Protein AF-A0A8H8SZG4-F1 (afdb_monomer)

Structure (mmCIF, N/CA/C/O backbone):
data_AF-A0A8H8SZG4-F1
#
_entry.id   AF-A0A8H8SZG4-F1
#
loop_
_atom_site.group_PDB
_atom_site.id
_atom_site.type_symbol
_atom_site.label_atom_id
_atom_site.label_alt_id
_atom_site.label_comp_id
_atom_site.label_asym_id
_atom_site.label_entity_id
_atom_site.label_seq_id
_atom_site.pdbx_PDB_ins_code
_atom_site.Cartn_x
_atom_site.Cartn_y
_atom_site.Cartn_z
_atom_site.occupancy
_atom_site.B_iso_or_equiv
_atom_site.auth_seq_id
_atom_site.auth_comp_id
_atom_site.auth_asym_id
_atom_site.auth_atom_id
_atom_site.pdbx_PDB_model_num
ATOM 1 N N . MET A 1 1 ? -79.615 11.250 0.806 1.00 32.56 1 MET A N 1
ATOM 2 C CA . MET A 1 1 ? -78.482 11.330 -0.147 1.00 32.56 1 MET A CA 1
ATOM 3 C C . MET A 1 1 ? -78.280 12.794 -0.507 1.00 32.56 1 MET A C 1
ATOM 5 O O . MET A 1 1 ? -79.304 13.448 -0.613 1.00 32.56 1 MET A O 1
ATOM 9 N N . THR A 1 2 ? -77.024 13.247 -0.694 1.00 33.75 2 THR A N 1
ATOM 10 C CA . THR A 1 2 ? -76.581 14.490 -1.401 1.00 33.75 2 THR A CA 1
ATOM 11 C C . THR A 1 2 ? -77.182 15.857 -0.990 1.00 33.75 2 THR A C 1
ATOM 13 O O . THR A 1 2 ? -78.383 15.975 -0.815 1.00 33.75 2 THR A O 1
ATOM 16 N N . SER A 1 3 ? -76.453 16.981 -0.921 1.00 34.25 3 SER A N 1
ATOM 17 C CA . SER A 1 3 ? -74.997 17.279 -0.941 1.00 34.25 3 SER A CA 1
ATOM 18 C C . SER A 1 3 ? -74.797 18.804 -0.786 1.00 34.25 3 SER A C 1
ATOM 20 O O . SER A 1 3 ? -75.554 19.543 -1.414 1.00 34.25 3 SER A O 1
ATOM 22 N N . SER A 1 4 ? -73.784 19.306 -0.057 1.00 33.41 4 SER A N 1
ATOM 23 C CA . SER A 1 4 ? -73.532 20.764 0.032 1.00 33.41 4 SER A CA 1
ATOM 24 C C . SER A 1 4 ? -72.101 21.191 0.426 1.00 33.41 4 SER A C 1
ATOM 26 O O . SER A 1 4 ? -71.392 20.462 1.110 1.00 33.41 4 SER A O 1
ATOM 28 N N . SER A 1 5 ? -71.771 22.443 0.058 1.00 33.28 5 SER A N 1
ATOM 29 C CA . SER A 1 5 ? -70.912 23.435 0.759 1.00 33.28 5 SER A CA 1
ATOM 30 C C . SER A 1 5 ? -69.403 23.195 1.023 1.00 33.28 5 SER A C 1
ATOM 32 O O . SER A 1 5 ? -69.047 22.541 1.992 1.00 33.28 5 SER A O 1
ATOM 34 N N . ALA A 1 6 ? -68.570 23.914 0.245 1.00 32.62 6 ALA A N 1
ATOM 35 C CA . ALA A 1 6 ? -67.564 24.939 0.641 1.00 32.62 6 ALA A CA 1
ATOM 36 C C . ALA A 1 6 ? -66.452 24.687 1.706 1.00 32.62 6 ALA A C 1
ATOM 38 O O . ALA A 1 6 ? -66.653 24.012 2.704 1.00 32.62 6 ALA A O 1
ATOM 39 N N . GLY A 1 7 ? -65.300 25.377 1.560 1.00 27.05 7 GLY A N 1
ATOM 40 C CA . GLY A 1 7 ? -64.274 25.534 2.618 1.00 27.05 7 GLY A CA 1
ATOM 41 C C . GLY A 1 7 ? -62.958 26.204 2.161 1.00 27.05 7 GLY A C 1
ATOM 42 O O . GLY A 1 7 ? -62.465 25.900 1.081 1.00 27.05 7 GLY A O 1
ATOM 43 N N . TYR A 1 8 ? -62.390 27.120 2.963 1.00 28.73 8 TYR A N 1
ATOM 44 C CA . TYR A 1 8 ? -61.240 27.999 2.636 1.00 28.73 8 TYR A CA 1
ATOM 45 C C . TYR A 1 8 ? -60.003 27.768 3.556 1.00 28.73 8 TYR A C 1
ATOM 47 O O . TYR A 1 8 ? -60.140 27.277 4.669 1.00 28.73 8 TYR A O 1
ATOM 55 N N . SER A 1 9 ? -58.829 28.241 3.099 1.00 27.31 9 SER A N 1
ATOM 56 C CA . SER A 1 9 ? -57.691 28.851 3.854 1.00 27.31 9 SER A CA 1
ATOM 57 C C . SER A 1 9 ? -56.885 28.151 4.987 1.00 27.31 9 SER A C 1
ATOM 59 O O . SER A 1 9 ? -57.389 27.881 6.065 1.00 27.31 9 SER A O 1
ATOM 61 N N . ARG A 1 10 ? -55.553 28.105 4.764 1.00 27.05 10 ARG A N 1
ATOM 62 C CA . ARG A 1 10 ? -54.403 28.618 5.578 1.00 27.05 10 ARG A CA 1
ATOM 63 C C . ARG A 1 10 ? -54.437 28.701 7.137 1.00 27.05 10 ARG A C 1
ATOM 65 O O . ARG A 1 10 ? -55.192 29.493 7.673 1.00 27.05 10 ARG A O 1
ATOM 72 N N . LEU A 1 11 ? -53.369 28.134 7.738 1.00 26.91 11 LEU A N 1
ATOM 73 C CA . LEU A 1 11 ? -52.419 28.665 8.769 1.00 26.91 11 LEU A CA 1
ATOM 74 C C . LEU A 1 11 ? -52.866 29.199 10.163 1.00 26.91 11 LEU A C 1
ATOM 76 O O . LEU A 1 11 ? -53.793 29.987 10.266 1.00 26.91 11 LEU A O 1
ATOM 80 N N . ALA A 1 12 ? -51.972 28.952 11.150 1.00 26.70 12 ALA A N 1
ATOM 81 C CA . ALA A 1 12 ? -51.731 29.708 12.409 1.00 26.70 12 ALA A CA 1
ATOM 82 C C . ALA A 1 12 ? -52.783 29.549 13.552 1.00 26.70 12 ALA A C 1
ATOM 84 O O . ALA A 1 12 ? -53.915 29.184 13.264 1.00 26.70 12 ALA A O 1
ATOM 85 N N . THR A 1 13 ? -52.535 29.775 14.861 1.00 27.48 13 THR A N 1
ATOM 86 C CA . THR A 1 13 ? -51.323 29.853 15.739 1.00 27.48 13 THR A CA 1
ATOM 87 C C . THR A 1 13 ? -51.748 29.783 17.234 1.00 27.48 13 THR A C 1
ATOM 89 O O . THR A 1 13 ? -52.904 30.041 17.541 1.00 27.48 13 THR A O 1
ATOM 92 N N . ASP A 1 14 ? -50.794 29.507 18.136 1.00 27.16 14 ASP A N 1
ATOM 93 C CA . ASP A 1 14 ? -50.635 30.034 19.519 1.00 27.16 14 ASP A CA 1
ATOM 94 C C . ASP A 1 14 ? -51.703 29.901 20.653 1.00 27.16 14 ASP A C 1
ATOM 96 O O . ASP A 1 14 ? -52.729 30.568 20.675 1.00 27.16 14 ASP A O 1
ATOM 100 N N . ALA A 1 15 ? -51.269 29.197 21.719 1.00 29.73 15 ALA A N 1
ATOM 101 C CA . ALA A 1 15 ? -51.070 29.689 23.108 1.00 29.73 15 ALA A CA 1
ATOM 102 C C . ALA A 1 15 ? -52.187 29.805 24.200 1.00 29.73 15 ALA A C 1
ATOM 104 O O . ALA A 1 15 ? -53.298 30.268 23.987 1.00 29.73 15 ALA A O 1
ATOM 105 N N . ASN A 1 16 ? -51.724 29.526 25.440 1.00 28.66 16 ASN A N 1
ATOM 106 C CA . ASN A 1 16 ? -52.029 30.147 26.756 1.00 28.66 16 ASN A CA 1
ATOM 107 C C . ASN A 1 16 ? -53.317 29.858 27.595 1.00 28.66 16 ASN A C 1
ATOM 109 O O . ASN A 1 16 ? -54.359 30.465 27.392 1.00 28.66 16 ASN A O 1
ATOM 113 N N . ALA A 1 17 ? -53.101 29.121 28.709 1.00 29.55 17 ALA A N 1
ATOM 114 C CA . ALA A 1 17 ? -53.052 29.632 30.112 1.00 29.55 17 ALA A CA 1
ATOM 115 C C . ALA A 1 17 ? -54.192 29.406 31.165 1.00 29.55 17 ALA A C 1
ATOM 117 O O . ALA A 1 17 ? -55.381 29.451 30.877 1.00 29.55 17 ALA A O 1
ATOM 118 N N . ASP A 1 18 ? -53.711 29.276 32.424 1.00 29.67 18 ASP A N 1
ATOM 119 C CA . ASP A 1 18 ? -54.230 29.735 33.744 1.00 29.67 18 ASP A CA 1
ATOM 120 C C . ASP A 1 18 ? -55.075 28.905 34.770 1.00 29.67 18 ASP A C 1
ATOM 122 O O . ASP A 1 18 ? -56.021 28.194 34.453 1.00 29.67 18 ASP A O 1
ATOM 126 N N . ALA A 1 19 ? -54.700 29.147 36.053 1.00 28.59 19 ALA A N 1
ATOM 127 C CA . ALA A 1 19 ? -55.354 28.994 37.387 1.00 28.59 19 ALA A CA 1
ATOM 128 C C . ALA A 1 19 ? -55.661 27.586 38.011 1.00 28.59 19 ALA A C 1
ATOM 130 O O . ALA A 1 19 ? -56.435 26.824 37.453 1.00 28.59 19 ALA A O 1
ATOM 131 N N . ILE A 1 20 ? -55.080 27.112 39.148 1.00 27.80 20 ILE A N 1
ATOM 132 C CA . ILE A 1 20 ? -55.046 27.590 40.582 1.00 27.80 20 ILE A CA 1
ATOM 133 C C . ILE A 1 20 ? -56.421 27.417 41.306 1.00 27.80 20 ILE A C 1
ATOM 135 O O . ILE A 1 20 ? -57.398 27.759 40.645 1.00 27.80 20 ILE A O 1
ATOM 139 N N . PRO A 1 21 ? -56.584 26.966 42.603 1.00 48.25 21 PRO A N 1
ATOM 140 C CA . PRO A 1 21 ? -55.651 26.926 43.774 1.00 48.25 21 PRO A CA 1
ATOM 141 C C . PRO A 1 21 ? -55.631 25.671 44.734 1.00 48.25 21 PRO A C 1
ATOM 143 O O . PRO A 1 21 ? -56.459 24.778 44.644 1.00 48.25 21 PRO A O 1
ATOM 146 N N . LEU A 1 22 ? -54.663 25.683 45.687 1.00 29.44 22 LEU A N 1
ATOM 147 C CA . LEU A 1 22 ? -54.625 25.326 47.155 1.00 29.44 22 LEU A CA 1
ATOM 148 C C . LEU A 1 22 ? -55.743 24.432 47.794 1.00 29.44 22 LEU A C 1
ATOM 150 O O . LEU A 1 22 ? -56.898 24.541 47.418 1.00 29.44 22 LEU A O 1
ATOM 154 N N . SER A 1 23 ? -55.562 23.621 48.866 1.00 29.39 23 SER A N 1
ATOM 155 C CA . SER A 1 23 ? -54.669 23.629 50.070 1.00 29.39 23 SER A CA 1
ATOM 156 C C . SER A 1 23 ? -54.762 22.248 50.831 1.00 29.39 23 SER A C 1
ATOM 158 O O . SER A 1 23 ? -55.537 21.420 50.367 1.00 29.39 23 SER A O 1
ATOM 160 N N . ALA A 1 24 ? -54.138 21.854 51.973 1.00 29.64 24 ALA A N 1
ATOM 161 C CA . ALA A 1 24 ? -53.078 22.348 52.891 1.00 29.64 24 ALA A CA 1
ATOM 162 C C . ALA A 1 24 ? -52.589 21.245 53.904 1.00 29.64 24 ALA A C 1
ATOM 164 O O . ALA A 1 24 ? -53.261 20.246 54.118 1.00 29.64 24 ALA A O 1
ATOM 165 N N . ARG A 1 25 ? -51.433 21.495 54.561 1.00 28.70 25 ARG A N 1
ATOM 166 C CA . ARG A 1 25 ? -50.862 21.009 55.863 1.00 28.70 25 ARG A CA 1
ATOM 167 C C . ARG A 1 25 ? -51.344 19.717 56.585 1.00 28.70 25 ARG A C 1
ATOM 169 O O . ARG A 1 25 ? -52.435 19.702 57.141 1.00 28.70 25 ARG A O 1
ATOM 176 N N . ALA A 1 26 ? -50.371 18.847 56.921 1.00 26.36 26 ALA A N 1
ATOM 177 C CA . ALA A 1 26 ? -50.122 18.352 58.299 1.00 26.36 26 ALA A CA 1
ATOM 178 C C . ALA A 1 26 ? -48.679 17.811 58.491 1.00 26.36 26 ALA A C 1
ATOM 180 O O . ALA A 1 26 ? -48.073 17.318 57.543 1.00 26.36 26 ALA A O 1
ATOM 181 N N . SER A 1 27 ? -48.112 17.926 59.701 1.00 26.67 27 SER A N 1
ATOM 182 C CA . SER A 1 27 ? -46.820 17.365 60.186 1.00 26.67 27 SER A CA 1
ATOM 183 C C . SER A 1 27 ? -46.739 17.564 61.719 1.00 26.67 27 SER A C 1
ATOM 185 O O . SER A 1 27 ? -47.507 18.403 62.202 1.00 26.67 27 SER A O 1
ATOM 187 N N . PRO A 1 28 ? -45.807 16.951 62.488 1.00 45.66 28 PRO A N 1
ATOM 188 C CA . PRO A 1 28 ? -44.796 15.924 62.158 1.00 45.66 28 PRO A CA 1
ATOM 189 C C . PRO A 1 28 ? -44.934 14.641 63.028 1.00 45.66 28 PRO A C 1
ATOM 191 O O . PRO A 1 28 ? -45.813 14.592 63.878 1.00 45.66 28 PRO A O 1
ATOM 194 N N . ASP A 1 29 ? -44.018 13.661 62.905 1.00 27.50 29 ASP A N 1
ATOM 195 C CA . ASP A 1 29 ? -43.186 13.270 64.070 1.00 27.50 29 ASP A CA 1
ATOM 196 C C . ASP A 1 29 ? -41.894 12.483 63.719 1.00 27.50 29 ASP A C 1
ATOM 198 O O . ASP A 1 29 ? -41.684 12.026 62.594 1.00 27.50 29 ASP A O 1
ATOM 202 N N . VAL A 1 30 ? -40.999 12.381 64.704 1.00 34.38 30 VAL A N 1
ATOM 203 C CA . VAL A 1 30 ? -39.603 11.914 64.664 1.00 34.38 30 VAL A CA 1
ATOM 204 C C . VAL A 1 30 ? -39.450 10.393 64.535 1.00 34.38 30 VAL A C 1
ATOM 206 O O . VAL A 1 30 ? -39.879 9.676 65.440 1.00 34.38 30 VAL A O 1
ATOM 209 N N . ARG A 1 31 ? -38.679 9.894 63.537 1.00 31.50 31 ARG A N 1
ATOM 210 C CA . ARG A 1 31 ? -37.970 8.589 63.663 1.00 31.50 31 ARG A CA 1
ATOM 211 C C . ARG A 1 31 ? -36.816 8.212 62.700 1.00 31.50 31 ARG A C 1
ATOM 213 O O . ARG A 1 31 ? -36.639 7.028 62.450 1.00 31.50 31 ARG A O 1
ATOM 220 N N . GLU A 1 32 ? -35.955 9.130 62.237 1.00 30.44 32 GLU A N 1
ATOM 221 C CA . GLU A 1 32 ? -34.768 8.708 61.434 1.00 30.44 32 GLU A CA 1
ATOM 222 C C . GLU A 1 32 ? -33.453 9.486 61.681 1.00 30.44 32 GLU A C 1
ATOM 224 O O . GLU A 1 32 ? -32.578 9.623 60.825 1.00 30.44 32 GLU A O 1
ATOM 229 N N . ALA A 1 33 ? -33.262 9.981 62.906 1.00 30.30 33 ALA A N 1
ATOM 230 C CA . ALA A 1 33 ? -32.056 10.705 63.308 1.00 30.30 33 ALA A CA 1
ATOM 231 C C . ALA A 1 33 ? -30.926 9.775 63.810 1.00 30.30 33 ALA A C 1
ATOM 233 O O . ALA A 1 33 ? -30.582 9.817 64.989 1.00 30.30 33 ALA A O 1
ATOM 234 N N . ASN A 1 34 ? -30.326 8.946 62.938 1.00 32.97 34 ASN A N 1
ATOM 235 C CA . ASN A 1 34 ? -29.064 8.259 63.292 1.00 32.97 34 ASN A CA 1
ATOM 236 C C . ASN A 1 34 ? -28.084 7.972 62.132 1.00 32.97 34 ASN A C 1
ATOM 238 O O . ASN A 1 34 ? -26.879 8.141 62.315 1.00 32.97 34 ASN A O 1
ATOM 242 N N . GLU A 1 35 ? -28.535 7.611 60.924 1.00 35.03 35 GLU A N 1
ATOM 243 C CA . GLU A 1 35 ? -27.595 7.209 59.852 1.00 35.03 35 GLU A CA 1
ATOM 244 C C . GLU A 1 35 ? -26.836 8.385 59.201 1.00 35.03 35 GLU A C 1
ATOM 246 O O . GLU A 1 35 ? -25.673 8.259 58.802 1.00 35.03 35 GLU A O 1
ATOM 251 N N . SER A 1 36 ? -27.439 9.578 59.169 1.00 35.38 36 SER A N 1
ATOM 252 C CA . SER A 1 36 ? -26.860 10.775 58.535 1.00 35.38 36 SER A CA 1
ATOM 253 C C . SER A 1 36 ? -25.564 11.282 59.196 1.00 35.38 36 SER A C 1
ATOM 255 O O . SER A 1 36 ? -24.752 11.953 58.545 1.00 35.38 36 SER A O 1
ATOM 257 N N . ASN A 1 37 ? -25.312 10.920 60.460 1.00 32.72 37 ASN A N 1
ATOM 258 C CA . ASN A 1 37 ? -24.074 11.256 61.170 1.00 32.72 37 ASN A CA 1
ATOM 259 C C . ASN A 1 37 ? -22.893 10.339 60.805 1.00 32.72 37 ASN A C 1
ATOM 261 O O . ASN A 1 37 ? -21.745 10.790 60.846 1.00 32.72 37 ASN A O 1
ATOM 265 N N . GLN A 1 38 ? -23.147 9.096 60.382 1.00 37.50 38 GLN A N 1
ATOM 266 C CA . GLN A 1 38 ? -22.101 8.160 59.954 1.00 37.50 38 GLN A CA 1
ATOM 267 C C . GLN A 1 38 ? -21.443 8.663 58.654 1.00 37.50 38 GLN A C 1
ATOM 269 O O . GLN A 1 38 ? -20.221 8.820 58.568 1.00 37.50 38 GLN A O 1
ATOM 274 N N . SER A 1 39 ? -22.270 9.042 57.670 1.00 34.44 39 SER A N 1
ATOM 275 C CA . SER A 1 39 ? -21.827 9.577 56.373 1.00 34.44 39 SER A CA 1
ATOM 276 C C . SER A 1 39 ? -20.999 10.863 56.508 1.00 34.44 39 SER A C 1
ATOM 278 O O . SER A 1 39 ? -19.958 11.001 55.860 1.00 34.44 39 SER A O 1
ATOM 280 N N . ARG A 1 40 ? -21.426 11.809 57.359 1.00 35.59 40 ARG A N 1
ATOM 281 C CA . ARG A 1 40 ? -20.715 13.086 57.581 1.00 35.59 40 ARG A CA 1
ATOM 282 C C . ARG A 1 40 ? -19.397 12.938 58.351 1.00 35.59 40 ARG A C 1
ATOM 284 O O . ARG A 1 40 ? -18.568 13.848 58.302 1.00 35.59 40 ARG A O 1
ATOM 291 N N . ARG A 1 41 ? -19.169 11.807 59.031 1.00 36.59 41 ARG A N 1
ATOM 292 C CA . ARG A 1 41 ? -17.886 11.497 59.686 1.00 36.59 41 ARG A CA 1
ATOM 293 C C . ARG A 1 41 ? -16.850 10.982 58.681 1.00 36.59 41 ARG A C 1
ATOM 295 O O . ARG A 1 41 ? -15.706 11.436 58.708 1.00 36.59 41 ARG A O 1
ATOM 302 N N . ASN A 1 42 ? -17.264 10.129 57.742 1.00 39.47 42 ASN A N 1
ATOM 303 C CA . ASN A 1 42 ? -16.369 9.539 56.740 1.00 39.47 42 ASN A CA 1
ATOM 304 C C . ASN A 1 42 ? -15.864 10.557 55.700 1.00 39.47 42 ASN A C 1
ATOM 306 O O . ASN A 1 42 ? -14.675 10.554 55.379 1.00 39.47 42 ASN A O 1
ATOM 310 N N . SER A 1 43 ? -16.706 11.486 55.228 1.00 36.97 43 SER A N 1
ATOM 311 C CA . SER A 1 43 ? -16.267 12.513 54.263 1.00 36.97 43 SER A CA 1
ATOM 312 C C . SER A 1 43 ? -15.190 13.447 54.834 1.00 36.97 43 SER A C 1
ATOM 314 O O . SER A 1 43 ? -14.217 13.769 54.151 1.00 36.97 43 SER A O 1
ATOM 316 N N . ARG A 1 44 ? -15.292 13.813 56.121 1.00 36.22 44 ARG A N 1
ATOM 317 C CA . ARG A 1 44 ? -14.263 14.594 56.834 1.00 36.22 44 ARG A CA 1
ATOM 318 C C . ARG A 1 44 ? -12.943 13.839 57.020 1.00 36.22 44 ARG A C 1
ATOM 320 O O . ARG A 1 44 ? -11.901 14.486 57.113 1.00 36.22 44 ARG A O 1
ATOM 327 N N . SER A 1 45 ? -12.964 12.505 57.051 1.00 37.94 45 SER A N 1
ATOM 328 C CA . SER A 1 45 ? -11.742 11.690 57.052 1.00 37.94 45 SER A CA 1
ATOM 329 C C . SER A 1 45 ? -11.061 11.725 55.681 1.00 37.94 45 SER A C 1
ATOM 331 O O . SER A 1 45 ? -9.890 12.089 55.600 1.00 37.94 45 SER A O 1
ATOM 333 N N . TYR A 1 46 ? -11.812 11.487 54.599 1.00 38.44 46 TYR A N 1
ATOM 334 C CA . TYR A 1 46 ? -11.285 11.519 53.227 1.00 38.44 46 TYR A CA 1
ATOM 335 C C . TYR A 1 46 ? -10.639 12.864 52.864 1.00 38.44 46 TYR A C 1
ATOM 337 O O . TYR A 1 46 ? -9.514 12.894 52.368 1.00 38.44 46 TYR A O 1
ATOM 345 N N . VAL A 1 47 ? -11.306 13.984 53.171 1.00 42.62 47 VAL A N 1
ATOM 346 C CA . VAL A 1 47 ? -10.760 15.330 52.909 1.00 42.62 47 VAL A CA 1
ATOM 347 C C . VAL A 1 47 ? -9.479 15.586 53.714 1.00 42.62 47 VAL A C 1
ATOM 349 O O . VAL A 1 47 ? -8.540 16.173 53.182 1.00 42.62 47 VAL A O 1
ATOM 352 N N . ARG A 1 48 ? -9.380 15.097 54.961 1.00 39.09 48 ARG A N 1
ATOM 353 C CA . ARG A 1 48 ? -8.133 15.184 55.744 1.00 39.09 48 ARG A CA 1
ATOM 354 C C . ARG A 1 48 ? -6.999 14.361 55.137 1.00 39.09 48 ARG A C 1
ATOM 356 O O . ARG A 1 48 ? -5.885 14.870 55.080 1.00 39.09 48 ARG A O 1
ATOM 363 N N . THR A 1 49 ? -7.262 13.147 54.657 1.00 43.53 49 THR A N 1
ATOM 364 C CA . THR A 1 49 ? -6.240 12.310 54.005 1.00 43.53 49 THR A CA 1
ATOM 365 C C . THR A 1 49 ? -5.733 12.947 52.710 1.00 43.53 49 THR A C 1
ATOM 367 O O . THR A 1 49 ? -4.525 13.012 52.499 1.00 43.53 49 THR A O 1
ATOM 370 N N . VAL A 1 50 ? -6.627 13.496 51.878 1.00 42.50 50 VAL A N 1
ATOM 371 C CA . VAL A 1 50 ? -6.238 14.213 50.648 1.00 42.50 50 VAL A CA 1
ATOM 372 C C . VAL A 1 50 ? -5.405 15.459 50.970 1.00 42.50 50 VAL A C 1
ATOM 374 O O . VAL A 1 50 ? -4.355 15.653 50.363 1.00 42.50 50 VAL A O 1
ATOM 377 N N . LEU A 1 51 ? -5.804 16.264 51.962 1.00 42.22 51 LEU A N 1
ATOM 378 C CA . LEU A 1 51 ? -5.023 17.432 52.393 1.00 42.22 51 LEU A CA 1
ATOM 379 C C . LEU A 1 51 ? -3.654 17.050 52.983 1.00 42.22 51 LEU A C 1
ATOM 381 O O . LEU A 1 51 ? -2.684 17.766 52.750 1.00 42.22 51 LEU A O 1
ATOM 385 N N . TYR A 1 52 ? -3.541 15.915 53.681 1.00 43.22 52 TYR A N 1
ATOM 386 C CA . TYR A 1 52 ? -2.249 15.388 54.140 1.00 43.22 52 TYR A CA 1
ATOM 387 C C . TYR A 1 52 ? -1.338 14.991 52.972 1.00 43.22 52 TYR A C 1
ATOM 389 O O . TYR A 1 52 ? -0.160 15.339 52.974 1.00 43.22 52 TYR A O 1
ATOM 397 N N . ILE A 1 53 ? -1.875 14.308 51.956 1.00 44.31 53 ILE A N 1
ATOM 398 C CA . ILE A 1 53 ? -1.115 13.905 50.762 1.00 44.31 53 ILE A CA 1
ATOM 399 C C . ILE A 1 53 ? -0.643 15.139 49.979 1.00 44.31 53 ILE A C 1
ATOM 401 O O . ILE A 1 53 ? 0.535 15.230 49.638 1.00 44.31 53 ILE A O 1
ATOM 405 N N . VAL A 1 54 ? -1.522 16.125 49.762 1.00 44.91 54 VAL A N 1
ATOM 406 C CA . VAL A 1 54 ? -1.167 17.403 49.115 1.00 44.91 54 VAL A CA 1
ATOM 407 C C . VAL A 1 54 ? -0.130 18.178 49.938 1.00 44.91 54 VAL A C 1
ATOM 409 O O . VAL A 1 54 ? 0.810 18.724 49.365 1.00 44.91 54 VAL A O 1
ATOM 412 N N . GLY A 1 55 ? -0.240 18.180 51.270 1.00 41.00 55 GLY A N 1
ATOM 413 C CA . GLY A 1 55 ? 0.751 18.785 52.163 1.00 41.00 55 GLY A CA 1
ATOM 414 C C . GLY A 1 55 ? 2.131 18.125 52.068 1.00 41.00 55 GLY A C 1
ATOM 415 O O . GLY A 1 55 ? 3.136 18.822 51.960 1.00 41.00 55 GLY A O 1
ATOM 416 N N . ILE A 1 56 ? 2.193 16.790 52.031 1.00 45.34 56 ILE A N 1
ATOM 417 C CA . ILE A 1 56 ? 3.448 16.039 51.856 1.00 45.34 56 ILE A CA 1
ATOM 418 C C . ILE A 1 56 ? 4.072 16.334 50.483 1.00 45.34 56 ILE A C 1
ATOM 420 O O . ILE A 1 56 ? 5.268 16.611 50.406 1.00 45.34 56 ILE A O 1
ATOM 424 N N . LEU A 1 57 ? 3.273 16.362 49.410 1.00 35.81 57 LEU A N 1
ATOM 425 C CA . LEU A 1 57 ? 3.730 16.766 48.072 1.00 35.81 57 LEU A CA 1
ATOM 426 C C . LEU A 1 57 ? 4.266 18.207 48.047 1.00 35.81 57 LEU A C 1
ATOM 428 O O . LEU A 1 57 ? 5.307 18.454 47.440 1.00 35.81 57 LEU A O 1
ATOM 432 N N . ALA A 1 58 ? 3.615 19.144 48.740 1.00 37.28 58 ALA A N 1
ATOM 433 C CA . ALA A 1 58 ? 4.090 20.523 48.853 1.00 37.28 58 ALA A CA 1
ATOM 434 C C . ALA A 1 58 ? 5.434 20.624 49.599 1.00 37.28 58 ALA A C 1
ATOM 436 O O . ALA A 1 58 ? 6.307 21.377 49.172 1.00 37.28 58 ALA A O 1
ATOM 437 N N . VAL A 1 59 ? 5.641 19.833 50.661 1.00 39.12 59 VAL A N 1
ATOM 438 C CA . VAL A 1 59 ? 6.930 19.767 51.376 1.00 39.12 59 VAL A CA 1
ATOM 439 C C . VAL A 1 59 ? 8.029 19.181 50.486 1.00 39.12 59 VAL A C 1
ATOM 441 O O . VAL A 1 59 ? 9.097 19.779 50.386 1.00 39.12 59 VAL A O 1
ATOM 444 N N . VAL A 1 60 ? 7.770 18.079 49.772 1.00 39.09 60 VAL A N 1
ATOM 445 C CA . VAL A 1 60 ? 8.746 17.473 48.841 1.00 39.09 60 VAL A CA 1
ATOM 446 C C . VAL A 1 60 ? 9.133 18.447 47.716 1.00 39.09 60 VAL A C 1
ATOM 448 O O . VAL A 1 60 ? 10.315 18.589 47.400 1.00 39.09 60 VAL A O 1
ATOM 451 N N . MET A 1 61 ? 8.162 19.179 47.161 1.00 35.81 61 MET A N 1
ATOM 452 C CA . MET A 1 61 ? 8.404 20.226 46.158 1.00 35.81 61 MET A CA 1
ATOM 453 C C . MET A 1 61 ? 9.189 21.423 46.723 1.00 35.81 61 MET A C 1
ATOM 455 O O . MET A 1 61 ? 10.010 22.004 46.014 1.00 35.81 61 MET A O 1
ATOM 459 N N . ALA A 1 62 ? 8.980 21.787 47.994 1.00 33.28 62 ALA A N 1
ATOM 460 C CA . ALA A 1 62 ? 9.739 22.844 48.663 1.00 33.28 62 ALA A CA 1
ATOM 461 C C . ALA A 1 62 ? 11.196 22.429 48.937 1.00 33.28 62 ALA A C 1
ATOM 463 O O . ALA A 1 62 ? 12.113 23.212 48.677 1.00 33.28 62 ALA A O 1
ATOM 464 N N . SER A 1 63 ? 11.431 21.187 49.381 1.00 34.03 63 SER A N 1
ATOM 465 C CA . SER A 1 63 ? 12.781 20.638 49.585 1.00 34.03 63 SER A CA 1
ATOM 466 C C . SER A 1 63 ? 13.623 20.651 48.304 1.00 34.03 63 SER A C 1
ATOM 46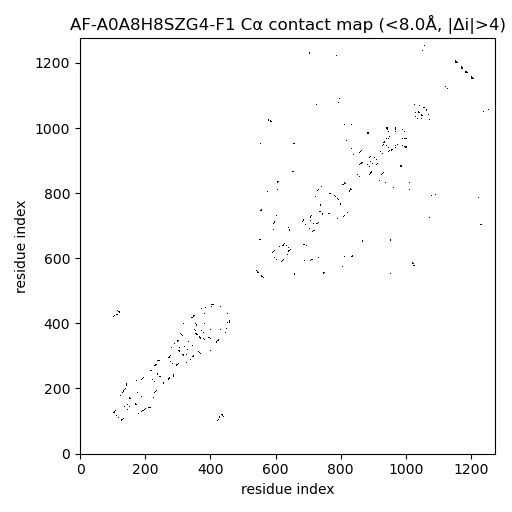8 O O . SER A 1 63 ? 14.823 20.903 48.369 1.00 34.03 63 SER A O 1
ATOM 470 N N . PHE A 1 64 ? 13.004 20.466 47.134 1.00 33.97 64 PHE A N 1
ATOM 471 C CA . PHE A 1 64 ? 13.698 20.513 45.840 1.00 33.97 64 PHE A CA 1
ATOM 472 C C . PHE A 1 64 ? 14.105 21.925 45.371 1.00 33.97 64 PHE A C 1
ATOM 474 O O . PHE A 1 64 ? 14.832 22.046 44.386 1.00 33.97 64 PHE A O 1
ATOM 481 N N . ARG A 1 65 ? 13.667 23.000 46.049 1.00 31.30 65 ARG A N 1
ATOM 482 C CA . ARG A 1 65 ? 13.954 24.398 45.660 1.00 31.30 65 ARG A CA 1
ATOM 483 C C . ARG A 1 65 ? 14.978 25.136 46.526 1.00 31.30 65 ARG A C 1
ATOM 485 O O . ARG A 1 65 ? 15.310 26.271 46.202 1.00 31.30 65 ARG A O 1
ATOM 492 N N . PHE A 1 66 ? 15.527 24.508 47.566 1.00 28.16 66 PHE A N 1
ATOM 493 C CA . PHE A 1 66 ? 16.537 25.121 48.447 1.00 28.16 66 PHE A CA 1
ATOM 494 C C . PHE A 1 66 ? 18.001 24.801 48.073 1.00 28.16 66 PHE A C 1
ATOM 496 O O . PHE A 1 66 ? 18.915 25.049 48.854 1.00 28.16 66 PHE A O 1
ATOM 503 N N . GLY A 1 67 ? 18.234 24.264 46.870 1.00 28.67 67 GLY A N 1
ATOM 504 C CA . GLY A 1 67 ? 19.530 23.733 46.431 1.00 28.67 67 GLY A CA 1
ATOM 505 C C . GLY A 1 67 ? 20.475 24.682 45.679 1.00 28.67 67 GLY A C 1
ATOM 506 O O . GLY A 1 67 ? 21.513 24.207 45.232 1.00 28.67 67 GLY A O 1
ATOM 507 N N . GLN A 1 68 ? 20.151 25.970 45.489 1.00 28.83 68 GLN A N 1
ATOM 508 C CA . GLN A 1 68 ? 21.058 26.952 44.858 1.00 28.83 68 GLN A CA 1
ATOM 509 C C . GLN A 1 68 ? 20.589 28.404 45.075 1.00 28.83 68 GLN A C 1
ATOM 511 O O . GLN A 1 68 ? 19.647 28.854 44.426 1.00 28.83 68 GLN A O 1
ATOM 516 N N . LEU A 1 69 ? 21.256 29.156 45.963 1.00 25.75 69 LEU A N 1
ATOM 517 C CA . LEU A 1 69 ? 21.136 30.623 46.022 1.00 25.75 69 LEU A CA 1
ATOM 518 C C . LEU A 1 69 ? 22.285 31.266 46.823 1.00 25.75 69 LEU A C 1
ATOM 520 O O . LEU A 1 69 ? 22.390 31.065 48.031 1.00 25.75 69 LEU A O 1
ATOM 524 N N . SER A 1 70 ? 23.133 32.053 46.153 1.00 25.17 70 SER A N 1
ATOM 525 C CA . SER A 1 70 ? 24.026 33.080 46.727 1.00 25.17 70 SER A CA 1
ATOM 526 C C . SER A 1 70 ? 24.701 33.868 45.598 1.00 25.17 70 SER A C 1
ATOM 528 O O . SER A 1 70 ? 25.044 33.255 44.594 1.00 25.17 70 SER A O 1
ATOM 530 N N . VAL A 1 71 ? 24.989 35.174 45.670 1.00 25.33 71 VAL A N 1
ATOM 531 C CA . VAL A 1 71 ? 24.449 36.331 46.432 1.00 25.33 71 VAL A CA 1
ATOM 532 C C . VAL A 1 71 ? 24.868 37.582 45.626 1.00 25.33 71 VAL A C 1
ATOM 534 O O . VAL A 1 71 ? 25.964 37.579 45.079 1.00 25.33 71 VAL A O 1
ATOM 537 N N . VAL A 1 72 ? 24.052 38.647 45.592 1.00 24.28 72 VAL A N 1
ATOM 538 C CA . VAL A 1 72 ? 24.447 40.082 45.690 1.00 24.28 72 VAL A CA 1
ATOM 539 C C . VAL A 1 72 ? 23.163 40.933 45.772 1.00 24.28 72 VAL A C 1
ATOM 541 O O . VAL A 1 72 ? 22.118 40.520 45.273 1.00 24.28 72 VAL A O 1
ATOM 544 N N . LEU A 1 73 ? 23.211 42.076 46.470 1.00 24.12 73 LEU A N 1
ATOM 545 C CA . LEU A 1 73 ? 22.049 42.910 46.830 1.00 24.12 73 LEU A CA 1
ATOM 546 C C . LEU A 1 73 ? 22.066 44.305 46.153 1.00 24.12 73 LEU A C 1
ATOM 548 O O . LEU A 1 73 ? 23.142 44.780 45.791 1.00 24.12 73 LEU A O 1
ATOM 552 N N . PRO A 1 74 ? 20.898 44.972 46.004 1.00 34.22 74 PRO A N 1
ATOM 553 C CA . PRO A 1 74 ? 20.757 46.308 45.404 1.00 34.22 74 PRO A CA 1
ATOM 554 C C . PRO A 1 74 ? 20.900 47.452 46.432 1.00 34.22 74 PRO A C 1
ATOM 556 O O . PRO A 1 74 ? 20.921 47.209 47.642 1.00 34.22 74 PRO A O 1
ATOM 559 N N . PRO A 1 75 ? 20.967 48.717 45.971 1.00 28.22 75 PRO A N 1
ATOM 560 C CA . PRO A 1 75 ? 19.792 49.618 46.062 1.00 28.22 75 PRO A CA 1
ATOM 561 C C . PRO A 1 75 ? 19.659 50.533 44.803 1.00 28.22 75 PRO A C 1
ATOM 563 O O . PRO A 1 75 ? 20.523 50.478 43.937 1.00 28.22 75 PRO A O 1
ATOM 566 N N . ARG A 1 76 ? 18.657 51.407 44.580 1.00 24.19 76 ARG A N 1
ATOM 567 C CA . ARG A 1 76 ? 17.427 51.832 45.298 1.00 24.19 76 ARG A CA 1
ATOM 568 C C . ARG A 1 76 ? 16.397 52.371 44.270 1.00 24.19 76 ARG A C 1
ATOM 570 O O . ARG A 1 76 ? 16.775 52.677 43.146 1.00 24.19 76 ARG A O 1
ATOM 577 N N . GLU A 1 77 ? 15.133 52.548 44.658 1.00 30.05 77 GLU A N 1
ATOM 578 C CA . GLU A 1 77 ? 14.075 53.146 43.814 1.00 30.05 77 GLU A CA 1
ATOM 579 C C . GLU A 1 77 ? 14.069 54.691 43.792 1.00 30.05 77 GLU A C 1
ATOM 581 O O . GLU A 1 77 ? 14.499 55.330 44.754 1.00 30.05 77 GLU A O 1
ATOM 586 N N . ALA A 1 78 ? 13.442 55.275 42.757 1.00 24.16 78 ALA A N 1
ATOM 587 C CA . ALA A 1 78 ? 12.739 56.566 42.813 1.00 24.16 78 ALA A CA 1
ATOM 588 C C . ALA A 1 78 ? 11.542 56.571 41.812 1.00 24.16 78 ALA A C 1
ATOM 590 O O . ALA A 1 78 ? 11.671 55.923 40.771 1.00 24.16 78 ALA A O 1
ATOM 591 N N . PRO A 1 79 ? 10.384 57.232 42.076 1.00 34.94 79 PRO A N 1
ATOM 592 C CA . PRO A 1 79 ? 9.128 56.877 41.390 1.00 34.94 79 PRO A CA 1
ATOM 593 C C . PRO A 1 79 ? 8.345 58.017 40.689 1.00 34.94 79 PRO A C 1
ATOM 595 O O . PRO A 1 79 ? 8.348 59.162 41.130 1.00 34.94 79 PRO A O 1
ATOM 598 N N . GLY A 1 80 ? 7.502 57.630 39.718 1.00 27.33 80 GLY A N 1
ATOM 599 C CA . GLY A 1 80 ? 6.208 58.283 39.431 1.00 27.33 80 GLY A CA 1
ATOM 600 C C . GLY A 1 80 ? 6.144 59.315 38.289 1.00 27.33 80 GLY A C 1
ATOM 601 O O . GLY A 1 80 ? 6.957 60.226 38.205 1.00 27.33 80 GLY A O 1
ATOM 602 N N . GLY A 1 81 ? 5.108 59.213 37.439 1.00 23.41 81 GLY A N 1
ATOM 603 C CA . GLY A 1 81 ? 4.791 60.217 36.409 1.00 23.41 81 GLY A CA 1
ATOM 604 C C . GLY A 1 81 ? 3.712 59.796 35.393 1.00 23.41 81 GLY A C 1
ATOM 605 O O . GLY A 1 81 ? 3.923 58.904 34.579 1.00 23.41 81 GLY A O 1
ATOM 606 N N . ARG A 1 82 ? 2.554 60.466 35.423 1.00 25.91 82 ARG A N 1
ATOM 607 C CA . ARG A 1 82 ? 1.445 60.464 34.435 1.00 25.91 82 ARG A CA 1
ATOM 608 C C . ARG A 1 82 ? 0.775 61.857 34.509 1.00 25.91 82 ARG A C 1
ATOM 610 O O . ARG A 1 82 ? 0.882 62.477 35.565 1.00 25.91 82 ARG A O 1
ATOM 617 N N . PRO A 1 83 ? -0.088 62.261 33.559 1.00 55.47 83 PRO A N 1
ATOM 618 C CA . PRO A 1 83 ? 0.034 62.208 32.096 1.00 55.47 83 PRO A CA 1
ATOM 619 C C . PRO A 1 83 ? -0.318 63.586 31.465 1.00 55.47 83 PRO A C 1
ATOM 621 O O . PRO A 1 83 ? -0.802 64.477 32.159 1.00 55.47 83 PRO A O 1
ATOM 624 N N . SER A 1 84 ? -0.213 63.757 30.142 1.00 22.70 84 SER A N 1
ATOM 625 C CA . SER A 1 84 ? -0.959 64.819 29.435 1.00 22.70 84 SER A CA 1
ATOM 626 C C . SER A 1 84 ? -1.108 64.547 27.933 1.00 22.70 84 SER A C 1
ATOM 628 O O . SER A 1 84 ? -0.368 63.754 27.354 1.00 22.70 84 SER A O 1
ATOM 630 N N . VAL A 1 85 ? -2.103 65.197 27.319 1.00 36.28 85 VAL A N 1
ATOM 631 C CA . VAL A 1 85 ? -2.367 65.209 25.873 1.00 36.28 85 VAL A CA 1
ATOM 632 C C . VAL A 1 85 ? -2.670 66.646 25.453 1.00 36.28 85 VAL A C 1
ATOM 634 O O . VAL A 1 85 ? -3.559 67.280 26.017 1.00 36.28 85 VAL A O 1
ATOM 637 N N . SER A 1 86 ? -1.974 67.129 24.432 1.00 25.20 86 SER A N 1
ATOM 638 C CA . SER A 1 86 ? -2.370 68.258 23.586 1.00 25.20 86 SER A CA 1
ATOM 639 C C . SER A 1 86 ? -1.645 68.125 22.242 1.00 25.20 86 SER A C 1
ATOM 641 O O . SER A 1 86 ? -0.647 67.411 22.145 1.00 25.20 86 SER A O 1
ATOM 643 N N . GLY A 1 87 ? -2.167 68.745 21.184 1.00 26.59 87 GLY A N 1
ATOM 644 C CA . GLY A 1 87 ? -1.608 68.618 19.837 1.00 26.59 87 GLY A CA 1
ATOM 645 C C . GLY A 1 87 ? -1.698 69.913 19.039 1.00 26.59 87 GLY A C 1
ATOM 646 O O . GLY A 1 87 ? -2.359 70.864 19.452 1.00 26.59 87 GLY A O 1
ATOM 647 N N . SER A 1 88 ? -1.042 69.924 17.882 1.00 23.69 88 SER A N 1
ATOM 648 C CA . SER A 1 88 ? -1.217 70.914 16.817 1.00 23.69 88 SER A CA 1
ATOM 649 C C . SER A 1 88 ? -0.877 70.265 15.469 1.00 23.69 88 SER A C 1
ATOM 651 O O . SER A 1 88 ? -0.332 69.159 15.433 1.00 23.69 88 SER A O 1
ATOM 653 N N . ALA A 1 89 ? -1.245 70.914 14.368 1.00 26.81 89 ALA A N 1
ATOM 654 C CA . ALA A 1 89 ? -1.167 70.350 13.025 1.00 26.81 89 ALA A CA 1
ATOM 655 C C . ALA A 1 89 ? 0.136 70.695 12.280 1.00 26.81 89 ALA A C 1
ATOM 657 O O . ALA A 1 89 ? 0.753 71.719 12.543 1.00 26.81 89 ALA A O 1
ATOM 658 N N . ALA A 1 90 ? 0.461 69.818 11.323 1.00 34.56 90 ALA A N 1
ATOM 659 C CA . ALA A 1 90 ? 1.209 70.027 10.079 1.00 34.56 90 ALA A CA 1
ATOM 660 C C . ALA A 1 90 ? 2.394 71.016 10.045 1.00 34.56 90 ALA A C 1
ATOM 662 O O . ALA A 1 90 ? 2.214 72.228 10.098 1.00 34.56 90 ALA A O 1
ATOM 663 N N . ASP A 1 91 ? 3.560 70.488 9.663 1.00 25.06 91 ASP A N 1
ATOM 664 C CA . ASP A 1 91 ? 4.371 71.151 8.638 1.00 25.06 91 ASP A CA 1
ATOM 665 C C . ASP A 1 91 ? 4.947 70.112 7.654 1.00 25.06 91 ASP A C 1
ATOM 667 O O . ASP A 1 91 ? 5.101 68.932 7.993 1.00 25.06 91 ASP A O 1
ATOM 671 N N . HIS A 1 92 ? 5.188 70.514 6.406 1.00 35.50 92 HIS A N 1
ATOM 672 C CA . HIS A 1 92 ? 5.454 69.604 5.289 1.00 35.50 92 HIS A CA 1
ATOM 673 C C . HIS A 1 92 ? 6.957 69.469 5.010 1.00 35.50 92 HIS A C 1
ATOM 675 O O . HIS A 1 92 ? 7.551 70.301 4.329 1.00 35.50 92 HIS A O 1
ATOM 681 N N . ASN A 1 93 ? 7.578 68.371 5.453 1.00 27.50 93 ASN A N 1
ATOM 682 C CA . ASN A 1 93 ? 8.912 67.996 4.970 1.00 27.50 93 ASN A CA 1
ATOM 683 C C . ASN A 1 93 ? 9.077 66.466 4.912 1.00 27.50 93 ASN A C 1
ATOM 685 O O . ASN A 1 93 ? 9.447 65.815 5.886 1.00 27.50 93 ASN A O 1
ATOM 689 N N . THR A 1 94 ? 8.705 65.871 3.774 1.00 29.08 94 THR A N 1
ATOM 690 C CA . THR A 1 94 ? 8.558 64.413 3.594 1.00 29.08 94 THR A CA 1
ATOM 691 C C . THR A 1 94 ? 9.614 63.808 2.665 1.00 29.08 94 THR A C 1
ATOM 693 O O . THR A 1 94 ? 9.305 63.162 1.666 1.00 29.08 94 THR A O 1
ATOM 696 N N . THR A 1 95 ? 10.885 63.910 3.055 1.00 32.81 95 THR A N 1
ATOM 697 C CA . THR A 1 95 ? 11.951 63.020 2.562 1.00 32.81 95 THR A CA 1
ATOM 698 C C . THR A 1 95 ? 11.806 61.616 3.169 1.00 32.81 95 THR A C 1
ATOM 700 O O . THR A 1 95 ? 12.581 61.191 4.024 1.00 32.81 95 THR A O 1
ATOM 703 N N . ARG A 1 96 ? 10.783 60.865 2.736 1.00 27.28 96 ARG A N 1
ATOM 704 C CA . ARG A 1 96 ? 10.684 59.424 3.029 1.00 27.28 96 ARG A CA 1
ATOM 705 C C . ARG A 1 96 ? 11.718 58.654 2.189 1.00 27.28 96 ARG A C 1
ATOM 707 O O . ARG A 1 96 ? 11.686 58.798 0.970 1.00 27.28 96 ARG A O 1
ATOM 714 N N . PRO A 1 97 ? 12.584 57.814 2.786 1.00 35.09 97 PRO A N 1
ATOM 715 C CA . PRO A 1 97 ? 13.465 56.932 2.022 1.00 35.09 97 PRO A CA 1
ATOM 716 C C . PRO A 1 97 ? 12.665 55.824 1.314 1.00 35.09 97 PRO A C 1
ATOM 718 O O . PRO A 1 97 ? 11.659 55.336 1.829 1.00 35.09 97 PRO A O 1
ATOM 721 N N . GLU A 1 98 ? 13.133 55.401 0.140 1.00 37.50 98 GLU A N 1
ATOM 722 C CA . GLU A 1 98 ? 12.369 54.647 -0.876 1.00 37.50 98 GLU A CA 1
ATOM 723 C C . GLU A 1 98 ? 12.085 53.161 -0.547 1.00 37.50 98 GLU A C 1
ATOM 725 O O . GLU A 1 98 ? 11.549 52.421 -1.371 1.00 37.50 98 GLU A O 1
ATOM 730 N N . MET A 1 99 ? 12.404 52.702 0.666 1.00 36.78 99 MET A N 1
ATOM 731 C CA . MET A 1 99 ? 12.404 51.283 1.072 1.00 36.78 99 MET A CA 1
ATOM 732 C C . MET A 1 99 ? 11.017 50.608 1.161 1.00 36.78 99 MET A C 1
ATOM 734 O O . MET A 1 99 ? 10.936 49.431 1.500 1.00 36.78 99 MET A O 1
ATOM 738 N N . ALA A 1 100 ? 9.917 51.315 0.887 1.00 41.88 100 ALA A N 1
ATOM 739 C CA . ALA A 1 100 ? 8.557 50.845 1.182 1.00 41.88 100 ALA A CA 1
ATOM 740 C C . ALA A 1 100 ? 7.899 49.952 0.105 1.00 41.88 100 ALA A C 1
ATOM 742 O O . ALA A 1 100 ? 6.876 49.335 0.392 1.00 41.88 100 ALA A O 1
ATOM 743 N N . ASN A 1 101 ? 8.443 49.893 -1.120 1.00 62.09 101 ASN A N 1
ATOM 744 C CA . ASN A 1 101 ? 7.684 49.467 -2.314 1.00 62.09 101 ASN A CA 1
ATOM 745 C C . ASN A 1 101 ? 8.234 48.231 -3.069 1.00 62.09 101 ASN A C 1
ATOM 747 O O . ASN A 1 101 ? 7.822 47.993 -4.204 1.00 62.09 101 ASN A O 1
ATOM 751 N N . LYS A 1 102 ? 9.169 47.451 -2.507 1.00 88.00 102 LYS A N 1
ATOM 752 C CA . LYS A 1 102 ? 9.696 46.234 -3.167 1.00 88.00 102 LYS A CA 1
ATOM 753 C C . LYS A 1 102 ? 8.910 44.981 -2.778 1.00 88.00 102 LYS A C 1
ATOM 755 O O . LYS A 1 102 ? 8.488 44.832 -1.632 1.00 88.00 102 LYS A O 1
ATOM 760 N N . LEU A 1 103 ? 8.739 44.067 -3.733 1.00 95.31 103 LEU A N 1
ATOM 761 C CA . LEU A 1 103 ? 8.088 42.780 -3.504 1.00 95.31 103 LEU A CA 1
ATOM 762 C C . LEU A 1 103 ? 8.965 41.854 -2.655 1.00 95.31 103 LEU A C 1
ATOM 764 O O . LEU A 1 103 ? 10.186 41.791 -2.791 1.00 95.31 103 LEU A O 1
ATOM 768 N N . SER A 1 104 ? 8.307 41.092 -1.792 1.00 96.38 104 SER A N 1
ATOM 769 C CA . SER A 1 104 ? 8.910 40.000 -1.037 1.00 96.38 104 SER A CA 1
ATOM 770 C C . SER A 1 104 ? 7.937 38.829 -1.010 1.00 96.38 104 SER A C 1
ATOM 772 O O . SER A 1 104 ? 6.831 38.957 -0.471 1.00 96.38 104 SER A O 1
ATOM 774 N N . VAL A 1 105 ? 8.320 37.738 -1.665 1.00 98.19 105 VAL A N 1
ATOM 775 C CA . VAL A 1 105 ? 7.442 36.620 -2.026 1.00 98.19 105 VAL A CA 1
ATOM 776 C C . VAL A 1 105 ? 7.981 35.339 -1.396 1.00 98.19 105 VAL A C 1
ATOM 778 O O . VAL A 1 105 ? 9.134 34.988 -1.613 1.00 98.19 105 VAL A O 1
ATOM 781 N N . GLY A 1 106 ? 7.186 34.633 -0.598 1.00 97.56 106 GLY A N 1
ATOM 782 C CA . GLY A 1 106 ? 7.623 33.405 0.069 1.00 97.56 106 GLY A CA 1
ATOM 783 C C . GLY A 1 106 ? 6.771 32.206 -0.315 1.00 97.56 106 GLY A C 1
ATOM 784 O O . GLY A 1 106 ? 5.557 32.238 -0.123 1.00 97.56 106 GLY A O 1
ATOM 785 N N . TYR A 1 107 ? 7.389 31.130 -0.797 1.00 98.56 107 TYR A N 1
ATOM 786 C CA . TYR A 1 107 ? 6.679 29.864 -0.958 1.00 98.56 107 TYR A CA 1
ATOM 787 C C . TYR A 1 107 ? 6.433 29.212 0.406 1.00 98.56 107 TYR A C 1
ATOM 789 O O . TYR A 1 107 ? 7.374 28.899 1.144 1.00 98.56 107 TYR A O 1
ATOM 797 N N . PHE A 1 108 ? 5.158 29.004 0.736 1.00 98.38 108 PHE A N 1
ATOM 798 C CA . PHE A 1 108 ? 4.730 28.154 1.841 1.00 98.38 108 PHE A CA 1
ATOM 799 C C . PHE A 1 108 ? 4.255 26.823 1.266 1.00 98.38 108 PHE A C 1
ATOM 801 O O . PHE A 1 108 ? 3.229 26.761 0.592 1.00 98.38 108 PHE A O 1
ATOM 808 N N . VAL A 1 109 ? 5.000 25.760 1.549 1.00 97.19 109 VAL A N 1
ATOM 809 C CA . VAL A 1 109 ? 4.680 24.405 1.099 1.00 97.19 109 VAL A CA 1
ATOM 810 C C . VAL A 1 109 ? 3.735 23.721 2.091 1.00 97.19 109 VAL A C 1
ATOM 812 O O . VAL A 1 109 ? 4.016 23.703 3.292 1.00 97.19 109 VAL A O 1
ATOM 815 N N . ASN A 1 110 ? 2.617 23.149 1.630 1.00 94.88 110 ASN A N 1
ATOM 816 C CA . ASN A 1 110 ? 1.601 22.561 2.517 1.00 94.88 110 ASN A CA 1
ATOM 817 C C . ASN A 1 110 ? 2.152 21.377 3.335 1.00 94.88 110 ASN A C 1
ATOM 819 O O . ASN A 1 110 ? 1.918 21.286 4.542 1.00 94.88 110 ASN A O 1
ATOM 823 N N . TRP A 1 111 ? 3.036 20.568 2.742 1.00 94.25 111 TRP A N 1
ATOM 824 C CA . TRP A 1 111 ? 3.780 19.510 3.436 1.00 94.25 111 TRP A CA 1
ATOM 825 C C . TRP A 1 111 ? 4.768 20.026 4.506 1.00 94.25 111 TRP A C 1
ATOM 827 O O . TRP A 1 111 ? 5.293 19.245 5.309 1.00 94.25 111 TRP A O 1
ATOM 837 N N . GLY A 1 112 ? 5.005 21.341 4.568 1.00 91.00 112 GLY A N 1
ATOM 838 C CA . GLY A 1 112 ? 5.836 22.011 5.570 1.00 91.00 112 GLY A CA 1
ATOM 839 C C . GLY A 1 112 ? 5.345 21.816 7.007 1.00 91.00 112 GLY A C 1
ATOM 840 O O . GLY A 1 112 ? 6.149 21.813 7.943 1.00 91.00 112 GLY A O 1
ATOM 841 N N . ILE A 1 113 ? 4.053 21.542 7.209 1.00 91.56 113 ILE A N 1
ATOM 842 C CA . ILE A 1 113 ? 3.492 21.303 8.547 1.00 91.56 113 ILE A CA 1
ATOM 843 C C . ILE A 1 113 ? 3.947 19.968 9.168 1.00 91.56 113 ILE A C 1
ATOM 845 O O . ILE A 1 113 ? 3.880 19.808 10.390 1.00 91.56 113 ILE A O 1
ATOM 849 N N . TYR A 1 114 ? 4.425 19.015 8.354 1.00 88.94 114 TYR A N 1
ATOM 850 C CA . TYR A 1 114 ? 4.742 17.648 8.779 1.00 88.94 114 TYR A CA 1
ATOM 851 C C . TYR A 1 114 ? 6.120 17.528 9.444 1.00 88.94 114 TYR A C 1
ATOM 853 O O . TYR A 1 114 ? 6.277 17.939 10.593 1.00 88.94 114 TYR A O 1
ATOM 861 N N . GLY A 1 115 ? 7.127 16.931 8.795 1.00 79.56 115 GLY A N 1
ATOM 862 C CA . GLY A 1 115 ? 8.456 16.736 9.404 1.00 79.56 115 GLY A CA 1
ATOM 863 C C . GLY A 1 115 ? 9.214 18.049 9.625 1.00 79.56 115 GLY A C 1
ATOM 864 O O . GLY A 1 115 ? 9.890 18.233 10.637 1.00 79.56 115 GLY A O 1
ATOM 865 N N . ARG A 1 116 ? 8.987 19.013 8.725 1.00 87.75 116 ARG A N 1
ATOM 866 C CA . ARG A 1 116 ? 9.445 20.405 8.822 1.00 87.75 116 ARG A CA 1
ATOM 867 C C . ARG A 1 116 ? 8.799 21.190 9.972 1.00 87.75 116 ARG A C 1
ATOM 869 O O . ARG A 1 116 ? 9.345 22.217 10.349 1.00 87.75 116 ARG A O 1
ATOM 876 N N . LYS A 1 117 ? 7.683 20.727 10.556 1.00 88.88 117 LYS A N 1
ATOM 877 C CA . LYS A 1 117 ? 6.999 21.363 11.706 1.00 88.88 117 LYS A CA 1
ATOM 878 C C . LYS A 1 117 ? 6.791 22.879 11.536 1.00 88.88 117 LYS A C 1
ATOM 880 O O . LYS A 1 117 ? 6.889 23.628 12.502 1.00 88.88 117 LYS A O 1
ATOM 885 N N . PHE A 1 118 ? 6.509 23.331 10.317 1.00 91.69 118 PHE A N 1
ATOM 886 C CA . PHE A 1 118 ? 6.381 24.739 9.951 1.00 91.69 118 PHE A CA 1
ATOM 887 C C . PHE A 1 118 ? 4.910 25.072 9.633 1.00 91.69 118 PHE A C 1
ATOM 889 O O . PHE A 1 118 ? 4.520 25.092 8.468 1.00 91.69 118 PHE A O 1
ATOM 896 N N . PRO A 1 119 ? 4.049 25.266 10.654 1.00 94.00 119 PRO A N 1
ATOM 897 C CA . PRO A 1 119 ? 2.679 25.736 10.451 1.00 94.00 119 PRO A CA 1
ATOM 898 C C . PRO A 1 119 ? 2.672 27.194 9.964 1.00 94.00 119 PRO A C 1
ATOM 900 O O . PRO A 1 119 ? 3.650 27.908 10.199 1.00 94.00 119 PRO A O 1
ATOM 903 N N . PRO A 1 120 ? 1.565 27.709 9.395 1.00 94.44 120 PRO A N 1
ATOM 904 C CA . PRO A 1 120 ? 1.501 29.110 8.976 1.00 94.44 120 PRO A CA 1
ATOM 905 C C . PRO A 1 120 ? 1.801 30.112 10.105 1.00 94.44 120 PRO A C 1
ATOM 907 O O . PRO A 1 120 ? 2.394 31.155 9.858 1.00 94.44 120 PRO A O 1
ATOM 910 N N . SER A 1 121 ? 1.510 29.775 11.369 1.00 90.06 121 SER A N 1
ATOM 911 C CA . SER A 1 121 ? 1.873 30.596 12.539 1.00 90.06 121 SER A CA 1
ATOM 912 C C . SER A 1 121 ? 3.384 30.785 12.758 1.00 90.06 121 SER A C 1
ATOM 914 O O . SER A 1 121 ? 3.772 31.626 13.566 1.00 90.06 121 SER A O 1
ATOM 916 N N . ALA A 1 122 ? 4.235 30.018 12.067 1.00 90.38 122 ALA A N 1
ATOM 917 C CA . ALA A 1 122 ? 5.690 30.165 12.074 1.00 90.38 122 ALA A CA 1
ATOM 918 C C . ALA A 1 122 ? 6.216 31.106 10.965 1.00 90.38 122 ALA A C 1
ATOM 920 O O . ALA A 1 122 ? 7.413 31.402 10.943 1.00 90.38 122 ALA A O 1
ATOM 921 N N . ILE A 1 123 ? 5.355 31.595 10.063 1.00 92.62 123 ILE A N 1
ATOM 922 C CA . ILE A 1 123 ? 5.727 32.555 9.016 1.00 92.62 123 ILE A CA 1
ATOM 923 C C . ILE A 1 123 ? 5.969 33.937 9.641 1.00 92.62 123 ILE A C 1
ATOM 925 O O . ILE A 1 123 ? 5.125 34.456 10.372 1.00 92.62 123 ILE A O 1
ATOM 929 N N . GLN A 1 124 ? 7.094 34.570 9.295 1.00 89.25 124 GLN A N 1
ATOM 930 C CA . GLN A 1 124 ? 7.382 35.981 9.596 1.00 89.25 124 GLN A CA 1
ATOM 931 C C . GLN A 1 124 ? 6.577 36.883 8.645 1.00 89.25 124 GLN A C 1
ATOM 933 O O . GLN A 1 124 ? 7.107 37.441 7.686 1.00 89.25 124 GLN A O 1
ATOM 938 N N . ALA A 1 125 ? 5.259 36.916 8.848 1.00 88.69 125 ALA A N 1
ATOM 939 C CA . ALA A 1 125 ? 4.276 37.490 7.928 1.00 88.69 125 ALA A CA 1
ATOM 940 C C . ALA A 1 125 ? 4.458 38.998 7.676 1.00 88.69 125 ALA A C 1
ATOM 942 O O . ALA A 1 125 ? 4.169 39.471 6.584 1.00 88.69 125 ALA A O 1
ATOM 943 N N . ASP A 1 126 ? 4.984 39.718 8.664 1.00 87.62 126 ASP A N 1
ATOM 944 C CA . ASP A 1 126 ? 5.409 41.119 8.609 1.00 87.62 126 ASP A CA 1
ATOM 945 C C . ASP A 1 126 ? 6.593 41.365 7.657 1.00 87.62 126 ASP A C 1
ATOM 947 O O . ASP A 1 126 ? 6.767 42.469 7.144 1.00 87.62 126 ASP A O 1
ATOM 951 N N . THR A 1 127 ? 7.400 40.333 7.391 1.00 88.12 127 THR A N 1
ATOM 952 C CA . THR A 1 127 ? 8.521 40.404 6.445 1.00 88.12 127 THR A CA 1
ATOM 953 C C . THR A 1 127 ? 8.119 40.072 5.006 1.00 88.12 127 THR A C 1
ATOM 955 O O . THR A 1 127 ? 8.970 40.160 4.123 1.00 88.12 127 THR A O 1
ATOM 958 N N . LEU A 1 128 ? 6.860 39.717 4.723 1.00 94.75 128 LEU A N 1
ATOM 959 C CA . LEU A 1 128 ? 6.414 39.270 3.398 1.00 94.75 128 LEU A CA 1
ATOM 960 C C . LEU A 1 128 ? 5.308 40.161 2.822 1.00 94.75 128 LEU A C 1
ATOM 962 O O . LEU A 1 128 ? 4.424 40.642 3.518 1.00 94.75 128 LEU A O 1
ATOM 966 N N . THR A 1 129 ? 5.327 40.324 1.501 1.00 97.12 129 THR A N 1
ATOM 967 C CA . THR A 1 129 ? 4.224 40.948 0.748 1.00 97.12 129 THR A CA 1
ATOM 968 C C . THR A 1 129 ? 3.275 39.897 0.180 1.00 97.12 129 THR A C 1
ATOM 970 O O . THR A 1 129 ? 2.072 40.124 0.119 1.00 97.12 129 THR A O 1
ATOM 973 N N . HIS A 1 130 ? 3.809 38.735 -0.207 1.00 98.38 130 HIS A N 1
ATOM 974 C CA . HIS A 1 130 ? 3.071 37.646 -0.836 1.00 98.38 130 HIS A CA 1
ATOM 975 C C . HIS A 1 130 ? 3.529 36.302 -0.257 1.00 98.38 130 HIS A C 1
ATOM 977 O O . HIS A 1 130 ? 4.726 36.068 -0.082 1.00 98.38 130 HIS A O 1
ATOM 983 N N . ILE A 1 131 ? 2.577 35.409 -0.008 1.00 98.62 131 ILE A N 1
ATOM 984 C CA . ILE A 1 131 ? 2.787 33.978 0.201 1.00 98.62 131 ILE A CA 1
ATOM 985 C C . ILE A 1 131 ? 2.218 33.252 -1.013 1.00 98.62 131 ILE A C 1
ATOM 987 O O . ILE A 1 131 ? 1.073 33.492 -1.401 1.00 98.62 131 ILE A O 1
ATOM 991 N N . LEU A 1 132 ? 3.008 32.353 -1.589 1.00 98.69 132 LEU A N 1
ATOM 992 C CA . LEU A 1 132 ? 2.563 31.428 -2.626 1.00 98.69 132 LEU A CA 1
ATOM 993 C C . LEU A 1 132 ? 2.319 30.075 -1.954 1.00 98.69 132 LEU A C 1
ATOM 995 O O . LEU A 1 132 ? 3.240 29.499 -1.371 1.00 98.69 132 LEU A O 1
ATOM 999 N N . TYR A 1 133 ? 1.072 29.608 -1.960 1.00 98.69 133 TYR A N 1
ATOM 1000 C CA . TYR A 1 133 ? 0.689 28.353 -1.323 1.00 98.69 133 TYR A CA 1
ATOM 1001 C C . TYR A 1 133 ? 0.938 27.184 -2.279 1.00 98.69 133 TYR A C 1
ATOM 1003 O O . TYR A 1 133 ? 0.215 27.020 -3.263 1.00 98.69 133 TYR A O 1
ATOM 1011 N N . ALA A 1 134 ? 1.980 26.405 -1.995 1.00 97.44 134 ALA A N 1
ATOM 1012 C CA . ALA A 1 134 ? 2.474 25.321 -2.835 1.00 97.44 134 ALA A CA 1
ATOM 1013 C C . ALA A 1 134 ? 1.985 23.950 -2.316 1.00 97.44 134 ALA A C 1
ATOM 1015 O O . ALA A 1 134 ? 2.245 23.603 -1.165 1.00 97.44 134 ALA A O 1
ATOM 1016 N N . PHE A 1 135 ? 1.293 23.119 -3.098 1.00 96.19 135 PHE A N 1
ATOM 1017 C CA . PHE A 1 135 ? 0.768 23.357 -4.451 1.00 96.19 135 PHE A CA 1
ATOM 1018 C C . PHE A 1 135 ? -0.628 22.753 -4.611 1.00 96.19 135 PHE A C 1
ATOM 1020 O O . PHE A 1 135 ? -0.917 21.683 -4.067 1.00 96.19 135 PHE A O 1
ATOM 1027 N N . ALA A 1 136 ? -1.463 23.383 -5.434 1.00 95.12 136 ALA A N 1
ATOM 1028 C CA . ALA A 1 136 ? -2.598 22.711 -6.052 1.00 95.12 136 ALA A CA 1
ATOM 1029 C C . ALA A 1 136 ? -2.137 21.812 -7.209 1.00 95.12 136 ALA A C 1
ATOM 1031 O O . ALA A 1 136 ? -1.177 22.113 -7.923 1.00 95.12 136 ALA A O 1
ATOM 1032 N N . ASN A 1 137 ? -2.859 20.713 -7.400 1.00 94.94 137 ASN A N 1
ATOM 1033 C CA . ASN A 1 137 ? -2.670 19.755 -8.484 1.00 94.94 137 ASN A CA 1
ATOM 1034 C C . ASN A 1 137 ? -3.790 19.928 -9.534 1.00 94.94 137 ASN A C 1
ATOM 1036 O O . ASN A 1 137 ? -4.720 20.714 -9.345 1.00 94.94 137 ASN A O 1
ATOM 1040 N N . THR A 1 138 ? -3.731 19.185 -10.637 1.00 91.75 138 THR A N 1
ATOM 1041 C CA . THR A 1 138 ? -4.778 19.145 -11.668 1.00 91.75 138 THR A CA 1
ATOM 1042 C C . THR A 1 138 ? -5.306 17.731 -11.886 1.00 91.75 138 THR A C 1
ATOM 1044 O O . THR A 1 138 ? -4.616 16.735 -11.671 1.00 91.75 138 THR A O 1
ATOM 1047 N N . SER A 1 139 ? -6.564 17.651 -12.307 1.00 91.06 139 SER A N 1
ATOM 1048 C CA . SER A 1 139 ? -7.247 16.421 -12.705 1.00 91.06 139 SER A CA 1
ATOM 1049 C C . SER A 1 139 ? -7.218 16.244 -14.236 1.00 91.06 139 SER A C 1
ATOM 1051 O O . SER A 1 139 ? -7.037 17.226 -14.960 1.00 91.06 139 SER A O 1
ATOM 1053 N N . PRO A 1 140 ? -7.401 15.020 -14.778 1.00 90.31 140 PRO A N 1
ATOM 1054 C CA . PRO A 1 140 ? -7.264 14.755 -16.221 1.00 90.31 140 PRO A CA 1
ATOM 1055 C C . PRO A 1 140 ? -8.254 15.496 -17.142 1.00 90.31 140 PRO A C 1
ATOM 1057 O O . PRO A 1 140 ? -8.027 15.569 -18.354 1.00 90.31 140 PRO A O 1
ATOM 1060 N N . ASP A 1 141 ? -9.338 16.032 -16.580 1.00 91.19 141 ASP A N 1
ATOM 1061 C CA . ASP A 1 141 ? -10.354 16.886 -17.214 1.00 91.19 141 ASP A CA 1
ATOM 1062 C C . ASP A 1 141 ? -9.967 18.380 -17.254 1.00 91.19 141 ASP A C 1
ATOM 1064 O O . ASP A 1 141 ? -10.679 19.182 -17.851 1.00 91.19 141 ASP A O 1
ATOM 1068 N N . GLY A 1 142 ? -8.855 18.758 -16.617 1.00 91.38 142 GLY A N 1
ATOM 1069 C CA . GLY A 1 142 ? -8.411 20.139 -16.437 1.00 91.38 142 GLY A CA 1
ATOM 1070 C C . GLY A 1 142 ? -8.758 20.756 -15.079 1.00 91.38 142 GLY A C 1
ATOM 1071 O O . GLY A 1 142 ? -8.248 21.831 -14.781 1.00 91.38 142 GLY A O 1
ATOM 1072 N N . SER A 1 143 ? -9.571 20.111 -14.231 1.00 97.12 143 SER A N 1
ATOM 1073 C CA . SER A 1 143 ? -9.979 20.686 -12.940 1.00 97.12 143 SER A CA 1
ATOM 1074 C C . SER A 1 143 ? -8.796 20.848 -11.977 1.00 97.12 143 SER A C 1
ATOM 1076 O O . SER A 1 143 ? -8.122 19.872 -11.641 1.00 97.12 143 SER A O 1
ATOM 1078 N N . VAL A 1 144 ? -8.572 22.065 -11.478 1.00 96.81 144 VAL A N 1
ATOM 1079 C CA . VAL A 1 144 ? -7.620 22.367 -10.399 1.00 96.81 144 VAL A CA 1
ATOM 1080 C C . VAL A 1 144 ? -8.181 21.863 -9.072 1.00 96.81 144 VAL A C 1
ATOM 1082 O O . VAL A 1 144 ? -9.354 22.073 -8.761 1.00 96.81 144 VAL A O 1
ATOM 1085 N N . ILE A 1 145 ? -7.341 21.186 -8.291 1.00 95.62 145 ILE A N 1
ATOM 1086 C CA . ILE A 1 145 ? -7.712 20.532 -7.034 1.00 95.62 145 ILE A CA 1
ATOM 1087 C C . ILE A 1 145 ? -6.662 20.759 -5.941 1.00 95.62 145 ILE A C 1
ATOM 1089 O O . ILE A 1 145 ? -5.462 20.846 -6.198 1.00 95.62 145 ILE A O 1
ATOM 1093 N N . LEU A 1 146 ? -7.125 20.801 -4.693 1.00 94.12 146 LEU A N 1
ATOM 1094 C CA . LEU A 1 146 ? -6.267 20.766 -3.508 1.00 94.12 146 LEU A CA 1
ATOM 1095 C C . LEU A 1 146 ? -5.525 19.424 -3.407 1.00 94.12 146 LEU A C 1
ATOM 1097 O O . LEU A 1 146 ? -6.109 18.375 -3.692 1.00 94.12 146 LEU A O 1
ATOM 1101 N N . SER A 1 147 ? -4.244 19.460 -3.028 1.00 88.81 147 SER A N 1
ATOM 1102 C CA . SER A 1 147 ? -3.371 18.276 -3.047 1.00 88.81 147 SER A CA 1
ATOM 1103 C C . SER A 1 147 ? -3.352 17.506 -1.726 1.00 88.81 147 SER A C 1
ATOM 1105 O O . SER A 1 147 ? -3.169 16.289 -1.747 1.00 88.81 147 SER A O 1
ATOM 1107 N N . ASP A 1 148 ? -3.599 18.172 -0.595 1.00 93.31 148 ASP A N 1
ATOM 1108 C CA . ASP A 1 148 ? -3.634 17.548 0.726 1.00 93.31 148 ASP A CA 1
ATOM 1109 C C . ASP A 1 148 ? -4.693 18.223 1.601 1.00 93.31 148 ASP A C 1
ATOM 1111 O O . ASP A 1 148 ? -4.386 19.077 2.427 1.00 93.31 148 ASP A O 1
ATOM 1115 N N . LYS A 1 149 ? -5.957 17.799 1.467 1.00 90.88 149 LYS A N 1
ATOM 1116 C CA . LYS A 1 149 ? -7.076 18.325 2.272 1.00 90.88 149 LYS A CA 1
ATOM 1117 C C . LYS A 1 149 ? -6.793 18.350 3.778 1.00 90.88 149 LYS A C 1
ATOM 1119 O O . LYS A 1 149 ? -7.245 19.269 4.456 1.00 90.88 149 LYS A O 1
ATOM 1124 N N . TRP A 1 150 ? -5.997 17.413 4.308 1.00 90.81 150 TRP A N 1
ATOM 1125 C CA . TRP A 1 150 ? -5.663 17.444 5.728 1.00 90.81 150 TRP A CA 1
ATOM 1126 C C . TRP A 1 150 ? -4.805 18.660 6.084 1.00 90.81 150 TRP A C 1
ATOM 1128 O O . TRP A 1 150 ? -5.132 19.356 7.043 1.00 90.81 150 TRP A O 1
ATOM 1138 N N . ALA A 1 151 ? -3.751 18.947 5.319 1.00 91.38 151 ALA A N 1
ATOM 1139 C CA . ALA A 1 151 ? -2.940 20.150 5.512 1.00 91.38 151 ALA A CA 1
ATOM 1140 C C . ALA A 1 151 ? -3.687 21.433 5.106 1.00 91.38 151 ALA A C 1
ATOM 1142 O O . ALA A 1 151 ? -3.626 22.442 5.814 1.00 91.38 151 ALA A O 1
ATOM 1143 N N . ASP A 1 152 ? -4.398 21.377 3.985 1.00 94.00 152 ASP A N 1
ATOM 1144 C CA . ASP A 1 152 ? -5.023 22.505 3.306 1.00 94.00 152 ASP A CA 1
ATOM 1145 C C . ASP A 1 152 ? -6.232 23.034 4.104 1.00 94.00 152 ASP A C 1
ATOM 1147 O O . ASP A 1 152 ? -6.259 24.216 4.468 1.00 94.00 152 ASP A O 1
ATOM 1151 N N . THR A 1 153 ? -7.202 22.163 4.423 1.00 93.94 153 THR A N 1
ATOM 1152 C CA . THR A 1 153 ? -8.544 22.538 4.916 1.00 93.94 153 THR A CA 1
ATOM 1153 C C . THR A 1 153 ? -8.985 21.902 6.232 1.00 93.94 153 THR A C 1
ATOM 1155 O O . THR A 1 153 ? -9.848 22.487 6.883 1.00 93.94 153 THR A O 1
ATOM 1158 N N . ASP A 1 154 ? -8.435 20.754 6.650 1.00 88.75 154 ASP A N 1
ATOM 1159 C CA . ASP A 1 154 ? -9.050 19.956 7.728 1.00 88.75 154 ASP A CA 1
ATOM 1160 C C . ASP A 1 154 ? -8.302 20.037 9.076 1.00 88.75 154 ASP A C 1
ATOM 1162 O O . ASP A 1 154 ? -8.927 19.905 10.136 1.00 88.75 154 ASP A O 1
ATOM 1166 N N . ILE A 1 155 ? -6.974 20.238 9.087 1.00 90.75 155 ILE A N 1
ATOM 1167 C CA . ILE A 1 155 ? -6.196 20.245 10.336 1.00 90.75 155 ILE A CA 1
ATOM 1168 C C . ILE A 1 155 ? -6.620 21.405 11.249 1.00 90.75 155 ILE A C 1
ATOM 1170 O O . ILE A 1 155 ? -6.507 22.579 10.907 1.00 90.75 155 ILE A O 1
ATOM 1174 N N . HIS A 1 156 ? -7.097 21.060 12.444 1.00 92.19 156 HIS A N 1
ATOM 1175 C CA . HIS A 1 156 ? -7.485 22.023 13.471 1.00 92.19 156 HIS A CA 1
ATOM 1176 C C . HIS A 1 156 ? -6.257 22.486 14.270 1.00 92.19 156 HIS A C 1
ATOM 1178 O O . HIS A 1 156 ? -5.528 21.674 14.852 1.00 92.19 156 HIS A O 1
ATOM 1184 N N . TYR A 1 157 ? -6.054 23.798 14.336 1.00 90.38 157 TYR A N 1
ATOM 1185 C CA . TYR A 1 157 ? -5.024 24.466 15.126 1.00 90.38 157 TYR A CA 1
ATOM 1186 C C . TYR A 1 157 ? -5.558 24.932 16.498 1.00 90.38 157 TYR A C 1
ATOM 1188 O O . TYR A 1 157 ? -6.767 24.944 16.734 1.00 90.38 157 TYR A O 1
ATOM 1196 N N . PRO A 1 158 ? -4.688 25.321 17.453 1.00 89.31 158 PRO A N 1
ATOM 1197 C CA . PRO A 1 158 ? -5.131 25.860 18.739 1.00 89.31 158 PRO A CA 1
ATOM 1198 C C . PRO A 1 158 ? -6.018 27.104 18.563 1.00 89.31 158 PRO A C 1
ATOM 1200 O O . PRO A 1 158 ? -5.560 28.133 18.072 1.00 89.31 158 PRO A O 1
ATOM 1203 N N . GLY A 1 159 ? -7.282 26.992 18.979 1.00 84.69 159 GLY A N 1
ATOM 1204 C CA . GLY A 1 159 ? -8.334 27.989 18.742 1.00 84.69 159 GLY A CA 1
ATOM 1205 C C . GLY A 1 159 ? -9.490 27.471 17.880 1.00 84.69 159 GLY A C 1
ATOM 1206 O O . GLY A 1 159 ? -10.561 28.072 17.896 1.00 84.69 159 GLY A O 1
ATOM 1207 N N . ASP A 1 160 ? -9.310 26.343 17.188 1.00 89.69 160 ASP A N 1
ATOM 1208 C CA . ASP A 1 160 ? -10.341 25.743 16.344 1.00 89.69 160 ASP A CA 1
ATOM 1209 C C . ASP A 1 160 ? -11.335 24.878 17.128 1.00 89.69 160 ASP A C 1
ATOM 1211 O O . ASP A 1 160 ? -10.973 24.040 17.959 1.00 89.69 160 ASP A O 1
ATOM 1215 N N . SER A 1 161 ? -12.616 25.089 16.831 1.00 82.81 161 SER A N 1
ATOM 1216 C CA . SER A 1 161 ? -13.749 24.418 17.461 1.00 82.81 161 SER A CA 1
ATOM 1217 C C . SER A 1 161 ? -14.118 23.134 16.725 1.00 82.81 161 SER A C 1
ATOM 1219 O O . SER A 1 161 ? -14.404 23.151 15.530 1.00 82.81 161 SER A O 1
ATOM 1221 N N . TRP A 1 162 ? -14.183 22.031 17.473 1.00 79.25 162 TRP A N 1
ATOM 1222 C CA . TRP A 1 162 ? -14.663 20.725 17.002 1.00 79.25 162 TRP A CA 1
ATOM 1223 C C . TRP A 1 162 ? -16.194 20.572 17.076 1.00 79.25 162 TRP A C 1
ATOM 1225 O O . TRP A 1 162 ? -16.714 19.506 16.759 1.00 79.25 162 TRP A O 1
ATOM 1235 N N . ASN A 1 163 ? -16.906 21.607 17.539 1.00 77.00 163 ASN A N 1
ATOM 1236 C CA . ASN A 1 163 ? -18.361 21.602 17.745 1.00 77.00 163 ASN A CA 1
ATOM 1237 C C . ASN A 1 163 ? -19.121 22.401 16.666 1.00 77.00 163 ASN A C 1
ATOM 1239 O O . ASN A 1 163 ? -20.340 22.535 16.748 1.00 77.00 163 ASN A O 1
ATOM 1243 N N . GLU A 1 164 ? -18.403 22.972 15.699 1.00 71.94 164 GLU A N 1
ATOM 1244 C CA . GLU A 1 164 ? -18.953 23.673 14.536 1.00 71.94 164 GLU A CA 1
ATOM 1245 C C . GLU A 1 164 ? -19.138 22.700 13.360 1.00 71.94 164 GLU A C 1
ATOM 1247 O O . GLU A 1 164 ? -18.483 21.659 13.289 1.00 71.94 164 GLU A O 1
ATOM 1252 N N . ASP A 1 165 ? -20.059 23.013 12.443 1.00 63.28 165 ASP A N 1
ATOM 1253 C CA . ASP A 1 165 ? -20.366 22.137 11.310 1.00 63.28 165 ASP A CA 1
ATOM 1254 C C . ASP A 1 165 ? -19.187 22.086 10.325 1.00 63.28 165 ASP A C 1
ATOM 1256 O O . ASP A 1 165 ? -18.849 23.075 9.668 1.00 63.28 165 ASP A O 1
ATOM 1260 N N . GLN A 1 166 ? -18.559 20.915 10.218 1.00 59.59 166 GLN A N 1
ATOM 1261 C CA . GLN A 1 166 ? -17.397 20.690 9.358 1.00 59.59 166 GLN A CA 1
ATOM 1262 C C . GLN A 1 166 ? -17.736 20.736 7.858 1.00 59.59 166 GLN A C 1
ATOM 1264 O O . GLN A 1 166 ? -16.826 20.848 7.043 1.00 59.59 166 GLN A O 1
ATOM 1269 N N . SER A 1 167 ? -19.018 20.689 7.474 1.00 56.66 167 SER A N 1
ATOM 1270 C CA . SER A 1 167 ? -19.444 20.837 6.076 1.00 56.66 167 SER A CA 1
ATOM 1271 C C . SER A 1 167 ? -19.485 22.293 5.591 1.00 56.66 167 SER A C 1
ATOM 1273 O O . SER A 1 167 ? -19.536 22.523 4.385 1.00 56.66 167 SER A O 1
ATOM 1275 N N . SER A 1 168 ? -19.431 23.273 6.504 1.00 66.06 168 SER A N 1
ATOM 1276 C CA . SER A 1 168 ? -19.559 24.705 6.186 1.00 66.06 168 SER A CA 1
ATOM 1277 C C . SER A 1 168 ? -18.405 25.586 6.678 1.00 66.06 168 SER A C 1
ATOM 1279 O O . SER A 1 168 ? -18.487 26.806 6.545 1.00 66.06 168 SER A O 1
ATOM 1281 N N . ASN A 1 169 ? -17.365 25.019 7.299 1.00 84.06 169 ASN A N 1
ATOM 1282 C CA . ASN A 1 169 ? -16.305 25.784 7.965 1.00 84.06 169 ASN A CA 1
ATOM 1283 C C . ASN A 1 169 ? -14.906 25.434 7.447 1.00 84.06 169 ASN A C 1
ATOM 1285 O O . ASN A 1 169 ? -14.529 24.270 7.357 1.00 84.06 169 ASN A O 1
ATOM 1289 N N . LEU A 1 170 ? -14.118 26.473 7.158 1.00 87.50 170 LEU A N 1
ATOM 1290 C CA . LEU A 1 170 ? -12.728 26.360 6.722 1.00 87.50 170 LEU A CA 1
ATOM 1291 C C . LEU A 1 170 ? -11.787 26.234 7.932 1.00 87.50 170 LEU A C 1
ATOM 1293 O O . LEU A 1 170 ? -11.770 27.110 8.806 1.00 87.50 170 LEU A O 1
ATOM 1297 N N . TYR A 1 171 ? -10.974 25.177 7.947 1.00 93.56 171 TYR A N 1
ATOM 1298 C CA . TYR A 1 171 ? -9.867 24.977 8.885 1.00 93.56 171 TYR A CA 1
ATOM 1299 C C . TYR A 1 171 ? -8.535 24.912 8.118 1.00 93.56 171 TYR A C 1
ATOM 1301 O O . TYR A 1 171 ? -8.361 25.608 7.111 1.00 93.56 171 TYR A O 1
ATOM 1309 N N . GLY A 1 172 ? -7.574 24.131 8.608 1.00 95.00 172 GLY A N 1
ATOM 1310 C CA . GLY A 1 172 ? -6.319 23.872 7.921 1.00 95.00 172 GLY A CA 1
ATOM 1311 C C . GLY A 1 172 ? -5.420 25.095 7.770 1.00 95.00 172 GLY A C 1
ATOM 1312 O O . GLY A 1 172 ? -5.570 26.122 8.442 1.00 95.00 172 GLY A O 1
ATOM 1313 N N . CYS A 1 173 ? -4.444 24.988 6.873 1.00 97.25 173 CYS A N 1
ATOM 1314 C CA . CYS A 1 173 ? -3.545 26.093 6.572 1.00 97.25 173 CYS A CA 1
ATOM 1315 C C . CYS A 1 173 ? -4.284 27.304 5.996 1.00 97.25 173 CYS A C 1
ATOM 1317 O O . CYS A 1 173 ? -3.901 28.430 6.316 1.00 97.25 173 CYS A O 1
ATOM 1319 N N . PHE A 1 174 ? -5.337 27.108 5.192 1.00 97.94 174 PHE A N 1
ATOM 1320 C CA . PHE A 1 174 ? -6.060 28.227 4.583 1.00 97.94 174 PHE A CA 1
ATOM 1321 C C . PHE A 1 174 ? -6.763 29.108 5.623 1.00 97.94 174 PHE A C 1
ATOM 1323 O O . PHE A 1 174 ? -6.651 30.334 5.531 1.00 97.94 174 PHE A O 1
ATOM 1330 N N . LYS A 1 175 ? -7.359 28.540 6.686 1.00 96.25 175 LYS A N 1
ATOM 1331 C CA . LYS A 1 175 ? -7.861 29.345 7.818 1.00 96.25 175 LYS A CA 1
ATOM 1332 C C . LYS A 1 175 ? -6.748 30.176 8.454 1.00 96.25 175 LYS A C 1
ATOM 1334 O O . LYS A 1 175 ? -6.913 31.380 8.650 1.00 96.25 175 LYS A O 1
ATOM 1339 N N . GLN A 1 176 ? -5.599 29.565 8.738 1.00 96.81 176 GLN A N 1
ATOM 1340 C CA . GLN A 1 176 ? -4.488 30.257 9.399 1.00 96.81 176 GLN A CA 1
ATOM 1341 C C . GLN A 1 176 ? -3.877 31.356 8.517 1.00 96.81 176 GLN A C 1
ATOM 1343 O O . GLN A 1 176 ? -3.561 32.436 9.013 1.00 96.81 176 GLN A O 1
ATOM 1348 N N . LEU A 1 177 ? -3.770 31.130 7.206 1.00 97.44 177 LEU A N 1
ATOM 1349 C CA . LEU A 1 177 ? -3.324 32.129 6.231 1.00 97.44 177 LEU A CA 1
ATOM 1350 C C . LEU A 1 177 ? -4.336 33.277 6.089 1.00 97.44 177 LEU A C 1
ATOM 1352 O O . LEU A 1 177 ? -3.940 34.442 6.050 1.00 97.44 177 LEU A O 1
ATOM 1356 N N . TYR A 1 178 ? -5.638 32.987 6.120 1.00 96.75 178 TYR A N 1
ATOM 1357 C CA . TYR A 1 178 ? -6.685 34.010 6.157 1.00 96.75 178 TYR A CA 1
ATOM 1358 C C . TYR A 1 178 ? -6.654 34.836 7.460 1.00 96.75 178 TYR A C 1
ATOM 1360 O O . TYR A 1 178 ? -6.819 36.059 7.432 1.00 96.75 178 TYR A O 1
ATOM 1368 N N . LEU A 1 179 ? -6.355 34.215 8.607 1.00 95.56 179 LEU A N 1
ATOM 1369 C CA . LEU A 1 179 ? -6.102 34.937 9.861 1.00 95.56 179 LEU A CA 1
ATOM 1370 C C . LEU A 1 179 ? -4.840 35.815 9.777 1.00 95.56 179 LEU A C 1
ATOM 1372 O O . LEU A 1 179 ? -4.879 36.966 10.218 1.00 95.56 179 LEU A O 1
ATOM 1376 N N . LEU A 1 180 ? -3.759 35.342 9.148 1.00 95.25 180 LEU A N 1
ATOM 1377 C CA . LEU A 1 180 ? -2.559 36.152 8.899 1.00 95.25 180 LEU A CA 1
ATOM 1378 C C . LEU A 1 180 ? -2.840 37.346 7.978 1.00 95.25 180 LEU A C 1
ATOM 1380 O O . LEU A 1 180 ? -2.366 38.438 8.285 1.00 95.25 180 LEU A O 1
ATOM 1384 N N . LYS A 1 181 ? -3.658 37.188 6.926 1.00 96.50 181 LYS A N 1
ATOM 1385 C CA . LYS A 1 181 ? -4.148 38.299 6.081 1.00 96.50 181 LYS A CA 1
ATOM 1386 C C . LYS A 1 181 ? -4.965 39.327 6.865 1.00 96.50 181 LYS A C 1
ATOM 1388 O O . LYS A 1 181 ? -4.894 40.520 6.575 1.00 96.50 181 LYS A O 1
ATOM 1393 N N . LYS A 1 182 ? -5.759 38.894 7.855 1.00 95.38 182 LYS A N 1
ATOM 1394 C CA . LYS A 1 182 ? -6.541 39.803 8.718 1.00 95.38 182 LYS A CA 1
ATOM 1395 C C . LYS A 1 182 ? -5.649 40.647 9.631 1.00 95.38 182 LYS A C 1
ATOM 1397 O O . LYS A 1 182 ? -5.973 41.811 9.853 1.00 95.38 182 LYS A O 1
ATOM 1402 N N . ILE A 1 183 ? -4.547 40.080 10.126 1.00 94.31 183 ILE A N 1
ATOM 1403 C CA . ILE A 1 183 ? -3.546 40.783 10.947 1.00 94.31 183 ILE A CA 1
ATOM 1404 C C . ILE A 1 183 ? -2.683 41.700 10.064 1.00 94.31 183 ILE A C 1
ATOM 1406 O O . ILE A 1 183 ? -2.580 42.899 10.309 1.00 94.31 183 ILE A O 1
ATOM 1410 N N . ASN A 1 184 ? -2.113 41.151 8.992 1.00 95.06 184 ASN A N 1
ATOM 1411 C CA . ASN A 1 184 ? -1.170 41.818 8.101 1.00 95.06 184 ASN A CA 1
ATOM 1412 C C . ASN A 1 184 ? -1.883 42.225 6.808 1.00 95.06 184 ASN A C 1
ATOM 1414 O O . ASN A 1 184 ? -1.801 41.537 5.798 1.00 95.06 184 ASN A O 1
ATOM 1418 N N . ARG A 1 185 ? -2.603 43.354 6.816 1.00 94.12 185 ARG A N 1
ATOM 1419 C CA . ARG A 1 185 ? -3.449 43.771 5.673 1.00 94.12 185 ARG A CA 1
ATOM 1420 C C . ARG A 1 185 ? -2.696 44.033 4.355 1.00 94.12 185 ARG A C 1
ATOM 1422 O O . ARG A 1 185 ? -3.344 44.119 3.315 1.00 94.12 185 ARG A O 1
ATOM 1429 N N . HIS A 1 186 ? -1.369 44.168 4.400 1.00 93.25 186 HIS A N 1
ATOM 1430 C CA . HIS A 1 186 ? -0.494 44.265 3.225 1.00 93.25 186 HIS A CA 1
ATOM 1431 C C . HIS A 1 186 ? -0.196 42.900 2.579 1.00 93.25 186 HIS A C 1
ATOM 1433 O O . HIS A 1 186 ? 0.135 42.852 1.398 1.00 93.25 186 HIS A O 1
ATOM 1439 N N . LEU A 1 187 ? -0.313 41.811 3.344 1.00 97.44 187 LEU A N 1
ATOM 1440 C CA . LEU A 1 187 ? 0.044 40.460 2.934 1.00 97.44 187 LEU A CA 1
ATOM 1441 C C . LEU A 1 187 ? -1.000 39.874 1.982 1.00 97.44 187 LEU A C 1
ATOM 1443 O O . LEU A 1 187 ? -2.209 39.983 2.207 1.00 97.44 187 LEU A O 1
ATOM 1447 N N . LYS A 1 188 ? -0.503 39.206 0.946 1.00 98.25 188 LYS A N 1
ATOM 1448 C CA . LYS A 1 188 ? -1.275 38.498 -0.073 1.00 98.25 188 LYS A CA 1
ATOM 1449 C C . LYS A 1 188 ? -1.005 37.004 -0.015 1.00 98.25 188 LYS A C 1
ATOM 1451 O O . LYS A 1 188 ? 0.110 36.598 0.294 1.00 98.25 188 LYS A O 1
ATOM 1456 N N . VAL A 1 189 ? -2.012 36.190 -0.306 1.00 98.62 189 VAL A N 1
ATOM 1457 C CA . VAL A 1 189 ? -1.900 34.729 -0.388 1.00 98.62 189 VAL A CA 1
ATOM 1458 C C . VAL A 1 189 ? -2.466 34.285 -1.730 1.00 98.62 189 VAL A C 1
ATOM 1460 O O . VAL A 1 189 ? -3.644 34.512 -2.008 1.00 98.62 189 VAL A O 1
ATOM 1463 N N . LEU A 1 190 ? -1.618 33.687 -2.562 1.00 98.75 190 LEU A N 1
ATOM 1464 C CA . LEU A 1 190 ? -1.974 33.135 -3.870 1.00 98.75 190 LEU A CA 1
ATOM 1465 C C . LEU A 1 190 ? -1.955 31.606 -3.787 1.00 98.75 190 LEU A C 1
ATOM 1467 O O . LEU A 1 190 ? -1.130 31.040 -3.068 1.00 98.75 190 LEU A O 1
ATOM 1471 N N . LEU A 1 191 ? -2.818 30.935 -4.551 1.00 98.75 191 LEU A N 1
ATOM 1472 C CA . LEU A 1 191 ? -2.676 29.496 -4.795 1.00 98.75 191 LEU A CA 1
ATOM 1473 C C . LEU A 1 191 ? -1.650 29.292 -5.908 1.00 98.75 191 LEU A C 1
ATOM 1475 O O . LEU A 1 191 ? -1.884 29.779 -7.011 1.00 98.75 191 LEU A O 1
ATOM 1479 N N . SER A 1 192 ? -0.555 28.579 -5.639 1.00 98.69 192 SER A N 1
ATOM 1480 C CA . SER A 1 192 ? 0.354 28.136 -6.697 1.00 98.69 192 SER A CA 1
ATOM 1481 C C . SER A 1 192 ? -0.096 26.770 -7.213 1.00 98.69 192 SER A C 1
ATOM 1483 O O . SER A 1 192 ? -0.360 25.850 -6.433 1.00 98.69 192 SER A O 1
ATOM 1485 N N . ILE A 1 193 ? -0.261 26.659 -8.528 1.00 98.56 193 ILE A N 1
ATOM 1486 C CA . ILE A 1 193 ? -0.815 25.492 -9.216 1.00 98.56 193 ILE A CA 1
ATOM 1487 C C . ILE A 1 193 ? 0.281 24.897 -10.099 1.00 98.56 193 ILE A C 1
ATOM 1489 O O . ILE A 1 193 ? 0.767 25.578 -11.002 1.00 98.56 193 ILE A O 1
ATOM 1493 N N . GLY A 1 194 ? 0.628 23.629 -9.867 1.00 95.81 194 GLY A N 1
ATOM 1494 C CA . GLY A 1 194 ? 1.699 22.946 -10.592 1.00 95.81 194 GLY A CA 1
ATOM 1495 C C . GLY A 1 194 ? 2.941 22.686 -9.735 1.00 95.81 194 GLY A C 1
ATOM 1496 O O . GLY A 1 194 ? 2.882 21.892 -8.794 1.00 95.81 194 GLY A O 1
ATOM 1497 N N . GLY A 1 195 ? 4.069 23.283 -10.117 1.00 89.75 195 GLY A N 1
ATOM 1498 C CA . GLY A 1 195 ? 5.410 22.948 -9.634 1.00 89.75 195 GLY A CA 1
ATOM 1499 C C . GLY A 1 195 ? 5.939 21.667 -10.272 1.00 89.75 195 GLY A C 1
ATOM 1500 O O . GLY A 1 195 ? 5.174 20.906 -10.879 1.00 89.75 195 GLY A O 1
ATOM 1501 N N . TRP A 1 196 ? 7.242 21.407 -10.144 1.00 80.38 196 TRP A N 1
ATOM 1502 C CA . TRP A 1 196 ? 7.974 20.282 -10.749 1.00 80.38 196 TRP A CA 1
ATOM 1503 C C . TRP A 1 196 ? 7.193 18.959 -10.816 1.00 80.38 196 TRP A C 1
ATOM 1505 O O . TRP A 1 196 ? 7.103 18.312 -11.858 1.00 80.38 196 TRP A O 1
ATOM 1515 N N . THR A 1 197 ? 6.566 18.582 -9.699 1.00 78.00 197 THR A N 1
ATOM 1516 C CA . THR A 1 197 ? 5.855 17.305 -9.529 1.00 78.00 197 THR A CA 1
ATOM 1517 C C . THR A 1 197 ? 4.567 17.206 -10.356 1.00 78.00 197 THR A C 1
ATOM 1519 O O . THR A 1 197 ? 4.254 16.135 -10.876 1.00 78.00 197 THR A O 1
ATOM 1522 N N . TYR A 1 198 ? 3.803 18.297 -10.476 1.00 89.31 198 TYR A N 1
ATOM 1523 C CA . TYR A 1 198 ? 2.485 18.300 -11.130 1.00 89.31 198 TYR A CA 1
ATOM 1524 C C . TYR A 1 198 ? 2.505 18.929 -12.532 1.00 89.31 198 TYR A C 1
ATOM 1526 O O . TYR A 1 198 ? 1.573 18.727 -13.311 1.00 89.31 198 TYR A O 1
ATOM 1534 N N . SER A 1 199 ? 3.587 19.619 -12.898 1.00 90.38 199 SER A N 1
ATOM 1535 C CA . SER A 1 199 ? 3.791 20.240 -14.214 1.00 90.38 199 SER A CA 1
ATOM 1536 C C . SER A 1 199 ? 3.542 19.322 -15.424 1.00 90.38 199 SER A C 1
ATOM 1538 O O . SER A 1 199 ? 2.909 19.788 -16.373 1.00 90.38 199 SER A O 1
ATOM 1540 N N . PRO A 1 200 ? 3.895 18.017 -15.415 1.00 92.00 200 PRO A N 1
ATOM 1541 C CA . PRO A 1 200 ? 3.560 17.111 -16.519 1.00 92.00 200 PRO A CA 1
ATOM 1542 C C . PRO A 1 200 ? 2.056 16.995 -16.821 1.00 92.00 200 PRO A C 1
ATOM 1544 O O . PRO A 1 200 ? 1.677 16.738 -17.964 1.00 92.00 200 PRO A O 1
ATOM 1547 N N . ALA A 1 201 ? 1.182 17.215 -15.831 1.00 92.19 201 ALA A N 1
ATOM 1548 C CA . ALA A 1 201 ? -0.269 17.215 -16.031 1.00 92.19 201 ALA A CA 1
ATOM 1549 C C . ALA A 1 201 ? -0.771 18.481 -16.752 1.00 92.19 201 ALA A C 1
ATOM 1551 O O . ALA A 1 201 ? -1.813 18.437 -17.407 1.00 92.19 201 ALA A O 1
ATOM 1552 N N . LEU A 1 202 ? -0.007 19.581 -16.723 1.00 93.50 202 LEU A N 1
ATOM 1553 C CA . LEU A 1 202 ? -0.325 20.804 -17.465 1.00 93.50 202 LEU A CA 1
ATOM 1554 C C . LEU A 1 202 ? -0.137 20.632 -18.980 1.00 93.50 202 LEU A C 1
ATOM 1556 O O . LEU A 1 202 ? -0.817 21.314 -19.743 1.00 93.50 202 LEU A O 1
ATOM 1560 N N . HIS A 1 203 ? 0.713 19.699 -19.434 1.00 94.19 203 HIS A N 1
ATOM 1561 C CA . HIS A 1 203 ? 1.018 19.481 -20.858 1.00 94.19 203 HIS A CA 1
ATOM 1562 C C . HIS A 1 203 ? -0.248 19.265 -21.721 1.00 94.19 203 HIS A C 1
ATOM 1564 O O . HIS A 1 203 ? -0.424 20.010 -22.687 1.00 94.19 203 HIS A O 1
ATOM 1570 N N . PRO A 1 204 ? -1.157 18.312 -21.402 1.00 94.19 204 PRO A N 1
ATOM 1571 C CA . PRO A 1 204 ? -2.418 18.148 -22.128 1.00 94.19 204 PRO A CA 1
ATOM 1572 C C . PRO A 1 204 ? -3.468 19.220 -21.802 1.00 94.19 204 PRO A C 1
ATOM 1574 O O . PRO A 1 204 ? -4.442 19.333 -22.537 1.00 94.19 204 PRO A O 1
ATOM 1577 N N . ILE A 1 205 ? -3.319 19.980 -20.711 1.00 95.62 205 ILE A N 1
ATOM 1578 C CA . ILE A 1 205 ? -4.278 21.027 -20.327 1.00 95.62 205 ILE A CA 1
ATOM 1579 C C . ILE A 1 205 ? -4.045 22.285 -21.160 1.00 95.62 205 ILE A C 1
ATOM 1581 O O . ILE A 1 205 ? -4.993 22.810 -21.729 1.00 95.62 205 ILE A O 1
ATOM 1585 N N . VAL A 1 206 ? -2.800 22.760 -21.287 1.00 95.50 206 VAL A N 1
ATOM 1586 C CA . VAL A 1 206 ? -2.510 24.017 -22.001 1.00 95.50 206 VAL A CA 1
ATOM 1587 C C . VAL A 1 206 ? -2.895 23.962 -23.484 1.00 95.50 206 VAL A C 1
ATOM 1589 O O . VAL A 1 206 ? -3.315 24.975 -24.043 1.00 95.50 206 VAL A O 1
ATOM 1592 N N . VAL A 1 207 ? -2.816 22.791 -24.123 1.00 94.69 207 VAL A N 1
ATOM 1593 C CA . VAL A 1 207 ? -3.171 22.621 -25.544 1.00 94.69 207 VAL A CA 1
ATOM 1594 C C . VAL A 1 207 ? -4.676 22.428 -25.791 1.00 94.69 207 VAL A C 1
ATOM 1596 O O . VAL A 1 207 ? -5.142 22.707 -26.892 1.00 94.69 207 VAL A O 1
ATOM 1599 N N . ASP A 1 208 ? -5.458 22.028 -24.782 1.00 96.44 208 ASP A N 1
ATOM 1600 C CA . ASP A 1 208 ? -6.887 21.698 -24.906 1.00 96.44 208 ASP A CA 1
ATOM 1601 C C . ASP A 1 208 ? -7.784 22.834 -24.356 1.00 96.44 208 ASP A C 1
ATOM 1603 O O . ASP A 1 208 ? -7.840 23.043 -23.140 1.00 96.44 208 ASP A O 1
ATOM 1607 N N . PRO A 1 209 ? -8.533 23.568 -25.208 1.00 93.75 209 PRO A N 1
ATOM 1608 C CA . PRO A 1 209 ? -9.382 24.677 -24.764 1.00 93.75 209 PRO A CA 1
ATOM 1609 C C . PRO A 1 209 ? -10.471 24.293 -23.754 1.00 93.75 209 PRO A C 1
ATOM 1611 O O . PRO A 1 209 ? -10.835 25.116 -22.910 1.00 93.75 209 PRO A O 1
ATOM 1614 N N . HIS A 1 210 ? -10.992 23.062 -23.796 1.00 94.62 210 HIS A N 1
ATOM 1615 C CA . HIS A 1 210 ? -11.998 22.610 -22.833 1.00 94.62 210 HIS A CA 1
ATOM 1616 C C . HIS A 1 210 ? -11.366 22.393 -21.457 1.00 94.62 210 HIS A C 1
ATOM 1618 O O . HIS A 1 210 ? -11.927 22.824 -20.447 1.00 94.62 210 HIS A O 1
ATOM 1624 N N . LYS A 1 211 ? -10.159 21.817 -21.413 1.00 96.94 211 LYS A N 1
ATOM 1625 C CA . LYS A 1 211 ? -9.412 21.632 -20.160 1.00 96.94 211 LYS A CA 1
ATOM 1626 C C . LYS A 1 211 ? -8.920 22.951 -19.583 1.00 96.94 211 LYS A C 1
ATOM 1628 O O . LYS A 1 211 ? -9.016 23.134 -18.374 1.00 96.94 211 LYS A O 1
ATOM 1633 N N . ARG A 1 212 ? -8.470 23.901 -20.413 1.00 98.00 212 ARG A N 1
ATOM 1634 C CA . ARG A 1 212 ? -8.162 25.263 -19.938 1.00 98.00 212 ARG A CA 1
ATOM 1635 C C . ARG A 1 212 ? -9.393 25.965 -19.371 1.00 98.00 212 ARG A C 1
ATOM 1637 O O . ARG A 1 212 ? -9.306 26.538 -18.291 1.00 98.00 212 ARG A O 1
ATOM 1644 N N . THR A 1 213 ? -10.552 25.852 -20.025 1.00 96.25 213 THR A N 1
ATOM 1645 C CA . THR A 1 213 ? -11.820 26.382 -19.487 1.00 96.25 213 THR A CA 1
ATOM 1646 C C . THR A 1 213 ? -12.110 25.785 -18.106 1.00 96.25 213 THR A C 1
ATOM 1648 O O . THR A 1 213 ? -12.353 26.524 -17.151 1.00 96.25 213 THR A O 1
ATOM 1651 N N . LYS A 1 214 ? -11.984 24.458 -17.962 1.00 97.06 214 LYS A N 1
ATOM 1652 C CA . LYS A 1 214 ? -12.186 23.756 -16.687 1.00 97.06 214 LYS A CA 1
ATOM 1653 C C . LYS A 1 214 ? -11.183 24.176 -15.605 1.00 97.06 214 LYS A C 1
ATOM 1655 O O . LYS A 1 214 ? -11.575 24.369 -14.451 1.00 97.06 214 LYS A O 1
ATOM 1660 N N . PHE A 1 215 ? -9.919 24.375 -15.978 1.00 98.50 215 PHE A N 1
ATOM 1661 C CA . PHE A 1 215 ? -8.861 24.886 -15.105 1.00 98.50 215 PHE A CA 1
ATOM 1662 C C . PHE A 1 215 ? -9.212 26.281 -14.578 1.00 98.50 215 PHE A C 1
ATOM 1664 O O . PHE A 1 215 ? -9.157 26.515 -13.374 1.00 98.50 215 PHE A O 1
ATOM 1671 N N . VAL A 1 216 ? -9.629 27.197 -15.458 1.00 98.56 216 VAL A N 1
ATOM 1672 C CA . VAL A 1 216 ? -10.000 28.573 -15.089 1.00 98.56 216 VAL A CA 1
ATOM 1673 C C . VAL A 1 216 ? -11.204 28.589 -14.149 1.00 98.56 216 VAL A C 1
ATOM 1675 O O . VAL A 1 216 ? -11.139 29.229 -13.100 1.00 98.56 216 VAL A O 1
ATOM 1678 N N . GLU A 1 217 ? -12.275 27.856 -14.471 1.00 97.88 217 GLU A N 1
ATOM 1679 C CA . GLU A 1 217 ? -13.464 27.736 -13.611 1.00 97.88 217 GLU A CA 1
ATOM 1680 C C . GLU A 1 217 ? -13.102 27.292 -12.187 1.00 97.88 217 GLU A C 1
ATOM 1682 O O . GLU A 1 217 ? -13.530 27.894 -11.200 1.00 97.88 217 GLU A O 1
ATOM 1687 N N . THR A 1 218 ? -12.309 26.226 -12.075 1.00 98.44 218 THR A N 1
ATOM 1688 C CA . THR A 1 218 ? -11.998 25.584 -10.790 1.00 98.44 218 THR A CA 1
ATOM 1689 C C . THR A 1 218 ? -10.945 26.345 -9.991 1.00 98.44 218 THR A C 1
ATOM 1691 O O . THR A 1 218 ? -11.106 26.487 -8.781 1.00 98.44 218 THR A O 1
ATOM 1694 N N . ALA A 1 219 ? -9.937 26.935 -10.640 1.00 98.19 219 ALA A N 1
ATOM 1695 C CA . ALA A 1 219 ? -8.968 27.807 -9.979 1.00 98.19 219 ALA A CA 1
ATOM 1696 C C . ALA A 1 219 ? -9.627 29.077 -9.410 1.00 98.19 219 ALA A C 1
ATOM 1698 O O . ALA A 1 219 ? -9.347 29.463 -8.275 1.00 98.19 219 ALA A O 1
ATOM 1699 N N . VAL A 1 220 ? -10.545 29.699 -10.161 1.00 98.44 220 VAL A N 1
ATOM 1700 C CA . VAL A 1 220 ? -11.320 30.862 -9.690 1.00 98.44 220 VAL A CA 1
ATOM 1701 C C . VAL A 1 220 ? -12.294 30.471 -8.571 1.00 98.44 220 VAL A C 1
ATOM 1703 O O . VAL A 1 220 ? -12.481 31.247 -7.637 1.00 98.44 220 VAL A O 1
ATOM 1706 N N . THR A 1 221 ? -12.866 29.263 -8.613 1.00 98.00 221 THR A N 1
ATOM 1707 C CA . THR A 1 221 ? -13.715 28.736 -7.526 1.00 98.00 221 THR A CA 1
ATOM 1708 C C . THR A 1 221 ? -12.908 28.529 -6.239 1.00 98.00 221 THR A C 1
ATOM 1710 O O . THR A 1 221 ? -13.292 29.044 -5.195 1.00 98.00 221 THR A O 1
ATOM 1713 N N . LEU A 1 222 ? -11.735 27.886 -6.308 1.00 97.88 222 LEU A N 1
ATOM 1714 C CA . LEU A 1 222 ? -10.852 27.718 -5.144 1.00 97.88 222 LEU A CA 1
ATOM 1715 C C . LEU A 1 222 ? -10.353 29.063 -4.585 1.00 97.88 222 LEU A C 1
ATOM 1717 O O . LEU A 1 222 ? -10.215 29.208 -3.373 1.00 97.88 222 LEU A O 1
ATOM 1721 N N . LEU A 1 223 ? -10.121 30.064 -5.439 1.00 98.06 223 LEU A N 1
ATOM 1722 C CA . LEU A 1 223 ? -9.799 31.427 -5.007 1.00 98.06 223 LEU A CA 1
ATOM 1723 C C . LEU A 1 223 ? -10.964 32.104 -4.262 1.00 98.06 223 LEU A C 1
ATOM 1725 O O . LEU A 1 223 ? -10.713 32.802 -3.276 1.00 98.06 223 LEU A O 1
ATOM 1729 N N . GLU A 1 224 ? -12.209 31.882 -4.703 1.00 95.94 224 GLU A N 1
ATOM 1730 C CA . GLU A 1 224 ? -13.431 32.359 -4.036 1.00 95.94 224 GLU A CA 1
ATOM 1731 C C . GLU A 1 224 ? -13.596 31.694 -2.657 1.00 95.94 224 GLU A C 1
ATOM 1733 O O . GLU A 1 224 ? -13.678 32.392 -1.645 1.00 95.94 224 GLU A O 1
ATOM 1738 N N . ASP A 1 225 ? -13.573 30.359 -2.614 1.00 95.19 225 ASP A N 1
ATOM 1739 C CA . ASP A 1 225 ? -13.894 29.556 -1.426 1.00 95.19 225 ASP A CA 1
ATOM 1740 C C . ASP A 1 225 ? -12.817 29.629 -0.328 1.00 95.19 225 ASP A C 1
ATOM 1742 O O . ASP A 1 225 ? -13.127 29.602 0.865 1.00 95.19 225 ASP A O 1
ATOM 1746 N N . LEU A 1 226 ? -11.540 29.749 -0.712 1.00 96.56 226 LEU A N 1
ATOM 1747 C CA . LEU A 1 226 ? -10.399 29.808 0.214 1.00 96.56 226 LEU A CA 1
ATOM 1748 C C . LEU A 1 226 ? -9.978 31.253 0.552 1.00 96.56 226 LEU A C 1
ATOM 1750 O O . LEU A 1 226 ? -9.048 31.466 1.333 1.00 96.56 226 LEU A O 1
ATOM 1754 N N . GLY A 1 227 ? -10.660 32.257 -0.016 1.00 95.19 227 GLY A N 1
ATOM 1755 C CA . GLY A 1 227 ? -10.468 33.675 0.300 1.00 95.19 227 GLY A CA 1
ATOM 1756 C C . GLY A 1 227 ? -9.098 34.227 -0.106 1.00 95.19 227 GLY A C 1
ATOM 1757 O O . GLY A 1 227 ? -8.453 34.926 0.687 1.00 95.19 227 GLY A O 1
ATOM 1758 N N . LEU A 1 228 ? -8.632 33.902 -1.313 1.00 98.06 228 LEU A N 1
ATOM 1759 C CA . LEU A 1 228 ? -7.274 34.194 -1.799 1.00 98.06 228 LEU A CA 1
ATOM 1760 C C . LEU A 1 228 ? -7.168 35.554 -2.513 1.00 98.06 228 LEU A C 1
ATOM 1762 O O . LEU A 1 228 ? -8.165 36.213 -2.791 1.00 98.06 228 LEU A O 1
ATOM 1766 N N . ASP A 1 229 ? -5.942 36.021 -2.758 1.00 98.44 229 ASP A N 1
ATOM 1767 C CA . ASP A 1 229 ? -5.660 37.309 -3.420 1.00 98.44 229 ASP A CA 1
ATOM 1768 C C . ASP A 1 229 ? -5.272 37.174 -4.901 1.00 98.44 229 ASP A C 1
ATOM 1770 O O . ASP A 1 229 ? -5.076 38.189 -5.573 1.00 98.44 229 ASP A O 1
ATOM 1774 N N . GLY A 1 230 ? -5.135 35.948 -5.406 1.00 98.44 230 GLY A N 1
ATOM 1775 C CA . GLY A 1 230 ? -4.709 35.666 -6.771 1.00 98.44 230 GLY A CA 1
ATOM 1776 C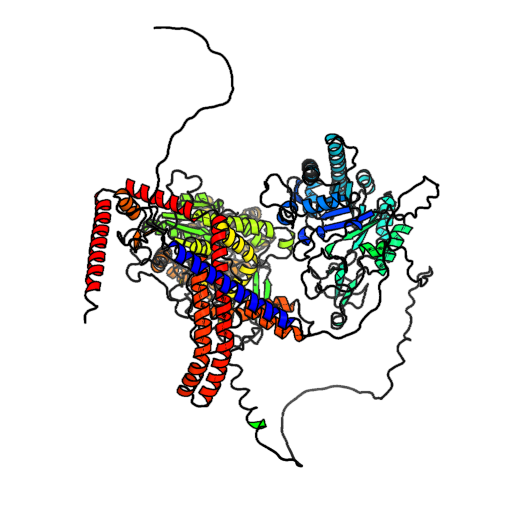 C . GLY A 1 230 ? -4.286 34.214 -6.979 1.00 98.44 230 GLY A C 1
ATOM 1777 O O . GLY A 1 230 ? -4.432 33.373 -6.088 1.00 98.44 230 GLY A O 1
ATOM 1778 N N . LEU A 1 231 ? -3.731 33.948 -8.156 1.00 98.81 231 LEU A N 1
ATOM 1779 C CA . LEU A 1 231 ? -3.239 32.643 -8.588 1.00 98.81 231 LEU A CA 1
ATOM 1780 C C . LEU A 1 231 ? -1.796 32.763 -9.085 1.00 98.81 231 LEU A C 1
ATOM 1782 O O . LEU A 1 231 ? -1.408 33.777 -9.662 1.00 98.81 231 LEU A O 1
ATOM 1786 N N . ASP A 1 232 ? -1.025 31.707 -8.894 1.00 98.81 232 ASP A N 1
ATOM 1787 C CA . ASP A 1 232 ? 0.308 31.527 -9.451 1.00 98.81 232 ASP A CA 1
ATOM 1788 C C . ASP A 1 232 ? 0.316 30.214 -10.248 1.00 98.81 232 ASP A C 1
ATOM 1790 O O . ASP A 1 232 ? -0.265 29.220 -9.808 1.00 98.81 232 ASP A O 1
ATOM 1794 N N . VAL A 1 233 ? 0.897 30.211 -11.448 1.00 98.44 233 VAL A N 1
ATOM 1795 C CA . VAL A 1 233 ? 1.023 28.995 -12.266 1.00 98.44 233 VAL A CA 1
ATOM 1796 C C . VAL A 1 233 ? 2.494 28.637 -12.381 1.00 98.44 233 VAL A C 1
ATOM 1798 O O . VAL A 1 233 ? 3.285 29.361 -12.981 1.00 98.44 233 VAL A O 1
ATOM 1801 N N . ASP A 1 234 ? 2.858 27.506 -11.800 1.00 97.94 234 ASP A N 1
ATOM 1802 C CA . ASP A 1 234 ? 4.217 26.995 -11.805 1.00 97.94 234 ASP A CA 1
ATOM 1803 C C . ASP A 1 234 ? 4.273 25.821 -12.792 1.00 97.94 234 ASP A C 1
ATOM 1805 O O . ASP A 1 234 ? 3.756 24.736 -12.526 1.00 97.94 234 ASP A O 1
ATOM 1809 N N . TYR A 1 235 ? 4.797 26.083 -13.993 1.00 97.50 235 TYR A N 1
ATOM 1810 C CA . TYR A 1 235 ? 4.834 25.120 -15.093 1.00 97.50 235 TYR A CA 1
ATOM 1811 C C . TYR A 1 235 ? 6.280 24.857 -15.522 1.00 97.50 235 TYR A C 1
ATOM 1813 O O . TYR A 1 235 ? 6.875 25.617 -16.291 1.00 97.50 235 TYR A O 1
ATOM 1821 N N . GLU A 1 236 ? 6.793 23.718 -15.061 1.00 92.38 236 GLU A N 1
ATOM 1822 C CA . GLU A 1 236 ? 8.137 23.195 -15.282 1.00 92.38 236 GLU A CA 1
ATOM 1823 C C . GLU A 1 236 ? 8.159 22.015 -16.277 1.00 92.38 236 GLU A C 1
ATOM 1825 O O . GLU A 1 236 ? 7.973 20.860 -15.904 1.00 92.38 236 GLU A O 1
ATOM 1830 N N . PHE A 1 237 ? 8.369 22.193 -17.581 1.00 91.50 237 PHE A N 1
ATOM 1831 C CA . PHE A 1 237 ? 8.385 23.420 -18.382 1.00 91.50 237 PHE A CA 1
ATOM 1832 C C . PHE A 1 237 ? 7.761 23.109 -19.751 1.00 91.50 237 PHE A C 1
ATOM 1834 O O . PHE A 1 237 ? 7.886 21.965 -20.202 1.00 91.50 237 PHE A O 1
ATOM 1841 N N . PRO A 1 238 ? 7.199 24.102 -20.471 1.00 93.31 238 PRO A N 1
ATOM 1842 C CA . PRO A 1 238 ? 6.819 23.944 -21.873 1.00 93.31 238 PRO A CA 1
ATOM 1843 C C . PRO A 1 238 ? 7.946 23.304 -22.697 1.00 93.31 238 PRO A C 1
ATOM 1845 O O . PRO A 1 238 ? 9.040 23.856 -22.854 1.00 93.31 238 PRO A O 1
ATOM 1848 N N . GLN A 1 239 ? 7.690 22.102 -23.207 1.00 92.50 239 GLN A N 1
ATOM 1849 C CA . GLN A 1 239 ? 8.678 21.305 -23.931 1.00 92.50 239 GLN A CA 1
ATOM 1850 C C . GLN A 1 239 ? 8.798 21.760 -25.387 1.00 92.50 239 GLN A C 1
ATOM 1852 O O . GLN A 1 239 ? 9.885 21.695 -25.966 1.00 92.50 239 GLN A O 1
ATOM 1857 N N . ASN A 1 240 ? 7.690 22.244 -25.955 1.00 94.06 240 ASN A N 1
ATOM 1858 C CA . ASN A 1 240 ? 7.561 22.663 -27.344 1.00 94.06 240 ASN A CA 1
ATOM 1859 C C . ASN A 1 240 ? 6.745 23.968 -27.493 1.00 94.06 240 ASN A C 1
ATOM 1861 O O . ASN A 1 240 ? 6.137 24.479 -26.552 1.00 94.06 240 ASN A O 1
ATOM 1865 N N . ASP A 1 241 ? 6.745 24.496 -28.714 1.00 95.69 241 ASP A N 1
ATOM 1866 C CA . ASP A 1 241 ? 6.131 25.773 -29.099 1.00 95.69 241 ASP A CA 1
ATOM 1867 C C . ASP A 1 241 ? 4.581 25.754 -29.071 1.00 95.69 241 ASP A C 1
ATOM 1869 O O . ASP A 1 241 ? 3.929 26.775 -28.844 1.00 95.69 241 ASP A O 1
ATOM 1873 N N . GLU A 1 242 ? 3.967 24.576 -29.224 1.00 96.62 242 GLU A N 1
ATOM 1874 C CA . GLU A 1 242 ? 2.520 24.382 -29.067 1.00 96.62 242 GLU A CA 1
ATOM 1875 C C . GLU A 1 242 ? 2.096 24.548 -27.600 1.00 96.62 242 GLU A C 1
ATOM 1877 O O . GLU A 1 242 ? 1.201 25.339 -27.298 1.00 96.62 242 GLU A O 1
ATOM 1882 N N . GLN A 1 243 ? 2.795 23.885 -26.674 1.00 97.56 243 GLN A N 1
ATOM 1883 C CA . GLN A 1 243 ? 2.590 24.039 -25.232 1.00 97.56 243 GLN A CA 1
ATOM 1884 C C . GLN A 1 243 ? 2.876 25.473 -24.771 1.00 97.56 243 GLN A C 1
ATOM 1886 O O . GLN A 1 243 ? 2.163 25.983 -23.910 1.00 97.56 243 GLN A O 1
ATOM 1891 N N . ALA A 1 244 ? 3.869 26.151 -25.360 1.00 96.62 244 ALA A N 1
ATOM 1892 C CA . ALA A 1 244 ? 4.164 27.550 -25.060 1.00 96.62 244 ALA A CA 1
ATOM 1893 C C . ALA A 1 244 ? 3.010 28.492 -25.460 1.00 96.62 244 ALA A C 1
ATOM 1895 O O . ALA A 1 244 ? 2.588 29.317 -24.647 1.00 96.62 244 ALA A O 1
ATOM 1896 N N . ARG A 1 245 ? 2.431 28.347 -26.664 1.00 97.31 245 ARG A N 1
ATOM 1897 C CA . ARG A 1 245 ? 1.220 29.100 -27.070 1.00 97.31 245 ARG A CA 1
ATOM 1898 C C . ARG A 1 245 ? -0.026 28.702 -26.277 1.00 97.31 245 ARG A C 1
ATOM 1900 O O . ARG A 1 245 ? -0.853 29.557 -25.945 1.00 97.31 245 ARG A O 1
ATOM 1907 N N . GLY A 1 246 ? -0.149 27.426 -25.922 1.00 97.69 246 GLY A N 1
ATOM 1908 C CA . GLY A 1 246 ? -1.168 26.948 -24.992 1.00 97.69 246 GLY A CA 1
ATOM 1909 C C . GLY A 1 246 ? -1.068 27.635 -23.627 1.00 97.69 246 GLY A C 1
ATOM 1910 O O . GLY A 1 246 ? -2.085 28.008 -23.045 1.00 97.69 246 GLY A O 1
ATOM 1911 N N . TYR A 1 247 ? 0.152 27.879 -23.139 1.00 98.31 247 TYR A N 1
ATOM 1912 C CA . TYR A 1 247 ? 0.384 28.550 -21.862 1.00 98.31 247 TYR A CA 1
ATOM 1913 C C . TYR A 1 247 ? 0.017 30.043 -21.915 1.00 98.31 247 TYR A C 1
ATOM 1915 O O . TYR A 1 247 ? -0.667 30.524 -21.013 1.00 98.31 247 TYR A O 1
ATOM 1923 N N . VAL A 1 248 ? 0.342 30.759 -23.004 1.00 98.44 248 VAL A N 1
ATOM 1924 C CA . VAL A 1 248 ? -0.183 32.125 -23.250 1.00 98.44 248 VAL A CA 1
ATOM 1925 C C . VAL A 1 248 ? -1.714 32.133 -23.201 1.00 98.44 248 VAL A C 1
ATOM 1927 O O . VAL A 1 248 ? -2.313 33.003 -22.567 1.00 98.44 248 VAL A O 1
ATOM 1930 N N . SER A 1 249 ? -2.347 31.143 -23.837 1.00 98.38 249 SER A N 1
ATOM 1931 C CA . SER A 1 249 ? -3.808 31.009 -23.870 1.00 98.38 249 SER A CA 1
ATOM 1932 C C . SER A 1 249 ? -4.388 30.772 -22.471 1.00 98.38 249 SER A C 1
ATOM 1934 O O . SER A 1 249 ? -5.340 31.449 -22.092 1.00 98.38 249 SER A O 1
ATOM 1936 N N . LEU A 1 250 ? -3.768 29.902 -21.664 1.00 98.50 250 LEU A N 1
ATOM 1937 C CA . LEU A 1 250 ? -4.175 29.656 -20.277 1.00 98.50 250 LEU A CA 1
ATOM 1938 C C . LEU A 1 250 ? -4.053 30.912 -19.406 1.00 98.50 250 LEU A C 1
ATOM 1940 O O . LEU A 1 250 ? -4.986 31.236 -18.678 1.00 98.50 250 LEU A O 1
ATOM 1944 N N . LEU A 1 251 ? -2.944 31.651 -19.498 1.00 98.62 251 LEU A N 1
ATOM 1945 C CA . LEU A 1 251 ? -2.744 32.882 -18.722 1.00 98.62 251 LEU A CA 1
ATOM 1946 C C . LEU A 1 251 ? -3.734 33.985 -19.126 1.00 98.62 251 LEU A C 1
ATOM 1948 O O . LEU A 1 251 ? -4.264 34.686 -18.262 1.00 98.62 251 LEU A O 1
ATOM 1952 N N . ARG A 1 252 ? -4.049 34.098 -20.422 1.00 98.50 252 ARG A N 1
ATOM 1953 C CA . ARG A 1 252 ? -5.102 34.986 -20.936 1.00 98.50 252 ARG A CA 1
ATOM 1954 C C . ARG A 1 252 ? -6.478 34.622 -20.383 1.00 98.50 252 ARG A C 1
ATOM 1956 O O . ARG A 1 252 ? -7.212 35.498 -19.931 1.00 98.50 252 ARG A O 1
ATOM 1963 N N . GLU A 1 253 ? -6.835 33.344 -20.433 1.00 98.56 253 GLU A N 1
ATOM 1964 C CA . GLU A 1 253 ? -8.138 32.843 -19.985 1.00 98.56 253 GLU A CA 1
ATOM 1965 C C . GLU A 1 253 ? -8.278 32.952 -18.451 1.00 98.56 253 GLU A C 1
ATOM 1967 O O . GLU A 1 253 ? -9.325 33.382 -17.967 1.00 98.56 253 GLU A O 1
ATOM 1972 N N . LEU A 1 254 ? -7.201 32.713 -17.690 1.00 98.50 254 LEU A N 1
ATOM 1973 C CA . LEU A 1 254 ? -7.126 32.966 -16.243 1.00 98.50 254 LEU A CA 1
ATOM 1974 C C . LEU A 1 254 ? -7.311 34.445 -15.894 1.00 98.50 254 LEU A C 1
ATOM 1976 O O . LEU A 1 254 ? -8.112 34.761 -15.016 1.00 98.50 254 LEU A O 1
ATOM 1980 N N . ARG A 1 255 ? -6.614 35.361 -16.583 1.00 98.69 255 ARG A N 1
ATOM 1981 C CA . ARG A 1 255 ? -6.751 36.813 -16.363 1.00 98.69 255 ARG A CA 1
ATOM 1982 C C . ARG A 1 255 ? -8.200 37.262 -16.552 1.00 98.69 255 ARG A C 1
ATOM 1984 O O . ARG A 1 255 ? -8.758 37.911 -15.671 1.00 98.69 255 ARG A O 1
ATOM 1991 N N . LEU A 1 256 ? -8.829 36.832 -17.648 1.00 97.44 256 LEU A N 1
ATOM 1992 C CA . LEU A 1 256 ? -10.241 37.100 -17.933 1.00 97.44 256 LEU A CA 1
ATOM 1993 C C . LEU A 1 256 ? -11.175 36.509 -16.864 1.00 97.44 256 LEU A C 1
ATOM 1995 O O . LEU A 1 256 ? -12.112 37.186 -16.446 1.00 97.44 256 LEU A O 1
ATOM 1999 N N . GLY A 1 257 ? -10.915 35.288 -16.384 1.00 98.19 257 GLY A N 1
ATOM 2000 C CA . GLY A 1 257 ? -11.687 34.659 -15.306 1.00 98.19 257 GLY A CA 1
ATOM 2001 C C . GLY A 1 257 ? -11.591 35.408 -13.971 1.00 98.19 257 GLY A C 1
ATOM 2002 O O . GLY A 1 257 ? -12.608 35.624 -13.310 1.00 98.19 257 GLY A O 1
ATOM 2003 N N . LEU A 1 258 ? -10.391 35.863 -13.601 1.00 98.44 258 LEU A N 1
ATOM 2004 C CA . LEU A 1 258 ? -10.144 36.664 -12.396 1.00 98.44 258 LEU A CA 1
ATOM 2005 C C . LEU A 1 258 ? -10.811 38.046 -12.469 1.00 98.44 258 LEU A C 1
ATOM 2007 O O . LEU A 1 258 ? -11.432 38.486 -11.500 1.00 98.44 258 LEU A O 1
ATOM 2011 N N . ASP A 1 259 ? -10.729 38.718 -13.618 1.00 97.69 259 ASP A N 1
ATOM 2012 C CA . ASP A 1 259 ? -11.333 40.042 -13.807 1.00 97.69 259 ASP A CA 1
ATOM 2013 C C . ASP A 1 259 ? -12.871 39.956 -13.875 1.00 97.69 259 ASP A C 1
ATOM 2015 O O . ASP A 1 259 ? -13.570 40.797 -13.303 1.00 97.69 259 ASP A O 1
ATOM 2019 N N . ALA A 1 260 ? -13.420 38.896 -14.481 1.00 97.12 260 ALA A N 1
ATOM 2020 C CA . ALA A 1 260 ? -14.852 38.597 -14.442 1.00 97.12 260 ALA A CA 1
ATOM 2021 C C . ALA A 1 260 ? -15.338 38.246 -13.022 1.00 97.12 260 ALA A C 1
ATOM 2023 O O . ALA A 1 260 ? -16.439 38.643 -12.635 1.00 97.12 260 ALA A O 1
ATOM 2024 N N . HIS A 1 261 ? -14.524 37.556 -12.216 1.00 97.75 261 HIS A N 1
ATOM 2025 C CA . HIS A 1 261 ? -14.824 37.302 -10.805 1.00 97.75 261 HIS A CA 1
ATOM 2026 C C . HIS A 1 261 ? -14.866 38.606 -9.988 1.00 97.75 261 HIS A C 1
ATOM 2028 O O . HIS A 1 261 ? -15.825 38.820 -9.245 1.00 97.75 261 HIS A O 1
ATOM 2034 N N . ALA A 1 262 ? -13.894 39.510 -10.160 1.00 96.69 262 ALA A N 1
ATOM 2035 C CA . ALA A 1 262 ? -13.898 40.820 -9.500 1.00 96.69 262 ALA A CA 1
ATOM 2036 C C . ALA A 1 262 ? -15.170 41.627 -9.833 1.00 96.69 262 ALA A C 1
ATOM 2038 O O . ALA A 1 262 ? -15.861 42.110 -8.931 1.00 96.69 262 ALA A O 1
ATOM 2039 N N . GLN A 1 263 ? -15.555 41.664 -11.115 1.00 96.56 263 GLN A N 1
ATOM 2040 C CA . GLN A 1 263 ? -16.802 42.292 -11.572 1.00 96.56 263 GLN A CA 1
ATOM 2041 C C . GLN A 1 263 ? -18.052 41.622 -10.972 1.00 96.56 263 GLN A C 1
ATOM 2043 O O . GLN A 1 263 ? -18.917 42.317 -10.438 1.00 96.56 263 GLN A O 1
ATOM 2048 N N . LYS A 1 264 ? -18.130 40.281 -10.972 1.00 96.25 264 LYS A N 1
ATOM 2049 C CA . LYS A 1 264 ? -19.212 39.489 -10.341 1.00 96.25 264 LYS A CA 1
ATOM 2050 C C . LYS A 1 264 ? -19.346 39.777 -8.838 1.00 96.25 264 LYS A C 1
ATOM 2052 O O . LYS A 1 264 ? -20.452 39.726 -8.304 1.00 96.25 264 LYS A O 1
ATOM 2057 N N . LYS A 1 265 ? -18.238 40.075 -8.152 1.00 95.56 265 LYS A N 1
ATOM 2058 C CA . LYS A 1 265 ? -18.198 40.453 -6.729 1.00 95.56 265 LYS A CA 1
ATOM 2059 C C . LYS A 1 265 ? -18.401 41.953 -6.475 1.00 95.56 265 LYS A C 1
ATOM 2061 O O . LYS A 1 265 ? -18.467 42.349 -5.315 1.00 95.56 265 LYS A O 1
ATOM 2066 N N . GLY A 1 266 ? -18.520 42.777 -7.519 1.00 94.88 266 GLY A N 1
ATOM 2067 C CA . GLY A 1 266 ? -18.705 44.225 -7.395 1.00 94.88 266 GLY A CA 1
ATOM 2068 C C . GLY A 1 266 ? -17.493 44.956 -6.808 1.00 94.88 266 GLY A C 1
ATOM 2069 O O . GLY A 1 266 ? -17.671 45.958 -6.120 1.00 94.88 266 GLY A O 1
ATOM 2070 N N . THR A 1 267 ? -16.277 44.449 -7.038 1.00 93.44 267 THR A N 1
ATOM 2071 C CA . THR A 1 267 ? -15.031 45.030 -6.516 1.00 93.44 267 THR A CA 1
ATOM 2072 C C . THR A 1 267 ? -14.077 45.449 -7.633 1.00 93.44 267 THR A C 1
ATOM 2074 O O . THR A 1 267 ? -13.986 44.813 -8.680 1.00 93.44 267 THR A O 1
ATOM 2077 N N . ASP A 1 268 ? -13.337 46.521 -7.371 1.00 91.81 268 ASP A N 1
ATOM 2078 C CA . ASP A 1 268 ? -12.179 47.011 -8.120 1.00 91.81 268 ASP A CA 1
ATOM 2079 C C . ASP A 1 268 ? -10.884 46.225 -7.824 1.00 91.81 268 ASP A C 1
ATOM 2081 O O . ASP A 1 268 ? -9.822 46.537 -8.365 1.00 91.81 268 ASP A O 1
ATOM 2085 N N . TYR A 1 269 ? -10.949 45.199 -6.968 1.00 93.81 269 TYR A N 1
ATOM 2086 C CA . TYR A 1 269 ? -9.788 44.424 -6.552 1.00 93.81 269 TYR A CA 1
ATOM 2087 C C . TYR A 1 269 ? -9.192 43.589 -7.697 1.00 93.81 269 TYR A C 1
ATOM 2089 O O . TYR A 1 269 ? -9.735 42.560 -8.103 1.00 93.81 269 TYR A O 1
ATOM 2097 N N . HIS A 1 270 ? -8.020 44.003 -8.182 1.00 95.12 270 HIS A N 1
ATOM 2098 C CA . HIS A 1 270 ? -7.256 43.253 -9.175 1.00 95.12 270 HIS A CA 1
ATOM 2099 C C . HIS A 1 270 ? -6.538 42.059 -8.526 1.00 95.12 270 HIS A C 1
ATOM 2101 O O . HIS A 1 270 ? -5.450 42.197 -7.961 1.00 95.12 270 HIS A O 1
ATOM 2107 N N . PHE A 1 271 ? -7.149 40.876 -8.620 1.00 98.25 271 PHE A N 1
ATOM 2108 C CA . PHE A 1 271 ? -6.536 39.619 -8.192 1.00 98.25 271 PHE A CA 1
ATOM 2109 C C . PHE A 1 271 ? -5.251 39.341 -8.976 1.00 98.25 271 PHE A C 1
ATOM 2111 O O . PHE A 1 271 ? -5.237 39.425 -10.210 1.00 98.25 271 PHE A O 1
ATOM 2118 N N . ALA A 1 272 ? -4.178 38.993 -8.269 1.00 98.19 272 ALA A N 1
ATOM 2119 C CA . ALA A 1 272 ? -2.877 38.755 -8.881 1.00 98.19 272 ALA A CA 1
ATOM 2120 C C . ALA A 1 272 ? -2.891 37.504 -9.779 1.00 98.19 272 ALA A C 1
ATOM 2122 O O . ALA A 1 272 ? -3.575 36.523 -9.483 1.00 98.19 272 ALA A O 1
ATOM 2123 N N . LEU A 1 273 ? -2.116 37.539 -10.863 1.00 98.75 273 LEU A N 1
ATOM 2124 C CA . LEU A 1 273 ? -1.781 36.362 -11.662 1.00 98.75 273 LEU A CA 1
ATOM 2125 C C . LEU A 1 273 ? -0.268 36.348 -11.883 1.00 98.75 273 LEU A C 1
ATOM 2127 O O . LEU A 1 273 ? 0.269 37.285 -12.472 1.00 98.75 273 LEU A O 1
ATOM 2131 N N . THR A 1 274 ? 0.426 35.329 -11.394 1.00 98.75 274 THR A N 1
ATOM 2132 C CA . THR A 1 274 ? 1.891 35.218 -11.491 1.00 98.75 274 THR A CA 1
ATOM 2133 C C . THR A 1 274 ? 2.301 33.862 -12.057 1.00 98.75 274 THR A C 1
ATOM 2135 O O . THR A 1 274 ? 1.461 32.981 -12.244 1.00 98.75 274 THR A O 1
ATOM 2138 N N . ILE A 1 275 ? 3.587 33.710 -12.374 1.00 98.56 275 ILE A N 1
ATOM 2139 C CA . ILE A 1 275 ? 4.181 32.402 -12.662 1.00 98.56 275 ILE A CA 1
ATOM 2140 C C . ILE A 1 275 ? 5.512 32.249 -11.940 1.00 98.56 275 ILE A C 1
ATOM 2142 O O . ILE A 1 275 ? 6.230 33.241 -11.750 1.00 98.56 275 ILE A O 1
ATOM 2146 N N . ALA A 1 276 ? 5.896 31.004 -11.674 1.00 97.94 276 ALA A N 1
ATOM 2147 C CA . ALA A 1 276 ? 7.299 30.633 -11.574 1.00 97.94 276 ALA A CA 1
ATOM 2148 C C . ALA A 1 276 ? 7.930 30.622 -12.980 1.00 97.94 276 ALA A C 1
ATOM 2150 O O . ALA A 1 276 ? 7.337 30.129 -13.942 1.00 97.94 276 ALA A O 1
ATOM 2151 N N . ALA A 1 277 ? 9.118 31.212 -13.122 1.00 97.25 277 ALA A N 1
ATOM 2152 C CA . ALA A 1 277 ? 9.733 31.479 -14.420 1.00 97.25 277 ALA A CA 1
ATOM 2153 C C . ALA A 1 277 ? 11.150 30.878 -14.518 1.00 97.25 277 ALA A C 1
ATOM 2155 O O . ALA A 1 277 ? 11.975 31.139 -13.638 1.00 97.25 277 ALA A O 1
ATOM 2156 N N . PRO A 1 278 ? 11.479 30.110 -15.576 1.00 96.00 278 PRO A N 1
ATOM 2157 C CA . PRO A 1 278 ? 12.793 29.489 -15.726 1.00 96.00 278 PRO A CA 1
ATOM 2158 C C . PRO A 1 278 ? 13.927 30.505 -15.896 1.00 96.00 278 PRO A C 1
ATOM 2160 O O . PRO A 1 278 ? 13.786 31.507 -16.597 1.00 96.00 278 PRO A O 1
ATOM 2163 N N . CYS A 1 279 ? 15.099 30.170 -15.358 1.00 94.50 279 CYS A N 1
ATOM 2164 C CA . CYS A 1 279 ? 16.353 30.906 -15.569 1.00 94.50 279 CYS A CA 1
ATOM 2165 C C . CYS A 1 279 ? 17.400 30.122 -16.397 1.00 94.50 279 CYS A C 1
ATOM 2167 O O . CYS A 1 279 ? 18.495 30.627 -16.654 1.00 94.50 279 CYS A O 1
ATOM 2169 N N . GLY A 1 280 ? 17.062 28.914 -16.867 1.00 88.25 280 GLY A N 1
ATOM 2170 C CA . GLY A 1 280 ? 17.844 28.153 -17.849 1.00 88.25 280 GLY A CA 1
ATOM 2171 C C . GLY A 1 280 ? 17.469 28.524 -19.298 1.00 88.25 280 GLY A C 1
ATOM 2172 O O . GLY A 1 280 ? 16.274 28.498 -19.609 1.00 88.25 280 GLY A O 1
ATOM 2173 N N . PRO A 1 281 ? 18.431 28.821 -20.204 1.00 84.94 281 PRO A N 1
ATOM 2174 C CA . PRO A 1 281 ? 18.128 29.271 -21.572 1.00 84.94 281 PRO A CA 1
ATOM 2175 C C . PRO A 1 281 ? 17.258 28.294 -22.366 1.00 84.94 281 PRO A C 1
ATOM 2177 O O . PRO A 1 281 ? 16.244 28.684 -22.934 1.00 84.94 281 PRO A O 1
ATOM 2180 N N . SER A 1 282 ? 17.562 26.995 -22.273 1.00 85.25 282 SER A N 1
ATOM 2181 C CA . SER A 1 282 ? 16.813 25.883 -22.882 1.00 85.25 282 SER A CA 1
ATOM 2182 C C . SER A 1 282 ? 15.333 25.785 -22.476 1.00 85.25 282 SER A C 1
ATOM 2184 O O . SER A 1 282 ? 14.600 24.961 -23.035 1.00 85.25 282 SER A O 1
ATOM 2186 N N . HIS A 1 283 ? 14.896 26.592 -21.506 1.00 92.25 283 HIS A N 1
ATOM 2187 C CA . HIS A 1 283 ? 13.524 26.685 -21.020 1.00 92.25 283 HIS A CA 1
ATOM 2188 C C . HIS A 1 283 ? 12.935 28.076 -21.274 1.00 92.25 283 HIS A C 1
ATOM 2190 O O . HIS A 1 283 ? 11.855 28.152 -21.856 1.00 92.25 283 HIS A O 1
ATOM 2196 N N . TYR A 1 284 ? 13.628 29.170 -20.917 1.00 93.25 284 TYR A N 1
ATOM 2197 C CA . TYR A 1 284 ? 13.078 30.512 -21.153 1.00 93.25 284 TYR A CA 1
ATOM 2198 C C . TYR A 1 284 ? 12.998 30.876 -22.641 1.00 93.25 284 TYR A C 1
ATOM 2200 O O . TYR A 1 284 ? 12.012 31.478 -23.049 1.00 93.25 284 TYR A O 1
ATOM 2208 N N . GLU A 1 285 ? 13.933 30.425 -23.487 1.00 93.56 285 GLU A N 1
ATOM 2209 C CA . GLU A 1 285 ? 13.943 30.740 -24.930 1.00 93.56 285 GLU A CA 1
ATOM 2210 C C . GLU A 1 285 ? 12.775 30.103 -25.709 1.00 93.56 285 GLU A C 1
ATOM 2212 O O . GLU A 1 285 ? 12.534 30.462 -26.859 1.00 93.56 285 GLU A O 1
ATOM 2217 N N . LYS A 1 286 ? 12.016 29.191 -25.081 1.00 94.56 286 LYS A N 1
ATOM 2218 C CA . LYS A 1 286 ? 10.767 28.621 -25.618 1.00 94.56 286 LYS A CA 1
ATOM 2219 C C . LYS A 1 286 ? 9.518 29.426 -25.249 1.00 94.56 286 LYS A C 1
ATOM 2221 O O . LYS A 1 286 ? 8.441 29.134 -25.764 1.00 94.56 286 LYS A O 1
ATOM 2226 N N . LEU A 1 287 ? 9.615 30.377 -24.319 1.00 96.62 287 LEU A N 1
ATOM 2227 C CA . LEU A 1 287 ? 8.465 31.126 -23.823 1.00 96.62 287 LEU A CA 1
ATOM 2228 C C . LEU A 1 287 ? 8.141 32.304 -24.742 1.00 96.62 287 LEU A C 1
ATOM 2230 O O . LEU A 1 287 ? 8.997 33.140 -25.026 1.00 96.62 287 LEU A O 1
ATOM 2234 N N . HIS A 1 288 ? 6.859 32.460 -25.077 1.00 97.31 288 HIS A N 1
ATOM 2235 C CA . HIS A 1 288 ? 6.302 33.664 -25.711 1.00 97.31 288 HIS A CA 1
ATOM 2236 C C . HIS A 1 288 ? 6.172 34.801 -24.684 1.00 97.31 288 HIS A C 1
ATOM 2238 O O . HIS A 1 288 ? 5.099 35.358 -24.450 1.00 97.31 288 HIS A O 1
ATOM 2244 N N . ALA A 1 289 ? 7.280 35.109 -24.005 1.00 96.31 289 ALA A N 1
ATOM 2245 C CA . ALA A 1 289 ? 7.290 35.816 -22.728 1.00 96.31 289 ALA A CA 1
ATOM 2246 C C . ALA A 1 289 ? 6.697 37.234 -22.820 1.00 96.31 289 ALA A C 1
ATOM 2248 O O . ALA A 1 289 ? 6.036 37.703 -21.895 1.00 96.31 289 ALA A O 1
ATOM 2249 N N . ARG A 1 290 ? 6.848 37.882 -23.978 1.00 95.50 290 ARG A N 1
ATOM 2250 C CA . ARG A 1 290 ? 6.246 39.185 -24.286 1.00 95.50 290 ARG A CA 1
ATOM 2251 C C . ARG A 1 290 ? 4.715 39.160 -24.322 1.00 95.50 290 ARG A C 1
ATOM 2253 O O . ARG A 1 290 ? 4.081 40.121 -23.899 1.00 95.50 290 ARG A O 1
ATOM 2260 N N . GLU A 1 291 ? 4.121 38.077 -24.818 1.00 97.31 291 GLU A N 1
ATOM 2261 C CA . GLU A 1 291 ? 2.664 37.906 -24.846 1.00 97.31 291 GLU A CA 1
ATOM 2262 C C . GLU A 1 291 ? 2.140 37.557 -23.452 1.00 97.31 291 GLU A C 1
ATOM 2264 O O . GLU A 1 291 ? 1.170 38.157 -22.990 1.00 97.31 291 GLU A O 1
ATOM 2269 N N . MET A 1 292 ? 2.839 36.661 -22.745 1.00 98.25 292 MET A N 1
ATOM 2270 C CA . MET A 1 292 ? 2.536 36.285 -21.358 1.00 98.25 292 MET A CA 1
ATOM 2271 C C . MET A 1 292 ? 2.517 37.506 -20.422 1.00 98.25 292 MET A C 1
ATOM 2273 O O . MET A 1 292 ? 1.620 37.619 -19.585 1.00 98.25 292 MET A O 1
ATOM 2277 N N . ASP A 1 293 ? 3.445 38.460 -20.591 1.00 97.94 293 ASP A N 1
ATOM 2278 C CA . ASP A 1 293 ? 3.537 39.655 -19.736 1.00 97.94 293 ASP A CA 1
ATOM 2279 C C . ASP A 1 293 ? 2.251 40.495 -19.705 1.00 97.94 293 ASP A C 1
ATOM 2281 O O . ASP A 1 293 ? 1.964 41.136 -18.694 1.00 97.94 293 ASP A O 1
ATOM 2285 N N . SER A 1 294 ? 1.449 40.445 -20.774 1.00 95.75 294 SER A N 1
ATOM 2286 C CA . SER A 1 294 ? 0.178 41.177 -20.884 1.00 95.75 294 SER A CA 1
ATOM 2287 C C . SER A 1 294 ? -0.884 40.717 -19.877 1.00 95.75 294 SER A C 1
ATOM 2289 O O . SER A 1 294 ? -1.845 41.444 -19.633 1.00 95.75 294 SER A O 1
ATOM 2291 N N . TYR A 1 295 ? -0.721 39.526 -19.292 1.00 98.00 295 TYR A N 1
ATOM 2292 C CA . TYR A 1 295 ? -1.684 38.907 -18.372 1.00 98.00 295 TYR A CA 1
ATOM 2293 C C . TYR A 1 295 ? -1.153 38.779 -16.938 1.00 98.00 295 TYR A C 1
ATOM 2295 O O . TYR A 1 295 ? -1.940 38.650 -15.998 1.00 98.00 295 TYR A O 1
ATOM 2303 N N . LEU A 1 296 ? 0.170 38.828 -16.759 1.00 98.25 296 LEU A N 1
ATOM 2304 C CA . LEU A 1 296 ? 0.829 38.623 -15.471 1.00 98.25 296 LEU A CA 1
ATOM 2305 C C . LEU A 1 296 ? 0.995 39.922 -14.679 1.00 98.25 296 LEU A C 1
ATOM 2307 O O . LEU A 1 296 ? 1.359 40.963 -15.224 1.00 98.25 296 LEU A O 1
ATOM 2311 N N . THR A 1 297 ? 0.820 39.842 -13.364 1.00 97.94 297 THR A N 1
ATOM 2312 C CA . THR A 1 297 ? 1.118 40.916 -12.411 1.00 97.94 297 THR A CA 1
ATOM 2313 C C . THR A 1 297 ? 2.634 41.055 -12.223 1.00 97.94 297 THR A C 1
ATOM 2315 O O . THR A 1 297 ? 3.169 42.154 -12.365 1.00 97.94 297 THR A O 1
ATOM 2318 N N . PHE A 1 298 ? 3.339 39.942 -11.986 1.00 98.31 298 PHE A N 1
ATOM 2319 C CA . PHE A 1 298 ? 4.805 39.848 -11.936 1.00 98.31 298 PHE A CA 1
ATOM 2320 C C . PHE A 1 298 ? 5.295 38.410 -12.208 1.00 98.31 298 PHE A C 1
ATOM 2322 O O . PHE A 1 298 ? 4.499 37.472 -12.256 1.00 98.31 298 PHE A O 1
ATOM 2329 N N . TRP A 1 299 ? 6.607 38.254 -12.402 1.00 98.50 299 TRP A N 1
ATOM 2330 C CA . TRP A 1 299 ? 7.299 36.997 -12.706 1.00 98.50 299 TRP A CA 1
ATOM 2331 C C . TRP A 1 299 ? 8.193 36.582 -11.534 1.00 98.50 299 TRP A C 1
ATOM 2333 O O . TRP A 1 299 ? 9.049 37.368 -11.122 1.00 98.50 299 TRP A O 1
ATOM 2343 N N . ASN A 1 300 ? 8.050 35.352 -11.036 1.00 98.38 300 ASN A N 1
ATOM 2344 C CA . ASN A 1 300 ? 8.907 34.780 -9.996 1.00 98.38 300 ASN A CA 1
ATOM 2345 C C . ASN A 1 300 ? 10.062 33.999 -10.647 1.00 98.38 300 ASN A C 1
ATOM 2347 O O . ASN A 1 300 ? 9.941 32.803 -10.904 1.00 98.38 300 ASN A O 1
ATOM 2351 N N . LEU A 1 301 ? 11.182 34.663 -10.945 1.00 98.12 301 LEU A N 1
ATOM 2352 C CA . LEU A 1 301 ? 12.335 34.027 -11.592 1.00 98.12 301 LEU A CA 1
ATOM 2353 C C . LEU A 1 301 ? 12.980 33.009 -10.647 1.00 98.12 301 LEU A C 1
ATOM 2355 O O . LEU A 1 301 ? 13.495 33.374 -9.592 1.00 98.12 301 LEU A O 1
ATOM 2359 N N . MET A 1 302 ? 13.004 31.740 -11.048 1.00 97.56 302 MET A N 1
ATOM 2360 C CA . MET A 1 302 ? 13.653 30.644 -10.325 1.00 97.56 302 MET A CA 1
ATOM 2361 C C . MET A 1 302 ? 15.167 30.693 -10.550 1.00 97.56 302 MET A C 1
ATOM 2363 O O . MET A 1 302 ? 15.753 29.894 -11.275 1.00 97.56 302 MET A O 1
ATOM 2367 N N . SER A 1 303 ? 15.810 31.711 -9.975 1.00 96.12 303 SER A N 1
ATOM 2368 C CA . SER A 1 303 ? 17.251 31.967 -10.073 1.00 96.12 303 SER A CA 1
ATOM 2369 C C . SER A 1 303 ? 18.088 31.164 -9.066 1.00 96.12 303 SER A C 1
ATOM 2371 O O . SER A 1 303 ? 18.941 31.699 -8.350 1.00 96.12 303 SER A O 1
ATOM 2373 N N . TYR A 1 304 ? 17.802 29.867 -9.023 1.00 95.06 304 TYR A N 1
ATOM 2374 C CA . TYR A 1 304 ? 18.459 28.827 -8.238 1.00 95.06 304 TYR A CA 1
ATOM 2375 C C . TYR A 1 304 ? 18.497 27.517 -9.052 1.00 95.06 304 TYR A C 1
ATOM 2377 O O . TYR A 1 304 ? 18.059 27.499 -10.202 1.00 95.06 304 TYR A O 1
ATOM 2385 N N . ASP A 1 305 ? 19.065 26.442 -8.496 1.00 93.19 305 ASP A N 1
ATOM 2386 C CA . ASP A 1 305 ? 19.267 25.152 -9.181 1.00 93.19 305 ASP A CA 1
ATOM 2387 C C . ASP A 1 305 ? 19.996 25.228 -10.544 1.00 93.19 305 ASP A C 1
ATOM 2389 O O . ASP A 1 305 ? 19.861 24.358 -11.399 1.00 93.19 305 ASP A O 1
ATOM 2393 N N . TYR A 1 306 ? 20.885 26.211 -10.721 1.00 92.06 306 TYR A N 1
ATOM 2394 C CA . TYR A 1 306 ? 21.818 26.271 -11.859 1.00 92.06 306 TYR A CA 1
ATOM 2395 C C . TYR A 1 306 ? 22.881 25.160 -11.851 1.00 92.06 306 TYR A C 1
ATOM 2397 O O . TYR A 1 306 ? 23.582 24.986 -12.845 1.00 92.06 306 TYR A O 1
ATOM 2405 N N . ALA A 1 307 ? 23.037 24.458 -10.724 1.00 88.19 307 ALA A N 1
ATOM 2406 C CA . ALA A 1 307 ? 23.978 23.362 -10.555 1.00 88.19 307 ALA A CA 1
ATOM 2407 C C . ALA A 1 307 ? 23.446 22.347 -9.531 1.00 88.19 307 ALA A C 1
ATOM 2409 O O . ALA A 1 307 ? 23.108 22.723 -8.402 1.00 88.19 307 ALA A O 1
ATOM 2410 N N . GLY A 1 308 ? 23.425 21.063 -9.883 1.00 87.50 308 GLY A N 1
ATOM 2411 C CA . GLY A 1 308 ? 22.904 19.995 -9.034 1.00 87.50 308 GLY A CA 1
ATOM 2412 C C . GLY A 1 308 ? 23.329 18.593 -9.469 1.00 87.50 308 GLY A C 1
ATOM 2413 O O . GLY A 1 308 ? 24.336 18.403 -10.139 1.00 87.50 308 GLY A O 1
ATOM 2414 N N . SER A 1 309 ? 22.565 17.583 -9.045 1.00 86.56 309 SER A N 1
ATOM 2415 C CA . SER A 1 309 ? 22.920 16.159 -9.222 1.00 86.56 309 SER A CA 1
ATOM 2416 C C . SER A 1 309 ? 22.918 15.656 -10.675 1.00 86.56 309 SER A C 1
ATOM 2418 O O . SER A 1 309 ? 23.387 14.546 -10.928 1.00 86.56 309 SER A O 1
ATOM 2420 N N . TRP A 1 310 ? 22.401 16.467 -11.597 1.00 88.00 310 TRP A N 1
ATOM 2421 C CA . TRP A 1 310 ? 22.276 16.222 -13.035 1.00 88.00 310 TRP A CA 1
ATOM 2422 C C . TRP A 1 310 ? 23.497 16.681 -13.852 1.00 88.00 310 TRP A C 1
ATOM 2424 O O . TRP A 1 310 ? 23.616 16.305 -15.017 1.00 88.00 310 TRP A O 1
ATOM 2434 N N . ASP A 1 311 ? 24.399 17.477 -13.271 1.00 83.50 311 ASP A N 1
ATOM 2435 C CA . ASP A 1 311 ? 25.562 18.027 -13.972 1.00 83.50 311 ASP A CA 1
ATOM 2436 C C . ASP A 1 311 ? 26.771 17.080 -13.960 1.00 83.50 311 ASP A C 1
ATOM 2438 O O . ASP A 1 311 ? 26.968 16.277 -13.053 1.00 83.50 311 ASP A O 1
ATOM 2442 N N . SER A 1 312 ? 27.668 17.210 -14.940 1.00 84.81 312 SER A N 1
ATOM 2443 C CA . SER A 1 312 ? 28.939 16.465 -14.955 1.00 84.81 312 SER A CA 1
ATOM 2444 C C . SER A 1 312 ? 30.030 17.080 -14.063 1.00 84.81 312 SER A C 1
ATOM 2446 O O . SER A 1 312 ? 31.077 16.468 -13.840 1.00 84.81 312 SER A O 1
ATOM 2448 N N . VAL A 1 313 ? 29.824 18.311 -13.583 1.00 89.06 313 VAL A N 1
ATOM 2449 C CA . VAL A 1 313 ? 30.750 19.065 -12.724 1.00 89.06 313 VAL A CA 1
ATOM 2450 C C . VAL A 1 313 ? 29.975 19.826 -11.654 1.00 89.06 313 VAL A C 1
ATOM 2452 O O . VAL A 1 313 ? 28.860 20.278 -11.887 1.00 89.06 313 VAL A O 1
ATOM 2455 N N . SER A 1 314 ? 30.568 20.000 -10.475 1.00 90.56 314 SER A N 1
ATOM 2456 C CA . SER A 1 314 ? 29.967 20.798 -9.407 1.00 90.56 314 SER A CA 1
ATOM 2457 C C . SER A 1 314 ? 30.049 22.282 -9.752 1.00 90.56 314 SER A C 1
ATOM 2459 O O . SER A 1 314 ? 31.119 22.749 -10.145 1.00 90.56 314 SER A O 1
ATOM 2461 N N . GLY A 1 315 ? 28.962 23.029 -9.567 1.00 89.31 315 GLY A N 1
ATOM 2462 C CA . GLY A 1 315 ? 28.871 24.454 -9.905 1.00 89.31 315 GLY A CA 1
ATOM 2463 C C . GLY A 1 315 ? 28.326 25.320 -8.768 1.00 89.31 315 GLY A C 1
ATOM 2464 O O . GLY A 1 315 ? 28.171 24.865 -7.632 1.00 89.31 315 GLY A O 1
ATOM 2465 N N . HIS A 1 316 ? 28.035 26.581 -9.086 1.00 91.94 316 HIS A N 1
ATOM 2466 C CA . HIS A 1 316 ? 27.248 27.468 -8.232 1.00 91.94 316 HIS A CA 1
ATOM 2467 C C . HIS A 1 316 ? 25.770 27.339 -8.614 1.00 91.94 316 HIS A C 1
ATOM 2469 O O . HIS A 1 316 ? 25.449 27.384 -9.795 1.00 91.94 316 HIS A O 1
ATOM 2475 N N . GLN A 1 317 ? 24.869 27.175 -7.642 1.00 93.56 317 GLN A N 1
ATOM 2476 C CA . GLN A 1 317 ? 23.446 26.962 -7.953 1.00 93.56 317 GLN A CA 1
ATOM 2477 C C . GLN A 1 317 ? 22.657 28.256 -8.220 1.00 93.56 317 GLN A C 1
ATOM 2479 O O . GLN A 1 317 ? 21.541 28.183 -8.709 1.00 93.56 317 GLN A O 1
ATOM 2484 N N . SER A 1 318 ? 23.187 29.425 -7.847 1.00 95.88 318 SER A N 1
ATOM 2485 C CA . SER A 1 318 ? 22.391 30.647 -7.624 1.00 95.88 318 SER A CA 1
ATOM 2486 C C . SER A 1 318 ? 23.143 31.949 -7.950 1.00 95.88 318 SER A C 1
ATOM 2488 O O . SER A 1 318 ? 22.789 33.027 -7.461 1.00 95.88 318 SER A O 1
ATOM 2490 N N . ASN A 1 319 ? 24.228 31.872 -8.724 1.00 94.12 319 ASN A N 1
ATOM 2491 C CA . ASN A 1 319 ? 25.139 32.986 -8.998 1.00 94.12 319 ASN A CA 1
ATOM 2492 C C . ASN A 1 319 ? 24.487 34.111 -9.826 1.00 94.12 319 ASN A C 1
ATOM 2494 O O . ASN A 1 319 ? 23.848 33.877 -10.851 1.00 94.12 319 ASN A O 1
ATOM 2498 N N . LEU A 1 320 ? 24.705 35.366 -9.406 1.00 94.31 320 LEU A N 1
ATOM 2499 C CA . LEU A 1 320 ? 24.218 36.538 -10.144 1.00 94.31 320 LEU A CA 1
ATOM 2500 C C . LEU A 1 320 ? 24.837 36.631 -11.542 1.00 94.31 320 LEU A C 1
ATOM 2502 O O . LEU A 1 320 ? 24.116 36.834 -12.510 1.00 94.31 320 LEU A O 1
ATOM 2506 N N . PHE A 1 321 ? 26.150 36.429 -11.643 1.00 92.62 321 PHE A N 1
ATOM 2507 C CA . PHE A 1 321 ? 26.930 36.495 -12.880 1.00 92.62 321 PHE A CA 1
ATOM 2508 C C . PHE A 1 321 ? 27.624 35.148 -13.126 1.00 92.62 321 PHE A C 1
ATOM 2510 O O . PHE A 1 321 ? 27.858 34.401 -12.176 1.00 92.62 321 PHE A O 1
ATOM 2517 N N . GLY A 1 322 ? 27.944 34.828 -14.379 1.00 82.94 322 GLY A N 1
ATOM 2518 C CA . GLY A 1 322 ? 28.604 33.577 -14.771 1.00 82.94 322 GLY A CA 1
ATOM 2519 C C . GLY A 1 322 ? 29.470 33.757 -16.017 1.00 82.94 322 GLY A C 1
ATOM 2520 O O . GLY A 1 322 ? 29.388 34.784 -16.697 1.00 82.94 322 GLY A O 1
ATOM 2521 N N . GLY A 1 323 ? 30.319 32.773 -16.298 1.00 76.06 323 GLY A N 1
ATOM 2522 C CA . GLY A 1 323 ? 31.180 32.731 -17.476 1.00 76.06 323 GLY A CA 1
ATOM 2523 C C . GLY A 1 323 ? 30.425 32.451 -18.787 1.00 76.06 323 GLY A C 1
ATOM 2524 O O . GLY A 1 323 ? 29.227 32.158 -18.783 1.00 76.06 323 GLY A O 1
ATOM 2525 N N . PRO A 1 324 ? 31.111 32.518 -19.945 1.00 66.06 324 PRO A N 1
ATOM 2526 C CA . PRO A 1 324 ? 30.509 32.221 -21.243 1.00 66.06 324 PRO A CA 1
ATOM 2527 C C . PRO A 1 324 ? 29.898 30.811 -21.284 1.00 66.06 324 PRO A C 1
ATOM 2529 O O . PRO A 1 324 ? 30.603 29.813 -21.185 1.00 66.06 324 PRO A O 1
ATOM 2532 N N . GLY A 1 325 ? 28.572 30.742 -21.432 1.00 66.31 325 GLY A N 1
ATOM 2533 C CA . GLY A 1 325 ? 27.791 29.499 -21.425 1.00 66.31 325 GLY A CA 1
ATOM 2534 C C . GLY A 1 325 ? 27.042 29.237 -20.112 1.00 66.31 325 GLY A C 1
ATOM 2535 O O . GLY A 1 325 ? 25.889 28.802 -20.165 1.00 66.31 325 GLY A O 1
ATOM 2536 N N . GLU A 1 326 ? 27.619 29.595 -18.964 1.00 80.25 326 GLU A N 1
ATOM 2537 C CA . GLU A 1 326 ? 27.088 29.293 -17.626 1.00 80.25 326 GLU A CA 1
ATOM 2538 C C . GLU A 1 326 ? 25.738 29.968 -17.332 1.00 80.25 326 GLU A C 1
ATOM 2540 O O . GLU A 1 326 ? 25.485 31.118 -17.711 1.00 80.25 326 GLU A O 1
ATOM 2545 N N . ALA A 1 327 ? 24.854 29.259 -16.624 1.00 86.06 327 ALA A N 1
ATOM 2546 C CA . ALA A 1 327 ? 23.628 29.843 -16.089 1.00 86.06 327 ALA A CA 1
ATOM 2547 C C . ALA A 1 327 ? 23.949 30.924 -15.041 1.00 86.06 327 ALA A C 1
ATOM 2549 O O . ALA A 1 327 ? 24.904 30.819 -14.271 1.00 86.06 327 ALA A O 1
ATOM 2550 N N . SER A 1 328 ? 23.185 32.014 -15.079 1.00 93.75 328 SER A N 1
ATOM 2551 C CA . SER A 1 328 ? 23.363 33.176 -14.208 1.00 93.75 328 SER A CA 1
ATOM 2552 C C . SER A 1 328 ? 22.122 34.066 -14.242 1.00 93.75 328 SER A C 1
ATOM 2554 O O . SER A 1 328 ? 21.459 34.201 -15.278 1.00 93.75 328 SER A O 1
ATOM 2556 N N . THR A 1 329 ? 21.810 34.688 -13.107 1.00 95.25 329 THR A N 1
ATOM 2557 C CA . THR A 1 329 ? 20.595 35.504 -12.932 1.00 95.25 329 THR A CA 1
ATOM 2558 C C . THR A 1 329 ? 20.597 36.746 -13.817 1.00 95.25 329 THR A C 1
ATOM 2560 O O . THR A 1 329 ? 19.578 37.080 -14.411 1.00 95.25 329 THR A O 1
ATOM 2563 N N . ASP A 1 330 ? 21.751 37.392 -13.966 1.00 95.38 330 ASP A N 1
ATOM 2564 C CA . ASP A 1 330 ? 21.971 38.528 -14.860 1.00 95.38 330 ASP A CA 1
ATOM 2565 C C . ASP A 1 330 ? 21.665 38.178 -16.325 1.00 95.38 330 ASP A C 1
ATOM 2567 O O . ASP A 1 330 ? 20.986 38.946 -17.007 1.00 95.38 330 ASP A O 1
ATOM 2571 N N . ARG A 1 331 ? 22.080 36.992 -16.799 1.00 94.69 331 ARG A N 1
ATOM 2572 C CA . ARG A 1 331 ? 21.781 36.531 -18.164 1.00 94.69 331 ARG A CA 1
ATOM 2573 C C . ARG A 1 331 ? 20.284 36.300 -18.366 1.00 94.69 331 ARG A C 1
ATOM 2575 O O . ARG A 1 331 ? 19.741 36.750 -19.372 1.00 94.69 331 ARG A O 1
ATOM 2582 N N . ALA A 1 332 ? 19.618 35.643 -17.414 1.00 95.94 332 ALA A N 1
ATOM 2583 C CA . ALA A 1 332 ? 18.171 35.428 -17.467 1.00 95.94 332 ALA A CA 1
ATOM 2584 C C . ALA A 1 332 ? 17.400 36.761 -17.441 1.00 95.94 332 ALA A C 1
ATOM 2586 O O . ALA A 1 332 ? 16.571 37.008 -18.314 1.00 95.94 332 ALA A O 1
ATOM 2587 N N . VAL A 1 333 ? 17.724 37.666 -16.510 1.00 97.19 333 VAL A N 1
ATOM 2588 C CA . VAL A 1 333 ? 17.114 39.005 -16.427 1.00 97.19 333 VAL A CA 1
ATOM 2589 C C . VAL A 1 333 ? 17.324 39.787 -17.724 1.00 97.19 333 VAL A C 1
ATOM 2591 O O . VAL A 1 333 ? 16.353 40.294 -18.279 1.00 97.19 333 VAL A O 1
ATOM 2594 N N . LYS A 1 334 ? 18.545 39.834 -18.272 1.00 96.25 334 LYS A N 1
ATOM 2595 C CA . LYS A 1 334 ? 18.821 40.504 -19.557 1.00 96.25 334 LYS A CA 1
ATOM 2596 C C . LYS A 1 334 ? 18.024 39.912 -20.721 1.00 96.25 334 LYS A C 1
ATOM 2598 O O . LYS A 1 334 ? 17.627 40.671 -21.604 1.00 96.25 334 LYS A O 1
ATOM 2603 N N . TRP A 1 335 ? 17.744 38.608 -20.715 1.00 96.94 335 TRP A N 1
ATOM 2604 C CA . TRP A 1 335 ? 16.863 37.987 -21.706 1.00 96.94 335 TRP A CA 1
ATOM 2605 C C . TRP A 1 335 ? 15.393 38.394 -21.523 1.00 96.94 335 TRP A C 1
ATOM 2607 O O . TRP A 1 335 ? 14.777 38.865 -22.476 1.00 96.94 335 TRP A O 1
ATOM 2617 N N . TYR A 1 336 ? 14.829 38.316 -20.312 1.00 98.12 336 TYR A N 1
ATOM 2618 C CA . TYR A 1 336 ? 13.441 38.749 -20.079 1.00 98.12 336 TYR A CA 1
ATOM 2619 C C . TYR A 1 336 ? 13.248 40.247 -20.400 1.00 98.12 336 TYR A C 1
ATOM 2621 O O . TYR A 1 336 ? 12.250 40.631 -21.015 1.00 98.12 336 TYR A O 1
ATOM 2629 N N . LEU A 1 337 ? 14.238 41.092 -20.080 1.00 97.69 337 LEU A N 1
ATOM 2630 C CA . LEU A 1 337 ? 14.255 42.504 -20.477 1.00 97.69 337 LEU A CA 1
ATOM 2631 C C . LEU A 1 337 ? 14.350 42.693 -22.004 1.00 97.69 337 LEU A C 1
ATOM 2633 O O . LEU A 1 337 ? 13.723 43.612 -22.530 1.00 97.69 337 LEU A O 1
ATOM 2637 N N . SER A 1 338 ? 15.076 41.838 -22.738 1.00 96.81 338 SER A N 1
ATOM 2638 C CA . SER A 1 338 ? 15.147 41.922 -24.209 1.00 96.81 338 SER A CA 1
ATOM 2639 C C . SER A 1 338 ? 13.848 41.487 -24.899 1.00 96.81 338 SER A C 1
ATOM 2641 O O . SER A 1 338 ? 13.524 42.017 -25.962 1.00 96.81 338 SER A O 1
ATOM 2643 N N . GLN A 1 339 ? 13.042 40.631 -24.256 1.00 97.56 339 GLN A N 1
ATOM 2644 C CA . GLN A 1 339 ? 11.657 40.359 -24.672 1.00 97.56 339 GLN A CA 1
ATOM 2645 C C . GLN A 1 339 ? 10.697 41.532 -24.384 1.00 97.56 339 GLN A C 1
ATOM 2647 O O . GLN A 1 339 ? 9.552 41.528 -24.839 1.00 97.56 339 GLN A O 1
ATOM 2652 N N . GLY A 1 340 ? 11.153 42.565 -23.669 1.00 94.88 340 GLY A N 1
ATOM 2653 C CA . GLY A 1 340 ? 10.380 43.765 -23.349 1.00 94.88 340 GLY A CA 1
ATOM 2654 C C . GLY A 1 340 ? 9.577 43.688 -22.050 1.00 94.88 340 GLY A C 1
ATOM 2655 O O . GLY A 1 340 ? 8.722 44.546 -21.833 1.00 94.88 340 GLY A O 1
ATOM 2656 N N . ILE A 1 341 ? 9.837 42.700 -21.186 1.00 97.38 341 ILE A N 1
ATOM 2657 C CA . ILE A 1 341 ? 9.278 42.679 -19.827 1.00 97.38 341 ILE A CA 1
ATOM 2658 C C . ILE A 1 341 ? 9.915 43.805 -19.011 1.00 97.38 341 ILE A C 1
ATOM 2660 O O . ILE A 1 341 ? 11.092 44.131 -19.167 1.00 97.38 341 ILE A O 1
ATOM 2664 N N . ARG A 1 342 ? 9.120 44.437 -18.147 1.00 95.06 342 ARG A N 1
ATOM 2665 C CA . ARG A 1 342 ? 9.540 45.613 -17.378 1.00 95.06 342 ARG A CA 1
ATOM 2666 C C . ARG A 1 34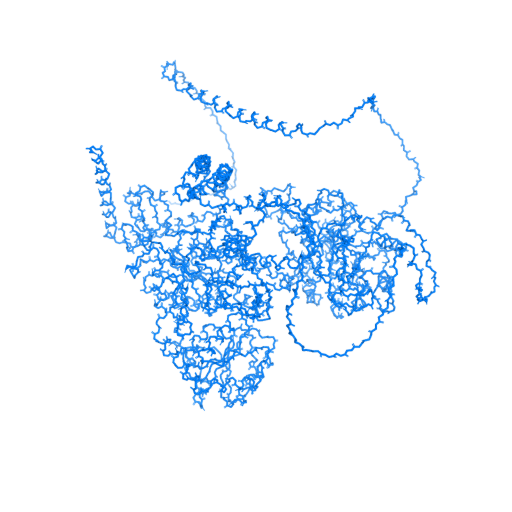2 ? 10.294 45.212 -16.104 1.00 95.06 342 ARG A C 1
ATOM 2668 O O . ARG A 1 342 ? 9.930 44.233 -15.454 1.00 95.06 342 ARG A O 1
ATOM 2675 N N . ARG A 1 343 ? 11.327 45.978 -15.721 1.00 95.62 343 ARG A N 1
ATOM 2676 C CA . ARG A 1 343 ? 12.200 45.694 -14.555 1.00 95.62 343 ARG A CA 1
ATOM 2677 C C . ARG A 1 343 ? 11.384 45.531 -13.269 1.00 95.62 343 ARG A C 1
ATOM 2679 O O . ARG A 1 343 ? 11.574 44.573 -12.524 1.00 95.62 343 ARG A O 1
ATOM 2686 N N . GLU A 1 344 ? 10.398 46.398 -13.078 1.00 94.44 344 GLU A N 1
ATOM 2687 C CA . GLU A 1 344 ? 9.454 46.415 -11.960 1.00 94.44 344 GLU A CA 1
ATOM 2688 C C . GLU A 1 344 ? 8.461 45.234 -11.921 1.00 94.44 344 GLU A C 1
ATOM 2690 O O . GLU A 1 344 ? 7.645 45.169 -11.005 1.00 94.44 344 GLU A O 1
ATOM 2695 N N . LYS A 1 345 ? 8.542 44.280 -12.863 1.00 97.00 345 LYS A N 1
ATOM 2696 C CA . LYS A 1 345 ? 7.787 43.011 -12.855 1.00 97.00 345 LYS A CA 1
ATOM 2697 C C . LYS A 1 345 ? 8.652 41.764 -12.626 1.00 97.00 345 LYS A C 1
ATOM 2699 O O . LYS A 1 345 ? 8.096 40.675 -12.524 1.00 97.00 345 LYS A O 1
ATOM 2704 N N . LEU A 1 346 ? 9.980 41.886 -12.556 1.00 98.06 346 LEU A N 1
ATOM 2705 C CA . LEU A 1 346 ? 10.899 40.755 -12.366 1.00 98.06 346 LEU A CA 1
ATOM 2706 C C . LEU A 1 346 ? 11.257 40.585 -10.880 1.00 98.06 346 LEU A C 1
ATOM 2708 O O . LEU A 1 346 ? 11.971 41.416 -10.315 1.00 98.06 346 LEU A O 1
ATOM 2712 N N . VAL A 1 347 ? 10.771 39.513 -10.249 1.00 98.19 347 VAL A N 1
ATOM 2713 C CA . VAL A 1 347 ? 11.086 39.128 -8.862 1.00 98.19 347 VAL A CA 1
ATOM 2714 C C . VAL A 1 347 ? 12.155 38.035 -8.879 1.00 98.19 347 VAL A C 1
ATOM 2716 O O . VAL A 1 347 ? 12.017 37.052 -9.600 1.00 98.19 347 VAL A O 1
ATOM 2719 N N . ILE A 1 348 ? 13.221 38.197 -8.094 1.00 97.81 348 ILE A N 1
ATOM 2720 C CA . ILE A 1 348 ? 14.420 37.347 -8.149 1.00 97.81 348 ILE A CA 1
ATOM 2721 C C . ILE A 1 348 ? 14.397 36.269 -7.063 1.00 97.81 348 ILE A C 1
ATOM 2723 O O . ILE A 1 348 ? 14.375 36.578 -5.873 1.00 97.81 348 ILE A O 1
ATOM 2727 N N . GLY A 1 349 ? 14.436 35.003 -7.474 1.00 97.44 349 GLY A N 1
ATOM 2728 C CA . GLY A 1 349 ? 14.487 33.834 -6.602 1.00 97.44 349 GLY A CA 1
ATOM 2729 C C . GLY A 1 349 ? 15.812 33.683 -5.850 1.00 97.44 349 GLY A C 1
ATOM 2730 O O . GLY A 1 349 ? 16.897 33.724 -6.438 1.00 97.44 349 GLY A O 1
ATOM 2731 N N . ILE A 1 350 ? 15.707 33.457 -4.545 1.00 97.56 350 ILE A N 1
ATOM 2732 C CA . ILE A 1 350 ? 16.791 33.207 -3.596 1.00 97.56 350 ILE A CA 1
ATOM 2733 C C . ILE A 1 350 ? 16.521 31.845 -2.930 1.00 97.56 350 ILE A C 1
ATOM 2735 O O . ILE A 1 350 ? 15.451 31.664 -2.337 1.00 97.56 350 ILE A O 1
ATOM 2739 N N . PRO A 1 351 ? 17.447 30.872 -3.018 1.00 97.44 351 PRO A N 1
ATOM 2740 C CA . PRO A 1 351 ? 17.257 29.566 -2.406 1.00 97.44 351 PRO A CA 1
ATOM 2741 C C . PRO A 1 351 ? 17.486 29.649 -0.894 1.00 97.44 351 PRO A C 1
ATOM 2743 O O . PRO A 1 351 ? 18.560 30.031 -0.430 1.00 97.44 351 PRO A O 1
ATOM 2746 N N . LEU A 1 352 ? 16.507 29.208 -0.105 1.00 97.12 352 LEU A N 1
ATOM 2747 C CA . LEU A 1 352 ? 16.647 28.986 1.340 1.00 97.12 352 LEU A CA 1
ATOM 2748 C C . LEU A 1 352 ? 17.250 27.597 1.632 1.00 97.12 352 LEU A C 1
ATOM 2750 O O . LEU A 1 352 ? 16.918 26.952 2.628 1.00 97.12 352 LEU A O 1
ATOM 2754 N N . TYR A 1 353 ? 18.132 27.128 0.747 1.00 96.94 353 TYR A N 1
ATOM 2755 C CA . TYR A 1 353 ? 18.782 25.822 0.783 1.00 96.94 353 TYR A CA 1
ATOM 2756 C C . TYR A 1 353 ? 20.113 25.828 0.008 1.00 96.94 353 TYR A C 1
ATOM 2758 O O . TYR A 1 353 ? 20.405 26.729 -0.778 1.00 96.94 353 TYR A O 1
ATOM 2766 N N . GLY A 1 354 ? 20.935 24.803 0.231 1.00 95.44 354 GLY A N 1
ATOM 2767 C CA . GLY A 1 354 ? 22.243 24.604 -0.378 1.00 95.44 354 GLY A CA 1
ATOM 2768 C C . GLY A 1 354 ? 22.371 23.265 -1.094 1.00 95.44 354 GLY A C 1
ATOM 2769 O O . GLY A 1 354 ? 22.328 22.222 -0.435 1.00 95.44 354 GLY A O 1
ATOM 2770 N N . ARG A 1 355 ? 22.604 23.286 -2.413 1.00 94.56 355 ARG A N 1
ATOM 2771 C CA . ARG A 1 355 ? 22.975 22.093 -3.194 1.00 94.56 355 ARG A CA 1
ATOM 2772 C C . ARG A 1 355 ? 24.396 21.641 -2.836 1.00 94.56 355 ARG A C 1
ATOM 2774 O O . ARG A 1 355 ? 25.306 22.471 -2.736 1.00 94.56 355 ARG A O 1
ATOM 2781 N N . SER A 1 356 ? 24.607 20.342 -2.619 1.00 93.19 356 SER A N 1
ATOM 2782 C CA . SER A 1 356 ? 25.901 19.785 -2.192 1.00 93.19 356 SER A CA 1
ATOM 2783 C C . SER A 1 356 ? 26.506 18.777 -3.162 1.00 93.19 356 SER A C 1
ATOM 2785 O O . SER A 1 356 ? 25.808 18.002 -3.800 1.00 93.19 356 SER A O 1
ATOM 2787 N N . PHE A 1 357 ? 27.836 18.749 -3.204 1.00 91.12 357 PHE A N 1
ATOM 2788 C CA . PHE A 1 357 ? 28.643 17.869 -4.045 1.00 91.12 357 PHE A CA 1
ATOM 2789 C C . PHE A 1 357 ? 29.720 17.199 -3.185 1.00 91.12 357 PHE A C 1
ATOM 2791 O O . PHE A 1 357 ? 30.404 17.877 -2.410 1.00 91.12 357 PHE A O 1
ATOM 2798 N N . THR A 1 358 ? 29.891 15.882 -3.298 1.00 89.62 358 THR A N 1
ATOM 2799 C CA . THR A 1 358 ? 30.952 15.129 -2.609 1.00 89.62 358 THR A CA 1
ATOM 2800 C C . THR A 1 358 ? 32.059 14.709 -3.566 1.00 89.62 358 THR A C 1
ATOM 2802 O O . THR A 1 358 ? 31.837 14.523 -4.756 1.00 89.62 358 THR A O 1
ATOM 2805 N N . ASN A 1 359 ? 33.271 14.548 -3.035 1.00 87.19 359 ASN A N 1
ATOM 2806 C CA . ASN A 1 359 ? 34.464 14.152 -3.784 1.00 87.19 359 ASN A CA 1
ATOM 2807 C C . ASN A 1 359 ? 34.832 15.124 -4.923 1.00 87.19 359 ASN A C 1
ATOM 2809 O O . ASN A 1 359 ? 35.317 14.697 -5.964 1.00 87.19 359 ASN A O 1
ATOM 2813 N N . THR A 1 360 ? 34.620 16.428 -4.706 1.00 86.00 360 THR A N 1
ATOM 2814 C CA . THR A 1 360 ? 35.024 17.508 -5.625 1.00 86.00 360 THR A CA 1
ATOM 2815 C C . THR A 1 360 ? 36.081 18.411 -4.994 1.00 86.00 360 THR A C 1
ATOM 2817 O O . THR A 1 360 ? 36.038 18.705 -3.796 1.00 86.00 360 THR A O 1
ATOM 2820 N N . ASP A 1 361 ? 37.018 18.891 -5.809 1.00 82.69 361 ASP A N 1
ATOM 2821 C CA . ASP A 1 361 ? 37.994 19.904 -5.402 1.00 82.69 361 ASP A CA 1
ATOM 2822 C C . ASP A 1 361 ? 37.394 21.324 -5.363 1.00 82.69 361 ASP A C 1
ATOM 2824 O O . ASP A 1 361 ? 37.846 22.166 -4.581 1.00 82.69 361 ASP A O 1
ATOM 2828 N N . GLY A 1 362 ? 36.323 21.591 -6.120 1.00 79.88 362 GLY A N 1
ATOM 2829 C CA . GLY A 1 362 ? 35.641 22.888 -6.143 1.00 79.88 362 GLY A CA 1
ATOM 2830 C C . GLY A 1 362 ? 34.721 23.098 -7.354 1.00 79.88 362 GLY A C 1
ATOM 2831 O O . GLY A 1 362 ? 34.566 22.196 -8.179 1.00 79.88 362 GLY A O 1
ATOM 2832 N N . PRO A 1 363 ? 34.112 24.291 -7.483 1.00 84.94 363 PRO A N 1
ATOM 2833 C CA . PRO A 1 363 ? 33.344 24.671 -8.667 1.00 84.94 363 PRO A CA 1
ATOM 2834 C C . PRO A 1 363 ? 34.128 24.459 -9.975 1.00 84.94 363 PRO A C 1
ATOM 2836 O O . PRO A 1 363 ? 35.345 24.654 -10.024 1.00 84.94 363 PRO A O 1
ATOM 2839 N N . GLY A 1 364 ? 33.438 24.016 -11.027 1.00 84.69 364 GLY A N 1
ATOM 2840 C CA . GLY A 1 364 ? 34.033 23.665 -12.320 1.00 84.69 364 GLY A CA 1
ATOM 2841 C C . GLY A 1 364 ? 34.848 22.361 -12.324 1.00 84.69 364 GLY A C 1
ATOM 2842 O O . GLY A 1 364 ? 35.624 22.137 -13.254 1.00 84.69 364 GLY A O 1
ATOM 2843 N N . LYS A 1 365 ? 34.726 21.508 -11.294 1.00 90.31 365 LYS A N 1
ATOM 2844 C CA . LYS A 1 365 ? 35.392 20.193 -11.204 1.00 90.31 365 LYS A CA 1
ATOM 2845 C C . LYS A 1 365 ? 34.387 19.051 -11.116 1.00 90.31 365 LYS A C 1
ATOM 2847 O O . LYS A 1 365 ? 33.277 19.223 -10.621 1.00 90.31 365 LYS A O 1
ATOM 2852 N N . SER A 1 366 ? 34.796 17.876 -11.587 1.00 90.00 366 SER A N 1
ATOM 2853 C CA . SER A 1 366 ? 34.051 16.627 -11.419 1.00 90.00 366 SER A CA 1
ATOM 2854 C C . SER A 1 366 ? 33.817 16.315 -9.939 1.00 90.00 366 SER A C 1
ATOM 2856 O O . SER A 1 366 ? 34.669 16.599 -9.095 1.00 90.00 366 SER A O 1
ATOM 2858 N N . TYR A 1 367 ? 32.690 15.676 -9.645 1.00 89.94 367 TYR A N 1
ATOM 2859 C CA . TYR A 1 367 ? 32.319 15.205 -8.314 1.00 89.94 367 TYR A CA 1
ATOM 2860 C C . TYR A 1 367 ? 31.913 13.725 -8.373 1.00 89.94 367 TYR A C 1
ATOM 2862 O O . TYR A 1 367 ? 31.724 13.167 -9.452 1.00 89.94 367 TYR A O 1
ATOM 2870 N N . ASN A 1 368 ? 31.767 13.079 -7.217 1.00 84.19 368 ASN A N 1
ATOM 2871 C CA . ASN A 1 368 ? 31.193 11.739 -7.111 1.00 84.19 368 ASN A CA 1
ATOM 2872 C C . ASN A 1 368 ? 30.193 11.710 -5.946 1.00 84.19 368 ASN A C 1
ATOM 2874 O O . ASN A 1 368 ? 30.582 11.746 -4.771 1.00 84.19 368 ASN A O 1
ATOM 2878 N N . GLY A 1 369 ? 28.906 11.681 -6.303 1.00 85.06 369 GLY A N 1
ATOM 2879 C CA . GLY A 1 369 ? 27.766 11.793 -5.394 1.00 85.06 369 GLY A CA 1
ATOM 2880 C C . GLY A 1 369 ? 27.492 13.220 -4.901 1.00 85.06 369 GLY A C 1
ATOM 2881 O O . GLY A 1 369 ? 28.362 14.089 -4.913 1.00 85.06 369 GLY A O 1
ATOM 2882 N N . VAL A 1 370 ? 26.267 13.456 -4.430 1.00 85.50 370 VAL A N 1
ATOM 2883 C CA . VAL A 1 370 ? 25.860 14.721 -3.782 1.00 85.50 370 VAL A CA 1
ATOM 2884 C C . VAL A 1 370 ? 25.852 14.641 -2.247 1.00 85.50 370 VAL A C 1
ATOM 2886 O O . VAL A 1 370 ? 25.932 15.661 -1.559 1.00 85.50 370 VAL A O 1
ATOM 2889 N N . GLY A 1 371 ? 25.834 13.421 -1.698 1.00 82.94 371 GLY A N 1
ATOM 2890 C CA . GLY A 1 371 ? 25.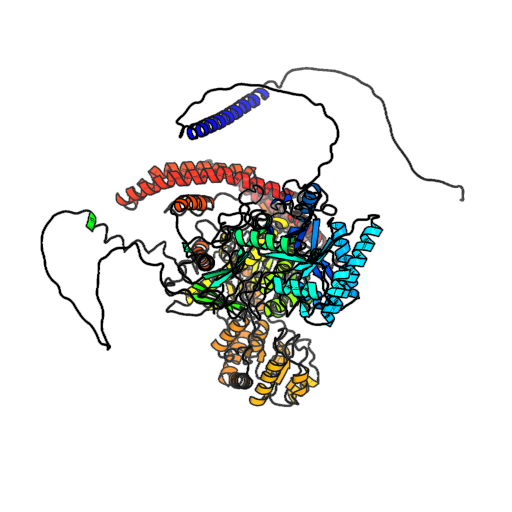745 13.147 -0.262 1.00 82.94 371 GLY A CA 1
ATOM 2891 C C . GLY A 1 371 ? 24.327 13.304 0.319 1.00 82.94 371 GLY A C 1
ATOM 2892 O O . GLY A 1 371 ? 23.375 13.545 -0.421 1.00 82.94 371 GLY A O 1
ATOM 2893 N N . PRO A 1 372 ? 24.162 13.154 1.647 1.00 85.38 372 PRO A N 1
ATOM 2894 C CA . PRO A 1 372 ? 22.892 13.426 2.327 1.00 85.38 372 PRO A CA 1
ATOM 2895 C C . PRO A 1 372 ? 22.565 14.930 2.335 1.00 85.38 372 PRO A C 1
ATOM 2897 O O . PRO A 1 372 ? 23.423 15.746 2.006 1.00 85.38 372 PRO A O 1
ATOM 2900 N N . GLY A 1 373 ? 21.355 15.278 2.772 1.00 84.94 373 GLY A N 1
ATOM 2901 C CA . GLY A 1 373 ? 20.871 16.650 2.963 1.00 84.94 373 GLY A CA 1
ATOM 2902 C C . GLY A 1 373 ? 19.924 16.763 4.167 1.00 84.94 373 GLY A C 1
ATOM 2903 O O . GLY A 1 373 ? 19.952 15.906 5.051 1.00 84.94 373 GLY A O 1
ATOM 2904 N N . SER A 1 374 ? 19.096 17.811 4.227 1.00 84.00 374 SER A N 1
ATOM 2905 C CA . SER A 1 374 ? 18.135 18.041 5.324 1.00 84.00 374 SER A CA 1
ATOM 2906 C C . SER A 1 374 ? 16.870 17.193 5.206 1.00 84.00 374 SER A C 1
ATOM 2908 O O . SER A 1 374 ? 16.423 16.613 6.195 1.00 84.00 374 SER A O 1
ATOM 2910 N N . TRP A 1 375 ? 16.299 17.101 4.002 1.00 84.56 375 TRP A N 1
ATOM 2911 C CA . TRP A 1 375 ? 15.062 16.347 3.729 1.00 84.56 375 TRP A CA 1
ATOM 2912 C C . TRP A 1 375 ? 15.173 15.437 2.501 1.00 84.56 375 TRP A C 1
ATOM 2914 O O . TRP A 1 375 ? 14.466 14.438 2.419 1.00 84.56 375 TRP A O 1
ATOM 2924 N N . GLU A 1 376 ? 16.088 15.756 1.588 1.00 81.94 376 GLU A N 1
ATOM 2925 C CA . GLU A 1 376 ? 16.415 15.009 0.373 1.00 81.94 376 GLU A CA 1
ATOM 2926 C C . GLU A 1 376 ? 17.943 14.878 0.247 1.00 81.94 376 GLU A C 1
ATOM 2928 O O . GLU A 1 376 ? 18.695 15.581 0.928 1.00 81.94 376 GLU A O 1
ATOM 2933 N N . ALA A 1 377 ? 18.429 13.970 -0.601 1.00 86.19 377 ALA A N 1
ATOM 2934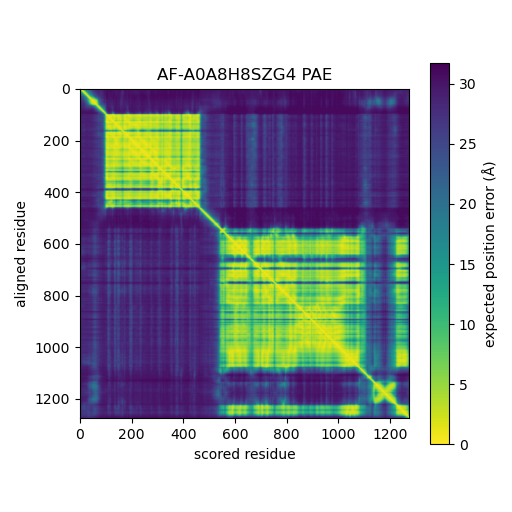 C CA . ALA A 1 377 ? 19.861 13.861 -0.871 1.00 86.19 377 ALA A CA 1
ATOM 2935 C C . ALA A 1 377 ? 20.362 15.092 -1.649 1.00 86.19 377 ALA A C 1
ATOM 2937 O O . ALA A 1 377 ? 19.691 15.585 -2.551 1.00 86.19 377 ALA A O 1
ATOM 2938 N N . GLY A 1 378 ? 21.552 15.588 -1.310 1.00 87.25 378 GLY A N 1
ATOM 2939 C CA . GLY A 1 378 ? 22.175 16.708 -2.014 1.00 87.25 378 GLY A CA 1
ATOM 2940 C C . GLY A 1 378 ? 21.599 18.102 -1.745 1.00 87.25 378 GLY A C 1
ATOM 2941 O O . GLY A 1 378 ? 22.022 19.031 -2.428 1.00 87.25 378 GLY A O 1
ATOM 2942 N N . SER A 1 379 ? 20.666 18.276 -0.799 1.00 93.12 379 SER A N 1
ATOM 2943 C CA . SER A 1 379 ? 20.044 19.578 -0.499 1.00 93.12 379 SER A CA 1
ATOM 2944 C C . SER A 1 379 ? 19.896 19.826 1.002 1.00 93.12 379 SER A C 1
ATOM 2946 O O . SER A 1 379 ? 19.244 19.056 1.710 1.00 93.12 379 SER A O 1
ATOM 2948 N N . TYR A 1 380 ? 20.503 20.901 1.501 1.00 93.56 380 TYR A N 1
ATOM 2949 C CA . TYR A 1 380 ? 20.489 21.283 2.917 1.00 93.56 380 TYR A CA 1
ATOM 2950 C C . TYR A 1 380 ? 19.727 22.592 3.141 1.00 93.56 380 TYR A C 1
ATOM 2952 O O . TYR A 1 380 ? 20.060 23.578 2.501 1.00 93.56 380 TYR A O 1
ATOM 2960 N N . ASP A 1 381 ? 18.788 22.648 4.086 1.00 94.81 381 ASP A N 1
ATOM 2961 C CA . ASP A 1 381 ? 18.122 23.886 4.515 1.00 94.81 381 ASP A CA 1
ATOM 2962 C C . ASP A 1 381 ? 19.164 24.960 4.872 1.00 94.81 381 ASP A C 1
ATOM 2964 O O . ASP A 1 381 ? 20.117 24.687 5.608 1.00 94.81 381 ASP A O 1
ATOM 2968 N N . TYR A 1 382 ? 18.959 26.210 4.460 1.00 94.81 382 TYR A N 1
ATOM 2969 C CA . TYR A 1 382 ? 19.855 27.313 4.819 1.00 94.81 382 TYR A CA 1
ATOM 2970 C C . TYR A 1 382 ? 20.042 27.441 6.345 1.00 94.81 382 TYR A C 1
ATOM 2972 O O . TYR A 1 382 ? 21.143 27.713 6.831 1.00 94.81 382 TYR A O 1
ATOM 2980 N N . ARG A 1 383 ? 19.002 27.129 7.130 1.00 91.88 383 ARG A N 1
ATOM 2981 C CA . ARG A 1 383 ? 19.046 27.107 8.601 1.00 91.88 383 ARG A CA 1
ATOM 2982 C C . ARG A 1 383 ? 20.055 26.138 9.220 1.00 91.88 383 ARG A C 1
ATOM 2984 O O . ARG A 1 383 ? 20.302 26.252 10.416 1.00 91.88 383 ARG A O 1
ATOM 2991 N N . VAL A 1 384 ? 20.604 25.181 8.469 1.00 91.00 384 VAL A N 1
ATOM 2992 C CA . VAL A 1 384 ? 21.651 24.257 8.949 1.00 91.00 384 VAL A CA 1
ATOM 2993 C C . VAL A 1 384 ? 23.042 24.603 8.407 1.00 91.00 384 VAL A C 1
ATOM 2995 O O . VAL A 1 384 ? 24.004 23.877 8.656 1.00 91.00 384 VAL A O 1
ATOM 2998 N N . LEU A 1 385 ? 23.166 25.704 7.655 1.00 90.25 385 LEU A N 1
ATOM 2999 C CA . LEU A 1 385 ? 24.394 26.105 6.974 1.00 90.25 385 LEU A CA 1
ATOM 3000 C C . LEU A 1 385 ? 25.047 27.338 7.641 1.00 90.25 385 LEU A C 1
ATOM 3002 O O . LEU A 1 385 ? 24.352 28.289 8.013 1.00 90.25 385 LEU A O 1
ATOM 3006 N N . PRO A 1 386 ? 26.388 27.364 7.790 1.00 89.31 386 PRO A N 1
ATOM 3007 C CA . PRO A 1 386 ? 27.339 26.296 7.461 1.00 89.31 386 PRO A CA 1
ATOM 3008 C C . PRO A 1 386 ? 27.213 25.074 8.391 1.00 89.31 386 PRO A C 1
ATOM 3010 O O . PRO A 1 386 ? 26.803 25.197 9.545 1.00 89.31 386 PRO A O 1
ATOM 3013 N N . LEU A 1 387 ? 27.601 23.894 7.893 1.00 82.31 387 LEU A N 1
ATOM 3014 C CA . LEU A 1 387 ? 27.675 22.677 8.711 1.00 82.31 387 LEU A CA 1
ATOM 3015 C C . LEU A 1 387 ? 28.829 22.767 9.736 1.00 82.31 387 LEU A C 1
ATOM 3017 O O . LEU A 1 387 ? 29.887 23.313 9.407 1.00 82.31 387 LEU A O 1
ATOM 3021 N N . PRO A 1 388 ? 28.693 22.180 10.943 1.00 70.94 388 PRO A N 1
ATOM 3022 C CA . PRO A 1 388 ? 29.777 22.116 11.924 1.00 70.94 388 PRO A CA 1
ATOM 3023 C C . PRO A 1 388 ? 31.042 21.433 11.383 1.00 70.94 388 PRO A C 1
ATOM 3025 O O . PRO A 1 388 ? 30.959 20.418 10.691 1.00 70.94 388 PRO A O 1
ATOM 3028 N N . ALA A 1 389 ? 32.218 21.941 11.770 1.00 54.22 389 ALA A N 1
ATOM 3029 C CA . ALA A 1 389 ? 33.519 21.599 11.176 1.00 54.22 389 ALA A CA 1
ATOM 3030 C C . ALA A 1 389 ? 33.857 20.092 11.104 1.00 54.22 389 ALA A C 1
ATOM 3032 O O . ALA A 1 389 ? 34.589 19.673 10.212 1.00 54.22 389 ALA A O 1
ATOM 3033 N N . GLY A 1 390 ? 33.300 19.256 11.988 1.00 48.44 390 GLY A N 1
ATOM 3034 C CA . GLY A 1 390 ? 33.489 17.800 11.946 1.00 48.44 390 GLY A CA 1
ATOM 3035 C C . GLY A 1 390 ? 32.846 17.092 10.741 1.00 48.44 390 GLY A C 1
ATOM 3036 O O . GLY A 1 390 ? 33.255 15.984 10.407 1.00 48.44 390 GLY A O 1
ATOM 3037 N N . HIS A 1 391 ? 31.873 17.709 10.059 1.00 48.50 391 HIS A N 1
ATOM 3038 C CA . HIS A 1 391 ? 31.139 17.083 8.946 1.00 48.50 391 HIS A CA 1
ATOM 3039 C C . HIS A 1 391 ? 31.801 17.244 7.566 1.00 48.50 391 HIS A C 1
ATOM 3041 O O . HIS A 1 391 ? 31.330 16.642 6.599 1.00 48.50 391 HIS A O 1
ATOM 3047 N N . THR A 1 392 ? 32.878 18.028 7.462 1.00 47.66 392 THR A N 1
ATOM 3048 C CA . THR A 1 392 ? 33.484 18.429 6.174 1.00 47.66 392 THR A CA 1
ATOM 3049 C C . THR A 1 392 ? 34.900 17.886 5.953 1.00 47.66 392 THR A C 1
ATOM 3051 O O . THR A 1 392 ? 35.467 18.093 4.887 1.00 47.66 392 THR A O 1
ATOM 3054 N N . ILE A 1 393 ? 35.491 17.211 6.948 1.00 41.47 393 ILE A N 1
ATOM 3055 C CA . ILE A 1 393 ? 36.917 16.827 6.941 1.00 41.47 393 ILE A CA 1
ATOM 3056 C C . ILE A 1 393 ? 37.152 15.426 6.344 1.00 41.47 393 ILE A C 1
ATOM 3058 O O . ILE A 1 393 ? 38.158 15.206 5.679 1.00 41.47 393 ILE A O 1
ATOM 3062 N N . LEU A 1 394 ? 36.228 14.478 6.544 1.00 42.00 394 LEU A N 1
ATOM 3063 C CA . LEU A 1 394 ? 36.400 13.074 6.120 1.00 42.00 394 LEU A CA 1
ATOM 3064 C C . LEU A 1 394 ? 36.008 12.792 4.657 1.00 42.00 394 LEU A C 1
ATOM 3066 O O . LEU A 1 394 ? 36.258 11.701 4.154 1.00 42.00 394 LEU A O 1
ATOM 3070 N N . VAL A 1 395 ? 35.386 13.754 3.972 1.00 51.81 395 VAL A N 1
ATOM 3071 C CA . VAL A 1 395 ? 34.985 13.677 2.558 1.00 51.81 395 VAL A CA 1
ATOM 3072 C C . VAL A 1 395 ? 35.178 15.066 1.958 1.00 51.81 395 VAL A C 1
ATOM 3074 O O . VAL A 1 395 ? 34.760 16.039 2.584 1.00 51.81 395 VAL A O 1
ATOM 3077 N N . LYS A 1 396 ? 35.739 15.185 0.743 1.00 63.25 396 LYS A N 1
ATOM 3078 C CA . LYS A 1 396 ? 35.833 16.469 0.016 1.00 63.25 396 LYS A CA 1
ATOM 3079 C C . LYS A 1 396 ? 34.432 16.965 -0.389 1.00 63.25 396 LYS A C 1
ATOM 3081 O O . LYS A 1 396 ? 34.011 16.791 -1.531 1.00 63.25 396 LYS A O 1
ATOM 3086 N N . LYS A 1 397 ? 33.667 17.509 0.561 1.00 76.12 397 LYS A N 1
ATOM 3087 C CA . LYS A 1 397 ? 32.312 18.036 0.351 1.00 76.12 397 LYS A CA 1
ATOM 3088 C C . LYS A 1 397 ? 32.358 19.546 0.130 1.00 76.12 397 LYS A C 1
ATOM 3090 O O . LYS A 1 397 ? 32.984 20.274 0.900 1.00 76.12 397 LYS A O 1
ATOM 3095 N N . LYS A 1 398 ? 31.636 20.019 -0.882 1.00 85.62 398 LYS A N 1
ATOM 3096 C CA . LYS A 1 398 ? 31.321 21.435 -1.109 1.00 85.62 398 LYS A CA 1
ATOM 3097 C C . LYS A 1 398 ? 29.801 21.607 -1.097 1.00 85.62 398 LYS A C 1
ATOM 3099 O O . LYS A 1 398 ? 29.075 20.696 -1.488 1.00 85.62 398 LYS A O 1
ATOM 3104 N N . ILE A 1 399 ? 29.324 22.756 -0.629 1.00 91.06 399 ILE A N 1
ATOM 3105 C CA . ILE A 1 399 ? 27.903 23.125 -0.635 1.00 91.06 399 ILE A CA 1
ATOM 3106 C C . ILE A 1 399 ? 27.817 24.534 -1.215 1.00 91.06 399 ILE A C 1
ATOM 3108 O O . ILE A 1 399 ? 28.492 25.433 -0.714 1.00 91.06 399 ILE A O 1
ATOM 3112 N N . THR A 1 400 ? 27.027 24.721 -2.269 1.00 93.44 400 THR A N 1
ATOM 3113 C CA . THR A 1 400 ? 26.734 26.038 -2.843 1.00 93.44 400 THR A CA 1
ATOM 3114 C C . THR A 1 400 ? 25.417 26.535 -2.260 1.00 93.44 400 THR A C 1
ATOM 3116 O O . THR A 1 400 ? 24.372 25.915 -2.435 1.00 93.44 400 THR A O 1
ATOM 3119 N N . TYR A 1 401 ? 25.471 27.641 -1.526 1.00 95.00 401 TYR A N 1
ATOM 3120 C CA . TYR A 1 401 ? 24.318 28.277 -0.895 1.00 95.00 401 TYR A CA 1
ATOM 3121 C C . TYR A 1 401 ? 24.574 29.779 -0.764 1.00 95.00 401 TYR A C 1
ATOM 3123 O O . TYR A 1 401 ? 25.731 30.205 -0.719 1.00 95.00 401 TYR A O 1
ATOM 3131 N N . ASP A 1 402 ? 23.507 30.567 -0.690 1.00 94.94 402 ASP A N 1
ATOM 3132 C CA . ASP A 1 402 ? 23.605 31.988 -0.372 1.00 94.94 402 ASP A CA 1
ATOM 3133 C C . ASP A 1 402 ? 23.810 32.134 1.148 1.00 94.94 402 ASP A C 1
ATOM 3135 O O . ASP A 1 402 ? 23.028 31.606 1.937 1.00 94.94 402 ASP A O 1
ATOM 3139 N N . ASN A 1 403 ? 24.864 32.829 1.583 1.00 92.25 403 ASN A N 1
ATOM 3140 C CA . ASN A 1 403 ? 25.024 33.233 2.983 1.00 92.25 403 ASN A CA 1
ATOM 3141 C C . ASN A 1 403 ? 24.413 34.628 3.221 1.00 92.25 403 ASN A C 1
ATOM 3143 O O . ASN A 1 403 ? 23.964 35.296 2.289 1.00 92.25 403 ASN A O 1
ATOM 3147 N N . GLU A 1 404 ? 24.443 35.087 4.471 1.00 91.94 404 GLU A N 1
ATOM 3148 C CA . GLU A 1 404 ? 23.976 36.409 4.898 1.00 91.94 404 GLU A CA 1
ATOM 3149 C C . GLU A 1 404 ? 24.524 37.553 4.004 1.00 91.94 404 GLU A C 1
ATOM 3151 O O . GLU A 1 404 ? 23.770 38.426 3.580 1.00 91.94 404 GLU A O 1
ATOM 3156 N N . GLU A 1 405 ? 25.814 37.514 3.649 1.00 91.25 405 GLU A N 1
ATOM 3157 C CA . GLU A 1 405 ? 26.505 38.507 2.805 1.00 91.25 405 GLU A CA 1
ATOM 3158 C C . GLU A 1 405 ? 26.057 38.475 1.330 1.00 91.25 405 GLU A C 1
ATOM 3160 O O . GLU A 1 405 ? 25.819 39.523 0.719 1.00 91.25 405 GLU A O 1
ATOM 3165 N N . ILE A 1 406 ? 25.883 37.283 0.751 1.00 92.56 406 ILE A N 1
ATOM 3166 C CA . ILE A 1 406 ? 25.318 37.108 -0.594 1.00 92.56 406 ILE A CA 1
ATOM 3167 C C . ILE A 1 406 ? 23.845 37.536 -0.619 1.00 92.56 406 ILE A C 1
ATOM 3169 O O . ILE A 1 406 ? 23.420 38.137 -1.603 1.00 92.56 406 ILE A O 1
ATOM 3173 N N . GLY A 1 407 ? 23.093 37.332 0.467 1.00 92.12 407 GLY A N 1
ATOM 3174 C CA . GLY A 1 407 ? 21.748 37.885 0.648 1.00 92.12 407 GLY A CA 1
ATOM 3175 C C . GLY A 1 407 ? 21.735 39.411 0.513 1.00 92.12 407 GLY A C 1
ATOM 3176 O O . GLY A 1 407 ? 21.057 39.940 -0.370 1.00 92.12 407 GLY A O 1
ATOM 3177 N N . VAL A 1 408 ? 22.551 40.113 1.312 1.00 92.19 408 VAL A N 1
ATOM 3178 C CA . VAL A 1 408 ? 22.740 41.579 1.218 1.00 92.19 408 VAL A CA 1
ATOM 3179 C C . VAL A 1 408 ? 23.136 41.997 -0.204 1.00 92.19 408 VAL A C 1
ATOM 3181 O O . VAL A 1 408 ? 22.554 42.925 -0.769 1.00 92.19 408 VAL A O 1
ATOM 3184 N N . THR A 1 409 ? 24.092 41.290 -0.811 1.00 93.25 409 THR A N 1
ATOM 3185 C CA . THR A 1 409 ? 24.603 41.578 -2.163 1.00 93.25 409 THR A CA 1
ATOM 3186 C C . THR A 1 409 ? 23.515 41.432 -3.231 1.00 93.25 409 THR A C 1
ATOM 3188 O O . THR A 1 409 ? 23.383 42.296 -4.100 1.00 93.25 409 THR A O 1
ATOM 3191 N N . LYS A 1 410 ? 22.687 40.380 -3.156 1.00 95.75 410 LYS A N 1
ATOM 3192 C CA . LYS A 1 410 ? 21.538 40.184 -4.051 1.00 95.75 410 LYS A CA 1
ATOM 3193 C C . LYS A 1 410 ? 20.490 41.272 -3.869 1.00 95.75 410 LYS A C 1
ATOM 3195 O O . LYS A 1 410 ? 20.024 41.810 -4.869 1.00 95.75 410 LYS A O 1
ATOM 3200 N N . GLY A 1 411 ? 20.179 41.661 -2.635 1.00 93.25 411 GLY A N 1
ATOM 3201 C CA . GLY A 1 411 ? 19.257 42.766 -2.370 1.00 93.25 411 GLY A CA 1
ATOM 3202 C C . GLY A 1 411 ? 19.751 44.105 -2.914 1.00 93.25 411 GLY A C 1
ATOM 3203 O O . GLY A 1 411 ? 18.995 44.845 -3.545 1.00 93.25 411 GLY A O 1
ATOM 3204 N N . GLN A 1 412 ? 21.042 44.406 -2.758 1.00 93.00 412 GLN A N 1
ATOM 3205 C CA . GLN A 1 412 ? 21.657 45.590 -3.365 1.00 93.00 412 GLN A CA 1
ATOM 3206 C C . GLN A 1 412 ? 21.607 45.541 -4.896 1.00 93.00 412 GLN A C 1
ATOM 3208 O O . GLN A 1 412 ? 21.284 46.550 -5.518 1.00 93.00 412 GLN A O 1
ATOM 3213 N N . TRP A 1 413 ? 21.848 44.382 -5.513 1.00 95.00 413 TRP A N 1
ATOM 3214 C CA . TRP A 1 413 ? 21.716 44.218 -6.963 1.00 95.00 413 TRP A CA 1
ATOM 3215 C C . TRP A 1 413 ? 20.266 44.396 -7.447 1.00 95.00 413 TRP A C 1
ATOM 3217 O O . TRP A 1 413 ? 20.033 45.152 -8.387 1.00 95.00 413 TRP A O 1
ATOM 3227 N N . ILE A 1 414 ? 19.282 43.809 -6.755 1.00 95.81 414 ILE A N 1
ATOM 3228 C CA . ILE A 1 414 ? 17.839 43.995 -7.011 1.00 95.81 414 ILE A CA 1
ATOM 3229 C C . ILE A 1 414 ? 17.450 45.479 -6.938 1.00 95.81 414 ILE A C 1
ATOM 3231 O O . ILE A 1 414 ? 16.689 45.965 -7.779 1.00 95.81 414 ILE A O 1
ATOM 3235 N N . ARG A 1 415 ? 17.993 46.219 -5.961 1.00 91.31 415 ARG A N 1
ATOM 3236 C CA . ARG A 1 415 ? 17.790 47.670 -5.825 1.00 91.31 415 ARG A CA 1
ATOM 3237 C C . ARG A 1 415 ? 18.445 48.446 -6.976 1.00 91.31 415 ARG A C 1
ATOM 3239 O O . ARG A 1 415 ? 17.756 49.237 -7.616 1.00 91.31 415 ARG A O 1
ATOM 3246 N N . ASN A 1 416 ? 19.712 48.173 -7.290 1.00 92.50 416 ASN A N 1
ATOM 3247 C CA . ASN A 1 416 ? 20.485 48.865 -8.332 1.00 92.50 416 ASN A CA 1
ATOM 3248 C C . ASN A 1 416 ? 19.940 48.629 -9.753 1.00 92.50 416 ASN A C 1
ATOM 3250 O O . ASN A 1 416 ? 19.871 49.562 -10.548 1.00 92.50 416 ASN A O 1
ATOM 3254 N N . GLU A 1 417 ? 19.504 47.408 -10.071 1.00 92.25 417 GLU A N 1
ATOM 3255 C CA . GLU A 1 417 ? 18.855 47.073 -11.347 1.00 92.25 417 GLU A CA 1
ATOM 3256 C C . GLU A 1 417 ? 17.359 47.467 -11.376 1.00 92.25 417 GLU A C 1
ATOM 3258 O O . GLU A 1 417 ? 16.653 47.186 -12.347 1.00 92.25 417 GLU A O 1
ATOM 3263 N N . GLY A 1 418 ? 16.831 48.104 -10.326 1.00 93.75 418 GLY A N 1
ATOM 3264 C CA . GLY A 1 418 ? 15.438 48.558 -10.271 1.00 93.75 418 GLY A CA 1
ATOM 3265 C C . GLY A 1 418 ? 14.390 47.435 -10.280 1.00 93.75 418 GLY A C 1
ATOM 3266 O O . GLY A 1 418 ? 13.211 47.715 -10.485 1.00 93.75 418 GLY A O 1
ATOM 3267 N N . LEU A 1 419 ? 14.794 46.186 -10.034 1.00 96.50 419 LEU A N 1
ATOM 3268 C CA . LEU A 1 419 ? 13.962 44.983 -10.159 1.00 96.50 419 LEU A CA 1
ATOM 3269 C C . LEU A 1 419 ? 12.831 44.950 -9.117 1.00 96.50 419 LEU A C 1
ATOM 3271 O O . LEU A 1 419 ? 12.886 45.655 -8.106 1.00 96.50 419 LEU A O 1
ATOM 3275 N N . ALA A 1 420 ? 11.786 44.157 -9.354 1.00 95.62 420 ALA A N 1
ATOM 3276 C CA . ALA A 1 420 ? 10.552 44.199 -8.564 1.00 95.62 420 ALA A CA 1
ATOM 3277 C C . ALA A 1 420 ? 10.760 43.836 -7.082 1.00 95.62 420 ALA A C 1
ATOM 3279 O O . ALA A 1 420 ? 10.144 44.447 -6.206 1.00 95.62 420 ALA A O 1
ATOM 3280 N N . GLY A 1 421 ? 11.635 42.868 -6.796 1.00 96.62 421 GLY A N 1
ATOM 3281 C CA . GLY A 1 421 ? 11.895 42.386 -5.441 1.00 96.62 421 GLY A CA 1
ATOM 3282 C C . GLY A 1 421 ? 12.516 40.989 -5.397 1.00 96.62 421 GLY A C 1
ATOM 3283 O O . GLY A 1 421 ? 13.099 40.543 -6.387 1.00 96.62 421 GLY A O 1
ATOM 3284 N N . ALA A 1 422 ? 12.357 40.298 -4.266 1.00 97.19 422 ALA A N 1
ATOM 3285 C CA . ALA A 1 422 ? 12.898 38.958 -4.021 1.00 97.19 422 ALA A CA 1
ATOM 3286 C C . ALA A 1 422 ? 11.804 37.897 -3.777 1.00 97.19 422 ALA A C 1
ATOM 3288 O O . ALA A 1 422 ? 10.765 38.181 -3.174 1.00 97.19 422 ALA A O 1
ATOM 3289 N N . MET A 1 423 ? 12.066 36.666 -4.218 1.00 98.06 423 MET A N 1
ATOM 3290 C CA . MET A 1 423 ? 11.248 35.468 -3.997 1.00 98.06 423 MET A CA 1
ATOM 3291 C C . MET A 1 423 ? 12.080 34.397 -3.282 1.00 98.06 423 MET A C 1
ATOM 3293 O O . MET A 1 423 ? 13.277 34.294 -3.529 1.00 98.06 423 MET A O 1
ATOM 3297 N N . TYR A 1 424 ? 11.471 33.598 -2.404 1.00 98.00 424 TYR A N 1
ATOM 3298 C CA . TYR A 1 424 ? 12.178 32.618 -1.576 1.00 98.00 424 TYR A CA 1
ATOM 3299 C C . TYR A 1 424 ? 11.556 31.219 -1.655 1.00 98.00 424 TYR A C 1
ATOM 3301 O O . TYR A 1 424 ? 10.379 31.039 -1.325 1.00 98.00 424 TYR A O 1
ATOM 3309 N N . TRP A 1 425 ? 12.375 30.225 -2.019 1.00 96.44 425 TRP A N 1
ATOM 3310 C CA . TRP A 1 425 ? 12.030 28.798 -1.989 1.00 96.44 425 TRP A CA 1
ATOM 3311 C C . TRP A 1 425 ? 12.868 28.067 -0.929 1.00 96.44 425 TRP A C 1
ATOM 3313 O O . TRP A 1 425 ? 14.091 28.027 -1.039 1.00 96.44 425 TRP A O 1
ATOM 3323 N N . GLU A 1 426 ? 12.303 27.494 0.133 1.00 96.25 426 GLU A N 1
ATOM 3324 C CA . GLU A 1 426 ? 10.951 27.691 0.682 1.00 96.25 426 GLU A CA 1
ATOM 3325 C C . GLU A 1 426 ? 11.037 28.081 2.163 1.00 96.25 426 GLU A C 1
ATOM 3327 O O . GLU A 1 426 ? 12.066 27.870 2.811 1.00 96.25 426 GLU A O 1
ATOM 3332 N N . LEU A 1 427 ? 9.988 28.721 2.689 1.00 95.69 427 LEU A N 1
ATOM 3333 C CA . LEU A 1 427 ? 10.048 29.491 3.939 1.00 95.69 427 LEU A CA 1
ATOM 3334 C C . LEU A 1 427 ? 10.488 28.696 5.182 1.00 95.69 427 LEU A C 1
ATOM 3336 O O . LEU A 1 427 ? 11.014 29.295 6.123 1.00 95.69 427 LEU A O 1
ATOM 3340 N N . SER A 1 428 ? 10.320 27.370 5.212 1.00 93.62 428 SER A N 1
ATOM 3341 C CA . SER A 1 428 ? 10.795 26.550 6.333 1.00 93.62 428 SER A CA 1
ATOM 3342 C C . SER A 1 428 ? 12.320 26.354 6.333 1.00 93.62 428 SER A C 1
ATOM 3344 O O . SER A 1 428 ? 12.898 26.065 7.385 1.00 93.62 428 SER A O 1
ATOM 3346 N N . GLY A 1 429 ? 12.993 26.584 5.202 1.00 93.88 429 GLY A N 1
ATOM 3347 C CA . GLY A 1 429 ? 14.449 26.513 5.072 1.00 93.88 429 GLY A CA 1
ATOM 3348 C C . GLY A 1 429 ? 15.211 27.641 5.781 1.00 93.88 429 GLY A C 1
ATOM 3349 O O . GLY A 1 429 ? 16.392 27.472 6.078 1.00 93.88 429 GLY A O 1
ATOM 3350 N N . ASP A 1 430 ? 14.563 28.769 6.104 1.00 93.25 430 ASP A N 1
ATOM 3351 C CA . ASP A 1 430 ? 15.243 29.967 6.626 1.00 93.25 430 ASP A CA 1
ATOM 3352 C C . ASP A 1 430 ? 15.641 29.880 8.115 1.00 93.25 430 ASP A C 1
ATOM 3354 O O . ASP A 1 430 ? 14.968 29.232 8.935 1.00 93.25 430 ASP A O 1
ATOM 3358 N N . LYS A 1 431 ? 16.713 30.594 8.488 1.00 89.69 431 LYS A N 1
ATOM 3359 C CA . LYS A 1 431 ? 17.117 30.828 9.884 1.00 89.69 431 LYS A CA 1
ATOM 3360 C C . LYS A 1 431 ? 16.103 31.743 10.564 1.00 89.69 431 LYS A C 1
ATOM 3362 O O . LYS A 1 431 ? 15.719 32.777 10.033 1.00 89.69 431 LYS A O 1
ATOM 3367 N N . CYS A 1 432 ? 15.690 31.391 11.778 1.00 73.19 432 CYS A N 1
ATOM 3368 C CA . CYS A 1 432 ? 14.773 32.219 12.562 1.00 73.19 432 CYS A CA 1
ATOM 3369 C C . CYS A 1 432 ? 15.043 32.036 14.069 1.00 73.19 432 CYS A C 1
ATOM 3371 O O . CYS A 1 432 ? 14.351 31.257 14.727 1.00 73.19 432 CYS A O 1
ATOM 3373 N N . PRO A 1 433 ? 16.087 32.686 14.624 1.00 56.91 433 PRO A N 1
ATOM 3374 C CA . PRO A 1 433 ? 16.552 32.443 15.995 1.00 56.91 433 PRO A CA 1
ATOM 3375 C C . PRO A 1 433 ? 15.632 33.007 17.094 1.00 56.91 433 PRO A C 1
ATOM 3377 O O . PRO A 1 433 ? 15.866 32.744 18.271 1.00 56.91 433 PRO A O 1
ATOM 3380 N N . SER A 1 434 ? 14.611 33.790 16.734 1.00 54.16 434 SER A N 1
ATOM 3381 C CA . SER A 1 434 ? 13.789 34.591 17.654 1.00 54.16 434 SER A CA 1
ATOM 3382 C C . SER A 1 434 ? 12.289 34.262 17.646 1.00 54.16 434 SER A C 1
ATOM 3384 O O . SER A 1 434 ? 11.540 34.898 18.383 1.00 54.16 434 SER A O 1
ATOM 3386 N N . ASN A 1 435 ? 11.823 33.298 16.843 1.00 66.94 435 ASN A N 1
ATOM 3387 C CA . ASN A 1 435 ? 10.391 33.015 16.681 1.00 66.94 435 ASN A CA 1
ATOM 3388 C C . ASN A 1 435 ? 9.889 31.916 17.649 1.00 66.94 435 ASN A C 1
ATOM 3390 O O . ASN A 1 435 ? 10.171 30.739 17.414 1.00 66.94 435 ASN A O 1
ATOM 3394 N N . PRO A 1 436 ? 9.091 32.250 18.687 1.00 62.16 436 PRO A N 1
ATOM 3395 C CA . PRO A 1 436 ? 8.545 31.269 19.630 1.00 62.16 436 PRO A CA 1
ATOM 3396 C C . PRO A 1 436 ? 7.395 30.430 19.045 1.00 62.16 436 PRO A C 1
ATOM 3398 O O . PRO A 1 436 ? 7.035 29.405 19.619 1.00 62.16 436 PRO A O 1
ATOM 3401 N N . ASN A 1 437 ? 6.819 30.842 17.910 1.00 65.00 437 ASN A N 1
ATOM 3402 C CA . ASN A 1 437 ? 5.695 30.172 17.250 1.00 65.00 437 ASN A CA 1
ATOM 3403 C C . ASN A 1 437 ? 6.146 29.111 16.230 1.00 65.00 437 ASN A C 1
ATOM 3405 O O . ASN A 1 437 ? 5.302 28.523 15.549 1.00 65.00 437 ASN A O 1
ATOM 3409 N N . ARG A 1 438 ? 7.460 28.871 16.108 1.00 71.81 438 ARG A N 1
ATOM 3410 C CA . ARG A 1 438 ? 8.058 27.787 15.318 1.00 71.81 438 ARG A CA 1
ATOM 3411 C C . ARG A 1 438 ? 8.342 26.595 16.247 1.00 71.81 438 ARG A C 1
ATOM 3413 O O . ARG A 1 438 ? 9.269 26.682 17.052 1.00 71.81 438 ARG A O 1
ATOM 3420 N N . PRO A 1 439 ? 7.570 25.493 16.172 1.00 70.50 439 PRO A N 1
ATOM 3421 C CA . PRO A 1 439 ? 7.833 24.292 16.960 1.00 70.50 439 PRO A CA 1
ATOM 3422 C C . PRO A 1 439 ? 9.228 23.708 16.701 1.00 70.50 439 PRO A C 1
ATOM 3424 O O . PRO A 1 439 ? 9.845 23.952 15.663 1.00 70.50 439 PRO A O 1
ATOM 3427 N N . GLU A 1 440 ? 9.706 22.878 17.630 1.00 74.12 440 GLU A N 1
ATOM 3428 C CA . GLU A 1 440 ? 10.954 22.134 17.454 1.00 74.12 440 GLU A CA 1
ATOM 3429 C C . GLU A 1 440 ? 10.842 21.190 16.242 1.00 74.12 440 GLU A C 1
ATOM 3431 O O . GLU A 1 440 ? 10.080 20.221 16.250 1.00 74.12 440 GLU A O 1
ATOM 3436 N N . MET A 1 441 ? 11.585 21.510 15.178 1.00 77.88 441 MET A N 1
ATOM 3437 C CA . MET A 1 441 ? 11.679 20.695 13.963 1.00 77.88 441 MET A CA 1
ATOM 3438 C C . MET A 1 441 ? 12.373 19.361 14.261 1.00 77.88 441 MET A C 1
ATOM 3440 O O . MET A 1 441 ? 13.118 19.241 15.236 1.00 77.88 441 MET A O 1
ATOM 3444 N N . GLU A 1 442 ? 12.177 18.361 13.397 1.00 75.00 442 GLU A N 1
ATOM 3445 C CA . GLU A 1 442 ? 12.926 17.105 13.491 1.00 75.00 442 GLU A CA 1
ATOM 3446 C C . GLU A 1 442 ? 14.442 17.351 13.525 1.00 75.00 442 GLU A C 1
ATOM 3448 O O . GLU A 1 442 ? 14.981 18.073 12.689 1.00 75.00 442 GLU A O 1
ATOM 3453 N N . LYS A 1 443 ? 15.125 16.720 14.484 1.00 75.12 443 LYS A N 1
ATOM 3454 C CA . LYS A 1 443 ? 16.576 16.821 14.688 1.00 75.12 443 LYS A CA 1
ATOM 3455 C C . LYS A 1 443 ? 17.334 15.649 14.075 1.00 75.12 443 LYS A C 1
ATOM 3457 O O . LYS A 1 443 ? 16.772 14.573 13.868 1.00 75.12 443 LYS A O 1
ATOM 3462 N N . GLY A 1 444 ? 18.622 15.855 13.817 1.00 72.56 444 GLY A N 1
ATOM 3463 C CA . GLY A 1 444 ? 19.513 14.860 13.223 1.00 72.56 444 GLY A CA 1
ATOM 3464 C C . GLY A 1 444 ? 20.537 15.463 12.255 1.00 72.56 444 GLY A C 1
ATOM 3465 O O . GLY A 1 444 ? 20.499 16.664 11.973 1.00 72.56 444 GLY A O 1
ATOM 3466 N N . PRO A 1 445 ? 21.451 14.639 11.707 1.00 68.56 445 PRO A N 1
ATOM 3467 C CA . PRO A 1 445 ? 22.488 15.103 10.789 1.00 68.56 445 PRO A CA 1
ATOM 3468 C C . PRO A 1 445 ? 21.886 15.813 9.577 1.00 68.56 445 PRO A C 1
ATOM 3470 O O . PRO A 1 445 ? 21.030 15.263 8.891 1.00 68.56 445 PRO A O 1
ATOM 3473 N N . GLY A 1 446 ? 22.320 17.048 9.329 1.00 74.88 446 GLY A N 1
ATOM 3474 C CA . GLY A 1 446 ? 21.753 17.891 8.276 1.00 74.88 446 GLY A CA 1
ATOM 3475 C C . GLY A 1 446 ? 20.402 18.534 8.606 1.00 74.88 446 GLY A C 1
ATOM 3476 O O . GLY A 1 446 ? 19.921 19.306 7.790 1.00 74.88 446 GLY A O 1
ATOM 3477 N N . LYS A 1 447 ? 19.794 18.283 9.772 1.00 82.75 447 LYS A N 1
ATOM 3478 C CA . LYS A 1 447 ? 18.564 18.957 10.237 1.00 82.75 447 LYS A CA 1
ATOM 3479 C C . LYS A 1 447 ? 18.775 19.866 11.453 1.00 82.75 447 LYS A C 1
ATOM 3481 O O . LYS A 1 447 ? 17.942 20.740 11.698 1.00 82.75 447 LYS A O 1
ATOM 3486 N N . ASP A 1 448 ? 19.853 19.674 12.209 1.00 82.81 448 ASP A N 1
ATOM 3487 C CA . ASP A 1 448 ? 20.187 20.497 13.374 1.00 82.81 448 ASP A CA 1
ATOM 3488 C C . ASP A 1 448 ? 20.589 21.923 12.950 1.00 82.81 448 ASP A C 1
ATOM 3490 O O . ASP A 1 448 ? 21.421 22.103 12.064 1.00 82.81 448 ASP A O 1
ATOM 3494 N N . ALA A 1 449 ? 19.973 22.944 13.556 1.00 81.69 449 ALA A N 1
ATOM 3495 C CA . ALA A 1 449 ? 20.119 24.334 13.120 1.00 81.69 449 ALA A CA 1
ATOM 3496 C C . ALA A 1 449 ? 21.479 24.953 13.496 1.00 81.69 449 ALA A C 1
ATOM 3498 O O . ALA A 1 449 ? 21.935 24.831 14.636 1.00 81.69 449 ALA A O 1
ATOM 3499 N N . SER A 1 450 ? 22.068 25.688 12.552 1.00 83.19 450 SER A N 1
ATOM 3500 C CA . SER A 1 450 ? 23.282 26.489 12.731 1.00 83.19 450 SER A CA 1
ATOM 3501 C C . SER A 1 450 ? 22.936 27.954 13.045 1.00 83.19 450 SER A C 1
ATOM 3503 O O . SER A 1 450 ? 21.935 28.469 12.540 1.00 83.19 450 SER A O 1
ATOM 3505 N N . PRO A 1 451 ? 23.755 28.667 13.845 1.00 82.19 451 PRO A N 1
ATOM 3506 C CA . PRO A 1 451 ? 23.570 30.097 14.096 1.00 82.19 451 PRO A CA 1
ATOM 3507 C C . PRO A 1 451 ? 23.607 30.966 12.825 1.00 82.19 451 PRO A C 1
ATOM 3509 O O . PRO A 1 451 ? 24.205 30.603 11.807 1.00 82.19 451 PRO A O 1
ATOM 3512 N N . GLY A 1 452 ? 22.992 32.147 12.906 1.00 82.62 452 GLY A N 1
ATOM 3513 C CA . GLY A 1 452 ? 23.003 33.170 11.857 1.00 82.62 452 GLY A CA 1
ATOM 3514 C C . GLY A 1 452 ? 21.675 33.920 11.736 1.00 82.62 452 GLY A C 1
ATOM 3515 O O . GLY A 1 452 ? 20.781 33.741 12.568 1.00 82.62 452 GLY A O 1
ATOM 3516 N N . ALA A 1 453 ? 21.561 34.755 10.705 1.00 85.62 453 ALA A N 1
ATOM 3517 C CA . ALA A 1 453 ? 20.405 35.623 10.462 1.00 85.62 453 ALA A CA 1
ATOM 3518 C C . ALA A 1 453 ? 19.485 35.082 9.354 1.00 85.62 453 ALA A C 1
ATOM 3520 O O . ALA A 1 453 ? 19.900 34.270 8.538 1.00 85.62 453 ALA A O 1
ATOM 3521 N N . SER A 1 454 ? 18.232 35.539 9.316 1.00 89.75 454 SER A N 1
ATOM 3522 C CA . SER A 1 454 ? 17.283 35.223 8.238 1.00 89.75 454 SER A CA 1
ATOM 3523 C C . SER A 1 454 ? 17.765 35.791 6.896 1.00 89.75 454 SER A C 1
ATOM 3525 O O . SER A 1 454 ? 18.092 36.977 6.821 1.00 89.75 454 SER A O 1
ATOM 3527 N N . LEU A 1 455 ? 17.749 34.998 5.818 1.00 89.50 455 LEU A N 1
ATOM 3528 C CA . LEU A 1 455 ? 18.034 35.497 4.459 1.00 89.50 455 LEU A CA 1
ATOM 3529 C C . LEU A 1 455 ? 16.948 36.466 3.965 1.00 89.50 455 LEU A C 1
ATOM 3531 O O . LEU A 1 455 ? 17.255 37.440 3.272 1.00 89.50 455 LEU A O 1
ATOM 3535 N N . VAL A 1 456 ? 15.693 36.236 4.369 1.00 89.81 456 VAL A N 1
ATOM 3536 C CA . VAL A 1 456 ? 14.542 37.113 4.074 1.00 89.81 456 VAL A CA 1
ATOM 3537 C C . VAL A 1 456 ? 14.697 38.494 4.729 1.00 89.81 456 VAL A C 1
ATOM 3539 O O . VAL A 1 456 ? 14.161 39.485 4.229 1.00 89.81 456 VAL A O 1
ATOM 3542 N N . GLN A 1 457 ? 15.454 38.580 5.827 1.00 87.69 457 GLN A N 1
ATOM 3543 C CA . GLN A 1 457 ? 15.839 39.842 6.467 1.00 87.69 457 GLN A CA 1
ATOM 3544 C C . GLN A 1 457 ? 17.141 40.415 5.880 1.00 87.69 457 GLN A C 1
ATOM 3546 O O . GLN A 1 457 ? 17.195 41.609 5.598 1.00 87.69 457 GLN A O 1
ATOM 3551 N N . ALA A 1 458 ? 18.165 39.585 5.648 1.00 85.19 458 ALA A N 1
ATOM 3552 C CA . ALA A 1 458 ? 19.490 40.028 5.200 1.00 85.19 458 ALA A CA 1
ATOM 3553 C C . ALA A 1 458 ? 19.478 40.719 3.823 1.00 85.19 458 ALA A C 1
ATOM 3555 O O . ALA A 1 458 ? 20.162 41.722 3.637 1.00 85.19 458 ALA A O 1
ATOM 3556 N N . GLU A 1 459 ? 18.652 40.253 2.879 1.00 87.81 459 GLU A N 1
ATOM 3557 C CA . GLU A 1 459 ? 18.433 40.913 1.576 1.00 87.81 459 GLU A CA 1
ATOM 3558 C C . GLU A 1 459 ? 18.050 42.400 1.727 1.00 87.81 459 GLU A C 1
ATOM 3560 O O . GLU A 1 459 ? 18.508 43.274 0.981 1.00 87.81 459 GLU A O 1
ATOM 3565 N N . LYS A 1 460 ? 17.269 42.708 2.763 1.00 84.31 460 LYS A N 1
ATOM 3566 C CA . LYS A 1 460 ? 16.655 44.020 2.999 1.00 84.31 460 LYS A CA 1
ATOM 3567 C C . LYS A 1 460 ? 17.553 44.973 3.780 1.00 84.31 460 LYS A C 1
ATOM 3569 O O . LYS A 1 460 ? 17.215 46.149 3.909 1.00 84.31 460 LYS A O 1
ATOM 3574 N N . SER A 1 461 ? 18.696 44.498 4.274 1.00 77.50 461 SER A N 1
ATOM 3575 C CA . SER A 1 461 ? 19.656 45.323 5.002 1.00 77.50 461 SER A CA 1
ATOM 3576 C C . SER A 1 461 ? 20.202 46.458 4.119 1.00 77.50 461 SER A C 1
ATOM 3578 O O . SER A 1 461 ? 20.622 46.214 2.982 1.00 77.50 461 SER A O 1
ATOM 3580 N N . PRO A 1 462 ? 20.241 47.707 4.620 1.00 61.38 462 PRO A N 1
ATOM 3581 C CA . PRO A 1 462 ? 20.761 48.852 3.873 1.00 61.38 462 PRO A CA 1
ATOM 3582 C C . PRO A 1 462 ? 22.296 48.964 3.911 1.00 61.38 462 PRO A C 1
ATOM 3584 O O . PRO A 1 462 ? 22.857 49.797 3.205 1.00 61.38 462 PRO A O 1
ATOM 3587 N N . GLU A 1 463 ? 22.980 48.171 4.741 1.00 52.50 463 GLU A N 1
ATOM 3588 C CA . GLU A 1 463 ? 24.422 48.293 4.980 1.00 52.50 463 GLU A CA 1
ATOM 3589 C C . GLU A 1 463 ? 25.264 47.861 3.771 1.00 52.50 463 GLU A C 1
ATOM 3591 O O . GLU A 1 463 ? 25.076 46.782 3.210 1.00 52.50 463 GLU A O 1
ATOM 3596 N N . THR A 1 464 ? 26.234 48.692 3.380 1.00 39.78 464 THR A N 1
ATOM 3597 C CA . THR A 1 464 ? 27.243 48.346 2.367 1.00 39.78 464 THR A CA 1
ATOM 3598 C C . THR A 1 464 ? 28.223 47.294 2.896 1.00 39.78 464 THR A C 1
ATOM 3600 O O . THR A 1 464 ? 28.834 47.550 3.937 1.00 39.78 464 THR A O 1
ATOM 3603 N N . PRO A 1 465 ? 28.475 46.181 2.177 1.00 39.16 465 PRO A N 1
ATOM 3604 C CA . PRO A 1 465 ? 29.558 45.265 2.527 1.00 39.16 465 PRO A CA 1
ATOM 3605 C C . PRO A 1 465 ? 30.921 45.971 2.454 1.00 39.16 465 PRO A C 1
ATOM 3607 O O . PRO A 1 465 ? 31.125 46.894 1.655 1.00 39.16 465 PRO A O 1
ATOM 3610 N N . HIS A 1 466 ? 31.875 45.537 3.283 1.00 31.92 466 HIS A N 1
ATOM 3611 C CA . HIS A 1 466 ? 33.213 46.129 3.322 1.00 31.92 466 HIS A CA 1
ATOM 3612 C C . HIS A 1 466 ? 33.956 45.906 1.997 1.00 31.92 466 HIS A C 1
ATOM 3614 O O . HIS A 1 466 ? 34.340 44.798 1.633 1.00 31.92 466 HIS A O 1
ATOM 3620 N N . ARG A 1 467 ? 34.160 47.005 1.270 1.00 31.41 467 ARG A N 1
ATOM 3621 C CA . ARG A 1 467 ? 34.656 47.027 -0.107 1.00 31.41 467 ARG A CA 1
ATOM 3622 C C . ARG A 1 467 ? 36.112 46.543 -0.209 1.00 31.41 467 ARG A C 1
ATOM 3624 O O . ARG A 1 467 ? 37.032 47.300 0.094 1.00 31.41 467 ARG A O 1
ATOM 3631 N N . GLN A 1 468 ? 36.333 45.349 -0.760 1.00 26.94 468 GLN A N 1
ATOM 3632 C CA . GLN A 1 468 ? 37.514 45.107 -1.597 1.00 26.94 468 GLN A CA 1
ATOM 3633 C C . GLN A 1 468 ? 37.139 45.407 -3.054 1.00 26.94 468 GLN A C 1
ATOM 3635 O O . GLN A 1 468 ? 36.058 45.046 -3.518 1.00 26.94 468 GLN A O 1
ATOM 3640 N N . ALA A 1 469 ? 37.983 46.164 -3.756 1.00 26.44 469 ALA A N 1
ATOM 3641 C CA . ALA A 1 469 ? 37.648 46.706 -5.070 1.00 26.44 469 ALA A CA 1
ATOM 3642 C C . ALA A 1 469 ? 38.050 45.747 -6.198 1.00 26.44 469 ALA A C 1
ATOM 3644 O O . ALA A 1 469 ? 39.229 45.449 -6.371 1.00 26.44 469 ALA A O 1
ATOM 3645 N N . ILE A 1 470 ? 37.075 45.327 -7.006 1.00 27.62 470 ILE A N 1
ATOM 3646 C CA . ILE A 1 470 ? 37.311 44.615 -8.267 1.00 27.62 470 ILE A CA 1
ATOM 3647 C C . ILE A 1 470 ? 37.500 45.657 -9.375 1.00 27.62 470 ILE A C 1
ATOM 3649 O O . ILE A 1 470 ? 36.632 46.508 -9.583 1.00 27.62 470 ILE A O 1
ATOM 3653 N N . THR A 1 471 ? 38.620 45.597 -10.094 1.00 27.50 471 THR A N 1
ATOM 3654 C CA . THR A 1 471 ? 38.875 46.419 -11.286 1.00 27.50 471 THR A CA 1
ATOM 3655 C C . THR A 1 471 ? 38.454 45.686 -12.568 1.00 27.50 471 THR A C 1
ATOM 3657 O O . THR A 1 471 ? 38.583 44.464 -12.655 1.00 27.50 471 THR A O 1
ATOM 3660 N N . PRO A 1 472 ? 37.947 46.399 -13.592 1.00 31.23 472 PRO A N 1
ATOM 3661 C CA . PRO A 1 472 ? 37.469 45.771 -14.818 1.00 31.23 472 PRO A CA 1
ATOM 3662 C C . PRO A 1 472 ? 38.619 45.497 -15.800 1.00 31.23 472 PRO A C 1
ATOM 3664 O O . PRO A 1 472 ? 38.916 46.326 -16.655 1.00 31.23 472 PRO A O 1
ATOM 3667 N N . ASN A 1 473 ? 39.248 44.324 -15.698 1.00 26.92 473 ASN A N 1
ATOM 3668 C CA . ASN A 1 473 ? 39.873 43.636 -16.837 1.00 26.92 473 ASN A CA 1
ATOM 3669 C C . ASN A 1 473 ? 40.120 42.157 -16.503 1.00 26.92 473 ASN A C 1
ATOM 3671 O O . ASN A 1 473 ? 40.753 41.831 -15.502 1.00 26.92 473 ASN A O 1
ATOM 3675 N N . GLY A 1 474 ? 39.608 41.253 -17.340 1.00 36.84 474 GLY A N 1
ATOM 3676 C CA . GLY A 1 474 ? 39.641 39.816 -17.076 1.00 36.84 474 GLY A CA 1
ATOM 3677 C C . GLY A 1 474 ? 40.962 39.154 -17.464 1.00 36.84 474 GLY A C 1
ATOM 3678 O O . GLY A 1 474 ? 41.130 38.768 -18.616 1.00 36.84 474 GLY A O 1
ATOM 3679 N N . VAL A 1 475 ? 41.850 38.934 -16.491 1.00 24.08 475 VAL A N 1
ATOM 3680 C CA . VAL A 1 475 ? 42.916 37.920 -16.578 1.00 24.08 475 VAL A CA 1
ATOM 3681 C C . VAL A 1 475 ? 42.992 37.169 -15.251 1.00 24.08 475 VAL A C 1
ATOM 3683 O O . VAL A 1 475 ? 43.334 37.746 -14.223 1.00 24.08 475 VAL A O 1
ATOM 3686 N N . TYR A 1 476 ? 42.710 35.865 -15.271 1.00 24.44 476 TYR A N 1
ATOM 3687 C CA . TYR A 1 476 ? 42.877 34.993 -14.106 1.00 24.44 476 TYR A CA 1
ATOM 3688 C C . TYR A 1 476 ? 44.360 34.603 -13.955 1.00 24.44 476 TYR A C 1
ATOM 3690 O O . TYR A 1 476 ? 44.775 33.510 -14.336 1.00 24.44 476 TYR A O 1
ATOM 3698 N N . GLN A 1 477 ? 45.186 35.511 -13.427 1.00 22.11 477 GLN A N 1
ATOM 3699 C CA . GLN A 1 477 ? 46.515 35.138 -12.934 1.00 22.11 477 GLN A CA 1
ATOM 3700 C C . GLN A 1 477 ? 46.378 34.474 -11.562 1.00 22.11 477 GLN A C 1
ATOM 3702 O O . GLN A 1 477 ? 45.840 35.059 -10.626 1.00 22.11 477 GLN A O 1
ATOM 3707 N N . SER A 1 478 ? 46.870 33.242 -11.447 1.00 35.00 478 SER A N 1
ATOM 3708 C CA . SER A 1 478 ? 46.940 32.502 -10.187 1.00 35.00 478 SER A CA 1
ATOM 3709 C C . SER A 1 478 ? 47.987 33.120 -9.249 1.00 35.00 478 SER A C 1
ATOM 3711 O O . SER A 1 478 ? 49.166 33.126 -9.619 1.00 35.00 478 SER A O 1
ATOM 3713 N N . PRO A 1 479 ? 47.622 33.576 -8.036 1.00 26.39 479 PRO A N 1
ATOM 3714 C CA . PRO A 1 479 ? 48.604 33.961 -7.032 1.00 26.39 479 PRO A CA 1
ATOM 3715 C C . PRO A 1 479 ? 49.423 32.743 -6.598 1.00 26.39 479 PRO A C 1
ATOM 3717 O O . PRO A 1 479 ? 48.878 31.680 -6.296 1.00 26.39 479 PRO A O 1
ATOM 3720 N N . SER A 1 480 ? 50.741 32.904 -6.591 1.00 25.14 480 SER A N 1
ATOM 3721 C CA . SER A 1 480 ? 51.698 31.898 -6.142 1.00 25.14 480 SER A CA 1
ATOM 3722 C C . SER A 1 480 ? 51.624 31.648 -4.633 1.00 25.14 480 SER A C 1
ATOM 3724 O O . SER A 1 480 ? 51.153 32.476 -3.857 1.00 25.14 480 SER A O 1
ATOM 3726 N N . SER A 1 481 ? 52.166 30.504 -4.219 1.00 29.33 481 SER A N 1
ATOM 3727 C CA . SER A 1 481 ? 52.471 30.188 -2.823 1.00 29.33 481 SER A CA 1
ATOM 3728 C C . SER A 1 481 ? 53.330 31.274 -2.160 1.00 29.33 481 SER A C 1
ATOM 3730 O O . SER A 1 481 ? 54.520 31.322 -2.447 1.00 29.33 481 SER A O 1
ATOM 3732 N N . GLU A 1 482 ? 52.762 32.050 -1.228 1.00 26.89 482 GLU A N 1
ATOM 3733 C CA . GLU A 1 482 ? 53.457 32.546 -0.022 1.00 26.89 482 GLU A CA 1
ATOM 3734 C C . GLU A 1 482 ? 52.482 33.188 0.991 1.00 26.89 482 GLU A C 1
ATOM 3736 O O . GLU A 1 482 ? 52.229 34.386 0.979 1.00 26.89 482 GLU A O 1
ATOM 3741 N N . MET A 1 483 ? 51.904 32.367 1.880 1.00 24.53 483 MET A N 1
ATOM 3742 C CA . MET A 1 483 ? 51.225 32.794 3.126 1.00 24.53 483 MET A CA 1
ATOM 3743 C C . MET A 1 483 ? 51.081 31.590 4.086 1.00 24.53 483 MET A C 1
ATOM 3745 O O . MET A 1 483 ? 50.017 31.322 4.638 1.00 24.53 483 MET A O 1
ATOM 3749 N N . LEU A 1 484 ? 52.152 30.795 4.237 1.00 26.05 484 LEU A N 1
ATOM 3750 C CA . LEU A 1 484 ? 52.128 29.555 5.031 1.00 26.05 484 LEU A CA 1
ATOM 3751 C C . LEU A 1 484 ? 53.470 29.254 5.732 1.00 26.05 484 LEU A C 1
ATOM 3753 O O . LEU A 1 484 ? 54.026 28.165 5.624 1.00 26.05 484 LEU A O 1
ATOM 3757 N N . SER A 1 485 ? 53.993 30.228 6.479 1.00 24.45 485 SER A N 1
ATOM 3758 C CA . SER A 1 485 ? 55.126 30.026 7.396 1.00 24.45 485 SER A CA 1
ATOM 3759 C C . SER A 1 485 ? 55.113 31.061 8.525 1.00 24.45 485 SER A C 1
ATOM 3761 O O . SER A 1 485 ? 54.912 32.239 8.246 1.00 24.45 485 SER A O 1
ATOM 3763 N N . GLN A 1 486 ? 55.415 30.614 9.753 1.00 24.14 486 GLN A N 1
ATOM 3764 C CA . GLN A 1 486 ? 55.220 31.271 11.066 1.00 24.14 486 GLN A CA 1
ATOM 3765 C C . GLN A 1 486 ? 53.802 31.042 11.646 1.00 24.14 486 GLN A C 1
ATOM 3767 O O . GLN A 1 486 ? 52.860 31.725 11.275 1.00 24.14 486 GLN A O 1
ATOM 3772 N N . SER A 1 487 ? 53.572 30.082 12.551 1.00 24.17 487 SER A N 1
ATOM 3773 C CA . SER A 1 487 ? 54.508 29.475 13.513 1.00 24.17 487 SER A CA 1
ATOM 3774 C C . SER A 1 487 ? 54.313 27.966 13.729 1.00 24.17 487 SER A C 1
ATOM 3776 O O . SER A 1 487 ? 53.263 27.503 14.161 1.00 24.17 487 SER A O 1
ATOM 3778 N N . LEU A 1 488 ? 55.394 27.213 13.509 1.00 24.28 488 LEU A N 1
ATOM 3779 C CA . LEU A 1 488 ? 55.700 25.950 14.187 1.00 24.28 488 LEU A CA 1
ATOM 3780 C C . LEU A 1 488 ? 57.205 25.704 14.024 1.00 24.28 488 LEU A C 1
ATOM 3782 O O . LEU A 1 488 ? 57.684 25.479 12.914 1.00 24.28 488 LEU A O 1
ATOM 3786 N N . GLU A 1 489 ? 57.963 25.826 15.110 1.00 26.17 489 GLU A N 1
ATOM 3787 C CA . GLU A 1 489 ? 59.399 25.544 15.101 1.00 26.17 489 GLU A CA 1
ATOM 3788 C C . GLU A 1 489 ? 59.659 24.029 15.174 1.00 26.17 489 GLU A C 1
ATOM 3790 O O . GLU A 1 489 ? 58.974 23.324 15.905 1.00 26.17 489 GLU A O 1
ATOM 3795 N N . THR A 1 490 ? 60.653 23.579 14.393 1.00 25.86 490 THR A N 1
ATOM 3796 C CA . THR A 1 490 ? 61.702 22.571 14.697 1.00 25.86 490 THR A CA 1
ATOM 3797 C C . THR A 1 490 ? 61.298 21.371 15.592 1.00 25.86 490 THR A C 1
ATOM 3799 O O . THR A 1 490 ? 60.849 21.534 16.716 1.00 25.86 490 THR A O 1
ATOM 3802 N N . VAL A 1 491 ? 61.521 20.103 15.208 1.00 25.56 491 VAL A N 1
ATOM 3803 C CA . VAL A 1 491 ? 62.859 19.516 14.974 1.00 25.56 491 VAL A CA 1
ATOM 3804 C C . VAL A 1 491 ? 62.867 18.416 13.883 1.00 25.56 491 VAL A C 1
ATOM 3806 O O . VAL A 1 491 ? 62.420 17.297 14.085 1.00 25.56 491 VAL A O 1
ATOM 3809 N N . THR A 1 492 ? 63.435 18.788 12.729 1.00 27.16 492 THR A N 1
ATOM 3810 C CA . THR A 1 492 ? 64.353 18.046 11.823 1.00 27.16 492 THR A CA 1
ATOM 3811 C C . THR A 1 492 ? 64.176 16.554 11.436 1.00 27.16 492 THR A C 1
ATOM 3813 O O . THR A 1 492 ? 64.405 15.684 12.266 1.00 27.16 492 THR A O 1
ATOM 3816 N N . ARG A 1 493 ? 64.139 16.328 10.100 1.00 25.25 493 ARG A N 1
ATOM 3817 C CA . ARG A 1 493 ? 65.054 15.469 9.274 1.00 25.25 493 ARG A CA 1
ATOM 3818 C C . ARG A 1 493 ? 65.011 13.923 9.450 1.00 25.25 493 ARG A C 1
ATOM 3820 O O . ARG A 1 493 ? 64.770 13.431 10.538 1.00 25.25 493 ARG A O 1
ATOM 3827 N N . THR A 1 494 ? 65.279 13.085 8.433 1.00 26.23 494 THR A N 1
ATOM 3828 C CA . THR A 1 494 ? 65.631 13.296 6.998 1.00 26.23 494 THR A CA 1
ATOM 3829 C C . THR A 1 494 ? 65.336 12.039 6.165 1.00 26.23 494 THR A C 1
ATOM 3831 O O . THR A 1 494 ? 65.727 10.968 6.607 1.00 26.23 494 THR A O 1
ATOM 3834 N N . GLU A 1 495 ? 64.804 12.241 4.950 1.00 27.48 495 GLU A N 1
ATOM 3835 C CA . GLU A 1 495 ? 65.102 11.562 3.660 1.00 27.48 495 GLU A CA 1
ATOM 3836 C C . GLU A 1 495 ? 65.012 10.010 3.495 1.00 27.48 495 GLU A C 1
ATOM 3838 O O . GLU A 1 495 ? 65.089 9.264 4.469 1.00 27.48 495 GLU A O 1
ATOM 3843 N N . PRO A 1 496 ? 64.810 9.499 2.253 1.00 53.22 496 PRO A N 1
ATOM 3844 C CA . PRO A 1 496 ? 64.494 8.086 1.967 1.00 53.22 496 PRO A CA 1
ATOM 3845 C C . PRO A 1 496 ? 65.638 7.321 1.252 1.00 53.22 496 PRO A C 1
ATOM 3847 O O . PRO A 1 496 ? 66.652 7.931 0.935 1.00 53.22 496 PRO A O 1
ATOM 3850 N N . ASP A 1 497 ? 65.451 6.025 0.915 1.00 25.64 497 ASP A N 1
ATOM 3851 C CA . ASP A 1 497 ? 65.356 5.627 -0.513 1.00 25.64 497 ASP A CA 1
ATOM 3852 C C . ASP A 1 497 ? 64.946 4.159 -0.849 1.00 25.64 497 ASP A C 1
ATOM 3854 O O . ASP A 1 497 ? 65.115 3.236 -0.060 1.00 25.64 497 ASP A O 1
ATOM 3858 N N . HIS A 1 498 ? 64.452 4.003 -2.089 1.00 26.91 498 HIS A N 1
ATOM 3859 C CA . HIS A 1 498 ? 64.584 2.888 -3.064 1.00 26.91 498 HIS A CA 1
ATOM 3860 C C . HIS A 1 498 ? 64.142 1.401 -2.830 1.00 26.91 498 HIS A C 1
ATOM 3862 O O . HIS A 1 498 ? 64.727 0.639 -2.072 1.00 26.91 498 HIS A O 1
ATOM 3868 N N . PHE A 1 499 ? 63.263 0.964 -3.759 1.00 24.41 499 PHE A N 1
ATOM 3869 C CA . PHE A 1 499 ? 63.171 -0.331 -4.490 1.00 24.41 499 PHE A CA 1
ATOM 3870 C C . PHE A 1 499 ? 62.764 -1.687 -3.838 1.00 24.41 499 PHE A C 1
ATOM 3872 O O . PHE A 1 499 ? 62.779 -1.917 -2.637 1.00 24.41 499 PHE A O 1
ATOM 3879 N N . SER A 1 500 ? 62.274 -2.569 -4.726 1.00 22.53 500 SER A N 1
ATOM 3880 C CA . SER A 1 500 ? 61.469 -3.801 -4.537 1.00 22.53 500 SER A CA 1
ATOM 3881 C C . SER A 1 500 ? 62.292 -5.101 -4.773 1.00 22.53 500 SER A C 1
ATOM 3883 O O . SER A 1 500 ? 63.451 -4.982 -5.161 1.00 22.53 500 SER A O 1
ATOM 3885 N N . PRO A 1 501 ? 61.698 -6.323 -4.853 1.00 33.62 501 PRO A N 1
ATOM 3886 C CA . PRO A 1 501 ? 60.832 -7.117 -3.946 1.00 33.62 501 PRO A CA 1
ATOM 3887 C C . PRO A 1 501 ? 61.496 -8.530 -3.719 1.00 33.62 501 PRO A C 1
ATOM 3889 O O . PRO A 1 501 ? 62.723 -8.571 -3.719 1.00 33.62 501 PRO A O 1
ATOM 3892 N N . PRO A 1 502 ? 60.833 -9.724 -3.671 1.00 39.28 502 PRO A N 1
ATOM 3893 C CA . PRO A 1 502 ? 59.542 -10.173 -3.106 1.00 39.28 502 PRO A CA 1
ATOM 3894 C C . PRO A 1 502 ? 59.632 -11.380 -2.106 1.00 39.28 502 PRO A C 1
ATOM 3896 O O . PRO A 1 502 ? 60.528 -12.209 -2.187 1.00 39.28 502 PRO A O 1
ATOM 3899 N N . ALA A 1 503 ? 58.552 -11.594 -1.333 1.00 23.70 503 ALA A N 1
ATOM 3900 C CA . ALA A 1 503 ? 58.000 -12.902 -0.889 1.00 23.70 503 ALA A CA 1
ATOM 3901 C C . ALA A 1 503 ? 58.715 -13.837 0.146 1.00 23.70 503 ALA A C 1
ATOM 3903 O O . ALA A 1 503 ? 59.898 -13.759 0.430 1.00 23.70 503 ALA A O 1
ATOM 3904 N N . TYR A 1 504 ? 57.896 -14.781 0.655 1.00 21.80 504 TYR A N 1
ATOM 3905 C CA . TYR A 1 504 ? 58.167 -16.028 1.413 1.00 21.80 504 TYR A CA 1
ATOM 3906 C C . TYR A 1 504 ? 58.581 -16.043 2.917 1.00 21.80 504 TYR A C 1
ATOM 3908 O O . TYR A 1 504 ? 59.743 -16.047 3.295 1.00 21.80 504 TYR A O 1
ATOM 3916 N N . SER A 1 505 ? 57.560 -16.336 3.744 1.00 22.84 505 SER A N 1
ATOM 3917 C CA . SER A 1 505 ? 57.494 -17.387 4.796 1.00 22.84 505 SER A CA 1
ATOM 3918 C C . SER A 1 505 ? 58.228 -17.321 6.160 1.00 22.84 505 SER A C 1
ATOM 3920 O O . SER A 1 505 ? 59.421 -17.561 6.245 1.00 22.84 505 SER A O 1
ATOM 3922 N N . ARG A 1 506 ? 57.380 -17.352 7.214 1.00 23.38 506 ARG A N 1
ATOM 3923 C CA . ARG A 1 506 ? 57.381 -18.242 8.416 1.00 23.38 506 ARG A CA 1
ATOM 3924 C C . ARG A 1 506 ? 58.497 -18.166 9.489 1.00 23.38 506 ARG A C 1
ATOM 3926 O O . ARG A 1 506 ? 59.652 -18.415 9.196 1.00 23.38 506 ARG A O 1
ATOM 3933 N N . TYR A 1 507 ? 58.023 -18.198 10.755 1.00 21.86 507 TYR A N 1
ATOM 3934 C CA . TYR A 1 507 ? 58.662 -18.782 11.967 1.00 21.86 507 TYR A CA 1
ATOM 3935 C C . TYR A 1 507 ? 59.903 -18.038 12.533 1.00 21.86 507 TYR A C 1
ATOM 3937 O O . TYR A 1 507 ? 60.625 -17.408 11.779 1.00 21.86 507 TYR A O 1
ATOM 3945 N N . ARG A 1 508 ? 60.242 -18.085 13.840 1.00 22.44 508 ARG A N 1
ATOM 3946 C CA . ARG A 1 508 ? 59.488 -18.322 15.108 1.00 22.44 508 ARG A CA 1
ATOM 3947 C C . ARG A 1 508 ? 60.370 -17.869 16.314 1.00 22.44 508 ARG A C 1
ATOM 3949 O O . ARG A 1 508 ? 61.528 -17.555 16.100 1.00 22.44 508 ARG A O 1
ATOM 3956 N N . HIS A 1 509 ? 59.815 -17.872 17.537 1.00 25.16 509 HIS A N 1
ATOM 3957 C CA . HIS A 1 509 ? 60.444 -17.682 18.873 1.00 25.16 509 HIS A CA 1
ATOM 3958 C C . HIS A 1 509 ? 61.983 -17.731 18.999 1.00 25.16 509 HIS A C 1
ATOM 3960 O O . HIS A 1 509 ? 62.584 -18.751 18.668 1.00 25.16 509 HIS A O 1
ATOM 3966 N N . SER A 1 510 ? 62.559 -16.744 19.693 1.00 22.80 510 SER A N 1
ATOM 3967 C CA . SER A 1 510 ? 62.867 -16.805 21.145 1.00 22.80 510 SER A CA 1
ATOM 3968 C C . SER A 1 510 ? 62.981 -15.346 21.667 1.00 22.80 510 SER A C 1
ATOM 3970 O O . SER A 1 510 ? 63.163 -14.443 20.853 1.00 22.80 510 SER A O 1
ATOM 3972 N N . ASP A 1 511 ? 62.695 -14.950 22.914 1.00 24.83 511 ASP A N 1
ATOM 3973 C CA . ASP A 1 511 ? 63.118 -15.453 24.238 1.00 24.83 511 ASP A CA 1
ATOM 3974 C C . ASP A 1 511 ? 64.660 -15.406 24.387 1.00 24.83 511 ASP A C 1
ATOM 3976 O O . ASP A 1 511 ? 65.372 -15.806 23.468 1.00 24.83 511 ASP A O 1
ATOM 3980 N N . GLU A 1 512 ? 65.275 -14.916 25.470 1.00 26.48 512 GLU A N 1
ATOM 3981 C CA . GLU A 1 512 ? 64.782 -14.270 26.711 1.00 26.48 512 GLU A CA 1
ATOM 3982 C C . GLU A 1 512 ? 65.848 -13.197 27.150 1.00 26.48 512 GLU A C 1
ATOM 3984 O O . GLU A 1 512 ? 66.595 -12.761 26.276 1.00 26.48 512 GLU A O 1
ATOM 3989 N N . SER A 1 513 ? 66.055 -12.636 28.358 1.00 25.84 513 SER A N 1
ATOM 3990 C CA . SER A 1 513 ? 65.576 -12.820 29.749 1.00 25.84 513 SER A CA 1
ATOM 3991 C C . SER A 1 513 ? 65.939 -11.600 30.637 1.00 25.84 513 SER A C 1
ATOM 3993 O O . SER A 1 513 ? 67.086 -11.160 30.568 1.00 25.84 513 SER A O 1
ATOM 3995 N N . THR A 1 514 ? 65.073 -11.205 31.597 1.00 27.05 514 THR A N 1
ATOM 3996 C CA . THR A 1 514 ? 65.422 -10.667 32.963 1.00 27.05 514 THR A CA 1
ATOM 3997 C C . THR A 1 514 ? 66.219 -9.338 33.122 1.00 27.05 514 THR A C 1
ATOM 3999 O O . THR A 1 514 ? 66.860 -8.890 32.183 1.00 27.05 514 THR A O 1
ATOM 4002 N N . LEU A 1 515 ? 66.284 -8.618 34.263 1.00 27.05 515 LEU A N 1
ATOM 4003 C CA . LEU A 1 515 ? 65.620 -8.570 35.601 1.00 27.05 515 LEU A CA 1
ATOM 4004 C C . LEU A 1 515 ? 65.862 -7.124 36.155 1.00 27.05 515 LEU A C 1
ATOM 4006 O O . LEU A 1 515 ? 66.786 -6.469 35.688 1.00 27.05 515 LEU A O 1
ATOM 4010 N N . GLU A 1 516 ? 65.037 -6.464 36.981 1.00 26.27 516 GLU A N 1
ATOM 4011 C CA . GLU A 1 516 ? 64.802 -6.543 38.449 1.00 26.27 516 GLU A CA 1
ATOM 4012 C C . GLU A 1 516 ? 63.838 -5.378 38.828 1.00 26.27 516 GLU A C 1
ATOM 4014 O O . GLU A 1 516 ? 63.684 -4.458 38.028 1.00 26.27 516 GLU A O 1
ATOM 4019 N N . GLN A 1 517 ? 63.219 -5.214 40.008 1.00 25.73 517 GLN A N 1
ATOM 4020 C CA . GLN A 1 517 ? 62.654 -6.074 41.070 1.00 25.73 517 GLN A CA 1
ATOM 4021 C C . GLN A 1 517 ? 61.618 -5.187 41.826 1.00 25.73 517 GLN A C 1
ATOM 4023 O O . GLN A 1 517 ? 61.779 -3.967 41.866 1.00 25.73 517 GLN A O 1
ATOM 4028 N N . GLY A 1 518 ? 60.5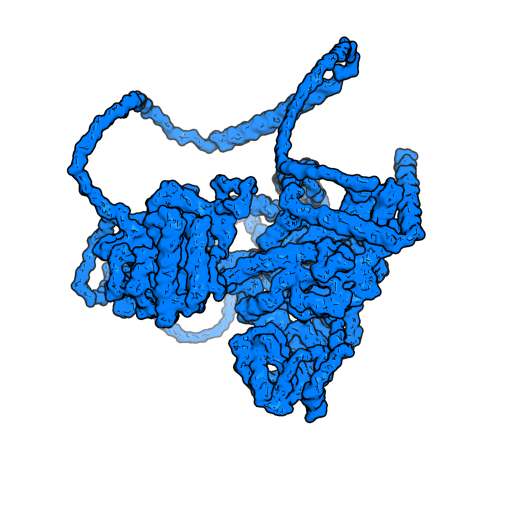54 -5.751 42.420 1.00 25.61 518 GLY A N 1
ATOM 4029 C CA . GLY A 1 518 ? 59.521 -4.948 43.113 1.00 25.61 518 GLY A CA 1
ATOM 4030 C C . GLY A 1 518 ? 58.200 -5.682 43.386 1.00 25.61 518 GLY A C 1
ATOM 4031 O O . GLY A 1 518 ? 57.221 -5.515 42.663 1.00 25.61 518 GLY A O 1
ATOM 4032 N N . GLU A 1 519 ? 58.183 -6.516 44.422 1.00 25.20 519 GLU A N 1
ATOM 4033 C CA . GLU A 1 519 ? 57.048 -7.344 44.874 1.00 25.20 519 GLU A CA 1
ATOM 4034 C C . GLU A 1 519 ? 56.030 -6.551 45.734 1.00 25.20 519 GLU A C 1
ATOM 4036 O O . GLU A 1 519 ? 56.372 -5.491 46.248 1.00 25.20 519 GLU A O 1
ATOM 4041 N N . ALA A 1 520 ? 54.805 -6.989 46.070 1.00 24.09 520 ALA A N 1
ATOM 4042 C CA . ALA A 1 520 ? 53.759 -7.869 45.498 1.00 24.09 520 ALA A CA 1
ATOM 4043 C C . ALA A 1 520 ? 52.482 -7.662 46.399 1.00 24.09 520 ALA A C 1
ATOM 4045 O O . ALA A 1 520 ? 52.562 -6.955 47.397 1.00 24.09 520 ALA A O 1
ATOM 4046 N N . SER A 1 521 ? 51.259 -8.184 46.199 1.00 24.19 521 SER A N 1
ATOM 4047 C CA . SER A 1 521 ? 50.831 -9.454 45.595 1.00 24.19 521 SER A CA 1
ATOM 4048 C C . SER A 1 521 ? 49.290 -9.569 45.380 1.00 24.19 521 SER A C 1
ATOM 4050 O O . SER A 1 521 ? 48.493 -8.711 45.757 1.00 24.19 521 SER A O 1
ATOM 4052 N N . PHE A 1 522 ? 48.885 -10.721 44.831 1.00 25.81 522 PHE A N 1
ATOM 4053 C CA . PHE A 1 522 ? 47.596 -11.418 45.000 1.00 25.81 522 PHE A CA 1
ATOM 4054 C C . PHE A 1 522 ? 46.312 -10.959 44.278 1.00 25.81 522 PHE A C 1
ATOM 4056 O O . PHE A 1 522 ? 45.767 -11.762 43.520 1.00 25.81 522 PHE A O 1
ATOM 4063 N N . ILE A 1 523 ? 45.772 -9.751 44.479 1.00 26.25 523 ILE A N 1
ATOM 4064 C CA . ILE A 1 523 ? 44.367 -9.482 44.066 1.00 26.25 523 ILE A CA 1
ATOM 4065 C C . ILE A 1 523 ? 44.173 -9.433 42.532 1.00 26.25 523 ILE A C 1
ATOM 4067 O O . ILE A 1 523 ? 43.150 -9.884 42.016 1.00 26.25 523 ILE A O 1
ATOM 4071 N N . THR A 1 524 ? 45.158 -8.950 41.773 1.00 28.19 524 THR A N 1
ATOM 4072 C CA . THR A 1 524 ? 44.975 -8.601 40.349 1.00 28.19 524 THR A CA 1
ATOM 4073 C C . THR A 1 524 ? 44.949 -9.791 39.376 1.00 28.19 524 THR A C 1
ATOM 4075 O O . THR A 1 524 ? 44.530 -9.621 38.234 1.00 28.19 524 THR A O 1
ATOM 4078 N N . ARG A 1 525 ? 45.375 -11.002 39.776 1.00 26.83 525 ARG A N 1
ATOM 4079 C CA . ARG A 1 525 ? 45.480 -12.158 38.849 1.00 26.83 525 ARG A CA 1
ATOM 4080 C C . ARG A 1 525 ? 44.256 -13.078 38.799 1.00 26.83 525 ARG A C 1
ATOM 4082 O O . ARG A 1 525 ? 44.102 -13.785 37.812 1.00 26.83 525 ARG A O 1
ATOM 4089 N N . PHE A 1 526 ? 43.349 -13.035 39.778 1.00 26.25 526 PHE A N 1
ATOM 4090 C CA . PHE A 1 526 ? 42.129 -13.864 39.748 1.00 26.25 526 PHE A CA 1
ATOM 4091 C C . PHE A 1 526 ? 40.995 -13.254 38.896 1.00 26.25 526 PHE A C 1
ATOM 4093 O O . PHE A 1 526 ? 40.062 -13.946 38.500 1.00 26.25 526 PHE A O 1
ATOM 4100 N N . ALA A 1 527 ? 41.074 -11.952 38.593 1.00 27.48 527 ALA A N 1
ATOM 4101 C CA . ALA A 1 527 ? 40.045 -11.226 37.846 1.00 27.48 527 ALA A CA 1
ATOM 4102 C C . ALA A 1 527 ? 40.137 -11.397 36.316 1.00 27.48 527 ALA A C 1
ATOM 4104 O O . ALA A 1 527 ? 39.126 -11.267 35.628 1.00 27.48 527 ALA A O 1
ATOM 4105 N N . HIS A 1 528 ? 41.325 -11.690 35.775 1.00 28.30 528 HIS A N 1
ATOM 4106 C CA . HIS A 1 528 ? 41.540 -11.737 34.323 1.00 28.30 528 HIS A CA 1
ATOM 4107 C C . HIS A 1 528 ? 40.991 -13.026 33.685 1.00 28.30 528 HIS A C 1
ATOM 4109 O O . HIS A 1 528 ? 40.387 -12.980 32.618 1.00 28.30 528 HIS A O 1
ATOM 4115 N N . ASP A 1 529 ? 41.143 -14.167 34.364 1.00 25.17 529 ASP A N 1
ATOM 4116 C CA . ASP A 1 529 ? 40.892 -15.507 33.799 1.00 25.17 529 ASP A CA 1
ATOM 4117 C C . ASP A 1 529 ? 39.412 -15.956 33.883 1.00 25.17 529 ASP A C 1
ATOM 4119 O O . ASP A 1 529 ? 38.988 -16.930 33.263 1.00 25.17 529 ASP A O 1
ATOM 4123 N N . ILE A 1 530 ? 38.586 -15.219 34.639 1.00 27.17 530 ILE A N 1
ATOM 4124 C CA . ILE A 1 530 ? 37.138 -15.469 34.784 1.00 27.17 530 ILE A CA 1
ATOM 4125 C C . ILE A 1 530 ? 36.306 -14.598 33.823 1.00 27.17 530 ILE A C 1
ATOM 4127 O O . ILE A 1 530 ? 35.170 -14.952 33.497 1.00 27.17 530 ILE A O 1
ATOM 4131 N N . SER A 1 531 ? 36.869 -13.489 33.329 1.00 27.22 531 SER A N 1
ATOM 4132 C CA . SER A 1 531 ? 36.161 -12.511 32.491 1.00 27.22 531 SER A CA 1
ATOM 4133 C C . SER A 1 531 ? 35.744 -13.086 31.127 1.00 27.22 531 SER A C 1
ATOM 4135 O O . SER A 1 531 ? 34.580 -12.985 30.733 1.00 27.22 531 SER A O 1
ATOM 4137 N N . GLU A 1 532 ? 36.656 -13.776 30.431 1.00 26.84 532 GLU A N 1
ATOM 4138 C CA . GLU A 1 532 ? 36.424 -14.238 29.051 1.00 26.84 532 GLU A CA 1
ATOM 4139 C C . GLU A 1 532 ? 35.384 -15.365 28.920 1.00 26.84 532 GLU A C 1
ATOM 4141 O O . GLU A 1 532 ? 34.762 -15.503 27.872 1.00 26.84 532 GLU A O 1
ATOM 4146 N N . LYS A 1 533 ? 35.145 -16.175 29.964 1.00 26.73 533 LYS A N 1
ATOM 4147 C CA . LYS A 1 533 ? 34.369 -17.431 29.835 1.00 26.73 533 LYS A CA 1
ATOM 4148 C C . LYS A 1 533 ? 32.930 -17.394 30.359 1.00 26.73 533 LYS A C 1
ATOM 4150 O O . LYS A 1 533 ? 32.274 -18.436 30.395 1.00 26.73 533 LYS A O 1
ATOM 4155 N N . ARG A 1 534 ? 32.403 -16.225 30.750 1.00 27.02 534 ARG A N 1
ATOM 4156 C CA . ARG A 1 534 ? 30.978 -16.070 31.136 1.00 27.02 534 ARG A CA 1
ATOM 4157 C C . ARG A 1 534 ? 30.244 -14.848 30.564 1.00 27.02 534 ARG A C 1
ATOM 4159 O O . ARG A 1 534 ? 29.031 -14.772 30.735 1.00 27.02 534 ARG A O 1
ATOM 4166 N N . GLY A 1 535 ? 30.917 -13.938 29.855 1.00 25.30 535 GLY A N 1
ATOM 4167 C CA . GLY A 1 535 ? 30.282 -12.733 29.295 1.00 25.30 535 GLY A CA 1
ATOM 4168 C C . GLY A 1 535 ? 29.421 -12.954 28.039 1.00 25.30 535 GLY A C 1
ATOM 4169 O O . GLY A 1 535 ? 28.378 -12.321 27.886 1.00 25.30 535 GLY A O 1
ATOM 4170 N N . GLU A 1 536 ? 29.816 -13.854 27.133 1.00 26.25 536 GLU A N 1
ATOM 4171 C CA . GLU A 1 536 ? 29.263 -13.890 25.761 1.00 26.25 536 GLU A CA 1
ATOM 4172 C C . GLU A 1 536 ? 27.924 -14.637 25.592 1.00 26.25 536 GLU A C 1
ATOM 4174 O O . GLU A 1 536 ? 27.269 -14.543 24.545 1.00 26.25 536 GLU A O 1
ATOM 4179 N N . ALA A 1 537 ? 27.495 -15.386 26.610 1.00 28.66 537 ALA A N 1
ATOM 4180 C CA . ALA A 1 537 ? 26.426 -16.376 26.470 1.00 28.66 537 ALA A CA 1
ATOM 4181 C C . ALA A 1 537 ? 25.021 -15.780 26.247 1.00 28.66 537 ALA A C 1
ATOM 4183 O O . ALA A 1 537 ? 24.216 -16.392 25.549 1.00 28.66 537 ALA A O 1
ATOM 4184 N N . LEU A 1 538 ? 24.710 -14.611 26.828 1.00 26.64 538 LEU A N 1
ATOM 4185 C CA . LEU A 1 538 ? 23.312 -14.219 27.102 1.00 26.64 538 LEU A CA 1
ATOM 4186 C C . LEU A 1 538 ? 22.840 -12.857 26.561 1.00 26.64 538 LEU A C 1
ATOM 4188 O O . LEU A 1 538 ? 21.647 -12.584 26.622 1.00 26.64 538 LEU A O 1
ATOM 4192 N N . LEU A 1 539 ? 23.719 -12.012 26.007 1.00 31.19 539 LEU A N 1
ATOM 4193 C CA . LEU A 1 539 ? 23.327 -10.697 25.451 1.00 31.19 539 LEU A CA 1
ATOM 4194 C C . LEU A 1 539 ? 24.050 -10.319 24.139 1.00 31.19 539 LEU A C 1
ATOM 4196 O O . LEU A 1 539 ? 24.044 -9.165 23.710 1.00 31.19 539 LEU A O 1
ATOM 4200 N N . GLY A 1 540 ? 24.659 -11.306 23.475 1.00 26.83 540 GLY A N 1
ATOM 4201 C CA . GLY A 1 540 ? 25.387 -11.140 22.214 1.00 26.83 540 GLY A CA 1
ATOM 4202 C C . GLY A 1 540 ? 24.574 -11.537 20.980 1.00 26.83 540 GLY A C 1
ATOM 4203 O O . GLY A 1 540 ? 24.738 -12.658 20.492 1.00 26.83 540 GLY A O 1
ATOM 4204 N N . LEU A 1 541 ? 23.753 -10.612 20.468 1.00 32.25 541 LEU A N 1
ATOM 4205 C CA . LEU A 1 541 ? 23.204 -10.613 19.103 1.00 32.25 541 LEU A CA 1
ATOM 4206 C C . LEU A 1 541 ? 23.393 -9.222 18.476 1.00 32.25 541 LEU A C 1
ATOM 4208 O O . LEU A 1 541 ? 22.568 -8.322 18.638 1.00 32.25 541 LEU A O 1
ATOM 4212 N N . LYS A 1 542 ? 24.500 -9.057 17.747 1.00 34.78 542 LYS A N 1
ATOM 4213 C CA . LYS A 1 542 ? 24.643 -8.043 16.698 1.00 34.78 542 LYS A CA 1
ATOM 4214 C C . LYS A 1 542 ? 24.581 -8.783 15.368 1.00 34.78 542 LYS A C 1
ATOM 4216 O O . LYS A 1 542 ? 25.585 -9.359 14.957 1.00 34.78 542 LYS A O 1
ATOM 4221 N N . LEU A 1 543 ? 23.410 -8.793 14.733 1.00 42.00 543 LEU A N 1
ATOM 4222 C CA . LEU A 1 543 ? 23.369 -9.077 13.303 1.00 42.00 543 LEU A CA 1
ATOM 4223 C C . LEU A 1 543 ? 24.086 -7.940 12.561 1.00 42.00 543 LEU A C 1
ATOM 4225 O O . LEU A 1 543 ? 24.230 -6.828 13.072 1.00 42.00 543 LEU A O 1
ATOM 4229 N N . ASP A 1 544 ? 24.534 -8.262 11.361 1.00 46.03 544 ASP A N 1
ATOM 4230 C CA . ASP A 1 544 ? 25.215 -7.379 10.429 1.00 46.03 544 ASP A CA 1
ATOM 4231 C C . ASP A 1 544 ? 24.535 -7.676 9.091 1.00 46.03 544 ASP A C 1
ATOM 4233 O O . ASP A 1 544 ? 24.584 -8.824 8.643 1.00 46.03 544 ASP A O 1
ATOM 4237 N N . ALA A 1 545 ? 23.754 -6.744 8.543 1.00 47.62 545 ALA A N 1
ATOM 4238 C CA . ALA A 1 545 ? 22.974 -6.987 7.329 1.00 47.62 545 ALA A CA 1
ATOM 4239 C C . ALA A 1 545 ? 22.635 -5.687 6.595 1.00 47.62 545 ALA A C 1
ATOM 4241 O O . ALA A 1 545 ? 22.251 -4.690 7.209 1.00 47.62 545 ALA A O 1
ATOM 4242 N N . GLU A 1 546 ? 22.728 -5.743 5.274 1.00 45.81 546 GLU A N 1
ATOM 4243 C CA . GLU A 1 546 ? 22.387 -4.674 4.340 1.00 45.81 546 GLU A CA 1
ATOM 4244 C C . GLU A 1 546 ? 21.184 -5.117 3.506 1.00 45.81 546 GLU A C 1
ATOM 4246 O O . GLU A 1 546 ? 21.101 -6.285 3.119 1.00 45.81 546 GLU A O 1
ATOM 4251 N N . ALA A 1 547 ? 20.255 -4.204 3.220 1.00 44.47 547 ALA A N 1
ATOM 4252 C CA . ALA A 1 547 ? 19.060 -4.501 2.436 1.00 44.47 547 ALA A CA 1
ATOM 4253 C C . ALA A 1 547 ? 18.818 -3.433 1.359 1.00 44.47 547 ALA A C 1
ATOM 4255 O O . ALA A 1 547 ? 18.971 -2.239 1.615 1.00 44.47 547 ALA A O 1
ATOM 4256 N N . ALA A 1 548 ? 18.431 -3.865 0.162 1.00 43.34 548 ALA A N 1
ATOM 4257 C CA . ALA A 1 548 ? 18.142 -3.023 -0.996 1.00 43.34 548 ALA A CA 1
ATOM 4258 C C . ALA A 1 548 ? 16.983 -3.622 -1.808 1.00 43.34 548 ALA A C 1
ATOM 4260 O O . ALA A 1 548 ? 16.728 -4.820 -1.734 1.00 43.34 548 ALA A O 1
ATOM 4261 N N . PHE A 1 549 ? 16.281 -2.814 -2.598 1.00 45.75 549 PHE A N 1
ATOM 4262 C CA . PHE A 1 549 ? 15.262 -3.321 -3.523 1.00 45.75 549 PHE A CA 1
ATOM 4263 C C . PHE A 1 549 ? 15.861 -3.626 -4.893 1.00 45.75 549 PHE A C 1
ATOM 4265 O O . PHE A 1 549 ? 16.787 -2.945 -5.328 1.00 45.75 549 PHE A O 1
ATOM 4272 N N . GLN A 1 550 ? 15.318 -4.644 -5.558 1.00 49.78 550 GLN A N 1
ATOM 4273 C CA . GLN A 1 550 ? 15.626 -4.968 -6.951 1.00 49.78 550 GLN A CA 1
ATOM 4274 C C . GLN A 1 550 ? 14.507 -4.518 -7.889 1.00 49.78 550 GLN A C 1
ATOM 4276 O O . GLN A 1 550 ? 13.370 -4.305 -7.465 1.00 49.78 550 GLN A O 1
ATOM 4281 N N . ASP A 1 551 ? 14.828 -4.438 -9.180 1.00 45.62 551 ASP A N 1
ATOM 4282 C CA . ASP A 1 551 ? 13.877 -4.078 -10.238 1.00 45.62 551 ASP A CA 1
ATOM 4283 C C . ASP A 1 551 ? 12.753 -5.119 -10.416 1.00 45.62 551 ASP A C 1
ATOM 4285 O O . ASP A 1 551 ? 11.721 -4.797 -10.989 1.00 45.62 551 ASP A O 1
ATOM 4289 N N . ASP A 1 552 ? 12.930 -6.351 -9.913 1.00 49.44 552 ASP A N 1
ATOM 4290 C CA . ASP A 1 552 ? 11.892 -7.398 -9.842 1.00 49.44 552 ASP A CA 1
ATOM 4291 C C . ASP A 1 552 ? 11.031 -7.316 -8.561 1.00 49.44 552 ASP A C 1
ATOM 4293 O O . ASP A 1 552 ? 10.135 -8.128 -8.324 1.00 49.44 552 ASP A O 1
ATOM 4297 N N . GLY A 1 553 ? 11.314 -6.337 -7.700 1.00 48.25 553 GLY A N 1
ATOM 4298 C CA . GLY A 1 553 ? 10.549 -6.043 -6.494 1.00 48.25 553 GLY A CA 1
ATOM 4299 C C . GLY A 1 553 ? 10.922 -6.839 -5.258 1.00 48.25 553 GLY A C 1
ATOM 4300 O O . GLY A 1 553 ? 10.499 -6.478 -4.153 1.00 48.25 553 GLY A O 1
ATOM 4301 N N . ARG A 1 554 ? 11.752 -7.875 -5.399 1.00 56.69 554 ARG A N 1
ATOM 4302 C CA . ARG A 1 554 ? 12.229 -8.623 -4.239 1.00 56.69 554 ARG A CA 1
ATOM 4303 C C . ARG A 1 554 ? 13.191 -7.763 -3.427 1.00 56.69 554 ARG A C 1
ATOM 4305 O O . ARG A 1 554 ? 14.021 -7.018 -3.958 1.00 56.69 554 ARG A O 1
ATOM 4312 N N . LEU A 1 555 ? 13.082 -7.877 -2.108 1.00 53.75 555 LEU A N 1
ATOM 4313 C CA . LEU A 1 555 ? 14.024 -7.264 -1.182 1.00 53.75 555 LEU A CA 1
ATOM 4314 C C . LEU A 1 555 ? 15.314 -8.086 -1.191 1.00 53.75 555 LEU A C 1
ATOM 4316 O O . LEU A 1 555 ? 15.335 -9.198 -0.673 1.00 53.75 555 LEU A O 1
ATOM 4320 N N . GLN A 1 556 ? 16.385 -7.548 -1.759 1.00 56.84 556 GLN A N 1
ATOM 4321 C CA . GLN A 1 556 ? 17.706 -8.150 -1.680 1.00 56.84 556 GLN A CA 1
ATOM 4322 C C . GLN A 1 556 ? 18.331 -7.888 -0.312 1.00 56.84 556 GLN A C 1
ATOM 4324 O O . GLN A 1 556 ? 18.441 -6.738 0.109 1.00 56.84 556 GLN A O 1
ATOM 4329 N N . ILE A 1 557 ? 18.790 -8.944 0.358 1.00 56.22 557 ILE A N 1
ATOM 4330 C CA . ILE A 1 557 ? 19.499 -8.860 1.637 1.00 56.22 557 ILE A CA 1
ATOM 4331 C C . ILE A 1 557 ? 20.883 -9.495 1.499 1.00 56.22 557 ILE A C 1
ATOM 4333 O O . ILE A 1 557 ? 21.019 -10.613 0.999 1.00 56.22 557 ILE A O 1
ATOM 4337 N N . SER A 1 558 ? 21.907 -8.797 1.988 1.00 57.81 558 SER A N 1
ATOM 4338 C CA . SER A 1 558 ? 23.253 -9.336 2.198 1.00 57.81 558 SER A CA 1
ATOM 4339 C C . SER A 1 558 ? 23.530 -9.398 3.696 1.00 57.81 558 SER A C 1
ATOM 4341 O O . SER A 1 558 ? 23.473 -8.375 4.375 1.00 57.81 558 SER A O 1
ATOM 4343 N N . PHE A 1 559 ? 23.847 -10.579 4.225 1.00 55.25 559 PHE A N 1
ATOM 4344 C CA . PHE A 1 559 ? 24.239 -10.738 5.628 1.00 55.25 559 PHE A CA 1
ATOM 4345 C C . PHE A 1 559 ? 25.767 -10.707 5.763 1.00 55.25 559 PHE A C 1
ATOM 4347 O O . PHE A 1 559 ? 26.490 -11.353 5.004 1.00 55.25 559 PHE A O 1
ATOM 4354 N N . GLY A 1 560 ? 26.257 -9.932 6.728 1.00 51.31 560 GLY A N 1
ATOM 4355 C CA . GLY A 1 560 ? 27.668 -9.819 7.078 1.00 51.31 560 GLY A CA 1
ATOM 4356 C C . GLY A 1 560 ? 28.145 -10.985 7.947 1.00 51.31 560 GLY A C 1
ATOM 4357 O O . GLY A 1 560 ? 27.366 -11.635 8.649 1.00 51.31 560 GLY A O 1
ATOM 4358 N N . ARG A 1 561 ? 29.466 -11.214 7.958 1.00 44.47 561 ARG A N 1
ATOM 4359 C CA . ARG A 1 561 ? 30.163 -12.400 8.517 1.00 44.47 561 ARG A CA 1
ATOM 4360 C C . ARG A 1 561 ? 29.944 -12.696 10.018 1.00 44.47 561 ARG A C 1
ATOM 4362 O O . ARG A 1 561 ? 30.564 -13.613 10.546 1.00 44.47 561 ARG A O 1
ATOM 4369 N N . ARG A 1 562 ? 29.110 -11.928 10.726 1.00 43.75 562 ARG A N 1
ATOM 4370 C CA . ARG A 1 562 ? 28.816 -12.056 12.168 1.00 43.75 562 ARG A CA 1
ATOM 4371 C C . ARG A 1 562 ? 27.469 -12.695 12.505 1.00 43.75 562 ARG A C 1
ATOM 4373 O O . ARG A 1 562 ? 27.168 -12.863 13.686 1.00 43.75 562 ARG A O 1
ATOM 4380 N N . LEU A 1 563 ? 26.684 -13.119 11.514 1.00 48.03 563 LEU A N 1
ATOM 4381 C CA . LEU A 1 563 ? 25.544 -14.012 11.748 1.00 48.03 563 LEU A CA 1
ATOM 4382 C C . LEU A 1 563 ? 26.067 -15.443 11.995 1.00 48.03 563 LEU A C 1
ATOM 4384 O O . LEU A 1 563 ? 26.060 -16.291 11.105 1.00 48.03 563 LEU A O 1
ATOM 4388 N N . SER A 1 564 ? 26.616 -15.647 13.200 1.00 38.25 564 SER A N 1
ATOM 4389 C CA . SER A 1 564 ? 27.360 -16.837 13.650 1.00 38.25 564 SER A CA 1
ATOM 4390 C C . SER A 1 564 ? 26.703 -17.539 14.850 1.00 38.25 564 SER A C 1
ATOM 4392 O O . SER A 1 564 ? 27.383 -18.138 15.685 1.00 38.25 564 SER A O 1
ATOM 4394 N N . LYS A 1 565 ? 25.381 -17.402 14.984 1.00 49.22 565 LYS A N 1
ATOM 4395 C CA . LYS A 1 565 ? 24.547 -18.145 15.934 1.00 49.22 565 LYS A CA 1
ATOM 4396 C C . LYS A 1 565 ? 23.369 -18.747 15.178 1.00 49.22 565 LYS A C 1
ATOM 4398 O O . LYS A 1 565 ? 22.863 -18.129 14.243 1.00 49.22 565 LYS A O 1
ATOM 4403 N N . SER A 1 566 ? 22.976 -19.936 15.612 1.00 59.12 566 SER A N 1
ATOM 4404 C CA . SER A 1 566 ? 21.853 -20.700 15.086 1.00 59.12 566 SER A CA 1
ATOM 4405 C C . SER A 1 566 ? 20.502 -20.019 15.352 1.00 59.12 566 SER A C 1
ATOM 4407 O O . SER A 1 566 ? 20.414 -18.965 15.992 1.00 59.12 566 SER A O 1
ATOM 4409 N N . LEU A 1 567 ? 19.441 -20.636 14.828 1.00 66.06 567 LEU A N 1
ATOM 4410 C CA . LEU A 1 567 ? 18.041 -20.257 15.031 1.00 66.06 567 LEU A CA 1
ATOM 4411 C C . LEU A 1 567 ? 17.692 -19.999 16.516 1.00 66.06 567 LEU A C 1
ATOM 4413 O O . LEU A 1 567 ? 18.303 -20.604 17.403 1.00 66.06 567 LEU A O 1
ATOM 4417 N N . PRO A 1 568 ? 16.691 -19.138 16.810 1.00 65.75 568 PRO A N 1
ATOM 4418 C CA . PRO A 1 568 ? 16.189 -18.937 18.170 1.00 65.75 568 PRO A CA 1
ATOM 4419 C C . PRO A 1 568 ? 15.929 -20.271 18.893 1.00 65.75 568 PRO A C 1
ATOM 4421 O O . PRO A 1 568 ? 15.335 -21.156 18.280 1.00 65.75 568 PRO A O 1
ATOM 4424 N N . PRO A 1 569 ? 16.265 -20.431 20.190 1.00 62.75 569 PRO A N 1
ATOM 4425 C CA . PRO A 1 569 ? 16.044 -21.699 20.903 1.00 62.75 569 PRO A CA 1
ATOM 4426 C C . PRO A 1 569 ? 14.589 -22.198 20.866 1.00 62.75 569 PRO A C 1
ATOM 4428 O O . PRO A 1 569 ? 14.342 -23.395 20.962 1.00 62.75 569 PRO A O 1
ATOM 4431 N N . ASN A 1 570 ? 13.644 -21.273 20.673 1.00 65.38 570 ASN A N 1
ATOM 4432 C CA . ASN A 1 570 ? 12.203 -21.496 20.655 1.00 65.38 570 ASN A CA 1
ATOM 4433 C C . ASN A 1 570 ? 11.593 -21.415 19.232 1.00 65.38 570 ASN A C 1
ATOM 4435 O O . ASN A 1 570 ? 10.375 -21.337 19.106 1.00 65.38 570 ASN A O 1
ATOM 4439 N N . TYR A 1 571 ? 12.397 -21.388 18.154 1.00 72.44 571 TYR A N 1
ATOM 4440 C CA . TYR A 1 571 ? 11.906 -21.100 16.785 1.00 72.44 571 TYR A CA 1
ATOM 4441 C C . TYR A 1 571 ? 10.826 -22.075 16.280 1.00 72.44 571 TYR A C 1
ATOM 4443 O O . TYR A 1 571 ? 9.989 -21.696 15.465 1.00 72.44 571 TYR A O 1
ATOM 4451 N N . ALA A 1 572 ? 10.840 -23.303 16.804 1.00 77.69 572 ALA A N 1
ATOM 4452 C CA . ALA A 1 572 ? 9.909 -24.386 16.508 1.00 77.69 572 ALA A CA 1
ATOM 4453 C C . ALA A 1 572 ? 9.252 -24.943 17.794 1.00 77.69 572 ALA A C 1
ATOM 4455 O O . ALA A 1 572 ? 9.060 -26.152 17.932 1.00 77.69 572 ALA A O 1
ATOM 4456 N N . GLU A 1 573 ? 8.928 -24.085 18.772 1.00 76.06 573 GLU A N 1
ATOM 4457 C CA . GLU A 1 573 ? 8.221 -24.518 19.989 1.00 76.06 573 GLU A CA 1
ATOM 4458 C C . GLU A 1 573 ? 6.759 -24.940 19.713 1.00 76.06 573 GLU A C 1
ATOM 4460 O O . GLU A 1 573 ? 6.016 -24.176 19.092 1.00 76.06 573 GLU A O 1
ATOM 4465 N N . PRO A 1 574 ? 6.300 -26.113 20.208 1.00 78.44 574 PRO A N 1
ATOM 4466 C CA . PRO A 1 574 ? 4.932 -26.599 20.018 1.00 78.44 574 PRO A CA 1
ATOM 4467 C C . PRO A 1 574 ? 3.842 -25.598 20.418 1.00 78.44 574 PRO A C 1
ATOM 4469 O O . PRO A 1 574 ? 3.603 -25.320 21.595 1.00 78.44 574 PRO A O 1
ATOM 4472 N N . VAL A 1 575 ? 3.122 -25.100 19.413 1.00 82.19 575 VAL A N 1
ATOM 4473 C CA . VAL A 1 575 ? 2.017 -24.156 19.591 1.00 82.19 575 VAL A CA 1
ATOM 4474 C C . VAL A 1 575 ? 0.796 -24.866 20.170 1.00 82.19 575 VAL A C 1
ATOM 4476 O O . VAL A 1 575 ? 0.204 -25.742 19.538 1.00 82.19 575 VAL A O 1
ATOM 4479 N N . LYS A 1 576 ? 0.394 -24.458 21.379 1.00 80.75 576 LYS A N 1
ATOM 4480 C CA . LYS A 1 576 ? -0.819 -24.960 22.029 1.00 80.75 576 LYS A CA 1
ATOM 4481 C C . LYS A 1 576 ? -2.049 -24.167 21.599 1.00 80.75 576 LYS A C 1
ATOM 4483 O O . LYS A 1 576 ? -2.306 -23.065 22.082 1.00 80.75 576 LYS A O 1
ATOM 4488 N N . GLU A 1 577 ? -2.848 -24.782 20.743 1.00 85.06 577 GLU A N 1
ATOM 4489 C CA . GLU A 1 577 ? -4.178 -24.296 20.396 1.00 85.06 577 GLU A CA 1
ATOM 4490 C C . GLU A 1 577 ? -5.178 -24.514 21.550 1.00 85.06 577 GLU A C 1
ATOM 4492 O O . GLU A 1 577 ? -4.940 -25.286 22.483 1.00 85.06 577 GLU A O 1
ATOM 4497 N N . VAL A 1 578 ? -6.286 -23.766 21.541 1.00 84.19 578 VAL A N 1
ATOM 4498 C CA . VAL A 1 578 ? -7.197 -23.654 22.692 1.00 84.19 578 VAL A CA 1
ATOM 4499 C C . VAL A 1 578 ? -8.642 -23.811 22.238 1.00 84.19 578 VAL A C 1
ATOM 4501 O O . VAL A 1 578 ? -9.124 -23.030 21.419 1.00 84.19 578 VAL A O 1
ATOM 4504 N N . GLY A 1 579 ? -9.336 -24.789 22.825 1.00 87.25 579 GLY A N 1
ATOM 4505 C CA . GLY A 1 579 ? -10.744 -25.080 22.548 1.00 87.25 579 GLY A CA 1
ATOM 4506 C C . GLY A 1 579 ? -10.993 -26.019 21.364 1.00 87.25 579 GLY A C 1
ATOM 4507 O O . GLY A 1 579 ? -12.150 -26.150 20.973 1.00 87.25 579 GLY A O 1
ATOM 4508 N N . LEU A 1 580 ? -9.952 -26.647 20.805 1.00 91.25 580 LEU A N 1
ATOM 4509 C CA . LEU A 1 580 ? -10.093 -27.641 19.736 1.00 91.25 580 LEU A CA 1
ATOM 4510 C C . LEU A 1 580 ? -10.877 -28.875 20.205 1.00 91.25 580 LEU A C 1
ATOM 4512 O O . LEU A 1 580 ? -10.820 -29.251 21.376 1.00 91.25 580 LEU A O 1
ATOM 4516 N N . ASP A 1 581 ? -11.571 -29.512 19.267 1.00 92.00 581 ASP A N 1
ATOM 4517 C CA . ASP A 1 581 ? -12.321 -30.759 19.449 1.00 92.00 581 ASP A CA 1
ATOM 4518 C C . ASP A 1 581 ? -11.605 -31.869 18.657 1.00 92.00 581 ASP A C 1
ATOM 4520 O O . ASP A 1 581 ? -12.013 -32.224 17.557 1.00 92.00 581 ASP A O 1
ATOM 4524 N N . GLU A 1 582 ? -10.473 -32.356 19.185 1.00 85.94 582 GLU A N 1
ATOM 4525 C CA . GLU A 1 582 ? -9.498 -33.220 18.476 1.00 85.94 582 GLU A CA 1
ATOM 4526 C C . GLU A 1 582 ? -10.094 -34.509 17.873 1.00 85.94 582 GLU A C 1
ATOM 4528 O O . GLU A 1 582 ? -9.491 -35.106 16.984 1.00 85.94 582 GLU A O 1
ATOM 4533 N N . VAL A 1 583 ? -11.274 -34.931 18.340 1.00 86.44 583 VAL A N 1
ATOM 4534 C CA . VAL A 1 583 ? -11.999 -36.116 17.853 1.00 86.44 583 VAL A CA 1
ATOM 4535 C C . VAL A 1 583 ? -13.290 -35.730 17.119 1.00 86.44 583 VAL A C 1
ATOM 4537 O O . VAL A 1 583 ? -13.623 -36.352 16.115 1.00 86.44 583 VAL A O 1
ATOM 4540 N N . GLY A 1 584 ? -14.017 -34.709 17.589 1.00 87.50 584 GLY A N 1
ATOM 4541 C CA . GLY A 1 584 ? -15.312 -34.292 17.042 1.00 87.50 584 GLY A CA 1
ATOM 4542 C C . GLY A 1 584 ? -15.256 -33.181 15.989 1.00 87.50 584 GLY A C 1
ATOM 4543 O O . GLY A 1 584 ? -16.307 -32.641 15.639 1.00 87.50 584 GLY A O 1
ATOM 4544 N N . PHE A 1 585 ? -14.075 -32.793 15.489 1.00 91.19 585 PHE A N 1
ATOM 4545 C CA . PHE A 1 585 ? -13.955 -31.636 14.590 1.00 91.19 585 PHE A CA 1
ATOM 4546 C C . PHE A 1 585 ? -14.703 -31.791 13.259 1.00 91.19 585 PHE A C 1
ATOM 4548 O O . PHE A 1 585 ? -15.230 -30.805 12.751 1.00 91.19 585 PHE A O 1
ATOM 4555 N N . HIS A 1 586 ? -14.823 -33.013 12.729 1.00 89.19 586 HIS A N 1
ATOM 4556 C CA . HIS A 1 586 ? -15.621 -33.291 11.529 1.00 89.19 586 HIS A CA 1
ATOM 4557 C C . HIS A 1 586 ? -17.117 -32.959 11.706 1.00 89.19 586 HIS A C 1
ATOM 4559 O O . HIS A 1 586 ? -17.774 -32.580 10.739 1.00 89.19 586 HIS A O 1
ATOM 4565 N N . ASP A 1 587 ? -17.640 -33.028 12.936 1.00 90.00 587 ASP A N 1
ATOM 4566 C CA . ASP A 1 587 ? -19.022 -32.674 13.287 1.00 90.00 587 ASP A CA 1
ATOM 4567 C C . ASP A 1 587 ? -19.164 -31.174 13.622 1.00 90.00 587 ASP A C 1
ATOM 4569 O O . ASP A 1 587 ? -19.892 -30.795 14.548 1.00 90.00 587 ASP A O 1
ATOM 4573 N N . ALA A 1 588 ? -18.422 -30.293 12.942 1.00 94.06 588 ALA A N 1
ATOM 4574 C CA . ALA A 1 588 ? -18.512 -28.847 13.142 1.00 94.06 588 ALA A CA 1
ATOM 4575 C C . ALA A 1 588 ? -19.944 -28.335 12.849 1.00 94.06 588 ALA A C 1
ATOM 4577 O O . ALA A 1 588 ? -20.515 -28.683 11.814 1.00 94.06 588 ALA A O 1
ATOM 4578 N N . PRO A 1 589 ? -20.545 -27.505 13.725 1.00 95.19 589 PRO A N 1
ATOM 4579 C CA . PRO A 1 589 ? -21.899 -27.000 13.513 1.00 95.19 589 PRO A CA 1
ATOM 4580 C C . PRO A 1 589 ? -21.956 -26.054 12.297 1.00 95.19 589 PRO A C 1
ATOM 4582 O O . PRO A 1 589 ? -20.973 -25.353 12.040 1.00 95.19 589 PRO A O 1
ATOM 4585 N N . PRO A 1 590 ? -23.098 -25.964 11.585 1.00 95.12 590 PRO A N 1
ATOM 4586 C CA . PRO A 1 590 ? -23.331 -24.948 10.562 1.00 95.12 590 PRO A CA 1
ATOM 4587 C C . PRO A 1 590 ? -23.008 -23.533 11.053 1.00 95.12 590 PRO A C 1
ATOM 4589 O O . PRO A 1 590 ? -23.354 -23.150 12.180 1.00 95.12 590 PRO A O 1
ATOM 4592 N N . MET A 1 591 ? -22.327 -22.762 10.205 1.00 95.38 591 MET A N 1
ATOM 4593 C CA . MET A 1 591 ? -21.859 -21.416 10.535 1.00 95.38 591 MET A CA 1
ATOM 4594 C C . MET A 1 591 ? -21.730 -20.522 9.292 1.00 95.38 591 MET A C 1
ATOM 4596 O O . MET A 1 591 ? -21.606 -21.003 8.163 1.00 95.38 591 MET A O 1
ATOM 4600 N N . ASN A 1 592 ? -21.708 -19.211 9.513 1.00 96.12 592 ASN A N 1
ATOM 4601 C CA . ASN A 1 592 ? -21.418 -18.197 8.505 1.00 96.12 592 ASN A CA 1
ATOM 4602 C C . ASN A 1 592 ? -19.897 -17.986 8.394 1.00 96.12 592 ASN A C 1
ATOM 4604 O O . ASN A 1 592 ? -19.277 -17.387 9.280 1.00 96.12 592 ASN A O 1
ATOM 4608 N N . VAL A 1 593 ? -19.286 -18.445 7.301 1.00 98.31 593 VAL A N 1
ATOM 4609 C CA . VAL A 1 593 ? -17.848 -18.282 7.027 1.00 98.31 593 VAL A CA 1
ATOM 4610 C C . VAL A 1 593 ? -17.641 -17.118 6.060 1.00 98.31 593 VAL A C 1
ATOM 4612 O O . VAL A 1 593 ? -18.136 -17.140 4.932 1.00 98.31 593 VAL A O 1
ATOM 4615 N N . ASN A 1 594 ? -16.895 -16.099 6.493 1.00 98.06 594 ASN A N 1
ATOM 4616 C CA . ASN A 1 594 ? -16.474 -14.996 5.628 1.00 98.06 594 ASN A CA 1
ATOM 4617 C C . ASN A 1 594 ? -15.047 -15.248 5.126 1.00 98.06 594 ASN A C 1
ATOM 4619 O O . ASN A 1 594 ? -14.121 -15.338 5.932 1.00 98.06 594 ASN A O 1
ATOM 4623 N N . ILE A 1 595 ? -14.867 -15.355 3.811 1.00 98.50 595 ILE A N 1
ATOM 4624 C CA . ILE A 1 595 ? -13.566 -15.569 3.174 1.00 98.50 595 ILE A CA 1
ATOM 4625 C C . ILE A 1 595 ? -13.112 -14.253 2.529 1.00 98.50 595 ILE A C 1
ATOM 4627 O O . ILE A 1 595 ? -13.607 -13.874 1.469 1.00 98.50 595 ILE A O 1
ATOM 4631 N N . MET A 1 596 ? -12.191 -13.542 3.182 1.00 97.69 596 MET A N 1
ATOM 4632 C CA . MET A 1 596 ? -11.669 -12.244 2.733 1.00 97.69 596 MET A CA 1
ATOM 4633 C C . MET A 1 596 ? -10.405 -12.429 1.887 1.00 97.69 596 MET A C 1
ATOM 4635 O O . MET A 1 596 ? -9.373 -12.835 2.429 1.00 97.69 596 MET A O 1
ATOM 4639 N N . ILE A 1 597 ? -10.468 -12.114 0.591 1.00 94.44 597 ILE A N 1
ATOM 4640 C CA . ILE A 1 597 ? -9.346 -12.288 -0.343 1.00 94.44 597 ILE A CA 1
ATOM 4641 C C . ILE A 1 597 ? -9.088 -10.999 -1.123 1.00 94.44 597 ILE A C 1
ATOM 4643 O O . ILE A 1 597 ? -9.909 -10.579 -1.941 1.00 94.44 597 ILE A O 1
ATOM 4647 N N . VAL A 1 598 ? -7.904 -10.424 -0.917 1.00 88.38 598 VAL A N 1
ATOM 4648 C CA . VAL A 1 598 ? -7.335 -9.355 -1.750 1.00 88.38 598 VAL A CA 1
ATOM 4649 C C . VAL A 1 598 ? -6.374 -9.972 -2.759 1.00 88.38 598 VAL A C 1
ATOM 4651 O O . VAL A 1 598 ? -5.488 -10.727 -2.361 1.00 88.38 598 VAL A O 1
ATOM 4654 N N . GLY A 1 599 ? -6.511 -9.644 -4.046 1.00 81.56 599 GLY A N 1
ATOM 4655 C CA . GLY A 1 599 ? -5.583 -10.122 -5.073 1.00 81.56 599 GLY A CA 1
ATOM 4656 C C . GLY A 1 599 ? -6.176 -10.271 -6.472 1.00 81.56 599 GLY A C 1
ATOM 4657 O O . GLY A 1 599 ? -7.179 -9.654 -6.831 1.00 81.56 599 GLY A O 1
ATOM 4658 N N . SER A 1 600 ? -5.506 -11.096 -7.272 1.00 79.56 600 SER A N 1
ATOM 4659 C CA . SER A 1 600 ? -5.845 -11.425 -8.655 1.00 79.56 600 SER A CA 1
ATOM 4660 C C . SER A 1 600 ? -6.884 -12.555 -8.750 1.00 79.56 600 SER A C 1
ATOM 4662 O O . SER A 1 600 ? -7.266 -13.178 -7.757 1.00 79.56 600 SER A O 1
ATOM 4664 N N . ARG A 1 601 ? -7.277 -12.924 -9.979 1.00 82.44 601 ARG A N 1
ATOM 4665 C CA . ARG A 1 601 ? -8.056 -14.154 -10.221 1.00 82.44 601 ARG A CA 1
ATOM 4666 C C . ARG A 1 601 ? -7.347 -15.407 -9.680 1.00 82.44 601 ARG A C 1
ATOM 4668 O O . ARG A 1 601 ? -8.028 -16.322 -9.226 1.00 82.44 601 ARG A O 1
ATOM 4675 N N . GLY A 1 602 ? -6.012 -15.446 -9.717 1.00 79.44 602 GLY A N 1
ATOM 4676 C CA . GLY A 1 602 ? -5.217 -16.560 -9.190 1.00 79.44 602 GLY A CA 1
ATOM 4677 C C . GLY A 1 602 ? -5.306 -16.703 -7.669 1.00 79.44 602 GLY A C 1
ATOM 4678 O O . GLY A 1 602 ? -5.195 -17.815 -7.164 1.00 79.44 602 GLY A O 1
ATOM 4679 N N . ASP A 1 603 ? -5.574 -15.604 -6.961 1.00 85.56 603 ASP A N 1
ATOM 4680 C CA . ASP A 1 603 ? -5.783 -15.581 -5.514 1.00 85.56 603 ASP A CA 1
ATOM 4681 C C . ASP A 1 603 ? -7.227 -15.937 -5.148 1.00 85.56 603 ASP A C 1
ATOM 4683 O O . ASP A 1 603 ? -7.447 -16.696 -4.211 1.00 85.56 603 ASP A O 1
ATOM 4687 N N . VAL A 1 604 ? -8.215 -15.428 -5.894 1.00 91.06 604 VAL A N 1
ATOM 4688 C CA . VAL A 1 604 ? -9.650 -15.622 -5.601 1.00 91.06 604 VAL A CA 1
ATOM 4689 C C . VAL A 1 604 ? -10.155 -17.014 -5.992 1.00 91.06 604 VAL A C 1
ATOM 4691 O O . VAL A 1 604 ? -10.886 -17.638 -5.221 1.00 91.06 604 VAL A O 1
ATOM 4694 N N . GLN A 1 605 ? -9.772 -17.528 -7.167 1.00 90.94 605 GLN A N 1
ATOM 4695 C CA . GLN A 1 605 ? -10.308 -18.781 -7.721 1.00 90.94 605 GLN A CA 1
ATOM 4696 C C . GLN A 1 605 ? -10.137 -20.019 -6.803 1.00 90.94 605 GLN A C 1
ATOM 4698 O O . GLN A 1 605 ? -11.108 -20.771 -6.678 1.00 90.94 605 GLN A O 1
ATOM 4703 N N . PRO A 1 606 ? -8.998 -20.224 -6.102 1.00 93.44 606 PRO A N 1
ATOM 4704 C CA . PRO A 1 606 ? -8.845 -21.265 -5.078 1.00 93.44 606 PRO A CA 1
ATOM 4705 C C . PRO A 1 606 ? -9.969 -21.296 -4.028 1.00 93.44 606 PRO A C 1
ATOM 4707 O O . PRO A 1 606 ? -10.460 -22.364 -3.658 1.00 93.44 606 PRO A O 1
ATOM 4710 N N . TYR A 1 607 ? -10.418 -20.128 -3.561 1.00 96.62 607 TYR A N 1
ATOM 4711 C CA . TYR A 1 607 ? -11.401 -20.030 -2.477 1.00 96.62 607 TYR A CA 1
ATOM 4712 C C . TYR A 1 607 ? -12.844 -20.226 -2.934 1.00 96.62 607 TYR A C 1
ATOM 4714 O O . TYR A 1 607 ? -13.711 -20.476 -2.099 1.00 96.62 607 TYR A O 1
ATOM 4722 N N . LEU A 1 608 ? -13.102 -20.202 -4.244 1.00 96.06 608 LEU A N 1
ATOM 4723 C CA . LEU A 1 608 ? -14.394 -20.602 -4.801 1.00 96.06 608 LEU A CA 1
ATOM 4724 C C . LEU A 1 608 ? -14.590 -22.114 -4.636 1.00 96.06 608 LEU A C 1
ATOM 4726 O O . LEU A 1 608 ? -15.618 -22.551 -4.123 1.00 96.06 608 LEU A O 1
ATOM 4730 N N . ALA A 1 609 ? -13.562 -22.907 -4.959 1.00 94.94 609 ALA A N 1
ATOM 4731 C CA . ALA A 1 609 ? -13.575 -24.354 -4.745 1.00 94.94 609 ALA A CA 1
ATOM 4732 C C . ALA A 1 609 ? -13.676 -24.713 -3.249 1.00 94.94 609 ALA A C 1
ATOM 4734 O O . ALA A 1 609 ? -14.464 -25.586 -2.874 1.00 94.94 609 ALA A O 1
ATOM 4735 N N . LEU A 1 610 ? -12.941 -24.002 -2.379 1.00 97.62 610 LEU A N 1
ATOM 4736 C CA . LEU A 1 610 ? -13.058 -24.162 -0.923 1.00 97.62 610 LEU A CA 1
ATOM 4737 C C . LEU A 1 610 ? -14.465 -23.799 -0.421 1.00 97.62 610 LEU A C 1
ATOM 4739 O O . LEU A 1 610 ? -15.058 -24.564 0.337 1.00 97.62 610 LEU A O 1
ATOM 4743 N N . GLY A 1 611 ? -15.030 -22.675 -0.872 1.00 97.56 611 GLY A N 1
ATOM 4744 C CA . GLY A 1 611 ? -16.370 -22.226 -0.495 1.00 97.56 611 GLY A CA 1
ATOM 4745 C C . GLY A 1 611 ? -17.465 -23.212 -0.907 1.00 97.56 611 GLY A C 1
ATOM 4746 O O . GLY A 1 611 ? -18.287 -23.601 -0.078 1.00 97.56 611 GLY A O 1
ATOM 4747 N N . GLN A 1 612 ? -17.420 -23.701 -2.149 1.00 96.25 612 GLN A N 1
ATOM 4748 C CA . GLN A 1 612 ? -18.329 -24.740 -2.646 1.00 96.25 612 GLN A CA 1
ATOM 4749 C C . GLN A 1 612 ? -18.199 -26.062 -1.876 1.00 96.25 612 GLN A C 1
ATOM 4751 O O . GLN A 1 612 ? -19.176 -26.801 -1.740 1.00 96.25 612 GLN A O 1
ATOM 4756 N N . ARG A 1 613 ? -17.007 -26.393 -1.356 1.00 96.62 613 ARG A N 1
ATOM 4757 C CA . ARG A 1 613 ? -16.830 -27.553 -0.472 1.00 96.62 613 ARG A CA 1
ATOM 4758 C C . ARG A 1 613 ? -17.414 -27.283 0.912 1.00 96.62 613 ARG A C 1
ATOM 4760 O O . ARG A 1 613 ? -18.164 -28.121 1.394 1.00 96.62 613 ARG A O 1
ATOM 4767 N N . LEU A 1 614 ? -17.146 -26.124 1.515 1.00 97.56 614 LEU A N 1
ATOM 4768 C CA . LEU A 1 614 ? -17.696 -25.715 2.816 1.00 97.56 614 LEU A CA 1
ATOM 4769 C C . LEU A 1 614 ? -19.237 -25.700 2.825 1.00 97.56 614 LEU A C 1
ATOM 4771 O O . LEU A 1 614 ? -19.835 -26.172 3.791 1.00 97.56 614 LEU A O 1
ATOM 4775 N N . GLN A 1 615 ? -19.885 -25.276 1.735 1.00 96.31 615 GLN A N 1
ATOM 4776 C CA . GLN A 1 615 ? -21.346 -25.373 1.579 1.00 96.31 615 GLN A CA 1
ATOM 4777 C C . GLN A 1 615 ? -21.870 -26.816 1.698 1.00 96.31 615 GLN A C 1
ATOM 4779 O O . GLN A 1 615 ? -22.938 -27.033 2.267 1.00 96.31 615 GLN A O 1
ATOM 4784 N N . LYS A 1 616 ? -21.112 -27.828 1.247 1.00 95.50 616 LYS A N 1
ATOM 4785 C CA . LYS A 1 616 ? -21.490 -29.253 1.386 1.00 95.50 616 LYS A CA 1
ATOM 4786 C C . LYS A 1 616 ? -21.392 -29.773 2.827 1.00 95.50 616 LYS A C 1
ATOM 4788 O O . LYS A 1 616 ? -21.987 -30.801 3.126 1.00 95.50 616 LYS A O 1
ATOM 4793 N N . TYR A 1 617 ? -20.700 -29.053 3.713 1.00 94.38 617 TYR A N 1
ATOM 4794 C CA . TYR A 1 617 ? -20.703 -29.277 5.166 1.00 94.38 617 TYR A CA 1
ATOM 4795 C C . TYR A 1 617 ? -21.736 -28.386 5.893 1.00 94.38 617 TYR A C 1
ATOM 4797 O O . TYR A 1 617 ? -21.712 -28.289 7.116 1.00 94.38 617 TYR A O 1
ATOM 4805 N N . GLY A 1 618 ? -22.646 -27.732 5.158 1.00 94.44 618 GLY A N 1
ATOM 4806 C CA . GLY A 1 618 ? -23.733 -26.924 5.720 1.00 94.44 618 GLY A CA 1
ATOM 4807 C C . GLY A 1 618 ? -23.359 -25.486 6.095 1.00 94.44 618 GLY A C 1
ATOM 4808 O O . GLY A 1 618 ? -24.145 -24.823 6.766 1.00 94.44 618 GLY A O 1
ATOM 4809 N N . HIS A 1 619 ? -22.190 -24.983 5.684 1.00 96.81 619 HIS A N 1
ATOM 4810 C CA . HIS A 1 619 ? -21.765 -23.610 5.992 1.00 96.81 619 HIS A CA 1
ATOM 4811 C C . HIS A 1 619 ? -22.303 -22.597 4.978 1.00 96.81 619 HIS A C 1
ATOM 4813 O O . HIS A 1 619 ? -22.215 -22.803 3.766 1.00 96.81 619 HIS A O 1
ATOM 4819 N N . THR A 1 620 ? -22.774 -21.449 5.462 1.00 95.31 620 THR A N 1
ATOM 4820 C CA . THR A 1 620 ? -23.080 -20.293 4.609 1.00 95.31 620 THR A CA 1
ATOM 4821 C C . THR A 1 620 ? -21.775 -19.568 4.308 1.00 95.31 620 THR A C 1
ATOM 4823 O O . THR A 1 620 ? -21.146 -19.027 5.216 1.00 95.31 620 THR A O 1
ATOM 4826 N N . VAL A 1 621 ? -21.358 -19.527 3.042 1.00 97.50 621 VAL A N 1
ATOM 4827 C CA . VAL A 1 621 ? -20.074 -18.926 2.648 1.00 97.50 621 VAL A CA 1
ATOM 4828 C C . VAL A 1 621 ? -20.278 -17.618 1.889 1.00 97.50 621 VAL A C 1
ATOM 4830 O O . VAL A 1 621 ? -20.986 -17.579 0.879 1.00 97.50 621 VAL A O 1
ATOM 4833 N N . ARG A 1 622 ? -19.601 -16.564 2.357 1.00 96.25 622 ARG A N 1
ATOM 4834 C CA . ARG A 1 622 ? -19.433 -15.278 1.666 1.00 96.25 622 ARG A CA 1
ATOM 4835 C C . ARG A 1 622 ? -17.980 -15.126 1.230 1.00 96.25 622 ARG A C 1
ATOM 4837 O O . ARG A 1 622 ? -17.082 -15.266 2.056 1.00 96.25 622 ARG A O 1
ATOM 4844 N N . ILE A 1 623 ? -17.757 -14.804 -0.041 1.00 97.31 623 ILE A N 1
ATOM 4845 C CA . ILE A 1 623 ? -16.462 -14.343 -0.548 1.00 97.31 623 ILE A CA 1
ATOM 4846 C C . ILE A 1 623 ? -16.476 -12.814 -0.536 1.00 97.31 623 ILE A C 1
ATOM 4848 O O . ILE A 1 623 ? -17.304 -12.182 -1.197 1.00 97.31 623 ILE A O 1
ATOM 4852 N N . SER A 1 624 ? -15.552 -12.230 0.217 1.00 96.69 624 SER A N 1
ATOM 4853 C CA . SER A 1 624 ? -15.362 -10.787 0.325 1.00 96.69 624 SER A CA 1
ATOM 4854 C C . SER A 1 624 ? -14.113 -10.409 -0.463 1.00 96.69 624 SER A C 1
ATOM 4856 O O . SER A 1 624 ? -12.991 -10.684 -0.036 1.00 96.69 624 SER A O 1
ATOM 4858 N N . THR A 1 625 ? -14.313 -9.853 -1.657 1.00 95.25 625 THR A N 1
ATOM 4859 C CA . THR A 1 625 ? -13.246 -9.541 -2.619 1.00 95.25 625 THR A CA 1
ATOM 4860 C C . THR A 1 625 ? -13.673 -8.402 -3.554 1.00 95.25 625 THR A C 1
ATOM 4862 O O . THR A 1 625 ? -14.685 -7.747 -3.321 1.00 95.25 625 THR A O 1
ATOM 4865 N N . HIS A 1 626 ? -12.878 -8.098 -4.572 1.00 92.19 626 HIS A N 1
ATOM 4866 C CA . HIS A 1 626 ? -13.061 -6.940 -5.442 1.00 92.19 626 HIS A CA 1
ATOM 4867 C C . HIS A 1 626 ? -14.240 -7.097 -6.419 1.00 92.19 626 HIS A C 1
ATOM 4869 O O . HIS A 1 626 ? -14.512 -8.195 -6.910 1.00 92.19 626 HIS A O 1
ATOM 4875 N N . GLU A 1 627 ? -14.896 -5.981 -6.754 1.00 92.12 627 GLU A N 1
ATOM 4876 C CA . GLU A 1 627 ? -16.097 -5.907 -7.610 1.00 92.12 627 GLU A CA 1
ATOM 4877 C C . GLU A 1 627 ? -15.988 -6.689 -8.932 1.00 92.12 627 GLU A C 1
ATOM 4879 O O . GLU A 1 627 ? -16.927 -7.383 -9.318 1.00 92.12 627 GLU A O 1
ATOM 4884 N N . THR A 1 628 ? -14.823 -6.658 -9.590 1.00 89.94 628 THR A N 1
ATOM 4885 C CA . THR A 1 628 ? -14.561 -7.373 -10.858 1.00 89.94 628 THR A CA 1
ATOM 4886 C C . THR A 1 628 ? -14.818 -8.891 -10.774 1.00 89.94 628 THR A C 1
ATOM 4888 O O . THR A 1 628 ? -15.172 -9.532 -11.764 1.00 89.94 628 THR A O 1
ATOM 4891 N N . PHE A 1 629 ? -14.741 -9.483 -9.575 1.00 92.00 629 PHE A N 1
ATOM 4892 C CA . PHE A 1 629 ? -15.007 -10.907 -9.349 1.00 92.00 629 PHE A CA 1
ATOM 4893 C C . PHE A 1 629 ? -16.457 -11.225 -8.940 1.00 92.00 629 PHE A C 1
ATOM 4895 O O . PHE A 1 629 ? -16.785 -12.409 -8.823 1.00 92.00 629 PHE A O 1
ATOM 4902 N N . ARG A 1 630 ? -17.347 -10.228 -8.777 1.00 93.19 630 ARG A N 1
ATOM 4903 C CA . ARG A 1 630 ? -18.755 -10.421 -8.357 1.00 93.19 630 ARG A CA 1
ATOM 4904 C C . ARG A 1 630 ? -19.460 -11.505 -9.169 1.00 93.19 630 ARG A C 1
ATOM 4906 O O . ARG A 1 630 ? -20.092 -12.389 -8.590 1.00 93.19 630 ARG A O 1
ATOM 4913 N N . LYS A 1 631 ? -19.330 -11.454 -10.503 1.00 91.75 631 LYS A N 1
ATOM 4914 C CA . LYS A 1 631 ? -19.949 -12.440 -11.400 1.00 91.75 631 LYS A CA 1
ATOM 4915 C C . LYS A 1 631 ? -19.396 -13.842 -11.140 1.00 91.75 631 LYS A C 1
ATOM 4917 O O . LYS A 1 631 ? -20.175 -14.748 -10.891 1.00 91.75 631 LYS A O 1
ATOM 4922 N N . LEU A 1 632 ? -18.072 -14.001 -11.107 1.00 90.00 632 LEU A N 1
ATOM 4923 C CA . LEU A 1 632 ? -17.405 -15.293 -10.899 1.00 90.00 632 LEU A CA 1
ATOM 4924 C C . LEU A 1 632 ? -17.785 -15.940 -9.550 1.00 90.00 632 LEU A C 1
ATOM 4926 O O . LEU A 1 632 ? -17.963 -17.156 -9.476 1.00 90.00 632 LEU A O 1
ATOM 4930 N N . VAL A 1 633 ? -17.954 -15.135 -8.495 1.00 93.69 633 VAL A N 1
ATOM 4931 C CA . VAL A 1 633 ? -18.404 -15.602 -7.171 1.00 93.69 633 VAL A CA 1
ATOM 4932 C C . VAL A 1 633 ? -19.871 -16.052 -7.199 1.00 93.69 633 VAL A C 1
ATOM 4934 O O . VAL A 1 633 ? -20.172 -17.158 -6.747 1.00 93.69 633 VAL A O 1
ATOM 4937 N N . LYS A 1 634 ? -20.781 -15.241 -7.756 1.00 92.19 634 LYS A N 1
ATOM 4938 C CA . LYS A 1 634 ? -22.216 -15.580 -7.833 1.00 92.19 634 LYS A CA 1
ATOM 4939 C C . LYS A 1 634 ? -22.493 -16.739 -8.803 1.00 92.19 634 LYS A C 1
ATOM 4941 O O . LYS A 1 634 ? -23.279 -17.615 -8.458 1.00 92.19 634 LYS A O 1
ATOM 4946 N N . ASP A 1 635 ? -21.798 -16.808 -9.942 1.00 90.12 635 ASP A N 1
ATOM 4947 C CA . ASP A 1 635 ? -21.808 -17.957 -10.869 1.00 90.12 635 ASP A CA 1
ATOM 4948 C C . ASP A 1 635 ? -21.406 -19.259 -10.147 1.00 90.12 635 ASP A C 1
ATOM 4950 O O . ASP A 1 635 ? -21.942 -20.327 -10.431 1.00 90.12 635 ASP A O 1
ATOM 4954 N N . SER A 1 636 ? -20.490 -19.166 -9.174 1.00 90.75 636 SER A N 1
ATOM 4955 C CA . SER A 1 636 ? -20.038 -20.297 -8.351 1.00 90.75 636 SER A CA 1
ATOM 4956 C C . SER A 1 636 ? -21.025 -20.699 -7.243 1.00 90.75 636 SER A C 1
ATOM 4958 O O . SER A 1 636 ? -20.719 -21.616 -6.481 1.00 90.75 636 SER A O 1
ATOM 4960 N N . GLY A 1 637 ? -22.185 -20.041 -7.121 1.00 91.75 637 GLY A N 1
ATOM 4961 C CA . GLY A 1 637 ? -23.192 -20.321 -6.087 1.00 91.75 637 GLY A CA 1
ATOM 4962 C C . GLY A 1 637 ? -22.857 -19.767 -4.695 1.00 91.75 637 GLY A C 1
ATOM 4963 O O . GLY A 1 637 ? -23.408 -20.238 -3.699 1.00 91.75 637 GLY A O 1
ATOM 4964 N N . LEU A 1 638 ? -21.946 -18.792 -4.606 1.00 94.31 638 LEU A N 1
ATOM 4965 C CA . LEU A 1 638 ? -21.441 -18.229 -3.349 1.00 94.31 638 LEU A CA 1
ATOM 4966 C C . LEU A 1 638 ? -21.958 -16.803 -3.110 1.00 94.31 638 LEU A C 1
ATOM 4968 O O . LEU A 1 638 ? -22.227 -16.052 -4.051 1.00 94.31 638 LEU A O 1
ATOM 4972 N N . ARG A 1 639 ? -22.072 -16.405 -1.835 1.00 94.25 639 ARG A N 1
ATOM 4973 C CA . ARG A 1 639 ? -22.444 -15.030 -1.459 1.00 94.25 639 ARG A CA 1
ATOM 4974 C C . ARG A 1 639 ? -21.265 -14.085 -1.717 1.00 94.25 639 ARG A C 1
ATOM 4976 O O . ARG A 1 639 ? -20.112 -14.500 -1.599 1.00 94.25 639 ARG A O 1
ATOM 4983 N N . PHE A 1 640 ? -21.534 -12.824 -2.055 1.00 95.00 640 PHE A N 1
ATOM 4984 C CA . PHE A 1 640 ? -20.507 -11.854 -2.462 1.00 95.00 640 PHE A CA 1
ATOM 4985 C C . PHE A 1 640 ? -20.625 -10.529 -1.709 1.00 95.00 640 PHE A C 1
ATOM 4987 O O . PHE A 1 640 ? -21.721 -9.980 -1.593 1.00 95.00 640 PHE A O 1
ATOM 4994 N N . PHE A 1 641 ? -19.483 -9.973 -1.301 1.00 94.94 641 PHE A N 1
ATOM 4995 C CA . PHE A 1 641 ? -19.378 -8.615 -0.771 1.00 94.94 641 PHE A CA 1
ATOM 4996 C C . PHE A 1 641 ? -18.169 -7.890 -1.382 1.00 94.94 641 PHE A C 1
ATOM 4998 O O . PHE A 1 641 ? -17.059 -8.424 -1.368 1.00 94.94 641 PHE A O 1
ATOM 5005 N N . ASN A 1 642 ? -18.368 -6.673 -1.898 1.00 94.44 642 ASN A N 1
ATOM 5006 C CA . ASN A 1 642 ? -17.292 -5.886 -2.503 1.00 94.44 642 ASN A CA 1
ATOM 5007 C C . ASN A 1 642 ? -16.402 -5.254 -1.417 1.00 94.44 642 ASN A C 1
ATOM 5009 O O . ASN A 1 642 ? -16.888 -4.459 -0.612 1.00 94.44 642 ASN A O 1
ATOM 5013 N N . ILE A 1 643 ? -15.101 -5.539 -1.396 1.00 92.06 643 ILE A N 1
ATOM 5014 C CA . ILE A 1 643 ? -14.179 -4.919 -0.420 1.00 92.06 643 ILE A CA 1
ATOM 5015 C C . ILE A 1 643 ? -13.585 -3.577 -0.874 1.00 92.06 643 ILE A C 1
ATOM 5017 O O . ILE A 1 643 ? -12.829 -2.981 -0.116 1.00 92.06 643 ILE A O 1
ATOM 5021 N N . GLY A 1 644 ? -13.937 -3.079 -2.060 1.00 86.38 644 GLY A N 1
ATOM 5022 C CA . GLY A 1 644 ? -13.346 -1.864 -2.626 1.00 86.38 644 GLY A CA 1
ATOM 5023 C C . GLY A 1 644 ? -11.950 -2.093 -3.217 1.00 86.38 644 GLY A C 1
ATOM 5024 O O . GLY A 1 644 ? -11.381 -3.186 -3.124 1.00 86.38 644 GLY A O 1
ATOM 5025 N N . GLY A 1 645 ? -11.410 -1.052 -3.856 1.00 73.81 645 GLY A N 1
ATOM 5026 C CA . GLY A 1 645 ? -10.146 -1.097 -4.604 1.00 73.81 645 GLY A CA 1
ATOM 5027 C C . GLY A 1 645 ? -10.187 -1.961 -5.877 1.00 73.81 645 GLY A C 1
ATOM 5028 O O . GLY A 1 645 ? -10.903 -2.960 -5.957 1.00 73.81 645 GLY A O 1
ATOM 5029 N N . ASP A 1 646 ? -9.386 -1.593 -6.878 1.00 69.81 646 ASP A N 1
ATOM 5030 C CA . ASP A 1 646 ? -9.282 -2.323 -8.148 1.00 69.81 646 ASP A CA 1
ATOM 5031 C C . ASP A 1 646 ? -8.014 -3.213 -8.189 1.00 69.81 646 ASP A C 1
ATOM 5033 O O . ASP A 1 646 ? -6.898 -2.694 -8.055 1.00 69.81 646 ASP A O 1
ATOM 5037 N N . PRO A 1 647 ? -8.133 -4.539 -8.420 1.00 63.19 647 PRO A N 1
ATOM 5038 C CA . PRO A 1 647 ? -7.005 -5.425 -8.707 1.00 63.19 647 PRO A CA 1
ATOM 5039 C C . PRO A 1 647 ? -6.104 -4.936 -9.843 1.00 63.19 647 PRO A C 1
ATOM 5041 O O . PRO A 1 647 ? -4.900 -5.186 -9.809 1.00 63.19 647 PRO A O 1
ATOM 5044 N N . HIS A 1 648 ? -6.649 -4.238 -10.841 1.00 63.06 648 HIS A N 1
ATOM 5045 C CA . HIS A 1 648 ? -5.879 -3.707 -11.961 1.00 63.06 648 HIS A CA 1
ATOM 5046 C C . HIS A 1 648 ? -5.046 -2.483 -11.554 1.00 63.06 648 HIS A C 1
ATOM 5048 O O . HIS A 1 648 ? -3.888 -2.391 -11.960 1.00 63.06 648 HIS A O 1
ATOM 5054 N N . GLU A 1 649 ? -5.539 -1.594 -10.685 1.00 62.88 649 GLU A N 1
ATOM 5055 C CA . GLU A 1 649 ? -4.719 -0.527 -10.083 1.00 62.88 649 GLU A CA 1
ATOM 5056 C C . GLU A 1 649 ? -3.675 -1.083 -9.100 1.00 62.88 649 GLU A C 1
ATOM 5058 O O . GLU A 1 649 ? -2.525 -0.632 -9.079 1.00 62.88 649 GLU A O 1
ATOM 5063 N N . LEU A 1 650 ? -4.039 -2.103 -8.315 1.00 56.88 650 LEU A N 1
ATOM 5064 C CA . LEU A 1 650 ? -3.126 -2.811 -7.414 1.00 56.88 650 LEU A CA 1
ATOM 5065 C C . LEU A 1 650 ? -1.973 -3.475 -8.185 1.00 56.88 650 LEU A C 1
ATOM 5067 O O . LEU A 1 650 ? -0.809 -3.191 -7.894 1.00 56.88 650 LEU A O 1
ATOM 5071 N N . MET A 1 651 ? -2.275 -4.299 -9.192 1.00 53.91 651 MET A N 1
ATOM 5072 C CA . MET A 1 651 ? -1.265 -5.011 -9.983 1.00 53.91 651 MET A CA 1
ATOM 5073 C C . MET A 1 651 ? -0.497 -4.093 -10.937 1.00 53.91 651 MET A C 1
ATOM 5075 O O . MET A 1 651 ? 0.721 -4.215 -11.021 1.00 53.91 651 MET A O 1
ATOM 5079 N N . SER A 1 652 ? -1.144 -3.145 -11.628 1.00 57.28 652 SER A N 1
ATOM 5080 C CA . SER A 1 652 ? -0.412 -2.212 -12.506 1.00 57.28 652 SER A CA 1
ATOM 5081 C C . SER A 1 652 ? 0.525 -1.304 -11.712 1.00 57.28 652 SER A C 1
ATOM 5083 O O . SER A 1 652 ? 1.600 -0.960 -12.203 1.00 57.28 652 SER A O 1
ATOM 5085 N N . TYR A 1 653 ? 0.187 -0.978 -10.460 1.00 52.12 653 TYR A N 1
ATOM 5086 C CA . TYR A 1 653 ? 1.141 -0.361 -9.550 1.00 52.12 653 TYR A CA 1
ATOM 5087 C C . TYR A 1 653 ? 2.301 -1.292 -9.197 1.00 52.12 653 TYR A C 1
ATOM 5089 O O . TYR A 1 653 ? 3.434 -0.833 -9.264 1.00 52.12 653 TYR A O 1
ATOM 5097 N N . MET A 1 654 ? 2.051 -2.556 -8.834 1.00 48.91 654 MET A N 1
ATOM 5098 C CA . MET A 1 654 ? 3.123 -3.510 -8.506 1.00 48.91 654 MET A CA 1
ATOM 5099 C C . MET A 1 654 ? 4.059 -3.738 -9.700 1.00 48.91 654 MET A C 1
ATOM 5101 O O . MET A 1 654 ? 5.264 -3.783 -9.520 1.00 48.91 654 MET A O 1
ATOM 5105 N N . VAL A 1 655 ? 3.548 -3.766 -10.933 1.00 51.19 655 VAL A N 1
ATOM 5106 C CA . VAL A 1 655 ? 4.386 -3.828 -12.146 1.00 51.19 655 VAL A CA 1
ATOM 5107 C C . VAL A 1 655 ? 5.205 -2.542 -12.351 1.00 51.19 655 VAL A C 1
ATOM 5109 O O . VAL A 1 655 ? 6.349 -2.604 -12.790 1.00 51.19 655 VAL A O 1
ATOM 5112 N N . ARG A 1 656 ? 4.651 -1.366 -12.024 1.00 50.69 656 ARG A N 1
ATOM 5113 C CA . ARG A 1 656 ? 5.346 -0.064 -12.140 1.00 50.69 656 ARG A CA 1
ATOM 5114 C C . ARG A 1 656 ? 6.306 0.234 -10.983 1.00 50.69 656 ARG A C 1
ATOM 5116 O O . ARG A 1 656 ? 7.219 1.033 -11.150 1.00 50.69 656 ARG A O 1
ATOM 5123 N N . ASN A 1 657 ? 6.069 -0.349 -9.812 1.00 43.84 657 ASN A N 1
ATOM 5124 C CA . ASN A 1 657 ? 6.811 -0.137 -8.572 1.00 43.84 657 ASN A CA 1
ATOM 5125 C C . ASN A 1 657 ? 6.927 -1.480 -7.828 1.00 43.84 657 ASN A C 1
ATOM 5127 O O . ASN A 1 657 ? 6.174 -1.716 -6.880 1.00 43.84 657 ASN A O 1
ATOM 5131 N N . PRO A 1 658 ? 7.841 -2.369 -8.251 1.00 41.31 658 PRO A N 1
ATOM 5132 C CA . PRO A 1 658 ? 7.850 -3.751 -7.767 1.00 41.31 658 PRO A CA 1
ATOM 5133 C C . PRO A 1 658 ? 8.175 -3.928 -6.274 1.00 41.31 658 PRO A C 1
ATOM 5135 O O . PRO A 1 658 ? 7.767 -4.918 -5.671 1.00 41.31 658 PRO A O 1
ATOM 5138 N N . GLY A 1 659 ? 8.898 -2.986 -5.657 1.00 37.41 659 GLY A N 1
ATOM 5139 C CA . GLY A 1 659 ? 9.365 -3.097 -4.270 1.00 37.41 659 GLY A CA 1
ATOM 5140 C C . GLY A 1 659 ? 8.270 -3.013 -3.196 1.00 37.41 659 GLY A C 1
ATOM 5141 O O . GLY A 1 659 ? 7.357 -2.194 -3.275 1.00 37.41 659 GLY A O 1
ATOM 5142 N N . LEU A 1 660 ? 8.431 -3.794 -2.115 1.00 37.25 660 LEU A N 1
ATOM 5143 C CA . LEU A 1 660 ? 7.593 -3.734 -0.896 1.00 37.25 660 LEU A CA 1
ATOM 5144 C C . LEU A 1 660 ? 7.519 -2.333 -0.256 1.00 37.25 660 LEU A C 1
ATOM 5146 O O . LEU A 1 660 ? 6.535 -2.019 0.413 1.00 37.25 660 LEU A O 1
ATOM 5150 N N . ILE A 1 661 ? 8.551 -1.500 -0.434 1.00 37.44 661 ILE A N 1
ATOM 5151 C CA . ILE A 1 661 ? 8.492 -0.066 -0.127 1.00 37.44 661 ILE A CA 1
ATOM 5152 C C . ILE A 1 661 ? 8.345 0.698 -1.453 1.00 37.44 661 ILE A C 1
ATOM 5154 O O . ILE A 1 661 ? 9.152 0.475 -2.357 1.00 37.44 661 ILE A O 1
ATOM 5158 N N . PRO A 1 662 ? 7.386 1.638 -1.557 1.00 30.62 662 PRO A N 1
ATOM 5159 C CA . PRO A 1 662 ? 7.267 2.538 -2.699 1.00 30.62 662 PRO A CA 1
ATOM 5160 C C . PRO A 1 662 ? 8.589 3.245 -3.034 1.00 30.62 662 PRO A C 1
ATOM 5162 O O . PRO A 1 662 ? 9.179 3.907 -2.179 1.00 30.62 662 PRO A O 1
ATOM 5165 N N . GLY A 1 663 ? 9.027 3.155 -4.293 1.00 29.55 663 GLY A N 1
ATOM 5166 C CA . GLY A 1 663 ? 10.153 3.949 -4.792 1.00 29.55 663 GLY A CA 1
ATOM 5167 C C . GLY A 1 663 ? 9.870 5.454 -4.700 1.00 29.55 663 GLY A C 1
ATOM 5168 O O . GLY A 1 663 ? 8.713 5.872 -4.628 1.00 29.55 663 GLY A O 1
ATOM 5169 N N . PHE A 1 664 ? 10.910 6.292 -4.730 1.00 28.50 664 PHE A N 1
ATOM 5170 C CA . PHE A 1 664 ? 10.757 7.744 -4.541 1.00 28.50 664 PHE A CA 1
ATOM 5171 C C . PHE A 1 664 ? 9.793 8.377 -5.570 1.00 28.50 664 PHE A C 1
ATOM 5173 O O . PHE A 1 664 ? 9.016 9.263 -5.224 1.00 28.50 664 PHE A O 1
ATOM 5180 N N . GLU A 1 665 ? 9.724 7.838 -6.794 1.00 28.80 665 GLU A N 1
ATOM 5181 C CA . GLU A 1 665 ? 8.715 8.225 -7.792 1.00 28.80 665 GLU A CA 1
ATOM 5182 C C . GLU A 1 665 ? 7.259 8.015 -7.342 1.00 28.80 665 GLU A C 1
ATOM 5184 O O . GLU A 1 665 ? 6.401 8.821 -7.686 1.00 28.80 665 GLU A O 1
ATOM 5189 N N . SER A 1 666 ? 6.953 6.963 -6.575 1.00 30.83 666 SER A N 1
ATOM 5190 C CA . SER A 1 666 ? 5.607 6.726 -6.022 1.00 30.83 666 SER A CA 1
ATOM 5191 C C . SER A 1 666 ? 5.235 7.713 -4.919 1.00 30.83 666 SER A C 1
ATOM 5193 O O . SER A 1 666 ? 4.053 7.998 -4.720 1.00 30.83 666 SER A O 1
ATOM 5195 N N . VAL A 1 667 ? 6.235 8.211 -4.182 1.00 27.16 667 VAL A N 1
ATOM 5196 C CA . VAL A 1 667 ? 6.049 9.302 -3.216 1.00 27.16 667 VAL A CA 1
ATOM 5197 C C . VAL A 1 667 ? 5.658 10.564 -3.986 1.00 27.16 667 VAL A C 1
ATOM 5199 O O . VAL A 1 667 ? 4.641 11.181 -3.679 1.00 27.16 667 VAL A O 1
ATOM 5202 N N . LEU A 1 668 ? 6.423 10.887 -5.034 1.00 25.47 668 LEU A N 1
ATOM 5203 C CA . LEU A 1 668 ? 6.238 12.071 -5.875 1.00 25.47 668 LEU A CA 1
ATOM 5204 C C . LEU A 1 668 ? 4.906 12.056 -6.645 1.00 25.47 668 LEU A C 1
ATOM 5206 O O . LEU A 1 668 ? 4.182 13.043 -6.633 1.00 25.47 668 LEU A O 1
ATOM 5210 N N . LYS A 1 669 ? 4.511 10.929 -7.247 1.00 32.50 669 LYS A N 1
ATOM 5211 C CA . LYS A 1 669 ? 3.257 10.800 -8.025 1.00 32.50 669 LYS A CA 1
ATOM 5212 C C . LYS A 1 669 ? 1.972 10.867 -7.171 1.00 32.50 669 LYS A C 1
ATOM 5214 O O . LYS A 1 669 ? 0.866 10.791 -7.706 1.00 32.50 669 LYS A O 1
ATOM 5219 N N . GLY A 1 670 ? 2.094 10.994 -5.845 1.00 30.75 670 GLY A N 1
ATOM 5220 C CA . GLY A 1 670 ? 0.969 11.032 -4.901 1.00 30.75 670 GLY A CA 1
ATOM 5221 C C . GLY A 1 670 ? 0.269 9.680 -4.698 1.00 30.75 670 GLY A C 1
ATOM 5222 O O . GLY A 1 670 ? -0.735 9.596 -3.984 1.00 30.75 670 GLY A O 1
ATOM 5223 N N . ASP A 1 671 ? 0.796 8.605 -5.291 1.00 42.81 671 ASP A N 1
ATOM 5224 C CA . ASP A 1 671 ? 0.180 7.276 -5.282 1.00 42.81 671 ASP A CA 1
ATOM 5225 C C . ASP A 1 671 ? 0.083 6.697 -3.867 1.00 42.81 671 ASP A C 1
ATOM 5227 O O . ASP A 1 671 ? -0.875 5.994 -3.552 1.00 42.81 671 ASP A O 1
ATOM 5231 N N . ILE A 1 672 ? 1.023 7.037 -2.977 1.00 47.50 672 ILE A N 1
ATOM 5232 C CA . ILE A 1 672 ? 0.991 6.612 -1.568 1.00 47.50 672 ILE A CA 1
ATOM 5233 C C . ILE A 1 672 ? -0.237 7.174 -0.839 1.00 47.50 672 ILE A C 1
ATOM 5235 O O . ILE A 1 672 ? -0.876 6.437 -0.091 1.00 47.50 672 ILE A O 1
ATOM 5239 N N . GLY A 1 673 ? -0.615 8.434 -1.081 1.00 50.19 673 GLY A N 1
ATOM 5240 C CA . GLY A 1 673 ? -1.805 9.038 -0.470 1.00 50.19 673 GLY A CA 1
ATOM 5241 C C . GLY A 1 673 ? -3.084 8.330 -0.918 1.00 50.19 673 GLY A C 1
ATOM 5242 O O . GLY A 1 673 ? -3.853 7.841 -0.088 1.00 50.19 673 GLY A O 1
ATOM 5243 N N . LYS A 1 674 ? -3.248 8.164 -2.238 1.00 59.69 674 LYS A N 1
ATOM 5244 C CA . LYS A 1 674 ? -4.360 7.407 -2.844 1.00 59.69 674 LYS A CA 1
ATOM 5245 C C . LYS A 1 674 ? -4.430 5.973 -2.307 1.00 59.69 674 LYS A C 1
ATOM 5247 O O . LYS A 1 674 ? -5.505 5.493 -1.963 1.00 59.69 674 LYS A O 1
ATOM 5252 N N . LYS A 1 675 ? -3.284 5.304 -2.148 1.00 60.28 675 LYS A N 1
ATOM 5253 C CA . LYS A 1 675 ? -3.196 3.943 -1.595 1.00 60.28 675 LYS A CA 1
ATOM 5254 C C . LYS A 1 675 ? -3.518 3.858 -0.116 1.00 60.28 675 LYS A C 1
ATOM 5256 O O . LYS A 1 675 ? -4.162 2.899 0.285 1.00 60.28 675 LYS A O 1
ATOM 5261 N N . GLN A 1 676 ? -3.114 4.828 0.699 1.00 64.06 676 GLN A N 1
ATOM 5262 C CA . GLN A 1 676 ? -3.505 4.851 2.109 1.00 64.06 676 GLN A CA 1
ATOM 5263 C C . GLN A 1 676 ? -5.013 5.097 2.272 1.00 64.06 676 GLN A C 1
ATOM 5265 O O . GLN A 1 676 ? -5.600 4.563 3.211 1.00 64.06 676 GLN A O 1
ATOM 5270 N N . VAL A 1 677 ? -5.653 5.818 1.341 1.00 72.69 677 VAL A N 1
ATOM 5271 C CA . VAL A 1 677 ? -7.122 5.924 1.254 1.00 72.69 677 VAL A CA 1
ATOM 5272 C C . VAL A 1 677 ? -7.751 4.596 0.815 1.00 72.69 677 VAL A C 1
ATOM 5274 O O . VAL A 1 677 ? -8.583 4.071 1.547 1.00 72.69 677 VAL A O 1
ATOM 5277 N N . MET A 1 678 ? -7.309 4.003 -0.298 1.00 71.94 678 MET A N 1
ATOM 5278 C CA . MET A 1 678 ? -7.824 2.717 -0.800 1.00 71.94 678 MET A CA 1
ATOM 5279 C C . MET A 1 678 ? -7.657 1.580 0.224 1.00 71.94 678 MET A C 1
ATOM 5281 O O . MET A 1 678 ? -8.583 0.815 0.461 1.00 71.94 678 MET A O 1
ATOM 5285 N N . VAL A 1 679 ? -6.510 1.487 0.904 1.00 78.56 679 VAL A N 1
ATOM 5286 C CA . VAL A 1 679 ? -6.301 0.499 1.976 1.00 78.56 679 VAL A CA 1
ATOM 5287 C C . VAL A 1 679 ? -7.161 0.820 3.204 1.00 78.56 679 VAL A C 1
ATOM 5289 O O . VAL A 1 679 ? -7.653 -0.104 3.842 1.00 78.56 679 VAL A O 1
ATOM 5292 N N . ALA A 1 680 ? -7.405 2.093 3.540 1.00 81.88 680 ALA A N 1
ATOM 5293 C CA . ALA A 1 680 ? -8.344 2.441 4.611 1.00 81.88 680 ALA A CA 1
ATOM 5294 C C . ALA A 1 680 ? -9.789 2.029 4.276 1.00 81.88 680 ALA A C 1
ATOM 5296 O O . ALA A 1 680 ? -10.478 1.501 5.149 1.00 81.88 680 ALA A O 1
ATOM 5297 N N . GLU A 1 681 ? -10.217 2.221 3.024 1.00 88.00 681 GLU A N 1
ATOM 5298 C CA . GLU A 1 681 ? -11.498 1.734 2.502 1.00 88.00 681 GLU A CA 1
ATOM 5299 C C . GLU A 1 681 ? -11.571 0.206 2.587 1.00 88.00 681 GLU A C 1
ATOM 5301 O O . GLU A 1 681 ? -12.497 -0.320 3.199 1.00 88.00 681 GLU A O 1
ATOM 5306 N N . MET A 1 682 ? -10.564 -0.510 2.076 1.00 88.50 682 MET A N 1
ATOM 5307 C CA . MET A 1 682 ? -10.514 -1.976 2.105 1.00 88.50 682 MET A CA 1
ATOM 5308 C C . MET A 1 682 ? -10.545 -2.537 3.531 1.00 88.50 682 MET A C 1
ATOM 5310 O O . MET A 1 682 ? -11.283 -3.485 3.801 1.00 88.50 682 MET A O 1
ATOM 5314 N N . LEU A 1 683 ? -9.806 -1.936 4.471 1.00 91.00 683 LEU A N 1
ATOM 5315 C CA . LEU A 1 683 ? -9.851 -2.303 5.892 1.00 91.00 683 LEU A CA 1
ATOM 5316 C C . LEU A 1 683 ? -11.265 -2.128 6.477 1.00 91.00 683 LEU A C 1
ATOM 5318 O O . LEU A 1 683 ? -11.760 -3.012 7.181 1.00 91.00 683 LEU A O 1
ATOM 5322 N N . GLU A 1 684 ? -11.931 -1.010 6.175 1.00 91.81 684 GLU A N 1
ATOM 5323 C CA . GLU A 1 684 ? -13.293 -0.731 6.635 1.00 91.81 684 GLU A CA 1
ATOM 5324 C C . GLU A 1 684 ? -14.326 -1.670 5.999 1.00 91.81 684 GLU A C 1
ATOM 5326 O O . GLU A 1 684 ? -15.090 -2.312 6.720 1.00 91.81 684 GLU A O 1
ATOM 5331 N N . ARG A 1 685 ? -14.304 -1.836 4.675 1.00 93.31 685 ARG A N 1
ATOM 5332 C CA . ARG A 1 685 ? -15.204 -2.727 3.932 1.00 93.31 685 ARG A CA 1
ATOM 5333 C C . ARG A 1 685 ? -15.025 -4.194 4.323 1.00 93.31 685 ARG A C 1
ATOM 5335 O O . ARG A 1 685 ? -16.019 -4.904 4.456 1.00 93.31 685 ARG A O 1
ATOM 5342 N N . CYS A 1 686 ? -13.804 -4.644 4.621 1.00 94.44 686 CYS A N 1
ATOM 5343 C CA . CYS A 1 686 ? -13.578 -5.970 5.206 1.00 94.44 686 CYS A CA 1
ATOM 5344 C C . CYS A 1 686 ? -14.251 -6.120 6.582 1.00 94.44 686 CYS A C 1
ATOM 5346 O O . CYS A 1 686 ? -14.817 -7.176 6.869 1.00 94.44 686 CYS A O 1
ATOM 5348 N N . CYS A 1 687 ? -14.274 -5.075 7.418 1.00 92.81 687 CYS A N 1
ATOM 5349 C CA . CYS A 1 687 ? -15.032 -5.105 8.672 1.00 92.81 687 CYS A CA 1
ATOM 5350 C C . CYS A 1 687 ? -16.545 -5.205 8.421 1.00 92.81 687 CYS A C 1
ATOM 5352 O O . CYS A 1 687 ? -17.186 -6.098 8.976 1.00 92.81 687 CYS A O 1
ATOM 5354 N N . LEU A 1 688 ? -17.094 -4.349 7.551 1.00 91.56 688 LEU A N 1
ATOM 5355 C CA . LEU A 1 688 ? -18.519 -4.339 7.191 1.00 91.56 688 LEU A CA 1
ATOM 5356 C C . LEU A 1 688 ? -18.986 -5.688 6.614 1.00 91.56 688 LEU A C 1
ATOM 5358 O O . LEU A 1 688 ? -20.026 -6.214 7.015 1.00 91.56 688 LEU A O 1
ATOM 5362 N N . SER A 1 689 ? -18.152 -6.329 5.785 1.00 93.50 689 SER A N 1
ATOM 5363 C CA . SER A 1 689 ? -18.415 -7.652 5.196 1.00 93.50 689 SER A CA 1
ATOM 5364 C C . SER A 1 689 ? -18.681 -8.771 6.218 1.00 93.50 689 SER A C 1
ATOM 5366 O O . SER A 1 689 ? -19.181 -9.839 5.859 1.00 93.50 689 SER A O 1
ATOM 5368 N N . CYS A 1 690 ? -18.375 -8.551 7.501 1.00 92.88 690 CYS A N 1
ATOM 5369 C CA . CYS A 1 690 ? -18.638 -9.505 8.574 1.00 92.88 690 CYS A CA 1
ATOM 5370 C C . CYS A 1 690 ? -20.069 -9.455 9.136 1.00 92.88 690 CYS A C 1
ATOM 5372 O O . CYS A 1 690 ? -20.403 -10.341 9.923 1.00 92.88 690 CYS A O 1
ATOM 5374 N N . TYR A 1 691 ? -20.887 -8.442 8.817 1.00 88.56 691 TYR A N 1
ATOM 5375 C CA . TYR A 1 691 ? -22.241 -8.290 9.387 1.00 88.56 691 TYR A CA 1
ATOM 5376 C C . TYR A 1 691 ? -23.255 -7.499 8.539 1.00 88.56 691 TYR A C 1
ATOM 5378 O O . TYR A 1 691 ? -24.446 -7.547 8.845 1.00 88.56 691 TYR A O 1
ATOM 5386 N N . GLU A 1 692 ? -22.837 -6.781 7.492 1.00 85.94 692 GLU A N 1
ATOM 5387 C CA . GLU A 1 692 ? -23.773 -6.153 6.548 1.00 85.94 692 GLU A CA 1
ATOM 5388 C C . GLU A 1 692 ? -24.414 -7.181 5.593 1.00 85.94 692 GLU A C 1
ATOM 5390 O O . GLU A 1 692 ? -23.930 -8.306 5.432 1.00 85.94 692 GLU A O 1
ATOM 5395 N N . VAL A 1 693 ? -25.521 -6.801 4.947 1.00 82.75 693 VAL A N 1
ATOM 5396 C CA . VAL A 1 693 ? -26.211 -7.600 3.911 1.00 82.75 693 VAL A CA 1
ATOM 5397 C C . VAL A 1 693 ? -25.401 -7.677 2.607 1.00 82.75 693 VAL A C 1
ATOM 5399 O O . VAL A 1 693 ? -24.444 -6.930 2.425 1.00 82.75 693 VAL A O 1
ATOM 5402 N N . ASP A 1 694 ? -25.749 -8.593 1.696 1.00 82.56 694 ASP A N 1
ATOM 5403 C CA . ASP A 1 694 ? -25.093 -8.648 0.381 1.00 82.56 694 ASP A CA 1
ATOM 5404 C C . ASP A 1 694 ? -25.569 -7.507 -0.526 1.00 82.56 694 ASP A C 1
ATOM 5406 O O . ASP A 1 694 ? -26.767 -7.287 -0.732 1.00 82.56 694 ASP A O 1
ATOM 5410 N N . GLU A 1 695 ? -24.618 -6.806 -1.135 1.00 70.94 695 GLU A N 1
ATOM 5411 C CA . GLU A 1 695 ? -24.913 -5.716 -2.060 1.00 70.94 695 GLU A CA 1
ATOM 5412 C C . GLU A 1 695 ? -25.565 -6.230 -3.343 1.00 70.94 695 GLU A C 1
ATOM 5414 O O . GLU A 1 695 ? -25.072 -7.168 -3.970 1.00 70.94 695 GLU A O 1
ATOM 5419 N N . GLY A 1 696 ? -26.656 -5.590 -3.765 1.00 64.88 696 GLY A N 1
ATOM 5420 C CA . GLY A 1 696 ? -27.424 -6.020 -4.937 1.00 64.88 696 GLY A CA 1
ATOM 5421 C C . GLY A 1 696 ? -28.249 -7.294 -4.713 1.00 64.88 696 GLY A C 1
ATOM 5422 O O . GLY A 1 696 ? -28.808 -7.828 -5.667 1.00 64.88 696 GLY A O 1
ATOM 5423 N N . SER A 1 697 ? -28.353 -7.795 -3.477 1.00 63.44 697 SER A N 1
ATOM 5424 C CA . SER A 1 697 ? -29.167 -8.973 -3.145 1.00 63.44 697 SER A CA 1
ATOM 5425 C C . SER A 1 697 ? -29.963 -8.776 -1.840 1.00 63.44 697 SER A C 1
ATOM 5427 O O . SER A 1 697 ? -29.837 -9.584 -0.925 1.00 63.44 697 SER A O 1
ATOM 5429 N N . PRO A 1 698 ? -30.822 -7.737 -1.728 1.00 55.50 698 PRO A N 1
ATOM 5430 C CA . PRO A 1 698 ? -31.538 -7.405 -0.484 1.00 55.50 698 PRO A CA 1
ATOM 5431 C C . PRO A 1 698 ? -32.518 -8.490 0.001 1.00 55.50 698 PRO A C 1
ATOM 5433 O O . PRO A 1 698 ? -32.953 -8.446 1.147 1.00 55.50 698 PRO A O 1
ATOM 5436 N N . ASN A 1 699 ? -32.849 -9.463 -0.855 1.00 53.22 699 ASN A N 1
ATOM 5437 C CA . ASN A 1 699 ? -33.704 -10.606 -0.528 1.00 53.22 699 ASN A CA 1
ATOM 5438 C C . ASN A 1 699 ? -32.902 -11.849 -0.080 1.00 53.22 699 ASN A C 1
ATOM 5440 O O . ASN A 1 699 ? -33.497 -12.815 0.391 1.00 53.22 699 ASN A O 1
ATOM 5444 N N . GLU A 1 700 ? -31.569 -11.856 -0.215 1.00 59.12 700 GLU A N 1
ATOM 5445 C CA . GLU A 1 700 ? -30.710 -12.905 0.347 1.00 59.12 700 GLU A CA 1
ATOM 5446 C C . GLU A 1 700 ? -30.456 -12.577 1.827 1.00 59.12 700 GLU A C 1
ATOM 5448 O O . GLU A 1 700 ? -29.645 -11.707 2.149 1.00 59.12 700 GLU A O 1
ATOM 5453 N N . GLY A 1 701 ? -31.179 -13.260 2.724 1.00 61.94 701 GLY A N 1
ATOM 5454 C CA . GLY A 1 701 ? -31.276 -12.946 4.158 1.00 61.94 701 GLY A CA 1
ATOM 5455 C C . GLY A 1 701 ? -29.945 -12.682 4.879 1.00 61.94 701 GLY A C 1
ATOM 5456 O O . GLY A 1 701 ? -28.883 -13.139 4.454 1.00 61.94 701 GLY A O 1
ATOM 5457 N N . GLY A 1 702 ? -30.005 -11.915 5.973 1.00 75.38 702 GLY A N 1
ATOM 5458 C CA . GLY A 1 702 ? -28.834 -11.345 6.654 1.00 75.38 702 GLY A CA 1
ATOM 5459 C C . GLY A 1 702 ? -27.726 -12.345 7.015 1.00 75.38 702 GLY A C 1
ATOM 5460 O O . GLY A 1 702 ? -27.984 -13.498 7.347 1.00 75.38 702 GLY A O 1
ATOM 5461 N N . PHE A 1 703 ? -26.478 -11.877 6.968 1.00 87.88 703 PHE A N 1
ATOM 5462 C CA . PHE A 1 703 ? -25.270 -12.670 7.206 1.00 87.88 703 PHE A CA 1
ATOM 5463 C C . PHE A 1 703 ? -24.454 -12.047 8.341 1.00 87.88 703 PHE A C 1
ATOM 5465 O O . PHE A 1 703 ? -24.189 -10.848 8.315 1.00 87.88 703 PHE A O 1
ATOM 5472 N N . VAL A 1 704 ? -24.005 -12.852 9.309 1.00 91.50 704 VAL A N 1
ATOM 5473 C CA . VAL A 1 704 ? -23.080 -12.398 10.361 1.00 91.50 704 VAL A CA 1
ATOM 5474 C C . VAL A 1 704 ? -22.023 -13.462 10.604 1.00 91.50 704 VAL A C 1
ATOM 5476 O O . VAL A 1 704 ? -22.358 -14.565 11.021 1.00 91.50 704 VAL A O 1
ATOM 5479 N N . ALA A 1 705 ? -20.753 -13.128 10.384 1.00 95.25 705 ALA A N 1
ATOM 5480 C CA . ALA A 1 705 ? -19.650 -14.079 10.443 1.00 95.25 705 ALA A CA 1
ATOM 5481 C C . ALA A 1 705 ? -19.496 -14.739 11.828 1.00 95.25 705 ALA A C 1
ATOM 5483 O O . ALA A 1 705 ? -19.485 -14.070 12.870 1.00 95.25 705 ALA A O 1
ATOM 5484 N N . ASP A 1 706 ? -19.329 -16.060 11.806 1.00 97.12 706 ASP A N 1
ATOM 5485 C CA . ASP A 1 706 ? -18.938 -16.923 12.927 1.00 97.12 706 ASP A CA 1
ATOM 5486 C C . ASP A 1 706 ? -17.446 -17.283 12.879 1.00 97.12 706 ASP A C 1
ATOM 5488 O O . ASP A 1 706 ? -16.848 -17.586 13.911 1.00 97.12 706 ASP A O 1
ATOM 5492 N N . ALA A 1 707 ? -16.849 -17.233 11.684 1.00 98.12 707 ALA A N 1
ATOM 5493 C CA . ALA A 1 707 ? -15.436 -17.474 11.418 1.00 98.12 707 ALA A CA 1
ATOM 5494 C C . ALA A 1 707 ? -14.954 -16.646 10.213 1.00 98.12 707 ALA A C 1
ATOM 5496 O O . ALA A 1 707 ? -15.735 -16.328 9.309 1.00 98.12 707 ALA A O 1
ATOM 5497 N N . ILE A 1 708 ? -13.658 -16.325 10.191 1.00 98.62 708 ILE A N 1
ATOM 5498 C CA . ILE A 1 708 ? -12.977 -15.675 9.064 1.00 98.62 708 ILE A CA 1
ATOM 5499 C C . ILE A 1 708 ? -11.920 -16.625 8.491 1.00 98.62 708 ILE A C 1
ATOM 5501 O O . ILE A 1 708 ? -11.119 -17.189 9.237 1.00 98.62 708 ILE A O 1
ATOM 5505 N N . ILE A 1 709 ? -11.874 -16.741 7.166 1.00 98.69 709 ILE A N 1
ATOM 5506 C CA . ILE A 1 709 ? -10.706 -17.223 6.417 1.00 98.69 709 ILE A CA 1
ATOM 5507 C C . ILE A 1 709 ? -10.152 -16.018 5.648 1.00 98.69 709 ILE A C 1
ATOM 5509 O O . ILE A 1 709 ? -10.932 -15.222 5.127 1.00 98.69 709 ILE A O 1
ATOM 5513 N N . SER A 1 710 ? -8.835 -15.820 5.590 1.00 97.94 710 SER A N 1
ATOM 5514 C CA . SER A 1 710 ? -8.273 -14.675 4.856 1.00 97.94 710 SER A CA 1
ATOM 5515 C C . SER A 1 710 ? -6.851 -14.903 4.351 1.00 97.94 710 SER A C 1
ATOM 5517 O O . SER A 1 710 ? -6.113 -15.694 4.936 1.00 97.94 710 SER A O 1
ATOM 5519 N N . ASN A 1 711 ? -6.453 -14.182 3.298 1.00 94.56 711 ASN A N 1
ATOM 5520 C CA . ASN A 1 711 ? -5.055 -14.094 2.877 1.00 94.56 711 ASN A CA 1
ATOM 5521 C C . ASN A 1 711 ? -4.334 -12.867 3.493 1.00 94.56 711 ASN A C 1
ATOM 5523 O O . ASN A 1 711 ? -4.979 -11.863 3.810 1.00 94.56 711 ASN A O 1
ATOM 5527 N N . PRO A 1 712 ? -2.994 -12.897 3.652 1.00 90.06 712 PRO A N 1
ATOM 5528 C CA . PRO A 1 712 ? -2.239 -11.799 4.270 1.00 90.06 712 PRO A CA 1
ATOM 5529 C C . PRO A 1 712 ? -2.398 -10.419 3.594 1.00 90.06 712 PRO A C 1
ATOM 5531 O O . PRO A 1 712 ? -2.547 -9.440 4.329 1.00 90.06 712 PRO A O 1
ATOM 5534 N N . PRO A 1 713 ? -2.470 -10.299 2.244 1.00 86.56 713 PRO A N 1
ATOM 5535 C CA . PRO A 1 713 ? -2.729 -9.024 1.557 1.00 86.56 713 PRO A CA 1
ATOM 5536 C C . PRO A 1 713 ? -4.029 -8.298 1.943 1.00 86.56 713 PRO A C 1
ATOM 5538 O O . PRO A 1 713 ? -4.204 -7.136 1.585 1.00 86.56 713 PRO A O 1
ATOM 5541 N N . THR A 1 714 ? -4.942 -8.949 2.671 1.00 89.75 714 THR A N 1
ATOM 5542 C CA . THR A 1 714 ? -6.157 -8.311 3.197 1.00 89.75 714 THR A CA 1
ATOM 5543 C C . THR A 1 714 ? -5.860 -7.293 4.308 1.00 89.75 714 THR A C 1
ATOM 5545 O O . THR A 1 714 ? -6.587 -6.309 4.437 1.00 89.75 714 THR A O 1
ATOM 5548 N N . PHE A 1 715 ? -4.834 -7.523 5.141 1.00 89.62 715 PHE A N 1
ATOM 5549 C CA . PHE A 1 715 ? -4.454 -6.756 6.352 1.00 89.62 715 PHE A CA 1
ATOM 5550 C C . PHE A 1 715 ? -5.532 -6.574 7.455 1.00 89.62 715 PHE A C 1
ATOM 5552 O O . PHE A 1 715 ? -5.199 -6.406 8.629 1.00 89.62 715 PHE A O 1
ATOM 5559 N N . ALA A 1 716 ? -6.828 -6.630 7.134 1.00 93.31 716 ALA A N 1
ATOM 5560 C CA . ALA A 1 716 ? -7.937 -6.428 8.070 1.00 93.31 716 ALA A CA 1
ATOM 5561 C C . ALA A 1 716 ? -8.167 -7.621 9.013 1.00 93.31 716 ALA A C 1
ATOM 5563 O O . ALA A 1 716 ? -8.673 -7.445 10.124 1.00 93.31 716 ALA A O 1
ATOM 5564 N N . HIS A 1 717 ? -7.808 -8.824 8.558 1.00 95.06 717 HIS A N 1
ATOM 5565 C CA . HIS A 1 717 ? -8.156 -10.138 9.108 1.00 95.06 717 HIS A CA 1
ATOM 5566 C C . HIS A 1 717 ? -8.109 -10.240 10.641 1.00 95.06 717 HIS A C 1
ATOM 5568 O O . HIS A 1 717 ? -9.148 -10.378 11.288 1.00 95.06 717 HIS A O 1
ATOM 5574 N N . ILE A 1 718 ? -6.920 -10.144 11.245 1.00 95.50 718 ILE A N 1
ATOM 5575 C CA . ILE A 1 718 ? -6.733 -10.337 12.693 1.00 95.50 718 ILE A CA 1
ATOM 5576 C C . ILE A 1 718 ? -7.359 -9.204 13.506 1.00 95.50 718 ILE A C 1
ATOM 5578 O O . ILE A 1 718 ? -7.822 -9.425 14.619 1.00 95.50 718 ILE A O 1
ATOM 5582 N N . HIS A 1 719 ? -7.442 -8.000 12.946 1.00 95.62 719 HIS A N 1
ATOM 5583 C CA . HIS A 1 719 ? -8.054 -6.857 13.614 1.00 95.62 719 HIS A CA 1
ATOM 5584 C C . HIS A 1 719 ? -9.581 -6.982 13.643 1.00 95.62 719 HIS A C 1
ATOM 5586 O O . HIS A 1 719 ? -10.193 -6.742 14.684 1.00 95.62 719 HIS A O 1
ATOM 5592 N N . CYS A 1 720 ? -10.191 -7.450 12.551 1.00 95.31 720 CYS A N 1
ATOM 5593 C CA . CYS A 1 720 ? -11.605 -7.818 12.525 1.00 95.31 720 CYS A CA 1
ATOM 5594 C C . CYS A 1 720 ? -11.876 -8.980 13.489 1.00 95.31 720 CYS A C 1
ATOM 5596 O O . CYS A 1 720 ? -12.780 -8.882 14.311 1.00 95.31 720 CYS A O 1
ATOM 5598 N N . ALA A 1 721 ? -11.056 -10.035 13.474 1.00 95.94 721 ALA A N 1
ATOM 5599 C CA . ALA A 1 721 ? -11.197 -11.170 14.387 1.00 95.94 721 ALA A CA 1
ATOM 5600 C C . ALA A 1 721 ? -11.070 -10.769 15.876 1.00 95.94 721 ALA A C 1
ATOM 5602 O O . ALA A 1 721 ? -11.882 -11.201 16.695 1.00 95.94 721 ALA A O 1
ATOM 5603 N N . GLU A 1 722 ? -10.124 -9.886 16.223 1.00 94.69 722 GLU A N 1
ATOM 5604 C CA . GLU A 1 722 ? -9.942 -9.302 17.565 1.00 94.69 722 GLU A CA 1
ATOM 5605 C C . GLU A 1 722 ? -11.149 -8.454 17.993 1.00 94.69 722 GLU A C 1
ATOM 5607 O O . GLU A 1 722 ? -11.654 -8.614 19.107 1.00 94.69 722 GLU A O 1
ATOM 5612 N N . ALA A 1 723 ? -11.665 -7.593 17.112 1.00 91.50 723 ALA A N 1
ATOM 5613 C CA . ALA A 1 723 ? -12.853 -6.788 17.396 1.00 91.50 723 ALA A CA 1
ATOM 5614 C C . ALA A 1 723 ? -14.098 -7.667 17.587 1.00 91.50 723 ALA A C 1
ATOM 5616 O O . ALA A 1 723 ? -14.849 -7.511 18.554 1.00 91.50 723 ALA A O 1
ATOM 5617 N N . LEU A 1 724 ? -14.300 -8.637 16.694 1.00 91.00 724 LEU A N 1
ATOM 5618 C CA . LEU A 1 724 ? -15.492 -9.476 16.660 1.00 91.00 724 LEU A CA 1
ATOM 5619 C C . LEU A 1 724 ? -15.496 -10.542 17.769 1.00 91.00 724 LEU A C 1
ATOM 5621 O O . LEU A 1 724 ? -16.553 -10.772 18.364 1.00 91.00 724 LEU A O 1
ATOM 5625 N N . GLY A 1 725 ? -14.334 -11.119 18.091 1.00 93.44 725 GLY A N 1
ATOM 5626 C CA . GLY A 1 725 ? -14.162 -12.224 19.042 1.00 93.44 725 GLY A CA 1
ATOM 5627 C C . GLY A 1 725 ? -14.404 -13.607 18.431 1.00 93.44 725 GLY A C 1
ATOM 5628 O O . GLY A 1 725 ? -14.926 -14.492 19.108 1.00 93.44 725 GLY A O 1
ATOM 5629 N N . ILE A 1 726 ? -14.089 -13.774 17.145 1.00 95.81 726 ILE A N 1
ATOM 5630 C CA . ILE A 1 726 ? -14.360 -14.987 16.352 1.00 95.81 726 ILE A CA 1
ATOM 5631 C C . ILE A 1 726 ? -13.056 -15.599 15.813 1.00 95.81 726 ILE A C 1
ATOM 5633 O O . ILE A 1 726 ? -12.067 -14.870 15.678 1.00 95.81 726 ILE A O 1
ATOM 5637 N N . PRO A 1 727 ? -12.998 -16.916 15.529 1.00 97.25 727 PRO A N 1
ATOM 5638 C CA . PRO A 1 727 ? -11.831 -17.553 14.923 1.00 97.25 727 PRO A CA 1
ATOM 5639 C C . PRO A 1 727 ? -11.450 -16.947 13.567 1.00 97.25 727 PRO A C 1
ATOM 5641 O O . PRO A 1 727 ? -12.300 -16.556 12.765 1.00 97.25 727 PRO A O 1
ATOM 5644 N N . LEU A 1 728 ? -10.142 -16.921 13.334 1.00 97.88 728 LEU A N 1
ATOM 5645 C CA . LEU A 1 728 ? -9.479 -16.575 12.089 1.00 97.88 728 LEU A CA 1
ATOM 5646 C C . LEU A 1 728 ? -8.559 -17.732 11.720 1.00 97.88 728 LEU A C 1
ATOM 5648 O O . LEU A 1 728 ? -7.736 -18.137 12.541 1.00 97.88 728 LEU A O 1
ATOM 5652 N N . LEU A 1 729 ? -8.652 -18.173 10.474 1.00 97.88 729 LEU A N 1
ATOM 5653 C CA . LEU A 1 729 ? -7.639 -18.980 9.814 1.00 97.88 729 LEU A CA 1
ATOM 5654 C C . LEU A 1 729 ? -7.013 -18.159 8.683 1.00 97.88 729 LEU A C 1
ATOM 5656 O O . LEU A 1 729 ? -7.723 -17.496 7.922 1.00 97.88 729 LEU A O 1
ATOM 5660 N N . LEU A 1 730 ? -5.688 -18.195 8.567 1.00 97.75 730 LEU A N 1
ATOM 5661 C CA . LEU A 1 730 ? -4.990 -17.614 7.424 1.00 97.75 730 LEU A CA 1
ATOM 5662 C C . LEU A 1 730 ? -4.726 -18.684 6.366 1.00 97.75 730 LEU A C 1
ATOM 5664 O O . LEU A 1 730 ? -4.363 -19.815 6.668 1.00 97.75 730 LEU A O 1
ATOM 5668 N N . SER A 1 731 ? -4.930 -18.344 5.103 1.00 96.06 731 SER A N 1
ATOM 5669 C CA . SER A 1 731 ? -4.699 -19.261 3.993 1.00 96.06 731 SER A CA 1
ATOM 5670 C C . SER A 1 731 ? -4.102 -18.491 2.832 1.00 96.06 731 SER A C 1
ATOM 5672 O O . SER A 1 731 ? -4.482 -17.347 2.572 1.00 96.06 731 SER A O 1
ATOM 5674 N N . PHE A 1 732 ? -3.116 -19.084 2.162 1.00 93.56 732 PHE A N 1
ATOM 5675 C CA . PHE A 1 732 ? -2.487 -18.448 1.015 1.00 93.56 732 PHE A CA 1
ATOM 5676 C C . PHE A 1 732 ? -1.873 -19.463 0.053 1.00 93.56 732 PHE A C 1
ATOM 5678 O O . PHE A 1 732 ? -1.637 -20.623 0.398 1.00 93.56 732 PHE A O 1
ATOM 5685 N N . THR A 1 733 ? -1.626 -18.980 -1.160 1.00 88.81 733 THR A N 1
ATOM 5686 C CA . THR A 1 733 ? -1.011 -19.693 -2.281 1.00 88.81 733 THR A CA 1
ATOM 5687 C C . THR A 1 733 ? 0.514 -19.714 -2.198 1.00 88.81 733 THR A C 1
ATOM 5689 O O . THR A 1 733 ? 1.107 -20.641 -2.728 1.00 88.81 733 THR A O 1
ATOM 5692 N N . MET A 1 734 ? 1.152 -18.748 -1.525 1.00 87.19 734 MET A N 1
ATOM 5693 C CA . MET A 1 734 ? 2.606 -18.699 -1.294 1.00 87.19 734 MET A CA 1
ATOM 5694 C C . MET A 1 734 ? 2.949 -18.719 0.211 1.00 87.19 734 MET A C 1
ATOM 5696 O O . MET A 1 734 ? 2.129 -18.264 1.014 1.00 87.19 734 MET A O 1
ATOM 5700 N N . PRO A 1 735 ? 4.145 -19.191 0.621 1.00 89.44 735 PRO A N 1
ATOM 5701 C CA . PRO A 1 735 ? 4.581 -19.149 2.017 1.00 89.44 735 PRO A CA 1
ATOM 5702 C C . PRO A 1 735 ? 4.663 -17.741 2.617 1.00 89.44 735 PRO A C 1
ATOM 5704 O O . PRO A 1 735 ? 5.203 -16.824 2.004 1.00 89.44 735 PRO A O 1
ATOM 5707 N N . TRP A 1 736 ? 4.192 -17.597 3.859 1.00 89.94 736 TRP A N 1
ATOM 5708 C CA . TRP A 1 736 ? 4.223 -16.339 4.624 1.00 89.94 736 TRP A CA 1
ATOM 5709 C C . TRP A 1 736 ? 4.554 -16.543 6.123 1.00 89.94 736 TRP A C 1
ATOM 5711 O O . TRP A 1 736 ? 4.737 -15.586 6.874 1.00 89.94 736 TRP A O 1
ATOM 5721 N N . CYS A 1 737 ? 4.665 -17.794 6.581 1.00 89.88 737 CYS A N 1
ATOM 5722 C CA . CYS A 1 737 ? 5.095 -18.165 7.931 1.00 89.88 737 CYS A CA 1
ATOM 5723 C C . CYS A 1 737 ? 6.611 -18.328 7.985 1.00 89.88 737 CYS A C 1
ATOM 5725 O O . CYS A 1 737 ? 7.172 -19.039 7.153 1.00 89.88 737 CYS A O 1
ATOM 5727 N N . ALA A 1 738 ? 7.244 -17.777 9.025 1.00 88.81 738 ALA A N 1
ATOM 5728 C CA . ALA A 1 738 ? 8.663 -17.986 9.288 1.00 88.81 738 ALA A CA 1
ATOM 5729 C C . ALA A 1 738 ? 9.034 -19.479 9.266 1.00 88.81 738 ALA A C 1
ATOM 5731 O O . ALA A 1 738 ? 8.409 -20.293 9.946 1.00 88.81 738 ALA A O 1
ATOM 5732 N N . THR A 1 739 ? 10.044 -19.823 8.468 1.00 89.38 739 THR A N 1
ATOM 5733 C CA . THR A 1 739 ? 10.656 -21.154 8.424 1.00 89.38 739 THR A CA 1
ATOM 5734 C C . THR A 1 739 ? 12.132 -21.050 8.071 1.00 89.38 739 THR A C 1
ATOM 5736 O O . THR A 1 739 ? 12.560 -20.167 7.325 1.00 89.38 739 THR A O 1
ATOM 5739 N N . ALA A 1 740 ? 12.910 -21.982 8.601 1.00 87.88 740 ALA A N 1
ATOM 5740 C CA . ALA A 1 740 ? 14.290 -22.221 8.239 1.00 87.88 740 ALA A CA 1
ATOM 5741 C C . ALA A 1 740 ? 14.467 -22.839 6.837 1.00 87.88 740 ALA A C 1
ATOM 5743 O O . ALA A 1 740 ? 15.555 -22.744 6.272 1.00 87.88 740 ALA A O 1
ATOM 5744 N N . ALA A 1 741 ? 13.442 -23.476 6.262 1.00 87.19 741 ALA A N 1
ATOM 5745 C CA . ALA A 1 741 ? 13.584 -24.265 5.034 1.00 87.19 741 ALA A CA 1
ATOM 5746 C C . ALA A 1 741 ? 13.896 -23.419 3.785 1.00 87.19 741 ALA A C 1
ATOM 5748 O O . ALA A 1 741 ? 14.735 -23.803 2.973 1.00 87.19 741 ALA A O 1
ATOM 5749 N N . PHE A 1 742 ? 13.247 -22.263 3.641 1.00 87.12 742 PHE A N 1
ATOM 5750 C CA . PHE A 1 742 ? 13.389 -21.358 2.495 1.00 87.12 742 PHE A CA 1
ATOM 5751 C C . PHE A 1 742 ? 13.042 -19.914 2.904 1.00 87.12 742 PHE A C 1
ATOM 5753 O O . PHE A 1 742 ? 12.257 -19.714 3.840 1.00 87.12 742 PHE A O 1
ATOM 5760 N N . PRO A 1 743 ? 13.611 -18.892 2.239 1.00 85.00 743 PRO A N 1
ATOM 5761 C CA . PRO A 1 743 ? 13.312 -17.500 2.553 1.00 85.00 743 PRO A CA 1
ATOM 5762 C C . PRO A 1 743 ? 11.881 -17.130 2.148 1.00 85.00 743 PRO A C 1
ATOM 5764 O O . PRO A 1 743 ? 11.251 -17.809 1.335 1.00 85.00 743 PRO A O 1
ATOM 5767 N N . HIS A 1 744 ? 11.383 -16.024 2.697 1.00 86.19 744 HIS A N 1
ATOM 5768 C CA . HIS A 1 744 ? 10.117 -15.421 2.296 1.00 86.19 744 HIS A CA 1
ATOM 5769 C C . HIS A 1 744 ? 10.136 -15.141 0.774 1.00 86.19 744 HIS A C 1
ATOM 5771 O O . HIS A 1 744 ? 11.077 -14.492 0.322 1.00 86.19 744 HIS A O 1
ATOM 5777 N N . PRO A 1 745 ? 9.126 -15.541 -0.030 1.00 85.25 745 PRO A N 1
ATOM 5778 C CA . PRO A 1 745 ? 9.183 -15.470 -1.502 1.00 85.25 745 PRO A CA 1
ATOM 5779 C C . PRO A 1 745 ? 9.535 -14.087 -2.082 1.00 85.25 745 PRO A C 1
ATOM 5781 O O . PRO A 1 745 ? 10.272 -13.981 -3.057 1.00 85.25 745 PRO A O 1
ATOM 5784 N N . LEU A 1 746 ? 9.059 -13.016 -1.435 1.00 75.62 746 LEU A N 1
ATOM 5785 C CA . LEU A 1 746 ? 9.365 -11.611 -1.758 1.00 75.62 746 LEU A CA 1
ATOM 5786 C C . LEU A 1 746 ? 10.793 -11.136 -1.378 1.00 75.62 746 LEU A C 1
ATOM 5788 O O . LEU A 1 746 ? 11.072 -9.936 -1.422 1.00 75.62 746 LEU A O 1
ATOM 5792 N N . VAL A 1 747 ? 11.688 -12.034 -0.959 1.00 66.00 747 VAL A N 1
ATOM 5793 C CA . VAL A 1 747 ? 13.048 -11.729 -0.486 1.00 66.00 747 VAL A CA 1
ATOM 5794 C C . VAL A 1 747 ? 14.078 -12.522 -1.293 1.00 66.00 747 VAL A C 1
ATOM 5796 O O . VAL A 1 747 ? 13.941 -13.721 -1.512 1.00 66.00 747 VAL A O 1
ATOM 5799 N N . ASP A 1 748 ? 15.140 -11.840 -1.710 1.00 68.06 748 ASP A N 1
ATOM 5800 C CA . ASP A 1 748 ? 16.300 -12.396 -2.404 1.00 68.06 748 ASP A CA 1
ATOM 5801 C C . ASP A 1 748 ? 17.531 -12.301 -1.492 1.00 68.06 748 ASP A C 1
ATOM 5803 O O . ASP A 1 748 ? 17.711 -11.302 -0.796 1.00 68.06 748 ASP A O 1
ATOM 5807 N N . ILE A 1 749 ? 18.382 -13.328 -1.439 1.00 63.88 749 ILE A N 1
ATOM 5808 C CA . ILE A 1 749 ? 19.426 -13.415 -0.404 1.00 63.88 749 ILE A CA 1
ATOM 5809 C C . ILE A 1 749 ? 20.801 -13.673 -1.020 1.00 63.88 749 ILE A C 1
ATOM 5811 O O . ILE A 1 749 ? 21.117 -14.783 -1.449 1.00 63.88 749 ILE A O 1
ATOM 5815 N N . LYS A 1 750 ? 21.663 -12.650 -0.986 1.00 56.62 750 LYS A N 1
ATOM 5816 C CA . LYS A 1 750 ? 23.063 -12.743 -1.415 1.00 56.62 750 LYS A CA 1
ATOM 5817 C C . LYS A 1 750 ? 23.929 -13.307 -0.287 1.00 56.62 750 LYS A C 1
ATOM 5819 O O . LYS A 1 750 ? 24.293 -12.611 0.663 1.00 56.62 750 LYS A O 1
ATOM 5824 N N . GLN A 1 751 ? 24.274 -14.589 -0.399 1.00 54.56 751 GLN A N 1
ATOM 5825 C CA . GLN A 1 751 ? 25.133 -15.290 0.560 1.00 54.56 751 GLN A CA 1
ATOM 5826 C C . GLN A 1 751 ? 26.618 -14.928 0.370 1.00 54.56 751 GLN A C 1
ATOM 5828 O O . GLN A 1 751 ? 27.373 -15.635 -0.290 1.00 54.56 751 GLN A O 1
ATOM 5833 N N . ASN A 1 752 ? 27.058 -13.837 1.002 1.00 43.50 752 ASN A N 1
ATOM 5834 C CA . ASN A 1 752 ? 28.451 -13.366 0.977 1.00 43.50 752 ASN A CA 1
ATOM 5835 C C . ASN A 1 752 ? 29.317 -13.935 2.130 1.00 43.50 752 ASN A C 1
ATOM 5837 O O . ASN A 1 752 ? 30.208 -13.255 2.654 1.00 43.50 752 ASN A O 1
ATOM 5841 N N . GLY A 1 753 ? 29.079 -15.184 2.547 1.00 47.06 753 GLY A N 1
ATOM 5842 C CA . GLY A 1 753 ? 29.831 -15.811 3.637 1.00 47.06 753 GLY A CA 1
ATOM 5843 C C . GLY A 1 753 ? 29.351 -17.204 4.048 1.00 47.06 753 GLY A C 1
ATOM 5844 O O . GLY A 1 753 ? 28.314 -17.687 3.602 1.00 47.06 753 GLY A O 1
ATOM 5845 N N . SER A 1 754 ? 30.118 -17.839 4.937 1.00 43.88 754 SER A N 1
ATOM 5846 C CA . SER A 1 754 ? 29.812 -19.138 5.545 1.00 43.88 754 SER A CA 1
ATOM 5847 C C . SER A 1 754 ? 28.771 -18.995 6.666 1.00 43.88 754 SER A C 1
ATOM 5849 O O . SER A 1 754 ? 29.123 -18.941 7.847 1.00 43.88 754 SER A O 1
ATOM 5851 N N . HIS A 1 755 ? 27.498 -18.898 6.288 1.00 53.34 755 HIS A N 1
ATOM 5852 C CA . HIS A 1 755 ? 26.355 -18.825 7.203 1.00 53.34 755 HIS A CA 1
ATOM 5853 C C . HIS A 1 755 ? 25.583 -20.147 7.229 1.00 53.34 755 HIS A C 1
ATOM 5855 O O . HIS A 1 755 ? 25.613 -20.891 6.253 1.00 53.34 755 HIS A O 1
ATOM 5861 N N . GLU A 1 756 ? 24.838 -20.418 8.305 1.00 56.31 756 GLU A N 1
ATOM 5862 C CA . GLU A 1 756 ? 23.744 -21.395 8.243 1.00 56.31 756 GLU A CA 1
ATOM 5863 C C . GLU A 1 756 ? 22.594 -20.771 7.431 1.00 56.31 756 GLU A C 1
ATOM 5865 O O . GLU A 1 756 ? 22.003 -19.791 7.905 1.00 56.31 756 GLU A O 1
ATOM 5870 N N . PRO A 1 757 ? 22.229 -21.298 6.241 1.00 61.09 757 PRO A N 1
ATOM 5871 C CA . PRO A 1 757 ? 21.147 -20.721 5.431 1.00 61.09 757 PRO A CA 1
ATOM 5872 C C . PRO A 1 757 ? 19.819 -20.687 6.199 1.00 61.09 757 PRO A C 1
ATOM 5874 O O . PRO A 1 757 ? 19.039 -19.745 6.093 1.00 61.09 757 PRO A O 1
ATOM 5877 N N . ASN A 1 758 ? 19.626 -21.689 7.055 1.00 74.75 758 ASN A N 1
ATOM 5878 C CA . ASN A 1 758 ? 18.461 -21.915 7.896 1.00 74.75 758 ASN A CA 1
ATOM 5879 C C . ASN A 1 758 ? 18.084 -20.700 8.765 1.00 74.75 758 ASN A C 1
ATOM 5881 O O . ASN A 1 758 ? 16.924 -20.294 8.793 1.00 74.75 758 ASN A O 1
ATOM 5885 N N . ALA A 1 759 ? 19.048 -20.078 9.452 1.00 73.50 759 ALA A N 1
ATOM 5886 C CA . ALA A 1 759 ? 18.770 -18.908 10.291 1.00 73.50 759 ALA A CA 1
ATOM 5887 C C . ALA A 1 759 ? 18.389 -17.676 9.450 1.00 73.50 759 ALA A C 1
ATOM 5889 O O . ALA A 1 759 ? 17.500 -16.906 9.815 1.00 73.50 759 ALA A O 1
ATOM 5890 N N . VAL A 1 760 ? 19.049 -17.514 8.304 1.00 73.75 760 VAL A N 1
ATOM 5891 C CA . VAL A 1 760 ? 18.839 -16.412 7.359 1.00 73.75 760 VAL A CA 1
ATOM 5892 C C . VAL A 1 760 ? 17.452 -16.485 6.703 1.00 73.75 760 VAL A C 1
ATOM 5894 O O . VAL A 1 760 ? 16.756 -15.471 6.630 1.00 73.75 760 VAL A O 1
ATOM 5897 N N . ASN A 1 761 ? 17.014 -17.687 6.322 1.00 83.19 761 ASN A N 1
ATOM 5898 C CA . ASN A 1 761 ? 15.668 -17.956 5.817 1.00 83.19 761 ASN A CA 1
ATOM 5899 C C . ASN A 1 761 ? 14.593 -17.519 6.825 1.00 83.19 761 ASN A C 1
ATOM 5901 O O . ASN A 1 761 ? 13.737 -16.698 6.491 1.00 83.19 761 ASN A O 1
ATOM 5905 N N . TYR A 1 762 ? 14.695 -17.974 8.078 1.00 82.38 762 TYR A N 1
ATOM 5906 C CA . TYR A 1 762 ? 13.709 -17.696 9.129 1.00 82.38 762 TYR A CA 1
ATOM 5907 C C . TYR A 1 762 ? 13.518 -16.191 9.393 1.00 82.38 762 TYR A C 1
ATOM 5909 O O . TYR A 1 762 ? 12.387 -15.708 9.466 1.00 82.38 762 TYR A O 1
ATOM 5917 N N . TYR A 1 763 ? 14.608 -15.419 9.477 1.00 76.88 763 TYR A N 1
ATOM 5918 C CA . TYR A 1 763 ? 14.527 -13.981 9.772 1.00 76.88 763 TYR A CA 1
ATOM 5919 C C . TYR A 1 763 ? 14.013 -13.112 8.608 1.00 76.88 763 TYR A C 1
ATOM 5921 O O . TYR A 1 763 ? 13.594 -11.977 8.849 1.00 76.88 763 TYR A O 1
ATOM 5929 N N . SER A 1 764 ? 13.993 -13.618 7.368 1.00 76.94 764 SER A N 1
ATOM 5930 C CA . SER A 1 764 ? 13.472 -12.864 6.213 1.00 76.94 764 SER A CA 1
ATOM 5931 C C . SER A 1 764 ? 11.989 -12.483 6.369 1.00 76.94 764 SER A C 1
ATOM 5933 O O . SER A 1 764 ? 11.596 -11.361 6.048 1.00 76.94 764 SER A O 1
ATOM 5935 N N . TYR A 1 765 ? 11.184 -13.366 6.967 1.00 84.25 765 TYR A N 1
ATOM 5936 C CA . TYR A 1 765 ? 9.757 -13.155 7.227 1.00 84.25 765 TYR A CA 1
ATOM 5937 C C . TYR A 1 765 ? 9.518 -12.021 8.235 1.00 84.25 765 TYR A C 1
ATOM 5939 O O . TYR A 1 765 ? 8.695 -11.138 8.002 1.00 84.25 765 TYR A O 1
ATOM 5947 N N . THR A 1 766 ? 10.299 -11.983 9.323 1.00 75.88 766 THR A N 1
ATOM 5948 C CA . THR A 1 766 ? 10.263 -10.904 10.328 1.00 75.88 766 THR A CA 1
ATOM 5949 C C . THR A 1 766 ? 10.542 -9.528 9.714 1.00 75.88 766 THR A C 1
ATOM 5951 O O . THR A 1 766 ? 9.990 -8.526 10.171 1.00 75.88 766 THR A O 1
ATOM 5954 N N . LEU A 1 767 ? 11.379 -9.466 8.672 1.00 68.50 767 LEU A N 1
ATOM 5955 C CA . LEU A 1 767 ? 11.666 -8.222 7.966 1.00 68.50 767 LEU A CA 1
ATOM 5956 C C . LEU A 1 767 ? 10.495 -7.782 7.074 1.00 68.50 767 LEU A C 1
ATOM 5958 O O . LEU A 1 767 ? 10.140 -6.607 7.107 1.00 68.50 767 LEU A O 1
ATOM 5962 N N . VAL A 1 768 ? 9.839 -8.694 6.349 1.00 72.56 768 VAL A N 1
ATOM 5963 C CA . VAL A 1 768 ? 8.638 -8.357 5.554 1.00 72.56 768 VAL A CA 1
ATOM 5964 C C . VAL A 1 768 ? 7.497 -7.859 6.452 1.00 72.56 768 VAL A C 1
ATOM 5966 O O . VAL A 1 768 ? 6.882 -6.835 6.141 1.00 72.56 768 VAL A O 1
ATOM 5969 N N . ASP A 1 769 ? 7.284 -8.491 7.611 1.00 75.38 769 ASP A N 1
ATOM 5970 C CA . ASP A 1 769 ? 6.371 -8.012 8.664 1.00 75.38 769 ASP A CA 1
ATOM 5971 C C . ASP A 1 769 ? 6.709 -6.571 9.105 1.00 75.38 769 ASP A C 1
ATOM 5973 O O . ASP A 1 769 ? 5.826 -5.715 9.221 1.00 75.38 769 ASP A O 1
ATOM 5977 N N . MET A 1 770 ? 7.998 -6.274 9.323 1.00 67.88 770 MET A N 1
ATOM 5978 C CA . MET A 1 770 ? 8.470 -4.944 9.724 1.00 67.88 770 MET A CA 1
ATOM 5979 C C . MET A 1 770 ? 8.234 -3.882 8.648 1.00 67.88 770 MET A C 1
ATOM 5981 O O . MET A 1 770 ? 7.732 -2.803 8.972 1.00 67.88 770 MET A O 1
ATOM 5985 N N . LEU A 1 771 ? 8.573 -4.162 7.387 1.00 61.84 771 LEU A N 1
ATOM 5986 C CA . LEU A 1 771 ? 8.401 -3.200 6.293 1.00 61.84 771 LEU A CA 1
ATOM 5987 C C . LEU A 1 771 ? 6.914 -2.940 6.009 1.00 61.84 771 LEU A C 1
ATOM 5989 O O . LEU A 1 771 ? 6.506 -1.786 5.860 1.00 61.84 771 LEU A O 1
ATOM 5993 N N . THR A 1 772 ? 6.088 -3.991 6.050 1.00 70.19 772 THR A N 1
ATOM 5994 C CA . THR A 1 772 ? 4.622 -3.890 5.957 1.00 70.19 772 THR A CA 1
ATOM 5995 C C . THR A 1 772 ? 4.064 -2.989 7.061 1.00 70.19 772 THR A C 1
ATOM 5997 O O . THR A 1 772 ? 3.276 -2.078 6.792 1.00 70.19 772 THR A O 1
ATOM 6000 N N . TRP A 1 773 ? 4.516 -3.175 8.307 1.00 70.50 773 TRP A N 1
ATOM 6001 C CA . TRP A 1 773 ? 4.092 -2.324 9.419 1.00 70.50 773 TRP A CA 1
ATOM 6002 C C . TRP A 1 773 ? 4.596 -0.879 9.304 1.00 70.50 773 TRP A C 1
ATOM 6004 O O . TRP A 1 773 ? 3.870 0.048 9.659 1.00 70.50 773 TRP A O 1
ATOM 6014 N N . GLN A 1 774 ? 5.802 -0.657 8.779 1.00 61.97 774 GLN A N 1
ATOM 6015 C CA . GLN A 1 774 ? 6.331 0.690 8.554 1.00 61.97 774 GLN A CA 1
ATOM 6016 C C . GLN A 1 774 ? 5.516 1.464 7.502 1.00 61.97 774 GLN A C 1
ATOM 6018 O O . GLN A 1 774 ? 5.286 2.660 7.679 1.00 61.97 774 GLN A O 1
ATOM 6023 N N . GLY A 1 775 ? 5.039 0.794 6.446 1.00 59.00 775 GLY A N 1
ATOM 6024 C CA . GLY A 1 775 ? 4.196 1.408 5.413 1.00 59.00 775 GLY A CA 1
ATOM 6025 C C . GLY A 1 775 ? 2.733 1.619 5.828 1.00 59.00 775 GLY A C 1
ATOM 6026 O O . GLY A 1 775 ? 2.156 2.670 5.542 1.00 59.00 775 GLY A O 1
ATOM 6027 N N . LEU A 1 776 ? 2.122 0.638 6.507 1.00 68.50 776 LEU A N 1
ATOM 6028 C CA . LEU A 1 776 ? 0.671 0.605 6.759 1.00 68.50 776 LEU A CA 1
ATOM 6029 C C . LEU A 1 776 ? 0.258 0.816 8.223 1.00 68.50 776 LEU A C 1
ATOM 6031 O O . LEU A 1 776 ? -0.916 1.081 8.487 1.00 68.50 776 LEU A O 1
ATOM 6035 N N . GLY A 1 777 ? 1.182 0.748 9.185 1.00 70.06 777 GLY A N 1
ATOM 6036 C CA . GLY A 1 777 ? 0.879 0.759 10.622 1.00 70.06 777 GLY A CA 1
ATOM 6037 C C . GLY A 1 777 ? 0.096 1.985 11.101 1.00 70.06 777 GLY A C 1
ATOM 6038 O O . GLY A 1 777 ? -0.732 1.870 12.003 1.00 70.06 777 GLY A O 1
ATOM 6039 N N . ASN A 1 778 ? 0.269 3.147 10.460 1.00 70.88 778 ASN A N 1
ATOM 6040 C CA . ASN A 1 778 ? -0.532 4.348 10.733 1.00 70.88 778 ASN A CA 1
ATOM 6041 C C . ASN A 1 778 ? -1.988 4.207 10.255 1.00 70.88 778 ASN A C 1
ATOM 6043 O O . ASN A 1 778 ? -2.910 4.557 10.992 1.00 70.88 778 ASN A O 1
ATOM 6047 N N . VAL A 1 779 ? -2.206 3.658 9.054 1.00 75.75 779 VAL A N 1
ATOM 6048 C CA . VAL A 1 779 ? -3.546 3.411 8.490 1.00 75.75 779 VAL A CA 1
ATOM 6049 C C . VAL A 1 779 ? -4.267 2.344 9.311 1.00 75.75 779 VAL A C 1
ATOM 6051 O O . VAL A 1 779 ? -5.397 2.553 9.755 1.00 75.75 779 VAL A O 1
ATOM 6054 N N . ILE A 1 780 ? -3.571 1.246 9.612 1.00 84.44 780 ILE A N 1
ATOM 6055 C CA . ILE A 1 780 ? -4.070 0.153 10.448 1.00 84.44 780 ILE A CA 1
ATOM 6056 C C . ILE A 1 780 ? -4.397 0.654 11.859 1.00 84.44 780 ILE A C 1
ATOM 6058 O O . ILE A 1 780 ? -5.476 0.364 12.373 1.00 84.44 780 ILE A O 1
ATOM 6062 N N . ASN A 1 781 ? -3.535 1.462 12.488 1.00 84.75 781 ASN A N 1
ATOM 6063 C CA . ASN A 1 781 ? -3.847 2.053 13.789 1.00 84.75 781 ASN A CA 1
ATOM 6064 C C . ASN A 1 781 ? -5.023 3.041 13.716 1.00 84.75 781 ASN A C 1
ATOM 6066 O O . ASN A 1 781 ? -5.845 3.040 14.631 1.00 84.75 781 ASN A O 1
ATOM 6070 N N . LYS A 1 782 ? -5.185 3.833 12.646 1.00 84.00 782 LYS A N 1
ATOM 6071 C CA . LYS A 1 782 ? -6.374 4.690 12.447 1.00 84.00 782 LYS A CA 1
ATOM 6072 C C . LYS A 1 782 ? -7.652 3.843 12.360 1.00 84.00 782 LYS A C 1
ATOM 6074 O O . LYS A 1 782 ? -8.602 4.112 13.092 1.00 84.00 782 LYS A O 1
ATOM 6079 N N . PHE A 1 783 ? -7.644 2.772 11.567 1.00 89.81 783 PHE A N 1
ATOM 6080 C CA . PHE A 1 783 ? -8.740 1.802 11.451 1.00 89.81 783 PHE A CA 1
ATOM 6081 C C . PHE A 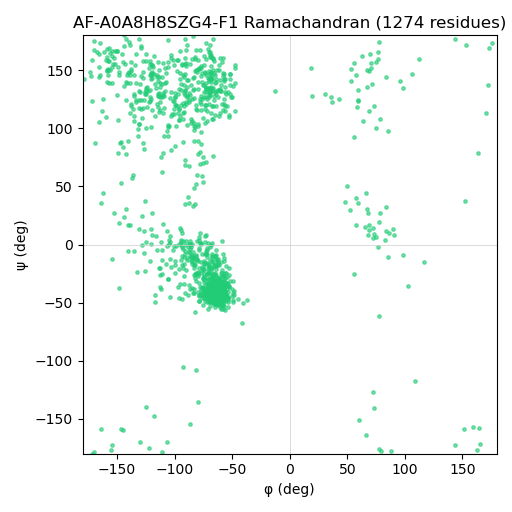1 783 ? -9.072 1.123 12.794 1.00 89.81 783 PHE A C 1
ATOM 6083 O O . PHE A 1 783 ? -10.194 1.261 13.293 1.00 89.81 783 PHE A O 1
ATOM 6090 N N . ARG A 1 784 ? -8.082 0.492 13.447 1.00 90.19 784 ARG A N 1
ATOM 6091 C CA . ARG A 1 784 ? -8.213 -0.102 14.792 1.00 90.19 784 ARG A CA 1
ATOM 6092 C C . ARG A 1 784 ? -8.837 0.878 15.781 1.00 90.19 784 ARG A C 1
ATOM 6094 O O . ARG A 1 784 ? -9.779 0.532 16.489 1.00 90.19 784 ARG A O 1
ATOM 6101 N N . THR A 1 785 ? -8.320 2.106 15.825 1.00 83.69 785 THR A N 1
ATOM 6102 C CA . THR A 1 785 ? -8.649 3.057 16.893 1.00 83.69 785 THR A CA 1
ATOM 6103 C C . THR A 1 785 ? -9.953 3.821 16.692 1.00 83.69 785 THR A C 1
ATOM 6105 O O . THR A 1 785 ? -10.553 4.191 17.706 1.00 83.69 785 THR A O 1
ATOM 6108 N N . LYS A 1 786 ? -10.380 4.052 15.439 1.00 81.56 786 LYS A N 1
ATOM 6109 C CA . LYS A 1 786 ? -11.572 4.845 15.077 1.00 81.56 786 LYS A CA 1
ATOM 6110 C C . LYS A 1 786 ? -12.771 4.013 14.611 1.00 81.56 786 LYS A C 1
ATOM 6112 O O . LYS A 1 786 ? -13.893 4.457 14.822 1.00 81.56 786 LYS A O 1
ATOM 6117 N N . LYS A 1 787 ? -12.557 2.842 13.996 1.00 84.06 787 LYS A N 1
ATOM 6118 C CA . LYS A 1 787 ? -13.636 1.967 13.492 1.00 84.06 787 LYS A CA 1
ATOM 6119 C C . LYS A 1 787 ? -13.867 0.757 14.400 1.00 84.06 787 LYS A C 1
ATOM 6121 O O . LYS A 1 787 ? -15.001 0.471 14.751 1.00 84.06 787 LYS A O 1
ATOM 6126 N N . LEU A 1 788 ? -12.797 0.090 14.845 1.00 84.50 788 LEU A N 1
ATOM 6127 C CA . LEU A 1 788 ? -12.903 -1.144 15.644 1.00 84.50 788 LEU A CA 1
ATOM 6128 C C . LEU A 1 788 ? -12.926 -0.937 17.171 1.00 84.50 788 LEU A C 1
ATOM 6130 O O . LEU A 1 788 ? -13.129 -1.891 17.917 1.00 84.50 788 LEU A O 1
ATOM 6134 N N . GLY A 1 789 ? -12.641 0.273 17.664 1.00 80.19 789 GLY A N 1
ATOM 6135 C CA . GLY A 1 789 ? -12.509 0.550 19.103 1.00 80.19 789 GLY A CA 1
ATOM 6136 C C . GLY A 1 789 ? -11.288 -0.104 19.782 1.00 80.19 789 GLY A C 1
ATOM 6137 O O . GLY A 1 789 ? -11.142 -0.025 21.006 1.00 80.19 789 GLY A O 1
ATOM 6138 N N . LEU A 1 790 ? -10.377 -0.708 19.015 1.00 84.50 790 LEU A N 1
ATOM 6139 C CA . LEU A 1 790 ? -9.198 -1.423 19.508 1.00 84.50 790 LEU A CA 1
ATOM 6140 C C . LEU A 1 790 ? -8.023 -0.467 19.800 1.00 84.50 790 LEU A C 1
ATOM 6142 O O . LEU A 1 790 ? -7.852 0.543 19.106 1.00 84.50 790 LEU A O 1
ATOM 6146 N N . PRO A 1 791 ? -7.196 -0.707 20.838 1.00 79.12 791 PRO A N 1
ATOM 6147 C CA . PRO A 1 791 ? -5.994 0.095 21.074 1.00 79.12 791 PRO A CA 1
ATOM 6148 C C . PRO A 1 791 ? -4.998 -0.008 19.907 1.00 79.12 791 PRO A C 1
ATOM 6150 O O . PRO A 1 791 ? -4.993 -0.979 19.144 1.00 79.12 791 PRO A O 1
ATOM 6153 N N . SER A 1 792 ? -4.171 1.023 19.749 1.00 80.50 792 SER A N 1
ATOM 6154 C CA . SER A 1 792 ? -3.086 1.029 18.770 1.00 80.50 792 SER A CA 1
ATOM 6155 C C . SER A 1 792 ? -1.995 0.025 19.145 1.00 80.50 792 SER A C 1
ATOM 6157 O O . SER A 1 792 ? -1.730 -0.214 20.322 1.00 80.50 792 SER A O 1
ATOM 6159 N N . LEU A 1 793 ? -1.342 -0.539 18.132 1.00 81.06 793 LEU A N 1
ATOM 6160 C CA . LEU A 1 793 ? -0.184 -1.415 18.284 1.00 81.06 793 LEU A CA 1
ATOM 6161 C C . LEU A 1 793 ? 1.108 -0.606 18.125 1.00 81.06 793 LEU A C 1
ATOM 6163 O O . LEU A 1 793 ? 1.194 0.294 17.285 1.00 81.06 793 LEU A O 1
ATOM 6167 N N . THR A 1 794 ? 2.123 -0.946 18.919 1.00 72.06 794 THR A N 1
ATOM 6168 C CA . THR A 1 794 ? 3.515 -0.528 18.694 1.00 72.06 794 THR A CA 1
ATOM 6169 C C . THR A 1 794 ? 4.179 -1.459 17.678 1.00 72.06 794 THR A C 1
ATOM 6171 O O . THR A 1 794 ? 3.731 -2.591 17.506 1.00 72.06 794 THR A O 1
ATOM 6174 N N . THR A 1 795 ? 5.287 -1.046 17.053 1.00 63.97 795 THR A N 1
ATOM 6175 C CA . THR A 1 795 ? 6.043 -1.905 16.117 1.00 63.97 795 THR A CA 1
ATOM 6176 C C . THR A 1 795 ? 6.416 -3.256 16.736 1.00 63.97 795 THR A C 1
ATOM 6178 O O . THR A 1 795 ? 6.235 -4.284 16.096 1.00 63.97 795 THR A O 1
ATOM 6181 N N . ALA A 1 796 ? 6.828 -3.282 18.010 1.00 65.19 796 ALA A N 1
ATOM 6182 C CA . ALA A 1 796 ? 7.116 -4.524 18.732 1.00 65.19 796 ALA A CA 1
ATOM 6183 C C . ALA A 1 796 ? 5.875 -5.421 18.933 1.00 65.19 796 ALA A C 1
ATOM 6185 O O . ALA A 1 796 ? 5.997 -6.641 18.914 1.00 65.19 796 ALA A O 1
ATOM 6186 N N . SER A 1 797 ? 4.678 -4.837 19.084 1.00 76.44 797 SER A N 1
ATOM 6187 C CA . SER A 1 797 ? 3.417 -5.594 19.179 1.00 76.44 797 SER A CA 1
ATOM 6188 C C . SER A 1 797 ? 2.828 -5.987 17.820 1.00 76.44 797 SER A C 1
ATOM 6190 O O . SER A 1 797 ? 2.010 -6.898 17.773 1.00 76.44 797 SER A O 1
ATOM 6192 N N . ALA A 1 798 ? 3.249 -5.361 16.719 1.00 78.00 798 ALA A N 1
ATOM 6193 C CA . ALA A 1 798 ? 2.744 -5.650 15.376 1.00 78.00 798 ALA A CA 1
ATOM 6194 C C . ALA A 1 798 ? 3.628 -6.626 14.578 1.00 78.00 798 ALA A C 1
ATOM 6196 O O . ALA A 1 798 ? 3.119 -7.593 14.018 1.00 78.00 798 ALA A O 1
ATOM 6197 N N . VAL A 1 799 ? 4.951 -6.436 14.578 1.00 75.31 799 VAL A N 1
ATOM 6198 C CA . VAL A 1 799 ? 5.904 -7.377 13.958 1.00 75.31 799 VAL A CA 1
ATOM 6199 C C . VAL A 1 799 ? 5.814 -8.726 14.668 1.00 75.31 799 VAL A C 1
ATOM 6201 O O . VAL A 1 799 ? 5.807 -8.760 15.900 1.00 75.31 799 VAL A O 1
ATOM 6204 N N . THR A 1 800 ? 5.732 -9.832 13.927 1.00 78.00 800 THR A N 1
ATOM 6205 C CA . THR A 1 800 ? 5.483 -11.216 14.392 1.00 78.00 800 THR A CA 1
ATOM 6206 C C . THR A 1 800 ? 4.182 -11.418 15.186 1.00 78.00 800 THR A C 1
ATOM 6208 O O . THR A 1 800 ? 3.994 -12.450 15.831 1.00 78.00 800 THR A O 1
ATOM 6211 N N . MET A 1 801 ? 3.230 -10.475 15.124 1.00 86.38 801 MET A N 1
ATOM 6212 C CA . MET A 1 801 ? 1.938 -10.568 15.830 1.00 86.38 801 MET A CA 1
ATOM 6213 C C . MET A 1 801 ? 1.153 -11.826 15.456 1.00 86.38 801 MET A C 1
ATOM 6215 O O . MET A 1 801 ? 0.514 -12.420 16.324 1.00 86.38 801 MET A O 1
ATOM 6219 N N . ILE A 1 802 ? 1.201 -12.235 14.186 1.00 87.38 802 ILE A N 1
ATOM 6220 C CA . ILE A 1 802 ? 0.497 -13.420 13.682 1.00 87.38 802 ILE A CA 1
ATOM 6221 C C . ILE A 1 802 ? 1.079 -14.703 14.293 1.00 87.38 802 ILE A C 1
ATOM 6223 O O . ILE A 1 802 ? 0.325 -15.548 14.772 1.00 87.38 802 ILE A O 1
ATOM 6227 N N . GLN A 1 803 ? 2.411 -14.796 14.368 1.00 82.38 803 GLN A N 1
ATOM 6228 C CA . GLN A 1 803 ? 3.123 -15.907 15.004 1.00 82.38 803 GLN A CA 1
ATOM 6229 C C . GLN A 1 803 ? 2.846 -15.950 16.518 1.00 82.38 803 GLN A C 1
ATOM 6231 O O . GLN A 1 803 ? 2.388 -16.969 17.029 1.00 82.38 803 GLN A O 1
ATOM 6236 N N . ARG A 1 804 ? 3.012 -14.823 17.232 1.00 83.31 804 ARG A N 1
ATOM 6237 C CA . ARG A 1 804 ? 2.711 -14.718 18.678 1.00 83.31 804 ARG A CA 1
ATOM 6238 C C . ARG A 1 804 ? 1.254 -15.019 19.030 1.00 83.31 804 ARG A C 1
ATOM 6240 O O . ARG A 1 804 ? 0.977 -15.540 20.106 1.00 83.31 804 ARG A O 1
ATOM 6247 N N . SER A 1 805 ? 0.314 -14.669 18.151 1.00 85.19 805 SER A N 1
ATOM 6248 C CA . SER A 1 805 ? -1.120 -14.902 18.376 1.00 85.19 805 SER A CA 1
ATOM 6249 C C . SER A 1 805 ? -1.551 -16.347 18.106 1.00 85.19 805 SER A C 1
ATOM 6251 O O . SER A 1 805 ? -2.728 -16.656 18.318 1.00 85.19 805 SER A O 1
ATOM 6253 N N . ALA A 1 806 ? -0.632 -17.210 17.645 1.00 86.31 806 ALA A N 1
ATOM 6254 C CA . ALA A 1 806 ? -0.908 -18.591 17.257 1.00 86.31 806 ALA A CA 1
ATOM 6255 C C . ALA A 1 806 ? -2.119 -18.681 16.309 1.00 86.31 806 ALA A C 1
ATOM 6257 O O . ALA A 1 806 ? -3.085 -19.400 16.581 1.00 86.31 806 ALA A O 1
ATOM 6258 N N . ILE A 1 807 ? -2.102 -17.867 15.245 1.00 92.12 807 ILE A N 1
ATOM 6259 C CA . ILE A 1 807 ? -3.121 -17.917 14.190 1.00 92.12 807 ILE A CA 1
ATOM 6260 C C . ILE A 1 807 ? -2.892 -19.193 13.371 1.00 92.12 807 ILE A C 1
ATOM 6262 O O . ILE A 1 807 ? -1.776 -19.362 12.881 1.00 92.12 807 ILE A O 1
ATOM 6266 N N . PRO A 1 808 ? -3.892 -20.076 13.207 1.00 95.00 808 PRO A N 1
ATOM 6267 C CA . PRO A 1 808 ? -3.759 -21.251 12.356 1.00 95.00 808 PRO A CA 1
ATOM 6268 C C . PRO A 1 808 ? -3.600 -20.889 10.876 1.00 95.00 808 PRO A C 1
ATOM 6270 O O . PRO A 1 808 ? -4.180 -19.901 10.409 1.00 95.00 808 PRO A O 1
ATOM 6273 N N . TRP A 1 809 ? -2.850 -21.712 10.142 1.00 95.31 809 TRP A N 1
ATOM 6274 C CA . TRP A 1 809 ? -2.601 -21.546 8.712 1.00 95.31 809 TRP A CA 1
ATOM 6275 C C . TRP A 1 809 ? -2.923 -22.796 7.895 1.00 95.31 809 TRP A C 1
ATOM 6277 O O . TRP A 1 809 ? -2.601 -23.913 8.298 1.00 95.31 809 TRP A O 1
ATOM 6287 N N . THR A 1 810 ? -3.445 -22.584 6.689 1.00 96.75 810 THR A N 1
ATOM 6288 C CA . THR A 1 810 ? -3.654 -23.630 5.679 1.00 96.75 810 THR A CA 1
ATOM 6289 C C . THR A 1 810 ? -3.085 -23.171 4.337 1.00 96.75 810 THR A C 1
ATOM 6291 O O . THR A 1 810 ? -3.690 -22.350 3.643 1.00 96.75 810 THR A O 1
ATOM 6294 N N . TYR A 1 811 ? -1.923 -23.692 3.951 1.00 95.81 811 TYR A N 1
ATOM 6295 C CA . TYR A 1 811 ? -1.310 -23.429 2.649 1.00 95.81 811 TYR A CA 1
ATOM 6296 C C . TYR A 1 811 ? -1.921 -24.319 1.572 1.00 95.81 811 TYR A C 1
ATOM 6298 O O . TYR A 1 811 ? -1.762 -25.542 1.602 1.00 95.81 811 TYR A O 1
ATOM 6306 N N . CYS A 1 812 ? -2.578 -23.699 0.590 1.00 93.44 812 CYS A N 1
ATOM 6307 C CA . CYS A 1 812 ? -3.176 -24.379 -0.560 1.00 93.44 812 CYS A CA 1
ATOM 6308 C C . CYS A 1 812 ? -2.126 -24.678 -1.647 1.00 93.44 812 CYS A C 1
ATOM 6310 O O . CYS A 1 812 ? -2.278 -24.314 -2.811 1.00 93.44 812 CYS A O 1
ATOM 6312 N N . ILE A 1 813 ? -1.036 -25.324 -1.225 1.00 92.62 813 ILE A N 1
ATOM 6313 C CA . ILE A 1 813 ? 0.140 -25.702 -2.015 1.00 92.62 813 ILE A CA 1
ATOM 6314 C C . ILE A 1 813 ? 0.266 -27.227 -1.971 1.00 92.62 813 ILE A C 1
ATOM 6316 O O . ILE A 1 813 ? -0.001 -27.832 -0.931 1.00 92.62 813 ILE A O 1
ATOM 6320 N N . SER A 1 814 ? 0.682 -27.856 -3.072 1.00 93.56 814 SER A N 1
ATOM 6321 C CA . SER A 1 814 ? 0.984 -29.292 -3.078 1.00 93.56 814 SER A CA 1
ATOM 6322 C C . SER A 1 814 ? 2.265 -29.623 -2.292 1.00 93.56 814 SER A C 1
ATOM 6324 O O . SER A 1 814 ? 3.331 -29.087 -2.624 1.00 93.56 814 SER A O 1
ATOM 6326 N N . PRO A 1 815 ? 2.216 -30.563 -1.324 1.00 92.12 815 PRO A N 1
ATOM 6327 C CA . PRO A 1 815 ? 3.410 -31.100 -0.672 1.00 92.12 815 PRO A CA 1
ATOM 6328 C C . PRO A 1 815 ? 4.333 -31.893 -1.616 1.00 92.12 815 PRO A C 1
ATOM 6330 O O . PRO A 1 815 ? 5.472 -32.162 -1.239 1.00 92.12 815 PRO A O 1
ATOM 6333 N N . ALA A 1 816 ? 3.887 -32.249 -2.830 1.00 89.12 816 ALA A N 1
ATOM 6334 C CA . ALA A 1 816 ? 4.734 -32.854 -3.862 1.00 89.12 816 ALA A CA 1
ATOM 6335 C C . ALA A 1 816 ? 5.742 -31.861 -4.467 1.00 89.12 816 ALA A C 1
ATOM 6337 O O . ALA A 1 816 ? 6.826 -32.264 -4.882 1.00 89.12 816 ALA A O 1
ATOM 6338 N N . LEU A 1 817 ? 5.391 -30.570 -4.507 1.00 88.44 817 LEU A N 1
ATOM 6339 C CA . LEU A 1 817 ? 6.268 -29.490 -4.968 1.00 88.44 817 LEU A CA 1
ATOM 6340 C C . LEU A 1 817 ? 7.018 -28.844 -3.794 1.00 88.44 817 LEU A C 1
ATOM 6342 O O . LEU A 1 817 ? 8.233 -28.661 -3.871 1.00 88.44 817 LEU A O 1
ATOM 6346 N N . VAL A 1 818 ? 6.293 -28.529 -2.712 1.00 89.31 818 VAL A N 1
ATOM 6347 C CA . VAL A 1 818 ? 6.803 -27.816 -1.528 1.00 89.31 818 VAL A CA 1
ATOM 6348 C C . VAL A 1 818 ? 6.475 -28.625 -0.264 1.00 89.31 818 VAL A C 1
ATOM 6350 O O . VAL A 1 818 ? 5.425 -28.414 0.351 1.00 89.31 818 VAL A O 1
ATOM 6353 N N . PRO A 1 819 ? 7.337 -29.578 0.138 1.00 89.44 819 PRO A N 1
ATOM 6354 C CA . PRO A 1 819 ? 7.123 -30.378 1.341 1.00 89.44 819 PRO A CA 1
ATOM 6355 C C . PRO A 1 819 ? 6.979 -29.503 2.592 1.00 89.44 819 PRO A C 1
ATOM 6357 O O . PRO A 1 819 ? 7.718 -28.533 2.763 1.00 89.44 819 PRO A O 1
ATOM 6360 N N . LYS A 1 820 ? 6.059 -29.869 3.495 1.00 93.00 820 LYS A N 1
ATOM 6361 C CA . LYS A 1 820 ? 5.841 -29.154 4.762 1.00 93.00 820 LYS A CA 1
ATOM 6362 C C . LYS A 1 820 ? 7.155 -29.073 5.573 1.00 93.00 820 LYS A C 1
ATOM 6364 O O . LYS A 1 820 ? 7.677 -30.126 5.951 1.00 93.00 820 LYS A O 1
ATOM 6369 N N . PRO A 1 821 ? 7.679 -27.866 5.872 1.00 92.06 821 PRO A N 1
ATOM 6370 C CA . PRO A 1 821 ? 8.849 -27.686 6.726 1.00 92.06 821 PRO A CA 1
ATOM 6371 C C . PRO A 1 821 ? 8.663 -28.299 8.116 1.00 92.06 821 PRO A C 1
ATOM 6373 O O . PRO A 1 821 ? 7.568 -28.276 8.674 1.00 92.06 821 PRO A O 1
ATOM 6376 N N . GLN A 1 822 ? 9.746 -28.809 8.707 1.00 88.69 822 GLN A N 1
ATOM 6377 C CA . GLN A 1 822 ? 9.706 -29.457 10.028 1.00 88.69 822 GLN A CA 1
ATOM 6378 C C . GLN A 1 822 ? 9.401 -28.477 11.176 1.00 88.69 822 GLN A C 1
ATOM 6380 O O . GLN A 1 822 ? 8.942 -28.898 12.234 1.00 88.69 822 GLN A O 1
ATOM 6385 N N . ASP A 1 823 ? 9.635 -27.179 10.964 1.00 88.38 823 ASP A N 1
ATOM 6386 C CA . ASP A 1 823 ? 9.314 -26.089 11.888 1.00 88.38 823 ASP A CA 1
ATOM 6387 C C . ASP A 1 823 ? 7.930 -25.457 11.642 1.00 88.38 823 ASP A C 1
ATOM 6389 O O . ASP A 1 823 ? 7.468 -24.647 12.446 1.00 88.38 823 ASP A O 1
ATOM 6393 N N . TRP A 1 824 ? 7.204 -25.879 10.600 1.00 90.75 824 TRP A N 1
ATOM 6394 C CA . TRP A 1 824 ? 5.763 -25.644 10.495 1.00 90.75 824 TRP A CA 1
ATOM 6395 C C . TRP A 1 824 ? 5.028 -26.723 11.295 1.00 90.75 824 TRP A C 1
ATOM 6397 O O . TRP A 1 824 ? 4.945 -27.884 10.903 1.00 90.75 824 TRP A O 1
ATOM 6407 N N . LEU A 1 825 ? 4.518 -26.343 12.466 1.00 87.81 825 LEU A N 1
ATOM 6408 C CA . LEU A 1 825 ? 4.043 -27.290 13.481 1.00 87.81 825 LEU A CA 1
ATOM 6409 C C . LEU A 1 825 ? 2.570 -27.706 13.271 1.00 87.81 825 LEU A C 1
ATOM 6411 O O . LEU A 1 825 ? 2.045 -27.695 12.158 1.00 87.81 825 LEU A O 1
ATOM 6415 N N . THR A 1 826 ? 1.890 -28.109 14.345 1.00 87.50 826 THR A N 1
ATOM 6416 C CA . THR A 1 826 ? 0.488 -28.575 14.357 1.00 87.50 826 THR A CA 1
ATOM 6417 C C . THR A 1 826 ? -0.513 -27.579 13.765 1.00 87.50 826 THR A C 1
ATOM 6419 O O . THR A 1 826 ? -1.460 -28.005 13.107 1.00 87.50 826 THR A O 1
ATOM 6422 N N . HIS A 1 827 ? -0.270 -26.282 13.980 1.00 91.12 827 HIS A N 1
ATOM 6423 C CA . HIS A 1 827 ? -1.129 -25.155 13.602 1.00 91.12 827 HIS A CA 1
ATOM 6424 C C . HIS A 1 827 ? -0.924 -24.621 12.168 1.00 91.12 827 HIS A C 1
ATOM 6426 O O . HIS A 1 827 ? -1.525 -23.612 11.808 1.00 91.12 827 HIS A O 1
ATOM 6432 N N . ILE A 1 828 ? -0.047 -25.240 11.368 1.00 94.31 828 ILE A N 1
ATOM 6433 C CA . ILE A 1 828 ? 0.259 -24.820 9.990 1.00 94.31 828 ILE A CA 1
ATOM 6434 C C . ILE A 1 828 ? 0.184 -26.047 9.082 1.00 94.31 828 ILE A C 1
ATOM 6436 O O . ILE A 1 828 ? 1.106 -26.860 9.076 1.00 94.31 828 ILE A O 1
ATOM 6440 N N . ASP A 1 829 ? -0.878 -26.201 8.300 1.00 95.50 829 ASP A N 1
ATOM 6441 C CA . ASP A 1 829 ? -1.019 -27.316 7.358 1.00 95.50 829 ASP A CA 1
ATOM 6442 C C . ASP A 1 829 ? -0.627 -26.923 5.926 1.00 95.50 829 ASP A C 1
ATOM 6444 O O . ASP A 1 829 ? -0.820 -25.788 5.492 1.00 95.50 829 ASP A O 1
ATOM 6448 N N . VAL A 1 830 ? -0.110 -27.897 5.173 1.00 96.19 830 VAL A N 1
ATOM 6449 C CA . VAL A 1 830 ? 0.099 -27.831 3.718 1.00 96.19 830 VAL A CA 1
ATOM 6450 C C . VAL A 1 830 ? -0.794 -28.913 3.127 1.00 96.19 830 VAL A C 1
ATOM 6452 O O . VAL A 1 830 ? -0.575 -30.093 3.399 1.00 96.19 830 VAL A O 1
ATOM 6455 N N . VAL A 1 831 ? -1.856 -28.514 2.426 1.00 95.62 831 VAL A N 1
ATOM 6456 C CA . VAL A 1 831 ? -3.021 -29.395 2.202 1.00 95.62 831 VAL A CA 1
ATOM 6457 C C . VAL A 1 831 ? -3.165 -29.931 0.781 1.00 95.62 831 VAL A C 1
ATOM 6459 O O . VAL A 1 831 ? -3.891 -30.905 0.590 1.00 95.62 831 VAL A O 1
ATOM 6462 N N . GLY A 1 832 ? -2.487 -29.327 -0.193 1.00 95.62 832 GLY A N 1
ATOM 6463 C CA . GLY A 1 832 ? -2.721 -29.537 -1.621 1.00 95.62 832 GLY A CA 1
ATOM 6464 C C . GLY A 1 832 ? -3.296 -28.298 -2.309 1.00 95.62 832 GLY A C 1
ATOM 6465 O O . GLY A 1 832 ? -3.867 -27.415 -1.665 1.00 95.62 832 GLY A O 1
ATOM 6466 N N . PHE A 1 833 ? -3.152 -28.219 -3.632 1.00 95.12 833 PHE A N 1
ATOM 6467 C CA . PHE A 1 833 ? -3.716 -27.114 -4.419 1.00 95.12 833 PHE A CA 1
ATOM 6468 C C . PHE A 1 833 ? -5.255 -27.179 -4.480 1.00 95.12 833 PHE A C 1
ATOM 6470 O O . PHE A 1 833 ? -5.848 -28.252 -4.615 1.00 95.12 833 PHE A O 1
ATOM 6477 N N . TYR A 1 834 ? -5.922 -26.021 -4.433 1.00 94.81 834 TYR A N 1
ATOM 6478 C CA . TYR A 1 834 ? -7.376 -25.938 -4.619 1.00 94.81 834 TYR A CA 1
ATOM 6479 C C . TYR A 1 834 ? -7.716 -25.759 -6.104 1.00 94.81 834 TYR A C 1
ATOM 6481 O O . TYR A 1 834 ? -7.605 -24.662 -6.653 1.00 94.81 834 TYR A O 1
ATOM 6489 N N . PHE A 1 835 ? -8.154 -26.836 -6.757 1.00 91.88 835 PHE A N 1
ATOM 6490 C CA . PHE A 1 835 ? -8.608 -26.793 -8.147 1.00 91.88 835 PHE A CA 1
ATOM 6491 C C . PHE A 1 835 ? -10.116 -26.542 -8.245 1.00 91.88 835 PHE A C 1
ATOM 6493 O O . PHE A 1 835 ? -10.905 -27.151 -7.523 1.00 91.88 835 PHE A O 1
ATOM 6500 N N . LEU A 1 836 ? -10.500 -25.680 -9.186 1.00 87.44 836 LEU A N 1
ATOM 6501 C CA . LEU A 1 836 ? -11.874 -25.472 -9.636 1.00 87.44 836 LEU A CA 1
ATOM 6502 C C . LEU A 1 836 ? -11.995 -26.059 -11.047 1.00 87.44 836 LEU A C 1
ATOM 6504 O O . LEU A 1 836 ? -11.129 -25.794 -11.877 1.00 87.44 836 LEU A O 1
ATOM 6508 N N . ASP A 1 837 ? -13.038 -26.848 -11.295 1.00 83.88 837 ASP A N 1
ATOM 6509 C CA . ASP A 1 837 ? -13.343 -27.422 -12.610 1.00 83.88 837 ASP A CA 1
ATOM 6510 C C . ASP A 1 837 ? -14.033 -26.360 -13.476 1.00 83.88 837 ASP A C 1
ATOM 6512 O O . ASP A 1 837 ? -15.202 -26.030 -13.268 1.00 83.88 837 ASP A O 1
ATOM 6516 N N . LEU A 1 838 ? -13.266 -25.764 -14.389 1.00 83.25 838 LEU A N 1
ATOM 6517 C CA . LEU A 1 838 ? -13.722 -24.763 -15.356 1.00 83.25 838 LEU A CA 1
ATOM 6518 C C . LEU A 1 838 ? -13.886 -25.362 -16.758 1.00 83.25 838 LEU A C 1
ATOM 6520 O O . LEU A 1 838 ? -14.590 -24.790 -17.591 1.00 83.25 838 LEU A O 1
ATOM 6524 N N . ALA A 1 839 ? -13.247 -26.504 -17.018 1.00 82.19 839 ALA A N 1
ATOM 6525 C CA . ALA A 1 839 ? -13.358 -27.257 -18.258 1.00 82.19 839 ALA A CA 1
ATOM 6526 C C . ALA A 1 839 ? -14.765 -27.834 -18.487 1.00 82.19 839 ALA A C 1
ATOM 6528 O O . ALA A 1 839 ? -15.206 -27.894 -19.634 1.00 82.19 839 ALA A O 1
ATOM 6529 N N . LYS A 1 840 ? -15.469 -28.241 -17.418 1.00 79.31 840 LYS A N 1
ATOM 6530 C CA . LYS A 1 840 ? -16.758 -28.959 -17.467 1.00 79.31 840 LYS A CA 1
ATOM 6531 C C . LYS A 1 840 ? -17.791 -28.408 -18.454 1.00 79.31 840 LYS A C 1
ATOM 6533 O O . LYS A 1 840 ? -18.416 -29.187 -19.167 1.00 79.31 840 LYS A O 1
ATOM 6538 N N . ASP A 1 841 ? -17.995 -27.092 -18.461 1.00 81.62 841 ASP A N 1
ATOM 6539 C CA . ASP A 1 841 ? -19.026 -26.423 -19.266 1.00 81.62 841 ASP A CA 1
ATOM 6540 C C . ASP A 1 841 ? -18.407 -25.583 -20.417 1.00 81.62 841 ASP A C 1
ATOM 6542 O O . ASP A 1 841 ? -19.061 -24.706 -20.984 1.00 81.62 841 ASP A O 1
ATOM 6546 N N . TYR A 1 842 ? -17.134 -25.831 -20.769 1.00 87.19 842 TYR A N 1
ATOM 6547 C CA . TYR A 1 842 ? -16.402 -25.106 -21.816 1.00 87.19 842 TYR A CA 1
ATOM 6548 C C . TYR A 1 842 ? -16.522 -25.768 -23.195 1.00 87.19 842 TYR A C 1
ATOM 6550 O O . TYR A 1 842 ? -16.230 -26.951 -23.369 1.00 87.19 842 TYR A O 1
ATOM 6558 N N . VAL A 1 843 ? -16.868 -24.966 -24.205 1.00 88.06 843 VAL A N 1
ATOM 6559 C CA . VAL A 1 843 ? -16.856 -25.364 -25.619 1.00 88.06 843 VAL A CA 1
ATOM 6560 C C . VAL A 1 843 ? -15.702 -24.635 -26.322 1.00 88.06 843 VAL A C 1
ATOM 6562 O O . VAL A 1 843 ? -15.721 -23.402 -26.370 1.00 88.06 843 VAL A O 1
ATOM 6565 N N . PRO A 1 844 ? -14.694 -25.346 -26.863 1.00 88.19 844 PRO A N 1
ATOM 6566 C CA . PRO A 1 844 ? -13.583 -24.717 -27.568 1.00 88.19 844 PRO A CA 1
ATOM 6567 C C . PRO A 1 844 ? -14.021 -24.172 -28.942 1.00 88.19 844 PRO A C 1
ATOM 6569 O O . PRO A 1 844 ? -14.843 -24.801 -29.612 1.00 88.19 844 PRO A O 1
ATOM 6572 N N . PRO A 1 845 ? -13.449 -23.050 -29.419 1.00 91.00 845 PRO A N 1
ATOM 6573 C CA . PRO A 1 845 ? -13.615 -22.610 -30.803 1.00 91.00 845 PRO A CA 1
ATOM 6574 C C . PRO A 1 845 ? -13.079 -23.649 -31.797 1.00 91.00 845 PRO A C 1
ATOM 6576 O O . PRO A 1 845 ? -12.011 -24.223 -31.573 1.00 91.00 845 PRO A O 1
ATOM 6579 N N . THR A 1 846 ? -13.773 -23.840 -32.923 1.00 91.31 846 THR A N 1
ATOM 6580 C CA . THR A 1 846 ? -13.405 -24.820 -33.962 1.00 91.31 846 THR A CA 1
ATOM 6581 C C . THR A 1 846 ? -11.959 -24.651 -34.433 1.00 91.31 846 THR A C 1
ATOM 6583 O O . THR A 1 846 ? -11.204 -25.617 -34.440 1.00 91.31 846 THR A O 1
ATOM 6586 N N . GLU A 1 847 ? -11.539 -23.413 -34.712 1.00 91.31 847 GLU A N 1
ATOM 6587 C CA . GLU A 1 847 ? -10.183 -23.073 -35.173 1.00 91.31 847 GLU A CA 1
ATOM 6588 C C . GLU A 1 847 ? -9.084 -23.521 -34.189 1.00 91.31 847 GLU A C 1
ATOM 6590 O O . GLU A 1 847 ? -8.023 -23.985 -34.604 1.00 91.31 847 GLU A O 1
ATOM 6595 N N . LEU A 1 848 ? -9.340 -23.426 -32.877 1.00 92.75 848 LEU A N 1
ATOM 6596 C CA . LEU A 1 848 ? -8.406 -23.865 -31.835 1.00 92.75 848 LEU A CA 1
ATOM 6597 C C . LEU A 1 848 ? -8.304 -25.396 -31.798 1.00 92.75 848 LEU A C 1
ATOM 6599 O O . LEU A 1 848 ? -7.212 -25.943 -31.641 1.00 92.75 848 LEU A O 1
ATOM 6603 N N . PHE A 1 849 ? -9.432 -26.090 -31.958 1.00 89.81 849 PHE A N 1
ATOM 6604 C CA . PHE A 1 849 ? -9.471 -27.551 -31.995 1.00 89.81 849 PHE A CA 1
ATOM 6605 C C . PHE A 1 849 ? -8.795 -28.108 -33.260 1.00 89.81 849 PHE A C 1
ATOM 6607 O O . PHE A 1 849 ? -7.986 -29.031 -33.167 1.00 89.81 849 PHE A O 1
ATOM 6614 N N . GLU A 1 850 ? -9.047 -27.508 -34.425 1.00 92.31 850 GLU A N 1
ATOM 6615 C CA . GLU A 1 850 ? -8.389 -27.845 -35.695 1.00 92.31 850 GLU A CA 1
ATOM 6616 C C . GLU A 1 850 ? -6.881 -27.544 -35.661 1.00 92.31 850 GLU A C 1
ATOM 6618 O O . GLU A 1 850 ? -6.067 -28.360 -36.109 1.00 92.31 850 GLU A O 1
ATOM 6623 N N . PHE A 1 851 ? -6.470 -26.421 -35.057 1.00 94.56 851 PHE A N 1
ATOM 6624 C CA . PHE A 1 851 ? -5.054 -26.136 -34.826 1.00 94.56 851 PHE A CA 1
ATOM 6625 C C . PHE A 1 851 ? -4.403 -27.209 -33.946 1.00 94.56 851 PHE A C 1
ATOM 6627 O O . PHE A 1 851 ? -3.357 -27.739 -34.312 1.00 94.56 851 PHE A O 1
ATOM 6634 N N . ILE A 1 852 ? -5.019 -27.599 -32.828 1.00 94.25 852 ILE A N 1
ATOM 6635 C CA . ILE A 1 852 ? -4.501 -28.683 -31.980 1.00 94.25 852 ILE A CA 1
ATOM 6636 C C . ILE A 1 852 ? -4.387 -29.988 -32.789 1.00 94.25 852 ILE A C 1
ATOM 6638 O O . ILE A 1 852 ? -3.300 -30.563 -32.853 1.00 94.25 852 ILE A O 1
ATOM 6642 N N . ALA A 1 853 ? -5.457 -30.407 -33.471 1.00 91.50 853 ALA A N 1
ATOM 6643 C CA . ALA A 1 853 ? -5.540 -31.688 -34.180 1.00 91.50 853 ALA A CA 1
ATOM 6644 C C . ALA A 1 853 ? -4.625 -31.819 -35.418 1.00 91.50 853 ALA A C 1
ATOM 6646 O O . ALA A 1 853 ? -4.332 -32.934 -35.844 1.00 91.50 853 ALA A O 1
ATOM 6647 N N . SER A 1 854 ? -4.158 -30.712 -36.003 1.00 90.81 854 SER A N 1
ATOM 6648 C CA . SER A 1 854 ? -3.391 -30.703 -37.264 1.00 90.81 854 SER A CA 1
ATOM 6649 C C . SER A 1 854 ? -1.905 -31.105 -37.162 1.00 90.81 854 SER A C 1
ATOM 6651 O O . SER A 1 854 ? -1.171 -30.963 -38.140 1.00 90.81 854 SER A O 1
ATOM 6653 N N . GLY A 1 855 ? -1.428 -31.618 -36.020 1.00 89.44 855 GLY A N 1
ATOM 6654 C CA . GLY A 1 855 ? -0.052 -32.117 -35.885 1.00 89.44 855 GLY A CA 1
ATOM 6655 C C . GLY A 1 855 ? 0.417 -32.320 -34.442 1.00 89.44 855 GLY A C 1
ATOM 6656 O O . GLY A 1 855 ? -0.389 -32.435 -33.524 1.00 89.44 855 GLY A O 1
ATOM 6657 N N . GLU A 1 856 ? 1.737 -32.318 -34.238 1.00 93.00 856 GLU A N 1
ATOM 6658 C CA . GLU A 1 856 ? 2.377 -32.545 -32.930 1.00 93.00 856 GLU A CA 1
ATOM 6659 C C . GLU A 1 856 ? 1.900 -31.569 -31.831 1.00 93.00 856 GLU A C 1
ATOM 6661 O O . GLU A 1 856 ? 1.706 -30.383 -32.132 1.00 93.00 856 GLU A O 1
ATOM 6666 N N . PRO A 1 857 ? 1.727 -32.007 -30.564 1.00 95.50 857 PRO A N 1
ATOM 6667 C CA . PRO A 1 857 ? 1.195 -31.171 -29.485 1.00 95.50 857 PRO A CA 1
ATOM 6668 C C . PRO A 1 857 ? 1.974 -29.852 -29.290 1.00 95.50 857 PRO A C 1
ATOM 6670 O O . PRO A 1 857 ? 3.171 -29.884 -28.977 1.00 95.50 857 PRO A O 1
ATOM 6673 N N . PRO A 1 858 ? 1.330 -28.680 -29.450 1.00 97.44 858 PRO A N 1
ATOM 6674 C CA . PRO A 1 858 ? 2.000 -27.385 -29.348 1.00 97.44 858 PRO A CA 1
ATOM 6675 C C . PRO A 1 858 ? 2.427 -27.075 -27.908 1.00 97.44 858 PRO A C 1
ATOM 6677 O O . PRO A 1 858 ? 1.878 -27.637 -26.963 1.00 97.44 858 PRO A O 1
ATOM 6680 N N . ILE A 1 859 ? 3.356 -26.139 -27.715 1.00 97.56 859 ILE A N 1
ATOM 6681 C CA . ILE A 1 859 ? 3.586 -25.533 -26.393 1.00 97.56 859 ILE A CA 1
ATOM 6682 C C . ILE A 1 859 ? 2.556 -24.426 -26.125 1.00 97.56 859 ILE A C 1
ATOM 6684 O O . ILE A 1 859 ? 2.120 -23.751 -27.056 1.00 97.56 859 ILE A O 1
ATOM 6688 N N . TYR A 1 860 ? 2.194 -24.191 -24.866 1.00 97.25 860 TYR A N 1
ATOM 6689 C CA . TYR A 1 860 ? 1.493 -22.967 -24.463 1.00 97.25 860 TYR A CA 1
ATOM 6690 C C . TYR A 1 860 ? 2.495 -21.864 -24.106 1.00 97.25 860 TYR A C 1
ATOM 6692 O O . TYR A 1 860 ? 3.494 -22.139 -23.443 1.00 97.25 860 TYR A O 1
ATOM 6700 N N . VAL A 1 861 ? 2.200 -20.613 -24.463 1.00 95.50 861 VAL A N 1
ATOM 6701 C CA . VAL A 1 861 ? 2.900 -19.422 -23.960 1.00 95.50 861 VAL A CA 1
ATOM 6702 C C . VAL A 1 861 ? 1.874 -18.365 -23.555 1.00 95.50 861 VAL A C 1
ATOM 6704 O O . VAL A 1 861 ? 1.064 -17.945 -24.377 1.00 95.50 861 VAL A O 1
ATOM 6707 N N . GLY A 1 862 ? 1.906 -17.885 -22.313 1.00 91.19 862 GLY A N 1
ATOM 6708 C CA . GLY A 1 862 ? 1.026 -16.789 -21.907 1.00 91.19 862 GLY A CA 1
ATOM 6709 C C . GLY A 1 862 ? 1.319 -16.232 -20.521 1.00 91.19 862 GLY A C 1
ATOM 6710 O O . GLY A 1 862 ? 1.273 -16.945 -19.518 1.00 91.19 862 GLY A O 1
ATOM 6711 N N . PHE A 1 863 ? 1.572 -14.925 -20.453 1.00 87.00 863 PHE A N 1
ATOM 6712 C CA . PHE A 1 863 ? 1.910 -14.236 -19.204 1.00 87.00 863 PHE A CA 1
ATOM 6713 C C . PHE A 1 863 ? 0.689 -13.678 -18.462 1.00 87.00 863 PHE A C 1
ATOM 6715 O O . PHE A 1 863 ? 0.814 -13.303 -17.306 1.00 87.00 863 PHE A O 1
ATOM 6722 N N . GLY A 1 864 ? -0.512 -13.700 -19.044 1.00 77.56 864 GLY A N 1
ATOM 6723 C CA . GLY A 1 864 ? -1.719 -13.179 -18.390 1.00 77.56 864 GLY A CA 1
ATOM 6724 C C . GLY A 1 864 ? -1.735 -11.646 -18.339 1.00 77.56 864 GLY A C 1
ATOM 6725 O O . GLY A 1 864 ? -1.352 -10.991 -19.303 1.00 77.56 864 GLY A O 1
ATOM 6726 N N . SER A 1 865 ? -2.196 -11.061 -17.231 1.00 65.56 865 SER A N 1
ATOM 6727 C CA . SER A 1 865 ? -2.394 -9.605 -17.092 1.00 65.56 865 SER A CA 1
ATOM 6728 C C . SER A 1 865 ? -1.150 -8.845 -16.599 1.00 65.56 865 SER A C 1
ATOM 6730 O O . SER A 1 865 ? -1.258 -7.949 -15.764 1.00 65.56 865 SER A O 1
ATOM 6732 N N . ILE A 1 866 ? 0.030 -9.206 -17.108 1.00 68.88 866 ILE A N 1
ATOM 6733 C CA . ILE A 1 866 ? 1.267 -8.420 -16.957 1.00 68.88 866 ILE A CA 1
ATOM 6734 C C . ILE A 1 866 ? 1.201 -7.232 -17.930 1.00 68.88 866 ILE A C 1
ATOM 6736 O O . ILE A 1 866 ? 0.670 -7.371 -19.032 1.00 68.88 866 ILE A O 1
ATOM 6740 N N . VAL A 1 867 ? 1.741 -6.077 -17.531 1.00 65.06 867 VAL A N 1
ATOM 6741 C CA . VAL A 1 867 ? 1.966 -4.927 -18.423 1.00 65.06 867 VAL A CA 1
ATOM 6742 C C . VAL A 1 867 ? 3.442 -4.918 -18.815 1.00 65.06 867 VAL A C 1
ATOM 6744 O O . VAL A 1 867 ? 4.293 -4.702 -17.954 1.00 65.06 867 VAL A O 1
ATOM 6747 N N . LEU A 1 868 ? 3.764 -5.181 -20.083 1.00 67.88 868 LEU A N 1
ATOM 6748 C CA . LEU A 1 868 ? 5.156 -5.167 -20.546 1.00 67.88 868 LEU A CA 1
ATOM 6749 C C . LEU A 1 868 ? 5.654 -3.744 -20.829 1.00 67.88 868 LEU A C 1
ATOM 6751 O O . LEU A 1 868 ? 4.896 -2.873 -21.252 1.00 67.88 868 LEU A O 1
ATOM 6755 N N . LYS A 1 869 ? 6.957 -3.521 -20.610 1.00 67.19 869 LYS A N 1
ATOM 6756 C CA . LYS A 1 869 ? 7.638 -2.264 -20.963 1.00 67.19 869 LYS A CA 1
ATOM 6757 C C . LYS A 1 869 ? 7.868 -2.149 -22.473 1.00 67.19 869 LYS A C 1
ATOM 6759 O O . LYS A 1 869 ? 7.682 -1.070 -23.021 1.00 67.19 869 LYS A O 1
ATOM 6764 N N . ASP A 1 870 ? 8.239 -3.257 -23.113 1.00 78.62 870 ASP A N 1
ATOM 6765 C CA . ASP A 1 870 ? 8.276 -3.401 -24.568 1.00 78.62 870 ASP A CA 1
ATOM 6766 C C . ASP A 1 870 ? 7.569 -4.713 -24.973 1.00 78.62 870 ASP A C 1
ATOM 6768 O O . ASP A 1 870 ? 8.139 -5.803 -24.844 1.00 78.62 870 ASP A O 1
ATOM 6772 N N . PRO A 1 871 ? 6.296 -4.637 -25.404 1.00 83.94 871 PRO A N 1
ATOM 6773 C CA . PRO A 1 871 ? 5.566 -5.780 -25.941 1.00 83.94 871 PRO A CA 1
ATOM 6774 C C . PRO A 1 871 ? 6.210 -6.401 -27.185 1.00 83.94 871 PRO A C 1
ATOM 6776 O O . PRO A 1 871 ? 6.125 -7.617 -27.369 1.00 83.94 871 PRO A O 1
ATOM 6779 N N . GLN A 1 872 ? 6.833 -5.600 -28.053 1.00 86.94 872 GLN A N 1
ATOM 6780 C CA . GLN A 1 872 ? 7.255 -6.031 -29.387 1.00 86.94 872 GLN A CA 1
ATOM 6781 C C . GLN A 1 872 ? 8.597 -6.760 -29.349 1.00 86.94 872 GLN A C 1
ATOM 6783 O O . GLN A 1 872 ? 8.720 -7.826 -29.956 1.00 86.94 872 GLN A O 1
ATOM 6788 N N . GLU A 1 873 ? 9.562 -6.267 -28.570 1.00 87.81 873 GLU A N 1
ATOM 6789 C CA . GLU A 1 873 ? 10.835 -6.954 -28.328 1.00 87.81 873 GLU A CA 1
ATOM 6790 C C . GLU A 1 873 ? 10.598 -8.334 -27.696 1.00 87.81 873 GLU A C 1
ATOM 6792 O O . GLU A 1 873 ? 11.074 -9.346 -28.218 1.00 87.81 873 GLU A O 1
ATOM 6797 N N . MET A 1 874 ? 9.779 -8.411 -26.639 1.00 89.69 874 MET A N 1
ATOM 6798 C CA . MET A 1 874 ? 9.475 -9.688 -25.982 1.00 89.69 874 MET A CA 1
ATOM 6799 C C . MET A 1 874 ? 8.708 -10.653 -26.899 1.00 89.69 874 MET A C 1
ATOM 6801 O O . MET A 1 874 ? 9.004 -11.851 -26.920 1.00 89.69 874 MET A O 1
ATOM 6805 N N . THR A 1 875 ? 7.762 -10.153 -27.700 1.00 92.56 875 THR A N 1
ATOM 6806 C CA . THR A 1 875 ? 7.032 -10.986 -28.672 1.00 92.56 875 THR A CA 1
ATOM 6807 C C . THR A 1 875 ? 7.963 -11.498 -29.771 1.00 92.56 875 THR A C 1
ATOM 6809 O O . THR A 1 875 ? 7.933 -12.686 -30.094 1.00 92.56 875 THR A O 1
ATOM 6812 N N . GLY A 1 876 ? 8.853 -10.650 -30.295 1.00 92.88 876 GLY A N 1
ATOM 6813 C CA . GLY A 1 876 ? 9.882 -11.036 -31.263 1.00 92.88 876 GLY A CA 1
ATOM 6814 C C . GLY A 1 876 ? 10.851 -12.084 -30.711 1.00 92.88 876 GLY A C 1
ATOM 6815 O O . GLY A 1 876 ? 11.117 -13.088 -31.379 1.00 92.88 876 GLY A O 1
ATOM 6816 N N . ALA A 1 877 ? 11.313 -11.913 -29.468 1.00 93.44 877 ALA A N 1
ATOM 6817 C CA . ALA A 1 877 ? 12.163 -12.883 -28.784 1.00 93.44 877 ALA A CA 1
ATOM 6818 C C . ALA A 1 877 ? 11.487 -14.263 -28.700 1.00 93.44 877 ALA A C 1
ATOM 6820 O O . ALA A 1 877 ? 12.090 -15.271 -29.087 1.00 93.44 877 ALA A O 1
ATOM 6821 N N . ILE A 1 878 ? 10.220 -14.298 -28.277 1.00 94.69 878 ILE A N 1
ATOM 6822 C CA . ILE A 1 878 ? 9.414 -15.515 -28.102 1.00 94.69 878 ILE A CA 1
ATOM 6823 C C . ILE A 1 878 ? 9.130 -16.215 -29.432 1.00 94.69 878 ILE A C 1
ATOM 6825 O O . ILE A 1 878 ? 9.415 -17.406 -29.558 1.00 94.69 878 ILE A O 1
ATOM 6829 N N . LEU A 1 879 ? 8.631 -15.493 -30.439 1.00 96.06 879 LEU A N 1
ATOM 6830 C CA . LEU A 1 879 ? 8.337 -16.055 -31.763 1.00 96.06 879 LEU A CA 1
ATOM 6831 C C . LEU A 1 879 ? 9.612 -16.577 -32.444 1.00 96.06 879 LEU A C 1
ATOM 6833 O O . LEU A 1 879 ? 9.625 -17.691 -32.972 1.00 96.06 879 LEU A O 1
ATOM 6837 N N . GLY A 1 880 ? 10.718 -15.831 -32.347 1.00 95.06 880 GLY A N 1
ATOM 6838 C CA . GLY A 1 880 ? 12.029 -16.284 -32.812 1.00 95.06 880 GLY A CA 1
ATOM 6839 C C . GLY A 1 880 ? 12.534 -17.523 -32.063 1.00 95.06 880 GLY A C 1
ATOM 6840 O O . GLY A 1 880 ? 13.154 -18.395 -32.670 1.00 95.06 880 GLY A O 1
ATOM 6841 N N . GLY A 1 881 ? 12.247 -17.644 -30.764 1.00 96.19 881 GLY A N 1
ATOM 6842 C CA . GLY A 1 881 ? 12.607 -18.816 -29.962 1.00 96.19 881 GLY A CA 1
ATOM 6843 C C . GLY A 1 881 ? 11.772 -20.057 -30.286 1.00 96.19 881 GLY A C 1
ATOM 6844 O O . GLY A 1 881 ? 12.330 -21.146 -30.395 1.00 96.19 881 GLY A O 1
ATOM 6845 N N . ILE A 1 882 ? 10.469 -19.895 -30.539 1.00 96.62 882 ILE A N 1
ATOM 6846 C CA . ILE A 1 882 ? 9.572 -20.954 -31.036 1.00 96.62 882 ILE A CA 1
ATOM 6847 C C . ILE A 1 882 ? 10.078 -21.482 -32.386 1.00 96.62 882 ILE A C 1
ATOM 6849 O O . ILE A 1 882 ? 10.286 -22.688 -32.542 1.00 96.62 882 ILE A O 1
ATOM 6853 N N . ALA A 1 883 ? 10.369 -20.579 -33.329 1.00 95.62 883 ALA A N 1
ATOM 6854 C CA . ALA A 1 883 ? 10.901 -20.930 -34.645 1.00 95.62 883 ALA A CA 1
ATOM 6855 C C . ALA A 1 883 ? 12.265 -21.643 -34.554 1.00 95.62 883 ALA A C 1
ATOM 6857 O O . ALA A 1 883 ? 12.470 -22.668 -35.201 1.00 95.62 883 ALA A O 1
ATOM 6858 N N . LYS A 1 884 ? 13.182 -21.159 -33.703 1.00 96.94 884 LYS A N 1
ATOM 6859 C CA . LYS A 1 884 ? 14.479 -21.814 -33.444 1.00 96.94 884 LYS A CA 1
ATOM 6860 C C . LYS A 1 884 ? 14.338 -23.165 -32.736 1.00 96.94 884 LYS A C 1
ATOM 6862 O O . LYS A 1 884 ? 15.172 -24.046 -32.949 1.00 96.94 884 LYS A O 1
ATOM 6867 N N . ALA A 1 885 ? 13.331 -23.350 -31.885 1.00 96.44 885 ALA A N 1
ATOM 6868 C CA . ALA A 1 885 ? 13.051 -24.629 -31.236 1.00 96.44 885 ALA A CA 1
ATOM 6869 C C . ALA A 1 885 ? 12.421 -25.658 -32.192 1.00 96.44 885 ALA A C 1
ATOM 6871 O O . ALA A 1 885 ? 12.596 -26.853 -31.967 1.00 96.44 885 ALA A O 1
ATOM 6872 N N . GLY A 1 886 ? 11.745 -25.208 -33.256 1.00 94.81 886 GLY A N 1
ATOM 6873 C CA . GLY A 1 886 ? 11.089 -26.072 -34.242 1.00 94.81 886 GLY A CA 1
ATOM 6874 C C . GLY A 1 886 ? 9.744 -26.637 -33.772 1.00 94.81 886 GLY A C 1
ATOM 6875 O O . GLY A 1 886 ? 9.355 -27.718 -34.206 1.00 94.81 886 GLY A O 1
ATOM 6876 N N . VAL A 1 887 ? 9.051 -25.938 -32.866 1.00 95.88 887 VAL A N 1
ATOM 6877 C CA . VAL A 1 887 ? 7.798 -26.400 -32.240 1.00 95.88 887 VAL A CA 1
ATOM 6878 C C . VAL A 1 887 ? 6.588 -25.590 -32.709 1.00 95.88 887 VAL A C 1
ATOM 6880 O O . VAL A 1 887 ? 6.719 -24.427 -33.088 1.00 95.88 887 VAL A O 1
ATOM 6883 N N . ARG A 1 888 ? 5.389 -26.181 -32.631 1.00 97.19 888 ARG A N 1
ATOM 6884 C CA . ARG A 1 888 ? 4.123 -25.434 -32.736 1.00 97.19 888 ARG A CA 1
ATOM 6885 C C . ARG A 1 888 ? 3.818 -24.738 -31.405 1.00 97.19 888 ARG A C 1
ATOM 6887 O O . ARG A 1 888 ? 4.195 -25.256 -30.353 1.00 97.19 888 ARG A O 1
ATOM 6894 N N . ALA A 1 889 ? 3.111 -23.610 -31.426 1.00 97.25 889 ALA A N 1
ATOM 6895 C CA . ALA A 1 889 ? 2.775 -22.860 -30.212 1.00 97.25 889 ALA A CA 1
ATOM 6896 C C . ALA A 1 889 ? 1.339 -22.314 -30.196 1.00 97.25 889 ALA A C 1
ATOM 6898 O O . ALA A 1 889 ? 0.808 -21.881 -31.215 1.00 97.25 889 ALA A O 1
ATOM 6899 N N . ILE A 1 890 ? 0.740 -22.280 -29.008 1.00 96.69 890 ILE A N 1
ATOM 6900 C CA . ILE A 1 890 ? -0.497 -21.563 -28.685 1.00 96.69 890 ILE A CA 1
ATOM 6901 C C . ILE A 1 890 ? -0.095 -20.396 -27.783 1.00 96.69 890 ILE A C 1
ATOM 6903 O O . ILE A 1 890 ? 0.369 -20.617 -26.663 1.00 96.69 890 ILE A O 1
ATOM 6907 N N . VAL A 1 891 ? -0.237 -19.163 -28.268 1.00 94.88 891 VAL A N 1
ATOM 6908 C CA . VAL A 1 891 ? 0.245 -17.955 -27.585 1.00 94.88 891 VAL A CA 1
ATOM 6909 C C . VAL A 1 891 ? -0.938 -17.079 -27.180 1.00 94.88 891 VAL A C 1
ATOM 6911 O O . VAL A 1 891 ? -1.689 -16.606 -28.029 1.00 94.88 891 VAL A O 1
ATOM 6914 N N . SER A 1 892 ? -1.097 -16.850 -25.878 1.00 91.88 892 SER A N 1
ATOM 6915 C CA . SER A 1 892 ? -2.085 -15.929 -25.308 1.00 91.88 892 SER A CA 1
ATOM 6916 C C . SER A 1 892 ? -1.458 -14.537 -25.137 1.00 91.88 892 SER A C 1
ATOM 6918 O O . SER A 1 892 ? -0.575 -14.399 -24.282 1.00 91.88 892 SER A O 1
ATOM 6920 N N . PRO A 1 893 ? -1.914 -13.491 -25.858 1.00 82.25 893 PRO A N 1
ATOM 6921 C CA . PRO A 1 893 ? -1.320 -12.155 -25.777 1.00 82.25 893 PRO A CA 1
ATOM 6922 C C . PRO A 1 893 ? -1.499 -11.499 -24.399 1.00 82.25 893 PRO A C 1
ATOM 6924 O O . PRO A 1 893 ? -0.586 -10.843 -23.898 1.00 82.25 893 PRO A O 1
ATOM 6927 N N . GLY A 1 894 ? -2.635 -11.744 -23.736 1.00 72.62 894 GLY A N 1
ATOM 6928 C CA . GLY A 1 894 ? -2.962 -11.135 -22.444 1.00 72.62 894 GLY A CA 1
ATOM 6929 C C . GLY A 1 894 ? -3.471 -9.693 -22.564 1.00 72.62 894 GLY A C 1
ATOM 6930 O O . GLY A 1 894 ? -3.659 -9.171 -23.655 1.00 72.62 894 GLY A O 1
ATOM 6931 N N . TRP A 1 895 ? -3.739 -9.052 -21.423 1.00 53.25 895 TRP A N 1
ATOM 6932 C CA . TRP A 1 895 ? -4.416 -7.742 -21.375 1.00 53.25 895 TRP A CA 1
ATOM 6933 C C . TRP A 1 895 ? -3.498 -6.536 -21.665 1.00 53.25 895 TRP A C 1
ATOM 6935 O O . TRP A 1 895 ? -3.969 -5.493 -22.105 1.00 53.25 895 TRP A O 1
ATOM 6945 N N . GLY A 1 896 ? -2.192 -6.682 -21.433 1.00 56.59 896 GLY A N 1
ATOM 6946 C CA . GLY A 1 896 ? -1.160 -5.677 -21.732 1.00 56.59 896 GLY A CA 1
ATOM 6947 C C . GLY A 1 896 ? 0.207 -6.320 -21.985 1.00 56.59 896 GLY A C 1
ATOM 6948 O O . GLY A 1 896 ? 1.241 -5.730 -21.669 1.00 56.59 896 GLY A O 1
ATOM 6949 N N . GLY A 1 897 ? 0.182 -7.571 -22.457 1.00 67.62 897 GLY A N 1
ATOM 6950 C CA . GLY A 1 897 ? 1.335 -8.451 -22.572 1.00 67.62 897 GLY A CA 1
ATOM 6951 C C . GLY A 1 897 ? 1.993 -8.369 -23.945 1.00 67.62 897 GLY A C 1
ATOM 6952 O O . GLY A 1 897 ? 2.719 -7.424 -24.233 1.00 67.62 897 GLY A O 1
ATOM 6953 N N . LEU A 1 898 ? 1.770 -9.398 -24.761 1.00 82.88 898 LEU A N 1
ATOM 6954 C CA . LEU A 1 898 ? 2.413 -9.594 -26.061 1.00 82.88 898 LEU A CA 1
ATOM 6955 C C . LEU A 1 898 ? 1.611 -8.957 -27.206 1.00 82.88 898 LEU A C 1
ATOM 6957 O O . LEU A 1 898 ? 0.394 -8.799 -27.119 1.00 82.88 898 LEU A O 1
ATOM 6961 N N . ASP A 1 899 ? 2.298 -8.635 -28.300 1.00 85.56 899 ASP A N 1
ATOM 6962 C CA . ASP A 1 899 ? 1.705 -8.023 -29.489 1.00 85.56 899 ASP A CA 1
ATOM 6963 C C . ASP A 1 899 ? 0.879 -9.060 -30.277 1.00 85.56 899 ASP A C 1
ATOM 6965 O O . ASP A 1 899 ? 1.408 -9.946 -30.956 1.00 85.56 899 ASP A O 1
ATOM 6969 N N . GLU A 1 900 ? -0.449 -8.962 -30.175 1.00 88.38 900 GLU A N 1
ATOM 6970 C CA . GLU A 1 900 ? -1.378 -9.878 -30.842 1.00 88.38 900 GLU A CA 1
ATOM 6971 C C . GLU A 1 900 ? -1.277 -9.817 -32.377 1.00 88.38 900 GLU A C 1
ATOM 6973 O O . GLU A 1 900 ? -1.470 -10.838 -33.041 1.00 88.38 900 GLU A O 1
ATOM 6978 N N . ALA A 1 901 ? -0.930 -8.664 -32.959 1.00 88.31 901 ALA A N 1
ATOM 6979 C CA . ALA A 1 901 ? -0.768 -8.537 -34.405 1.00 88.31 901 ALA A CA 1
ATOM 6980 C C . ALA A 1 901 ? 0.487 -9.284 -34.883 1.00 88.31 901 ALA A C 1
ATOM 6982 O O . ALA A 1 901 ? 0.418 -10.016 -35.872 1.00 88.31 901 ALA A O 1
ATOM 6983 N N . MET A 1 902 ? 1.599 -9.192 -34.144 1.00 91.75 902 MET A N 1
ATOM 6984 C CA . MET A 1 902 ? 2.799 -10.003 -34.392 1.00 91.75 902 MET A CA 1
ATOM 6985 C C . MET A 1 902 ? 2.517 -11.504 -34.241 1.00 91.75 902 MET A C 1
ATOM 6987 O O . MET A 1 902 ? 2.955 -12.290 -35.080 1.00 91.75 902 MET A O 1
ATOM 6991 N N . ILE A 1 903 ? 1.758 -11.916 -33.217 1.00 91.38 903 ILE A N 1
ATOM 6992 C CA . ILE A 1 903 ? 1.385 -13.328 -33.012 1.00 91.38 903 ILE A CA 1
ATOM 6993 C C . ILE A 1 903 ? 0.519 -13.838 -34.173 1.00 91.38 903 ILE A C 1
ATOM 6995 O O . ILE A 1 903 ? 0.793 -14.908 -34.713 1.00 91.38 903 ILE A O 1
ATOM 6999 N N . ARG A 1 904 ? -0.493 -13.074 -34.609 1.00 90.12 904 ARG A N 1
ATOM 7000 C CA . ARG A 1 904 ? -1.348 -13.440 -35.756 1.00 90.12 904 ARG A CA 1
ATOM 7001 C C . ARG A 1 904 ? -0.594 -13.438 -37.091 1.00 90.12 904 ARG A C 1
ATOM 7003 O O . ARG A 1 904 ? -0.959 -14.192 -37.988 1.00 90.12 904 ARG A O 1
ATOM 7010 N N . ALA A 1 905 ? 0.467 -12.642 -37.220 1.00 90.75 905 ALA A N 1
ATOM 7011 C CA . ALA A 1 905 ? 1.338 -12.615 -38.396 1.00 90.75 905 ALA A CA 1
ATOM 7012 C C . ALA A 1 905 ? 2.411 -13.727 -38.419 1.00 90.75 905 ALA A C 1
ATOM 7014 O O . ALA A 1 905 ? 3.070 -13.908 -39.442 1.00 90.75 905 ALA A O 1
ATOM 7015 N N . ALA A 1 906 ? 2.591 -14.491 -37.333 1.00 88.25 906 ALA A N 1
ATOM 7016 C CA . ALA A 1 906 ? 3.679 -15.467 -37.187 1.00 88.25 906 ALA A CA 1
ATOM 7017 C C . ALA A 1 906 ? 3.545 -16.748 -38.045 1.00 88.25 906 ALA A C 1
ATOM 7019 O O . ALA A 1 906 ? 4.465 -17.568 -38.080 1.00 88.25 906 ALA A O 1
ATOM 7020 N N . GLY A 1 907 ? 2.429 -16.924 -38.759 1.00 85.69 907 GLY A N 1
ATOM 7021 C CA . GLY A 1 907 ? 2.209 -18.036 -39.688 1.00 85.69 907 GLY A CA 1
ATOM 7022 C C . GLY A 1 907 ? 1.615 -19.306 -39.052 1.00 85.69 907 GLY A C 1
ATOM 7023 O O . GLY A 1 907 ? 1.311 -19.341 -37.861 1.00 85.69 907 GLY A O 1
ATOM 7024 N N . PRO A 1 908 ? 1.434 -20.385 -39.841 1.00 87.12 908 PRO A N 1
ATOM 7025 C CA . PRO A 1 908 ? 0.536 -21.507 -39.521 1.00 87.12 908 PRO A CA 1
ATOM 7026 C C . PRO A 1 908 ? 0.999 -22.434 -38.382 1.00 87.12 908 PRO A C 1
ATOM 7028 O O . PRO A 1 908 ? 0.323 -23.413 -38.075 1.00 87.12 908 PRO A O 1
ATOM 7031 N N . HIS A 1 909 ? 2.144 -22.162 -37.753 1.00 90.69 909 HIS A N 1
ATOM 7032 C CA . HIS A 1 909 ? 2.652 -22.925 -36.607 1.00 90.69 909 HIS A CA 1
ATOM 7033 C C . HIS A 1 909 ? 2.397 -22.235 -35.256 1.00 90.69 909 HIS A C 1
ATOM 7035 O O . HIS A 1 909 ? 2.728 -22.806 -34.214 1.00 90.69 909 HIS A O 1
ATOM 7041 N N . VAL A 1 910 ? 1.794 -21.041 -35.261 1.00 94.94 910 VAL A N 1
ATOM 7042 C CA . VAL A 1 910 ? 1.468 -20.258 -34.064 1.00 94.94 910 VAL A CA 1
ATOM 7043 C C . VAL A 1 910 ? -0.019 -19.897 -34.070 1.00 94.94 910 VAL A C 1
ATOM 7045 O O . VAL A 1 910 ? -0.526 -19.365 -35.053 1.00 94.94 910 VAL A O 1
ATOM 7048 N N . PHE A 1 911 ? -0.716 -20.158 -32.964 1.00 94.56 911 PHE A N 1
ATOM 7049 C CA . PHE A 1 911 ? -2.124 -19.801 -32.782 1.00 94.56 911 PHE A CA 1
ATOM 7050 C C . PHE A 1 911 ? -2.283 -18.685 -31.743 1.00 94.56 911 PHE A C 1
ATOM 7052 O O . PHE A 1 911 ? -1.815 -18.824 -30.612 1.00 94.56 911 PHE A O 1
ATOM 7059 N N . ALA A 1 912 ? -2.978 -17.603 -32.105 1.00 92.81 912 ALA A N 1
ATOM 7060 C CA . ALA A 1 912 ? -3.324 -16.511 -31.194 1.00 92.81 912 ALA A CA 1
ATOM 7061 C C . ALA A 1 912 ? -4.536 -16.902 -30.329 1.00 92.81 912 ALA A C 1
ATOM 7063 O O . ALA A 1 912 ? -5.675 -16.911 -30.802 1.00 92.81 912 ALA A O 1
ATOM 7064 N N . LEU A 1 913 ? -4.296 -17.247 -29.064 1.00 90.88 913 LEU A N 1
ATOM 7065 C CA . LEU A 1 913 ? -5.339 -17.715 -28.152 1.00 90.88 913 LEU A CA 1
ATOM 7066 C C . LEU A 1 913 ? -6.158 -16.551 -27.577 1.00 90.88 913 LEU A C 1
ATOM 7068 O O . LEU A 1 913 ? -5.601 -15.579 -27.075 1.00 90.88 913 LEU A O 1
ATOM 7072 N N . GLY A 1 914 ? -7.485 -16.701 -27.581 1.00 83.88 914 GLY A N 1
ATOM 7073 C CA . GLY A 1 914 ? -8.393 -15.882 -26.775 1.00 83.88 914 GLY A CA 1
ATOM 7074 C C . GLY A 1 914 ? -8.461 -16.352 -25.314 1.00 83.88 914 GLY A C 1
ATOM 7075 O O . GLY A 1 914 ? -7.455 -16.671 -24.688 1.00 83.88 914 GLY A O 1
ATOM 7076 N N . ASN A 1 915 ? -9.670 -16.425 -24.755 1.00 82.31 915 ASN A N 1
ATOM 7077 C CA . ASN A 1 915 ? -9.899 -16.939 -23.402 1.00 82.31 915 ASN A CA 1
ATOM 7078 C C . ASN A 1 915 ? -10.223 -18.447 -23.438 1.00 82.31 915 ASN A C 1
ATOM 7080 O O . ASN A 1 915 ? -11.199 -18.854 -24.072 1.00 82.31 915 ASN A O 1
ATOM 7084 N N . ALA A 1 916 ? -9.430 -19.265 -22.741 1.00 88.25 916 ALA A N 1
ATOM 7085 C CA . ALA A 1 916 ? -9.649 -20.705 -22.592 1.00 88.25 916 ALA A CA 1
ATOM 7086 C C . ALA A 1 916 ? -9.278 -21.170 -21.168 1.00 88.25 916 ALA A C 1
ATOM 7088 O O . ALA A 1 916 ? -8.256 -20.724 -20.638 1.00 88.25 916 ALA A O 1
ATOM 7089 N N . PRO A 1 917 ? -10.051 -22.073 -20.533 1.00 89.44 917 PRO A N 1
ATOM 7090 C CA . PRO A 1 917 ? -9.678 -22.667 -19.253 1.00 89.44 917 PRO A CA 1
ATOM 7091 C C . PRO A 1 917 ? -8.378 -23.476 -19.369 1.00 89.44 917 PRO A C 1
ATOM 7093 O O . PRO A 1 917 ? -8.254 -24.350 -20.228 1.00 89.44 917 PRO A O 1
ATOM 7096 N N . HIS A 1 918 ? -7.398 -23.194 -18.506 1.00 91.31 918 HIS A N 1
ATOM 7097 C CA . HIS A 1 918 ? -6.104 -23.889 -18.514 1.00 91.31 918 HIS A CA 1
ATOM 7098 C C . HIS A 1 918 ? -6.237 -25.383 -18.175 1.00 91.31 918 HIS A C 1
ATOM 7100 O O . HIS A 1 918 ? -5.480 -26.194 -18.689 1.00 91.31 918 HIS A O 1
ATOM 7106 N N . ASP A 1 919 ? -7.211 -25.760 -17.350 1.00 89.25 919 ASP A N 1
ATOM 7107 C CA . ASP A 1 919 ? -7.541 -27.144 -16.995 1.00 89.25 919 ASP A CA 1
ATOM 7108 C C . ASP A 1 919 ? -8.110 -27.955 -18.168 1.00 89.25 919 ASP A C 1
ATOM 7110 O O . ASP A 1 919 ? -7.935 -29.173 -18.203 1.00 89.25 919 ASP A O 1
ATOM 7114 N N . TRP A 1 920 ? -8.713 -27.294 -19.162 1.00 93.19 920 TRP A N 1
ATOM 7115 C CA . TRP A 1 920 ? -8.999 -27.893 -20.468 1.00 93.19 920 TRP A CA 1
ATOM 7116 C C . TRP A 1 920 ? -7.759 -27.853 -21.372 1.00 93.19 920 TRP A C 1
ATOM 7118 O O . TRP A 1 920 ? -7.266 -28.891 -21.814 1.00 93.19 920 TRP A O 1
ATOM 7128 N N . LEU A 1 921 ? -7.220 -26.656 -21.627 1.00 94.38 921 LEU A N 1
ATOM 7129 C CA . LEU A 1 921 ? -6.204 -26.426 -22.657 1.00 94.38 921 LEU A CA 1
ATOM 7130 C C . LEU A 1 921 ? -4.892 -27.167 -22.380 1.00 94.38 921 LEU A C 1
ATOM 7132 O O . LEU A 1 921 ? -4.305 -27.743 -23.297 1.00 94.38 921 LEU A O 1
ATOM 7136 N N . PHE A 1 922 ? -4.426 -27.176 -21.130 1.00 95.25 922 PHE A N 1
ATOM 7137 C CA . PHE A 1 922 ? -3.127 -27.751 -20.782 1.00 95.25 922 PHE A CA 1
ATOM 7138 C C . PHE A 1 922 ? -3.113 -29.280 -20.852 1.00 95.25 922 PHE A C 1
ATOM 7140 O O . PHE A 1 922 ? -2.052 -29.866 -20.691 1.00 95.25 922 PHE A O 1
ATOM 7147 N N . GLN A 1 923 ? -4.226 -29.954 -21.153 1.00 93.00 923 GLN A N 1
ATOM 7148 C CA . GLN A 1 923 ? -4.204 -31.382 -21.485 1.00 93.00 923 GLN A CA 1
ATOM 7149 C C . GLN A 1 923 ? -3.523 -31.618 -22.850 1.00 93.00 923 GLN A C 1
ATOM 7151 O O . GLN A 1 923 ? -2.704 -32.532 -22.989 1.00 93.00 923 GLN A O 1
ATOM 7156 N N . TYR A 1 924 ? -3.780 -30.730 -23.819 1.00 95.12 924 TYR A N 1
ATOM 7157 C CA . TYR A 1 924 ? -3.438 -30.874 -25.243 1.00 95.12 924 TYR A CA 1
ATOM 7158 C C . TYR A 1 924 ? -2.062 -30.316 -25.650 1.00 95.12 924 TYR A C 1
ATOM 7160 O O . TYR A 1 924 ? -1.692 -30.392 -26.820 1.00 95.12 924 TYR A O 1
ATOM 7168 N N . VAL A 1 925 ? -1.303 -29.749 -24.708 1.00 97.06 925 VAL A N 1
ATOM 7169 C CA . VAL A 1 925 ? 0.010 -29.126 -24.970 1.00 97.06 925 VAL A CA 1
ATOM 7170 C C . VAL A 1 925 ? 1.177 -30.033 -24.573 1.00 97.06 925 VAL A C 1
ATOM 7172 O O . VAL A 1 925 ? 1.020 -30.938 -23.751 1.00 97.06 925 VAL A O 1
ATOM 7175 N N . SER A 1 926 ? 2.362 -29.801 -25.136 1.00 97.00 926 SER A N 1
ATOM 7176 C CA . SER A 1 926 ? 3.596 -30.526 -24.789 1.00 97.00 926 SER A CA 1
ATOM 7177 C C . SER A 1 926 ? 4.344 -29.905 -23.601 1.00 97.00 926 SER A C 1
ATOM 7179 O O . SER A 1 926 ? 4.823 -30.633 -22.735 1.00 97.00 926 SER A O 1
ATOM 7181 N N . ALA A 1 927 ? 4.383 -28.573 -23.513 1.00 97.62 927 ALA A N 1
ATOM 7182 C CA . ALA A 1 927 ? 4.942 -27.810 -22.393 1.00 97.62 927 ALA A CA 1
ATOM 7183 C C . ALA A 1 927 ? 4.155 -26.505 -22.163 1.00 97.62 927 ALA A C 1
ATOM 7185 O O . ALA A 1 927 ? 3.398 -26.065 -23.034 1.00 97.62 927 ALA A O 1
ATOM 7186 N N . VAL A 1 928 ? 4.339 -25.877 -20.999 1.00 97.50 928 VAL A N 1
ATOM 7187 C CA . VAL A 1 928 ? 3.657 -24.634 -20.592 1.00 97.50 928 VAL A CA 1
ATOM 7188 C C . VAL A 1 928 ? 4.694 -23.555 -20.288 1.00 97.50 928 VAL A C 1
ATOM 7190 O O . VAL A 1 928 ? 5.573 -23.771 -19.466 1.00 97.50 928 VAL A O 1
ATOM 7193 N N . CYS A 1 929 ? 4.587 -22.375 -20.897 1.00 96.19 929 CYS A N 1
ATOM 7194 C CA . CYS A 1 929 ? 5.375 -21.193 -20.550 1.00 96.19 929 CYS A CA 1
ATOM 7195 C C . CYS A 1 929 ? 4.474 -20.085 -19.999 1.00 96.19 929 CYS A C 1
ATOM 7197 O O . CYS A 1 929 ? 3.498 -19.697 -20.644 1.00 96.19 929 CYS A O 1
ATOM 7199 N N . HIS A 1 930 ? 4.804 -19.542 -18.825 1.00 93.50 930 HIS A N 1
ATOM 7200 C CA . HIS A 1 930 ? 4.027 -18.463 -18.208 1.00 93.50 930 HIS A CA 1
ATOM 7201 C C . HIS A 1 930 ? 4.855 -17.599 -17.242 1.00 93.50 930 HIS A C 1
ATOM 7203 O O . HIS A 1 930 ? 6.059 -17.778 -17.080 1.00 93.50 930 HIS A O 1
ATOM 7209 N N . HIS A 1 931 ? 4.191 -16.640 -16.592 1.00 88.56 931 HIS A N 1
ATOM 7210 C CA . HIS A 1 931 ? 4.808 -15.658 -15.693 1.00 88.56 931 HIS A CA 1
ATOM 7211 C C . HIS A 1 931 ? 5.164 -16.206 -14.299 1.00 88.56 931 HIS A C 1
ATOM 7213 O O . HIS A 1 931 ? 5.589 -15.446 -13.446 1.00 88.56 931 HIS A O 1
ATOM 7219 N N . GLY A 1 932 ? 4.916 -17.487 -14.013 1.00 88.56 932 GLY A N 1
ATOM 7220 C CA . GLY A 1 932 ? 5.200 -18.110 -12.714 1.00 88.56 932 GLY A CA 1
ATOM 7221 C C . GLY A 1 932 ? 4.174 -17.934 -11.591 1.00 88.56 932 GLY A C 1
ATOM 7222 O O . GLY A 1 932 ? 4.423 -18.415 -10.494 1.00 88.56 932 GLY A O 1
ATOM 7223 N N . GLY A 1 933 ? 3.021 -17.299 -11.820 1.00 85.25 933 GLY A N 1
ATOM 7224 C CA . GLY A 1 933 ? 1.998 -17.144 -10.778 1.00 85.25 933 GLY A CA 1
ATOM 7225 C C . GLY A 1 933 ? 1.351 -18.471 -10.363 1.00 85.25 933 GLY A C 1
ATOM 7226 O O . GLY A 1 933 ? 0.922 -19.258 -11.218 1.00 85.25 933 GLY A O 1
ATOM 7227 N N . ALA A 1 934 ? 1.233 -18.674 -9.046 1.00 85.25 934 ALA A N 1
ATOM 7228 C CA . ALA A 1 934 ? 0.892 -19.933 -8.373 1.00 85.25 934 ALA A CA 1
ATOM 7229 C C . ALA A 1 934 ? -0.215 -20.771 -9.043 1.00 85.25 934 ALA A C 1
ATOM 7231 O O . ALA A 1 934 ? -0.025 -21.956 -9.311 1.00 85.25 934 ALA A O 1
ATOM 7232 N N . GLY A 1 935 ? -1.367 -20.167 -9.360 1.00 86.38 935 GLY A N 1
ATOM 7233 C CA . GLY A 1 935 ? -2.506 -20.883 -9.950 1.00 86.38 935 GLY A CA 1
ATOM 7234 C C . GLY A 1 935 ? -2.250 -21.436 -11.359 1.00 86.38 935 GLY A C 1
ATOM 7235 O O . GLY A 1 935 ? -2.857 -22.434 -11.741 1.00 86.38 935 GLY A O 1
ATOM 7236 N N . THR A 1 936 ? -1.332 -20.833 -12.124 1.00 89.06 936 THR A N 1
ATOM 7237 C CA . THR A 1 936 ? -0.923 -21.357 -13.442 1.00 89.06 936 THR A CA 1
ATOM 7238 C C . THR A 1 936 ? 0.145 -22.443 -13.290 1.00 89.06 936 THR A C 1
ATOM 7240 O O . THR A 1 936 ? 0.050 -23.471 -13.959 1.00 89.06 936 THR A O 1
ATOM 7243 N N . THR A 1 937 ? 1.076 -22.279 -12.340 1.00 92.12 937 THR A N 1
ATOM 7244 C CA . THR A 1 937 ? 2.053 -23.312 -11.943 1.00 92.12 937 THR A CA 1
ATOM 7245 C C . THR A 1 937 ? 1.339 -24.601 -11.524 1.00 92.12 937 THR A C 1
ATOM 7247 O O . THR A 1 937 ? 1.650 -25.687 -12.011 1.00 92.12 937 THR A O 1
ATOM 7250 N N . ALA A 1 938 ? 0.322 -24.474 -10.664 1.00 92.19 938 ALA A N 1
ATOM 7251 C CA . ALA A 1 938 ? -0.451 -25.588 -10.125 1.00 92.19 938 ALA A CA 1
ATOM 7252 C C . ALA A 1 938 ? -1.163 -26.410 -11.210 1.00 92.19 938 ALA A C 1
ATOM 7254 O O . ALA A 1 938 ? -1.137 -27.640 -11.161 1.00 92.19 938 ALA A O 1
ATOM 7255 N N . ILE A 1 939 ? -1.797 -25.758 -12.194 1.00 92.62 939 ILE A N 1
ATOM 7256 C CA . ILE A 1 939 ? -2.533 -26.467 -13.251 1.00 92.62 939 ILE A CA 1
ATOM 7257 C C . ILE A 1 939 ? -1.610 -27.031 -14.341 1.00 92.62 939 ILE A C 1
ATOM 7259 O O . ILE A 1 939 ? -1.868 -28.131 -14.824 1.00 92.62 939 ILE A O 1
ATOM 7263 N N . GLY A 1 940 ? -0.488 -26.367 -14.658 1.00 93.88 940 GLY A N 1
ATOM 7264 C CA . GLY A 1 940 ? 0.559 -26.930 -15.526 1.00 93.88 940 GLY A CA 1
ATOM 7265 C C . GLY A 1 940 ? 1.131 -28.235 -14.964 1.00 93.88 940 GLY A C 1
ATOM 7266 O O . GLY A 1 940 ? 1.153 -29.257 -15.655 1.00 93.88 940 GLY A O 1
ATOM 7267 N N . LEU A 1 941 ? 1.477 -28.230 -13.671 1.00 94.19 941 LEU A N 1
ATOM 7268 C CA . LEU A 1 941 ? 1.921 -29.425 -12.952 1.00 94.19 941 LEU A CA 1
ATOM 7269 C C . LEU A 1 941 ? 0.828 -30.491 -12.832 1.00 94.19 941 LEU A C 1
ATOM 7271 O O . LEU A 1 941 ? 1.112 -31.660 -13.073 1.00 94.19 941 LEU A O 1
ATOM 7275 N N . LYS A 1 942 ? -0.427 -30.128 -12.527 1.00 94.50 942 LYS A N 1
ATOM 7276 C CA . LYS A 1 942 ? -1.534 -31.102 -12.491 1.00 94.50 942 LYS A CA 1
ATOM 7277 C C . LYS A 1 942 ? -1.704 -31.817 -13.835 1.00 94.50 942 LYS A C 1
ATOM 7279 O O . LYS A 1 942 ? -1.933 -33.024 -13.846 1.00 94.50 942 LYS A O 1
ATOM 7284 N N . CYS A 1 943 ? -1.542 -31.110 -14.952 1.00 95.50 943 CYS A N 1
ATOM 7285 C CA . CYS A 1 943 ? -1.590 -31.675 -16.304 1.00 95.50 943 CYS A CA 1
ATOM 7286 C C . CYS A 1 943 ? -0.292 -32.394 -16.739 1.00 95.50 943 CYS A C 1
ATOM 7288 O O . CYS A 1 943 ? -0.202 -32.829 -17.888 1.00 95.50 943 CYS A O 1
ATOM 7290 N N . GLY A 1 944 ? 0.710 -32.521 -15.858 1.00 96.06 944 GLY A N 1
ATOM 7291 C CA . GLY A 1 944 ? 1.962 -33.239 -16.125 1.00 96.06 944 GLY A CA 1
ATOM 7292 C C . GLY A 1 944 ? 2.854 -32.576 -17.164 1.00 96.06 944 GLY A C 1
ATOM 7293 O O . GLY A 1 944 ? 3.596 -33.267 -17.861 1.00 96.06 944 GLY A O 1
ATOM 7294 N N . LYS A 1 945 ? 2.757 -31.249 -17.314 1.00 96.94 945 LYS A N 1
ATOM 7295 C CA . LYS A 1 945 ? 3.474 -30.505 -18.351 1.00 96.94 945 LYS A CA 1
ATOM 7296 C C . LYS A 1 945 ? 4.733 -29.844 -17.784 1.00 96.94 945 LYS A C 1
ATOM 7298 O O . LYS A 1 945 ? 4.629 -29.080 -16.820 1.00 96.94 945 LYS A O 1
ATOM 7303 N N . PRO A 1 946 ? 5.910 -30.070 -18.396 1.00 97.19 946 PRO A N 1
ATOM 7304 C CA . PRO A 1 946 ? 7.106 -29.290 -18.113 1.00 97.19 946 PRO A CA 1
ATOM 7305 C C . PRO A 1 946 ? 6.818 -27.795 -18.234 1.00 97.19 946 PRO A C 1
ATOM 7307 O O . PRO A 1 946 ? 6.219 -27.346 -19.218 1.00 97.19 946 PRO A O 1
ATOM 7310 N N . THR A 1 947 ? 7.198 -27.042 -17.205 1.00 96.44 947 THR A N 1
ATOM 7311 C CA . THR A 1 947 ? 6.730 -25.666 -17.015 1.00 96.44 947 THR A CA 1
ATOM 7312 C C . THR A 1 947 ? 7.902 -24.682 -17.012 1.00 96.44 947 THR A C 1
ATOM 7314 O O . THR A 1 947 ? 8.764 -24.719 -16.140 1.00 96.44 947 THR A O 1
ATOM 7317 N N . ILE A 1 948 ? 7.936 -23.797 -18.008 1.00 97.06 948 ILE A N 1
ATOM 7318 C CA . ILE A 1 948 ? 8.912 -22.715 -18.177 1.00 97.06 948 ILE A CA 1
ATOM 7319 C C . ILE A 1 948 ? 8.365 -21.460 -17.489 1.00 97.06 948 ILE A C 1
ATOM 7321 O O . ILE A 1 948 ? 7.237 -21.042 -17.770 1.00 97.06 948 ILE A O 1
ATOM 7325 N N . ILE A 1 949 ? 9.165 -20.827 -16.627 1.00 94.75 949 ILE A N 1
ATOM 7326 C CA . ILE A 1 949 ? 8.801 -19.556 -15.990 1.00 94.75 949 ILE A CA 1
ATOM 7327 C C . ILE A 1 949 ? 9.716 -18.423 -16.467 1.00 94.75 949 ILE A C 1
ATOM 7329 O O . ILE A 1 949 ? 10.943 -18.498 -16.379 1.00 94.75 949 ILE A O 1
ATOM 7333 N N . VAL A 1 950 ? 9.074 -17.349 -16.928 1.00 92.75 950 VAL A N 1
ATOM 7334 C CA . VAL A 1 950 ? 9.664 -16.027 -17.172 1.00 92.75 950 VAL A CA 1
ATOM 7335 C C . VAL A 1 950 ? 9.090 -15.100 -16.091 1.00 92.75 950 VAL A C 1
ATOM 7337 O O . VAL A 1 950 ? 7.967 -14.624 -16.258 1.00 92.75 950 VAL A O 1
ATOM 7340 N N . PRO A 1 951 ? 9.753 -14.905 -14.937 1.00 88.12 951 PRO A N 1
ATOM 7341 C CA . PRO A 1 951 ? 9.176 -14.141 -13.843 1.00 88.12 951 PRO A CA 1
ATOM 7342 C C . PRO A 1 951 ? 9.362 -12.631 -14.055 1.00 88.12 951 PRO A C 1
ATOM 7344 O O . PRO A 1 951 ? 10.353 -12.175 -14.635 1.00 88.12 951 PRO A O 1
ATOM 7347 N N . PHE A 1 952 ? 8.411 -11.851 -13.546 1.00 79.44 952 PHE A N 1
ATOM 7348 C CA . PHE A 1 952 ? 8.400 -10.388 -13.631 1.00 79.44 952 PHE A CA 1
ATOM 7349 C C . PHE A 1 952 ? 8.482 -9.731 -12.253 1.00 79.44 952 PHE A C 1
ATOM 7351 O O . PHE A 1 952 ? 9.228 -8.770 -12.091 1.00 79.44 952 PHE A O 1
ATOM 7358 N N . PHE A 1 953 ? 7.733 -10.233 -11.264 1.00 73.19 953 PHE A N 1
ATOM 7359 C CA . PHE A 1 953 ? 7.752 -9.693 -9.901 1.00 73.19 953 PHE A CA 1
ATOM 7360 C C . PHE A 1 953 ? 7.256 -10.683 -8.836 1.00 73.19 953 PHE A C 1
ATOM 7362 O O . PHE A 1 953 ? 6.630 -11.699 -9.138 1.00 73.19 953 PHE A O 1
ATOM 7369 N N . GLY A 1 954 ? 7.477 -10.351 -7.562 1.00 74.62 954 GLY A N 1
ATOM 7370 C CA . GLY A 1 954 ? 6.792 -10.989 -6.434 1.00 74.62 954 GLY A CA 1
ATOM 7371 C C . GLY A 1 954 ? 7.239 -12.426 -6.141 1.00 74.62 954 GLY A C 1
ATOM 7372 O O . GLY A 1 954 ? 8.423 -12.680 -5.935 1.00 74.62 954 GLY A O 1
ATOM 7373 N N . ASP A 1 955 ? 6.284 -13.356 -6.070 1.00 78.50 955 ASP A N 1
ATOM 7374 C CA . ASP A 1 955 ? 6.492 -14.787 -5.787 1.00 78.50 955 ASP A CA 1
ATOM 7375 C C . ASP A 1 955 ? 6.955 -15.598 -7.012 1.00 78.50 955 ASP A C 1
ATOM 7377 O O . ASP A 1 955 ? 7.436 -16.724 -6.885 1.00 78.50 955 ASP A O 1
ATOM 7381 N N . GLN A 1 956 ? 6.848 -15.019 -8.207 1.00 87.56 956 GLN A N 1
ATOM 7382 C CA . GLN A 1 956 ? 7.124 -15.674 -9.486 1.00 87.56 956 GLN A CA 1
ATOM 7383 C C . GLN A 1 956 ? 8.549 -16.267 -9.599 1.00 87.56 956 GLN A C 1
ATOM 7385 O O . GLN A 1 956 ? 8.671 -17.403 -10.068 1.00 87.56 956 GLN A O 1
ATOM 7390 N N . PRO A 1 957 ? 9.633 -15.593 -9.143 1.00 86.94 957 PRO A N 1
ATOM 7391 C CA . PRO A 1 957 ? 10.978 -16.178 -9.152 1.00 86.94 957 PRO A CA 1
ATOM 7392 C C . PRO A 1 957 ? 11.118 -17.367 -8.191 1.00 86.94 957 PRO A C 1
ATOM 7394 O O . PRO A 1 957 ? 11.880 -18.295 -8.459 1.00 86.94 957 PRO A O 1
ATOM 7397 N N . TRP A 1 958 ? 10.367 -17.366 -7.083 1.00 87.81 958 TRP A N 1
ATOM 7398 C CA . TRP A 1 958 ? 10.387 -18.448 -6.100 1.00 87.81 958 TRP A CA 1
ATOM 7399 C C . TRP A 1 958 ? 9.732 -19.717 -6.664 1.00 87.81 958 TRP A C 1
ATOM 7401 O O . TRP A 1 958 ? 10.317 -20.795 -6.562 1.00 87.81 958 TRP A O 1
ATOM 7411 N N . TRP A 1 959 ? 8.597 -19.601 -7.366 1.00 90.19 959 TRP A N 1
ATOM 7412 C CA . TRP A 1 959 ? 7.995 -20.741 -8.076 1.00 90.19 959 TRP A CA 1
ATOM 7413 C C . TRP A 1 959 ? 8.912 -21.340 -9.143 1.00 90.19 959 TRP A C 1
ATOM 7415 O O . TRP A 1 959 ? 8.971 -22.563 -9.270 1.00 90.19 959 TRP A O 1
ATOM 7425 N N . ALA A 1 960 ? 9.654 -20.505 -9.876 1.00 90.81 960 ALA A N 1
ATOM 7426 C CA . ALA A 1 960 ? 10.643 -20.980 -10.842 1.00 90.81 960 ALA A CA 1
ATOM 7427 C C . ALA A 1 960 ? 11.752 -21.796 -10.168 1.00 90.81 960 ALA A C 1
ATOM 7429 O O . ALA A 1 960 ? 12.058 -22.898 -10.618 1.00 90.81 960 ALA A O 1
ATOM 7430 N N . ALA A 1 961 ? 12.289 -21.305 -9.046 1.00 89.31 961 ALA A N 1
ATOM 7431 C CA . ALA A 1 961 ? 13.282 -22.036 -8.266 1.00 89.31 961 ALA A CA 1
ATOM 7432 C C . ALA A 1 961 ? 12.736 -23.377 -7.736 1.00 89.31 961 ALA A C 1
ATOM 7434 O O . ALA A 1 961 ? 13.441 -24.381 -7.794 1.00 89.31 961 ALA A O 1
ATOM 7435 N N . GLN A 1 962 ? 11.481 -23.434 -7.268 1.00 90.38 962 GLN A N 1
ATOM 7436 C CA . GLN A 1 962 ? 10.859 -24.694 -6.829 1.00 90.38 962 GLN A CA 1
ATOM 7437 C C . GLN A 1 962 ? 10.646 -25.687 -7.989 1.00 90.38 962 GLN A C 1
ATOM 7439 O O . GLN A 1 962 ? 10.923 -26.874 -7.825 1.00 90.38 962 GLN A O 1
ATOM 7444 N N . LEU A 1 963 ? 10.219 -25.231 -9.174 1.00 92.00 963 LEU A N 1
ATOM 7445 C CA . LEU A 1 963 ? 10.097 -26.093 -10.361 1.00 92.00 963 LEU A CA 1
ATOM 7446 C C . LEU A 1 963 ? 11.444 -26.647 -10.837 1.00 92.00 963 LEU A C 1
ATOM 7448 O O . LEU A 1 963 ? 11.544 -27.846 -11.109 1.00 92.00 963 LEU A O 1
ATOM 7452 N N . ALA A 1 964 ? 12.462 -25.787 -10.935 1.00 92.25 964 ALA A N 1
ATOM 7453 C CA . ALA A 1 964 ? 13.806 -26.168 -11.358 1.00 92.25 964 ALA A CA 1
ATOM 7454 C C . ALA A 1 964 ? 14.439 -27.156 -10.364 1.00 92.25 964 ALA A C 1
ATOM 7456 O O . ALA A 1 964 ? 14.976 -28.185 -10.770 1.00 92.25 964 ALA A O 1
ATOM 7457 N N . GLN A 1 965 ? 14.273 -26.919 -9.056 1.00 90.19 965 GLN A N 1
ATOM 7458 C CA . GLN A 1 965 ? 14.760 -27.807 -7.997 1.00 90.19 965 GLN A CA 1
ATOM 7459 C C . GLN A 1 965 ? 14.134 -29.213 -8.046 1.00 90.19 965 GLN A C 1
ATOM 7461 O O . GLN A 1 965 ? 14.825 -30.189 -7.753 1.00 90.19 965 GLN A O 1
ATOM 7466 N N . GLN A 1 966 ? 12.860 -29.339 -8.438 1.00 90.31 966 GLN A N 1
ATOM 7467 C CA . GLN A 1 966 ? 12.209 -30.641 -8.656 1.00 90.31 966 GLN A CA 1
ATOM 7468 C C . GLN A 1 966 ? 12.420 -31.206 -10.077 1.00 90.31 966 GLN A C 1
ATOM 7470 O O . GLN A 1 966 ? 11.921 -32.287 -10.393 1.00 90.31 966 GLN A O 1
ATOM 7475 N N . GLY A 1 967 ? 13.134 -30.492 -10.955 1.00 93.12 967 GLY A N 1
ATOM 7476 C CA . GLY A 1 967 ? 13.386 -30.898 -12.340 1.00 93.12 967 GLY A CA 1
ATOM 7477 C C . GLY A 1 967 ? 12.154 -30.891 -13.253 1.00 93.12 967 GLY A C 1
ATOM 7478 O O . GLY A 1 967 ? 12.195 -31.506 -14.313 1.00 93.12 967 GLY A O 1
ATOM 7479 N N . ALA A 1 968 ? 11.062 -30.220 -12.872 1.00 94.56 968 ALA A N 1
ATOM 7480 C CA . ALA A 1 968 ? 9.821 -30.134 -13.658 1.00 94.56 968 ALA A CA 1
ATOM 7481 C C . ALA A 1 968 ? 9.741 -28.878 -14.554 1.00 94.56 968 ALA A C 1
ATOM 7483 O O . ALA A 1 968 ? 8.734 -28.637 -15.225 1.00 94.56 968 ALA A O 1
ATOM 7484 N N . GLY A 1 969 ? 10.809 -28.084 -14.580 1.00 95.44 969 GLY A N 1
ATOM 7485 C CA . GLY A 1 969 ? 10.995 -26.931 -15.451 1.00 95.44 969 GLY A CA 1
ATOM 7486 C C . GLY A 1 969 ? 12.481 -26.580 -15.584 1.00 95.44 969 GLY A C 1
ATOM 7487 O O . GLY A 1 969 ? 13.283 -27.028 -14.761 1.00 95.44 969 GLY A O 1
ATOM 7488 N N . PRO A 1 970 ? 12.876 -25.810 -16.612 1.00 95.12 970 PRO A N 1
ATOM 7489 C CA . PRO A 1 970 ? 14.213 -25.231 -16.696 1.00 95.12 970 PRO A CA 1
ATOM 7490 C C . PRO A 1 970 ? 14.412 -24.111 -15.662 1.00 95.12 970 PRO A C 1
ATOM 7492 O O . PRO A 1 970 ? 13.454 -23.611 -15.072 1.00 95.12 970 PRO A O 1
ATOM 7495 N N . GLU A 1 971 ? 15.666 -23.688 -15.495 1.00 91.31 971 GLU A N 1
ATOM 7496 C CA . GLU A 1 971 ? 16.030 -22.491 -14.725 1.00 91.31 971 GLU A CA 1
ATOM 7497 C C . GLU A 1 971 ? 15.235 -21.243 -15.181 1.00 91.31 971 GLU A C 1
ATOM 7499 O O . GLU A 1 971 ? 14.939 -21.112 -16.377 1.00 91.31 971 GLU A O 1
ATOM 7504 N N . PRO A 1 972 ? 14.903 -20.306 -14.266 1.00 88.06 972 PRO A N 1
ATOM 7505 C CA . PRO A 1 972 ? 14.180 -19.078 -14.595 1.00 88.06 972 PRO A CA 1
ATOM 7506 C C . PRO A 1 972 ? 14.868 -18.242 -15.678 1.00 88.06 972 PRO A C 1
ATOM 7508 O O . PRO A 1 972 ? 16.067 -17.968 -15.620 1.00 88.06 972 PRO A O 1
ATOM 7511 N N . LEU A 1 973 ? 14.071 -17.748 -16.626 1.00 89.94 973 LEU A N 1
ATOM 7512 C CA . LEU A 1 973 ? 14.523 -16.831 -17.671 1.00 89.94 973 LEU A CA 1
ATOM 7513 C C . LEU A 1 973 ? 14.330 -15.374 -17.232 1.00 89.94 973 LEU A C 1
ATOM 7515 O O . LEU A 1 973 ? 13.196 -14.955 -17.019 1.00 89.94 973 LEU A O 1
ATOM 7519 N N . ASP A 1 974 ? 15.403 -14.581 -17.146 1.00 86.06 974 ASP A N 1
ATOM 7520 C CA . ASP A 1 974 ? 15.304 -13.143 -16.840 1.00 86.06 974 ASP A CA 1
ATOM 7521 C C . ASP A 1 974 ? 14.481 -12.416 -17.917 1.00 86.06 974 ASP A C 1
ATOM 7523 O O . ASP A 1 974 ? 14.909 -12.283 -19.066 1.00 86.06 974 ASP A O 1
ATOM 7527 N N . SER A 1 975 ? 13.306 -11.917 -17.527 1.00 83.00 975 SER A N 1
ATOM 7528 C CA . SER A 1 975 ? 12.363 -11.205 -18.396 1.00 83.00 975 SER A CA 1
ATOM 7529 C C . SER A 1 975 ? 12.950 -9.946 -19.041 1.00 83.00 975 SER A C 1
ATOM 7531 O O . SER A 1 975 ? 12.472 -9.532 -20.095 1.00 83.00 975 SER A O 1
ATOM 7533 N N . ARG A 1 976 ? 14.007 -9.363 -18.460 1.00 78.00 976 ARG A N 1
ATOM 7534 C CA . ARG A 1 976 ? 14.708 -8.174 -18.982 1.00 78.00 976 ARG A CA 1
ATOM 7535 C C . ARG A 1 976 ? 15.771 -8.508 -20.032 1.00 78.00 976 ARG A C 1
ATOM 7537 O O . ARG A 1 976 ? 16.229 -7.612 -20.727 1.00 78.00 976 ARG A O 1
ATOM 7544 N N . ASN A 1 977 ? 16.188 -9.773 -20.112 1.00 82.31 977 ASN A N 1
ATOM 7545 C CA . ASN A 1 977 ? 17.283 -10.259 -20.958 1.00 82.31 977 ASN A CA 1
ATOM 7546 C C . ASN A 1 977 ? 16.841 -11.463 -21.823 1.00 82.31 977 ASN A C 1
ATOM 7548 O O . ASN A 1 977 ? 17.657 -12.304 -22.215 1.00 82.31 977 ASN A O 1
ATOM 7552 N N . LEU A 1 978 ? 15.536 -11.580 -22.095 1.00 88.88 978 LEU A N 1
ATOM 7553 C CA . LEU A 1 978 ? 14.949 -12.714 -22.803 1.00 88.88 978 LEU A CA 1
ATOM 7554 C C . LEU A 1 978 ? 15.329 -12.692 -24.291 1.00 88.88 978 LEU A C 1
ATOM 7556 O O . LEU A 1 978 ? 14.782 -11.928 -25.078 1.00 88.88 978 LEU A O 1
ATOM 7560 N N . THR A 1 979 ? 16.238 -13.581 -24.693 1.00 94.12 979 THR A N 1
ATOM 7561 C CA . THR A 1 979 ? 16.644 -13.758 -26.097 1.00 94.12 979 THR A CA 1
ATOM 7562 C C . THR A 1 979 ? 15.964 -14.965 -26.741 1.00 94.12 979 THR A C 1
ATOM 7564 O O . THR A 1 979 ? 15.646 -15.948 -26.068 1.00 94.12 979 THR A O 1
ATOM 7567 N N . SER A 1 980 ? 15.810 -14.949 -28.071 1.00 95.75 980 SER A N 1
ATOM 7568 C CA . SER A 1 980 ? 15.277 -16.097 -28.822 1.00 95.75 980 SER A CA 1
ATOM 7569 C C . SER A 1 980 ? 16.090 -17.380 -28.628 1.00 95.75 980 SER A C 1
ATOM 7571 O O . SER A 1 980 ? 15.515 -18.464 -28.619 1.00 95.75 980 SER A O 1
ATOM 7573 N N . ASP A 1 981 ? 17.412 -17.293 -28.464 1.00 95.75 981 ASP A N 1
ATOM 7574 C CA . ASP A 1 981 ? 18.263 -18.467 -28.229 1.00 95.75 981 ASP A CA 1
ATOM 7575 C C . ASP A 1 981 ? 18.116 -19.010 -26.802 1.00 95.75 981 ASP A C 1
ATOM 7577 O O . ASP A 1 981 ? 18.015 -20.225 -26.631 1.00 95.75 981 ASP A O 1
ATOM 7581 N N . GLY A 1 982 ? 18.006 -18.133 -25.795 1.00 94.94 982 GLY A N 1
ATOM 7582 C CA . GLY A 1 982 ? 17.671 -18.528 -24.423 1.00 94.94 982 GLY A CA 1
ATOM 7583 C C . GLY A 1 982 ? 16.289 -19.180 -24.329 1.00 94.94 982 GLY A C 1
ATOM 7584 O O . GLY A 1 982 ? 16.143 -20.242 -23.724 1.00 94.94 982 GLY A O 1
ATOM 7585 N N . PHE A 1 983 ? 15.286 -18.610 -25.004 1.00 96.94 983 PHE A N 1
ATOM 7586 C CA . PHE A 1 983 ? 13.938 -19.176 -25.041 1.00 96.94 983 PHE A CA 1
ATOM 7587 C C . PHE A 1 983 ? 13.891 -20.517 -25.792 1.00 96.94 983 PHE A C 1
ATOM 7589 O O . PHE A 1 983 ? 13.310 -21.482 -25.297 1.00 96.94 983 PHE A O 1
ATOM 7596 N N . ALA A 1 984 ? 14.579 -20.637 -26.934 1.00 97.75 984 ALA A N 1
ATOM 7597 C CA . ALA A 1 984 ? 14.698 -21.905 -27.657 1.00 97.75 984 ALA A CA 1
ATOM 7598 C C . ALA A 1 984 ? 15.427 -22.987 -26.841 1.00 97.75 984 ALA A C 1
ATOM 7600 O O . ALA A 1 984 ? 15.051 -24.160 -26.897 1.00 97.75 984 ALA A O 1
ATOM 7601 N N . ALA A 1 985 ? 16.452 -22.616 -26.067 1.00 96.56 985 ALA A N 1
ATOM 7602 C CA . ALA A 1 985 ? 17.134 -23.529 -25.154 1.00 96.56 985 ALA A CA 1
ATOM 7603 C C . ALA A 1 985 ? 16.202 -24.008 -24.028 1.00 96.56 985 ALA A C 1
ATOM 7605 O O . ALA A 1 985 ? 16.140 -25.210 -23.772 1.00 96.56 985 ALA A O 1
ATOM 7606 N N . ALA A 1 986 ? 15.422 -23.108 -23.421 1.00 96.75 986 ALA A N 1
ATOM 7607 C CA . ALA A 1 986 ? 14.440 -23.456 -22.394 1.00 96.75 986 ALA A CA 1
ATOM 7608 C C . ALA A 1 986 ? 13.327 -24.380 -22.917 1.00 96.75 986 ALA A C 1
ATOM 7610 O O . ALA A 1 986 ? 12.978 -25.343 -22.237 1.00 96.75 986 ALA A O 1
ATOM 7611 N N . ILE A 1 987 ? 12.824 -24.158 -24.140 1.00 97.69 987 ILE A N 1
ATOM 7612 C CA . ILE A 1 987 ? 11.859 -25.063 -24.793 1.00 97.69 987 ILE A CA 1
ATOM 7613 C C . ILE A 1 987 ? 12.458 -26.466 -24.957 1.00 97.69 987 ILE A C 1
ATOM 7615 O O . ILE A 1 987 ? 11.841 -27.452 -24.556 1.00 97.69 987 ILE A O 1
ATOM 7619 N N . ARG A 1 988 ? 13.679 -26.576 -25.500 1.00 97.69 988 ARG A N 1
ATOM 7620 C CA . ARG A 1 988 ? 14.353 -27.876 -25.689 1.00 97.69 988 ARG A CA 1
ATOM 7621 C C . ARG A 1 988 ? 14.673 -28.575 -24.362 1.00 97.69 988 ARG A C 1
ATOM 7623 O O . ARG A 1 988 ? 14.621 -29.799 -24.305 1.00 97.69 988 ARG A O 1
ATOM 7630 N N . ALA A 1 989 ? 14.982 -27.821 -23.306 1.00 96.56 989 ALA A N 1
ATOM 7631 C CA . ALA A 1 989 ? 15.190 -28.359 -21.963 1.00 96.56 989 ALA A CA 1
ATOM 7632 C C . ALA A 1 989 ? 13.881 -28.890 -21.357 1.00 96.56 989 ALA A C 1
ATOM 7634 O O . ALA A 1 989 ? 13.840 -30.040 -20.918 1.00 96.56 989 ALA A O 1
ATOM 7635 N N . ALA A 1 990 ? 12.800 -28.104 -21.408 1.00 97.00 990 ALA A N 1
ATOM 7636 C CA . ALA A 1 990 ? 11.478 -28.500 -20.923 1.00 97.00 990 ALA A CA 1
ATOM 7637 C C . ALA A 1 990 ? 10.953 -29.760 -21.634 1.00 97.00 990 ALA A C 1
ATOM 7639 O O . ALA A 1 990 ? 10.417 -30.655 -20.990 1.00 97.00 990 ALA A O 1
ATOM 7640 N N . LEU A 1 991 ? 11.176 -29.876 -22.947 1.00 96.62 991 LEU A N 1
ATOM 7641 C CA . LEU A 1 991 ? 10.814 -31.056 -23.742 1.00 96.62 991 LEU A CA 1
ATOM 7642 C C . LEU A 1 991 ? 11.805 -32.234 -23.607 1.00 96.62 991 LEU A C 1
ATOM 7644 O O . LEU A 1 991 ? 11.667 -33.235 -24.312 1.00 96.62 991 LEU A O 1
ATOM 7648 N N . SER A 1 992 ? 12.800 -32.159 -22.713 1.00 97.00 992 SER A N 1
ATOM 7649 C CA . SER A 1 992 ? 13.697 -33.290 -22.446 1.00 97.00 992 SER A CA 1
ATOM 7650 C C . SER A 1 992 ? 12.950 -34.443 -21.752 1.00 97.00 992 SER A C 1
ATOM 7652 O O . SER A 1 992 ? 12.129 -34.190 -20.864 1.00 97.00 992 SER A O 1
ATOM 7654 N N . PRO A 1 993 ? 13.261 -35.721 -22.061 1.00 96.62 993 PRO A N 1
ATOM 7655 C CA . PRO A 1 993 ? 12.601 -36.867 -21.425 1.00 96.62 993 PRO A CA 1
ATOM 7656 C C . PRO A 1 993 ? 12.671 -36.844 -19.891 1.00 96.62 993 PRO A C 1
ATOM 7658 O O . PRO A 1 993 ? 11.723 -37.243 -19.223 1.00 96.62 993 PRO A O 1
ATOM 7661 N N . SER A 1 994 ? 13.764 -36.322 -19.329 1.00 96.25 994 SER A N 1
ATOM 7662 C CA . SER A 1 994 ? 13.944 -36.116 -17.889 1.00 96.25 994 SER A CA 1
ATOM 7663 C C . SER A 1 994 ? 12.930 -35.142 -17.282 1.00 96.25 994 SER A C 1
ATOM 7665 O O . SER A 1 994 ? 12.340 -35.466 -16.254 1.00 96.25 994 SER A O 1
ATOM 7667 N N . MET A 1 995 ? 12.693 -33.983 -17.911 1.00 96.75 995 MET A N 1
ATOM 7668 C CA . MET A 1 995 ? 11.733 -32.997 -17.392 1.00 96.75 995 MET A CA 1
ATOM 7669 C C . MET A 1 995 ? 10.285 -33.444 -17.605 1.00 96.75 995 MET A C 1
ATOM 7671 O O . MET A 1 995 ? 9.450 -33.236 -16.727 1.00 96.75 995 MET A O 1
ATOM 7675 N N . VAL A 1 996 ? 9.996 -34.132 -18.716 1.00 96.75 996 VAL A N 1
ATOM 7676 C CA . VAL A 1 996 ? 8.684 -34.755 -18.968 1.00 96.75 996 VAL A CA 1
ATOM 7677 C C . VAL A 1 996 ? 8.349 -35.786 -17.884 1.00 96.75 996 VAL A C 1
ATOM 7679 O O . VAL A 1 996 ? 7.284 -35.698 -17.277 1.00 96.75 996 VAL A O 1
ATOM 7682 N N . VAL A 1 997 ? 9.264 -36.711 -17.572 1.00 97.25 997 VAL A N 1
ATOM 7683 C CA . VAL A 1 997 ? 9.051 -37.729 -16.524 1.00 97.25 997 VAL A CA 1
ATOM 7684 C C . VAL A 1 997 ? 8.956 -37.105 -15.125 1.00 97.25 997 VAL A C 1
ATOM 7686 O O . VAL A 1 997 ? 8.137 -37.541 -14.315 1.00 97.25 997 VAL A O 1
ATOM 7689 N N . ALA A 1 998 ? 9.734 -36.059 -14.826 1.00 96.00 998 ALA A N 1
ATOM 7690 C CA . ALA A 1 998 ? 9.630 -35.341 -13.555 1.00 96.00 998 ALA A CA 1
ATOM 7691 C C . ALA A 1 998 ? 8.271 -34.633 -13.397 1.00 96.00 998 ALA A C 1
ATOM 7693 O O . ALA A 1 998 ? 7.610 -34.793 -12.369 1.00 96.00 998 ALA A O 1
ATOM 7694 N N . ALA A 1 999 ? 7.807 -33.916 -14.426 1.00 96.38 999 ALA A N 1
ATOM 7695 C CA . ALA A 1 999 ? 6.499 -33.261 -14.423 1.00 96.38 999 ALA A CA 1
ATOM 7696 C C . ALA A 1 999 ? 5.340 -34.272 -14.322 1.00 96.38 999 ALA A C 1
ATOM 7698 O O . ALA A 1 999 ? 4.385 -34.036 -13.582 1.00 96.38 999 ALA A O 1
ATOM 7699 N N . GLN A 1 1000 ? 5.442 -35.423 -14.996 1.00 96.56 1000 GLN A N 1
ATOM 7700 C CA . GLN A 1 1000 ? 4.482 -36.529 -14.876 1.00 96.56 1000 GLN A CA 1
ATOM 7701 C C . GLN A 1 1000 ? 4.432 -37.096 -13.451 1.00 96.56 1000 GLN A C 1
ATOM 7703 O O . GLN A 1 1000 ? 3.350 -37.215 -12.885 1.00 96.56 1000 GLN A O 1
ATOM 7708 N N . ARG A 1 1001 ? 5.581 -37.350 -12.814 1.00 95.88 1001 ARG A N 1
ATOM 7709 C CA . ARG A 1 1001 ? 5.629 -37.824 -11.421 1.00 95.88 1001 ARG A CA 1
ATOM 7710 C C . ARG A 1 1001 ? 4.990 -36.834 -10.436 1.00 95.88 1001 ARG A C 1
ATOM 7712 O O . ARG A 1 1001 ? 4.294 -37.248 -9.512 1.00 95.88 1001 ARG A O 1
ATOM 7719 N N . ILE A 1 1002 ? 5.203 -35.528 -10.619 1.00 95.19 1002 ILE A N 1
ATOM 7720 C CA . ILE A 1 1002 ? 4.550 -34.505 -9.781 1.00 95.19 1002 ILE A CA 1
ATOM 7721 C C . ILE A 1 1002 ? 3.039 -34.456 -10.066 1.00 95.19 1002 ILE A C 1
ATOM 7723 O O . ILE A 1 1002 ? 2.253 -34.325 -9.130 1.00 95.19 1002 ILE A O 1
ATOM 7727 N N . SER A 1 1003 ? 2.614 -34.633 -11.321 1.00 96.31 1003 SER A N 1
ATOM 7728 C CA . SER A 1 1003 ? 1.197 -34.763 -11.694 1.00 96.31 1003 SER A CA 1
ATOM 7729 C C . SER A 1 1003 ? 0.518 -35.959 -11.026 1.00 96.31 1003 SER A C 1
ATOM 7731 O O . SER A 1 1003 ? -0.578 -35.801 -10.493 1.00 96.31 1003 SER A O 1
ATOM 7733 N N . GLU A 1 1004 ? 1.153 -37.132 -10.998 1.00 96.25 1004 GLU A N 1
ATOM 7734 C CA . GLU A 1 1004 ? 0.633 -38.323 -10.310 1.00 96.25 1004 GLU A CA 1
ATOM 7735 C C . GLU A 1 1004 ? 0.401 -38.048 -8.817 1.00 96.25 1004 GLU A C 1
ATOM 7737 O O . GLU A 1 1004 ? -0.658 -38.376 -8.279 1.00 96.25 1004 GLU A O 1
ATOM 7742 N N . MET A 1 1005 ? 1.353 -37.374 -8.162 1.00 95.00 1005 MET A N 1
ATOM 7743 C CA . MET A 1 1005 ? 1.221 -36.975 -6.760 1.00 95.00 1005 MET A CA 1
ATOM 7744 C C . MET A 1 1005 ? 0.100 -35.940 -6.567 1.00 95.00 1005 MET A C 1
ATOM 7746 O O . MET A 1 1005 ? -0.798 -36.178 -5.762 1.00 95.00 1005 MET A O 1
ATOM 7750 N N . ILE A 1 1006 ? 0.072 -34.853 -7.348 1.00 95.38 1006 ILE A N 1
ATOM 7751 C CA . ILE A 1 1006 ? -0.965 -33.805 -7.265 1.00 95.38 1006 ILE A CA 1
ATOM 7752 C C . ILE A 1 1006 ? -2.369 -34.361 -7.535 1.00 95.38 1006 ILE A C 1
ATOM 7754 O O . ILE A 1 1006 ? -3.323 -33.965 -6.872 1.00 95.38 1006 ILE A O 1
ATOM 7758 N N . ASN A 1 1007 ? -2.531 -35.291 -8.479 1.00 94.19 1007 ASN A N 1
ATOM 7759 C CA . ASN A 1 1007 ? -3.834 -35.900 -8.765 1.00 94.19 1007 ASN A CA 1
ATOM 7760 C C . ASN A 1 1007 ? -4.266 -36.942 -7.713 1.00 94.19 1007 ASN A C 1
ATOM 7762 O O . ASN A 1 1007 ? -5.423 -37.361 -7.728 1.00 94.19 1007 ASN A O 1
ATOM 7766 N N . SER A 1 1008 ? -3.387 -37.317 -6.774 1.00 94.69 1008 SER A N 1
ATOM 7767 C CA . SER A 1 1008 ? -3.751 -38.081 -5.570 1.00 94.69 1008 SER A CA 1
ATOM 7768 C C . SER A 1 1008 ? -4.204 -37.198 -4.390 1.00 94.69 1008 SER A C 1
ATOM 7770 O O . SER A 1 1008 ? -4.743 -37.711 -3.408 1.00 94.69 1008 SER A O 1
ATOM 7772 N N . GLU A 1 1009 ? -4.035 -35.873 -4.480 1.00 94.56 1009 GLU A N 1
ATOM 7773 C CA . GLU A 1 1009 ? -4.436 -34.901 -3.456 1.00 94.56 1009 GLU A CA 1
ATOM 7774 C C . GLU A 1 1009 ? -5.875 -34.391 -3.683 1.00 94.56 1009 GLU A C 1
ATOM 7776 O O . GLU A 1 1009 ? -6.160 -33.735 -4.685 1.00 94.56 1009 GLU A O 1
ATOM 7781 N N . ASP A 1 1010 ? -6.779 -34.552 -2.706 1.00 95.19 1010 ASP A N 1
ATOM 7782 C CA . ASP A 1 1010 ? -7.977 -33.696 -2.613 1.00 95.19 1010 ASP A CA 1
ATOM 7783 C C . ASP A 1 1010 ? -7.669 -32.485 -1.722 1.00 95.19 1010 ASP A C 1
ATOM 7785 O O . ASP A 1 1010 ? -8.123 -32.385 -0.579 1.00 95.19 1010 ASP A O 1
ATOM 7789 N N . GLY A 1 1011 ? -6.875 -31.551 -2.257 1.00 95.31 1011 GLY A N 1
ATOM 7790 C CA . GLY A 1 1011 ? -6.465 -30.344 -1.536 1.00 95.31 1011 GLY A CA 1
ATOM 7791 C C . GLY A 1 1011 ? -7.643 -29.547 -0.975 1.00 95.31 1011 GLY A C 1
ATOM 7792 O O . GLY A 1 1011 ? -7.573 -29.025 0.134 1.00 95.31 1011 GLY A O 1
ATOM 7793 N N . VAL A 1 1012 ? -8.772 -29.526 -1.689 1.00 96.12 1012 VAL A N 1
ATOM 7794 C CA . VAL A 1 1012 ? -9.988 -28.818 -1.270 1.00 96.12 1012 VAL A CA 1
ATOM 7795 C C . VAL A 1 1012 ? -10.656 -29.502 -0.067 1.00 96.12 1012 VAL A C 1
ATOM 7797 O O . VAL A 1 1012 ? -11.108 -28.808 0.844 1.00 96.12 1012 VAL A O 1
ATOM 7800 N N . LYS A 1 1013 ? -10.705 -30.843 -0.016 1.00 96.06 1013 LYS A N 1
ATOM 7801 C CA . LYS A 1 1013 ? -11.140 -31.586 1.185 1.00 96.06 1013 LYS A CA 1
ATOM 7802 C C . LYS A 1 1013 ? -10.203 -31.325 2.355 1.00 96.06 1013 LYS A C 1
ATOM 7804 O O . LYS A 1 1013 ? -10.667 -30.941 3.426 1.00 96.06 1013 LYS A O 1
ATOM 7809 N N . ASN A 1 1014 ? -8.904 -31.496 2.130 1.00 96.62 1014 ASN A N 1
ATOM 7810 C CA . ASN A 1 1014 ? -7.873 -31.338 3.151 1.00 96.62 1014 ASN A CA 1
ATOM 7811 C C . ASN A 1 1014 ? -7.888 -29.912 3.742 1.00 96.62 1014 ASN A C 1
ATOM 7813 O O . ASN A 1 1014 ? -7.707 -29.737 4.944 1.00 96.62 1014 ASN A O 1
ATOM 7817 N N . GLY A 1 1015 ? -8.184 -28.895 2.924 1.00 96.81 1015 GLY A N 1
ATOM 7818 C CA . GLY A 1 1015 ? -8.378 -27.511 3.361 1.00 96.81 1015 GLY A CA 1
ATOM 7819 C C . GLY A 1 1015 ? -9.605 -27.298 4.256 1.00 96.81 1015 GLY A C 1
ATOM 7820 O O . GLY A 1 1015 ? -9.524 -26.552 5.230 1.00 96.81 1015 GLY A O 1
ATOM 7821 N N . VAL A 1 1016 ? -10.722 -27.987 3.990 1.00 97.31 1016 VAL A N 1
ATOM 7822 C CA . VAL A 1 1016 ? -11.898 -27.972 4.883 1.00 97.31 1016 VAL A CA 1
ATOM 7823 C C . VAL A 1 1016 ? -11.621 -28.720 6.187 1.00 97.31 1016 VAL A C 1
ATOM 7825 O O . VAL A 1 1016 ? -11.957 -28.216 7.256 1.00 97.31 1016 VAL A O 1
ATOM 7828 N N . GLU A 1 1017 ? -10.966 -29.880 6.123 1.00 96.06 1017 GLU A N 1
ATOM 7829 C CA . GLU A 1 1017 ?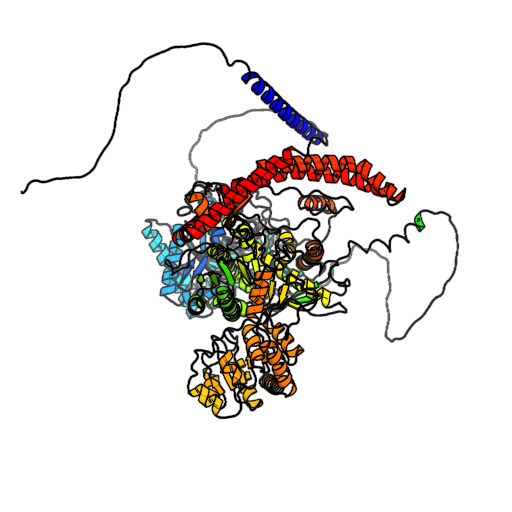 -10.589 -30.648 7.316 1.00 96.06 1017 GLU A CA 1
ATOM 7830 C C . GLU A 1 1017 ? -9.594 -29.875 8.195 1.00 96.06 1017 GLU A C 1
ATOM 7832 O O . GLU A 1 1017 ? -9.773 -29.838 9.409 1.00 96.06 1017 GLU A O 1
ATOM 7837 N N . SER A 1 1018 ? -8.618 -29.182 7.596 1.00 96.81 1018 SER A N 1
ATOM 7838 C CA . SER A 1 1018 ? -7.707 -28.255 8.285 1.00 96.81 1018 SER A CA 1
ATOM 7839 C C . SER A 1 1018 ? -8.466 -27.091 8.938 1.00 96.81 1018 SER A C 1
ATOM 7841 O O . SER A 1 1018 ? -8.265 -26.809 10.120 1.00 96.81 1018 SER A O 1
ATOM 7843 N N . PHE A 1 1019 ? -9.415 -26.468 8.227 1.00 97.44 1019 PHE A N 1
ATOM 7844 C CA . PHE A 1 1019 ? -10.268 -25.425 8.802 1.00 97.44 1019 PHE A CA 1
ATOM 7845 C C . PHE A 1 1019 ? -11.054 -25.924 10.019 1.00 97.44 1019 PHE A C 1
ATOM 7847 O O . PHE A 1 1019 ? -10.979 -25.302 11.076 1.00 97.44 1019 PHE A O 1
ATOM 7854 N N . HIS A 1 1020 ? -11.741 -27.066 9.920 1.00 97.25 1020 HIS A N 1
ATOM 7855 C CA . HIS A 1 1020 ? -12.489 -27.648 11.042 1.00 97.25 1020 HIS A CA 1
ATOM 7856 C C . HIS A 1 1020 ? -11.591 -28.036 12.222 1.00 97.25 1020 HIS A C 1
ATOM 7858 O O . HIS A 1 1020 ? -11.916 -27.692 13.359 1.00 97.25 1020 HIS A O 1
ATOM 7864 N N . LYS A 1 1021 ? -10.446 -28.677 11.955 1.00 95.56 1021 LYS A N 1
ATOM 7865 C CA . LYS A 1 1021 ? -9.403 -29.041 12.935 1.00 95.56 1021 LYS A CA 1
ATOM 7866 C C . LYS A 1 1021 ? -8.945 -27.845 13.776 1.00 95.56 1021 LYS A C 1
ATOM 7868 O O . LYS A 1 1021 ? -8.669 -28.015 14.960 1.00 95.56 1021 LYS A O 1
ATOM 7873 N N . HIS A 1 1022 ? -8.891 -26.653 13.183 1.00 95.88 1022 HIS A N 1
ATOM 7874 C CA . HIS A 1 1022 ? -8.399 -25.423 13.813 1.00 95.88 1022 HIS A CA 1
ATOM 7875 C C . HIS A 1 1022 ? -9.481 -24.517 14.422 1.00 95.88 1022 HIS A C 1
ATOM 7877 O O . HIS A 1 1022 ? -9.169 -23.473 15.007 1.00 95.88 1022 HIS A O 1
ATOM 7883 N N . LEU A 1 1023 ? -10.759 -24.898 14.343 1.00 96.38 1023 LEU A N 1
ATOM 7884 C CA . LEU A 1 1023 ? -11.825 -24.164 15.021 1.00 96.38 1023 LEU A CA 1
ATOM 7885 C C . LEU A 1 1023 ? -11.834 -24.458 16.536 1.00 96.38 1023 LEU A C 1
ATOM 7887 O O . LEU A 1 1023 ? -11.723 -25.614 16.952 1.00 96.38 1023 LEU A O 1
ATOM 7891 N N . PRO A 1 1024 ? -12.061 -23.446 17.399 1.00 95.75 1024 PRO A N 1
ATOM 7892 C CA . PRO A 1 1024 ? -12.229 -23.628 18.840 1.00 95.75 1024 PRO A CA 1
ATOM 7893 C C . PRO A 1 1024 ? -13.628 -24.189 19.165 1.00 95.75 1024 PRO A C 1
ATOM 7895 O O . PRO A 1 1024 ? -14.422 -23.558 19.866 1.00 95.75 1024 PRO A O 1
ATOM 7898 N N . LEU A 1 1025 ? -13.959 -25.367 18.628 1.00 95.94 1025 LEU A N 1
ATOM 7899 C CA . LEU A 1 1025 ? -15.301 -25.961 18.628 1.00 95.94 1025 LEU A CA 1
ATOM 7900 C C . LEU A 1 1025 ? -15.874 -26.201 20.031 1.00 95.94 1025 LEU A C 1
ATOM 7902 O O . LEU A 1 1025 ? -17.057 -25.928 20.253 1.00 95.94 1025 LEU A O 1
ATOM 7906 N N . LEU A 1 1026 ? -15.042 -26.558 21.017 1.00 93.69 1026 LEU A N 1
ATOM 7907 C CA . LEU A 1 1026 ? -15.451 -26.650 22.430 1.00 93.69 1026 LEU A CA 1
ATOM 7908 C C . LEU A 1 1026 ? -15.910 -25.299 23.016 1.00 93.69 1026 LEU A C 1
ATOM 7910 O O . LEU A 1 1026 ? -16.488 -25.260 24.106 1.00 93.69 1026 LEU A O 1
ATOM 7914 N N . ASN A 1 1027 ? -15.659 -24.192 22.308 1.00 94.69 1027 ASN A N 1
ATOM 7915 C CA . ASN A 1 1027 ? -16.158 -22.849 22.591 1.00 94.69 1027 ASN A CA 1
ATOM 7916 C C . ASN A 1 1027 ? -17.029 -22.237 21.474 1.00 94.69 1027 ASN A C 1
ATOM 7918 O O . ASN A 1 1027 ? -17.402 -21.070 21.591 1.00 94.69 1027 ASN A O 1
ATOM 7922 N N . MET A 1 1028 ? -17.393 -22.998 20.436 1.00 96.06 1028 MET A N 1
ATOM 7923 C CA . MET A 1 1028 ? -18.351 -22.581 19.398 1.00 96.06 1028 MET A CA 1
ATOM 7924 C C . MET A 1 1028 ? -19.676 -23.344 19.447 1.00 96.06 1028 MET A C 1
ATOM 7926 O O . MET A 1 1028 ? -20.679 -22.790 19.016 1.00 96.06 1028 MET A O 1
ATOM 7930 N N . ARG A 1 1029 ? -19.729 -24.573 19.973 1.00 96.31 1029 ARG A N 1
ATOM 7931 C CA . ARG A 1 1029 ? -20.997 -25.306 20.151 1.00 96.31 1029 ARG A CA 1
ATOM 7932 C C . ARG A 1 1029 ? -21.884 -24.634 21.213 1.00 96.31 1029 ARG A C 1
ATOM 7934 O O . ARG A 1 1029 ? -21.385 -24.163 22.236 1.00 96.31 1029 ARG A O 1
ATOM 7941 N N . CYS A 1 1030 ? -23.200 -24.611 20.996 1.00 96.81 1030 CYS A N 1
ATOM 7942 C CA . CYS A 1 1030 ? -24.170 -24.179 22.004 1.00 96.81 1030 CYS A CA 1
ATOM 7943 C C . CYS A 1 1030 ? -24.332 -25.227 23.121 1.00 96.81 1030 CYS A C 1
ATOM 7945 O O . CYS A 1 1030 ? -24.419 -26.424 22.863 1.00 96.81 1030 CYS A O 1
ATOM 7947 N N . ASP A 1 1031 ? -24.425 -24.764 24.372 1.00 96.19 1031 ASP A N 1
ATOM 7948 C CA . ASP A 1 1031 ? -24.520 -25.616 25.568 1.00 96.19 1031 ASP A CA 1
ATOM 7949 C C . ASP A 1 1031 ? -25.878 -26.338 25.719 1.00 96.19 1031 ASP A C 1
ATOM 7951 O O . ASP A 1 1031 ? -26.011 -27.206 26.580 1.00 96.19 1031 ASP A O 1
ATOM 7955 N N . LEU A 1 1032 ? -26.888 -25.967 24.919 1.00 95.38 1032 LEU A N 1
ATOM 7956 C CA . LEU A 1 1032 ? -28.229 -26.579 24.904 1.00 95.38 1032 LEU A CA 1
ATOM 7957 C C . LEU A 1 1032 ? -28.536 -27.346 23.607 1.00 95.38 1032 LEU A C 1
ATOM 7959 O O . LEU A 1 1032 ? -29.336 -28.273 23.632 1.00 95.38 1032 LEU A O 1
ATOM 7963 N N . ASP A 1 1033 ? -27.901 -26.973 22.493 1.00 94.12 1033 ASP A N 1
ATOM 7964 C CA . ASP A 1 1033 ? -27.967 -27.681 21.210 1.00 94.12 1033 ASP A CA 1
ATOM 7965 C C . ASP A 1 1033 ? -26.568 -27.682 20.560 1.00 94.12 1033 ASP A C 1
ATOM 7967 O O . ASP A 1 1033 ? -26.234 -26.764 19.803 1.00 94.12 1033 ASP A O 1
ATOM 7971 N N . PRO A 1 1034 ? -25.718 -28.689 20.843 1.00 93.00 1034 PRO A N 1
ATOM 7972 C CA . PRO A 1 1034 ? -24.340 -28.735 20.344 1.00 93.00 1034 PRO A CA 1
ATOM 7973 C C . PRO A 1 1034 ? -24.191 -28.847 18.817 1.00 93.00 1034 PRO A C 1
ATOM 7975 O O . PRO A 1 1034 ? -23.058 -28.808 18.322 1.00 93.00 1034 PRO A O 1
ATOM 7978 N N . LYS A 1 1035 ? -25.303 -28.983 18.075 1.00 93.12 1035 LYS A N 1
ATOM 7979 C CA . LYS A 1 1035 ? -25.346 -28.933 16.606 1.00 93.12 1035 LYS A CA 1
ATOM 7980 C C . LYS A 1 1035 ? -25.442 -27.508 16.055 1.00 93.12 1035 LYS A C 1
ATOM 7982 O O . LYS A 1 1035 ? -25.289 -27.331 14.852 1.00 93.12 1035 LYS A O 1
ATOM 7987 N N . ARG A 1 1036 ? -25.684 -26.493 16.896 1.00 94.88 1036 ARG A N 1
ATOM 7988 C CA . ARG A 1 1036 ? -25.765 -25.079 16.487 1.00 94.88 1036 ARG A CA 1
ATOM 7989 C C . ARG A 1 1036 ? -24.622 -24.252 17.068 1.00 94.88 1036 ARG A C 1
ATOM 7991 O O . ARG A 1 1036 ? -24.209 -24.442 18.215 1.00 94.88 1036 ARG A O 1
ATOM 7998 N N . THR A 1 1037 ? -24.152 -23.291 16.279 1.00 96.19 1037 THR A N 1
ATOM 7999 C CA . THR A 1 1037 ? -23.115 -22.333 16.678 1.00 96.19 1037 THR A CA 1
ATOM 8000 C C . THR A 1 1037 ? -23.643 -21.368 17.746 1.00 96.19 1037 THR A C 1
ATOM 8002 O O . THR A 1 1037 ? -24.768 -20.876 17.663 1.00 96.19 1037 THR A O 1
ATOM 8005 N N . ALA A 1 1038 ? -22.846 -21.114 18.782 1.00 96.81 1038 ALA A N 1
ATOM 8006 C CA . ALA A 1 1038 ? -23.159 -20.217 19.884 1.00 96.81 1038 ALA A CA 1
ATOM 8007 C C . ALA A 1 1038 ? -22.747 -18.777 19.564 1.00 96.81 1038 ALA A C 1
ATOM 8009 O O . ALA A 1 1038 ? -21.573 -18.491 19.336 1.00 96.81 1038 ALA A O 1
ATOM 8010 N N . VAL A 1 1039 ? -23.711 -17.860 19.627 1.00 95.38 1039 VAL A N 1
ATOM 8011 C CA . VAL A 1 1039 ? -23.535 -16.440 19.265 1.00 95.38 1039 VAL A CA 1
ATOM 8012 C C . VAL A 1 1039 ? -23.861 -15.502 20.432 1.00 95.38 1039 VAL A C 1
ATOM 8014 O O . VAL A 1 1039 ? -23.468 -14.336 20.427 1.00 95.38 1039 VAL A O 1
ATOM 8017 N N . TRP A 1 1040 ? -24.523 -16.022 21.471 1.00 96.19 1040 TRP A N 1
ATOM 8018 C CA . TRP A 1 1040 ? -24.873 -15.319 22.702 1.00 96.19 1040 TRP A CA 1
ATOM 8019 C C . TRP A 1 1040 ? -24.253 -16.000 23.924 1.00 96.19 1040 TRP A C 1
ATOM 8021 O O . TRP A 1 1040 ? -24.241 -17.222 24.035 1.00 96.19 1040 TRP A O 1
ATOM 8031 N N . TYR A 1 1041 ? -23.802 -15.213 24.894 1.00 96.25 1041 TYR A N 1
ATOM 8032 C CA . TYR A 1 1041 ? -23.455 -15.667 26.235 1.00 96.25 1041 TYR A CA 1
ATOM 8033 C C . TYR A 1 1041 ? -24.423 -15.056 27.252 1.00 96.25 1041 TYR A C 1
ATOM 8035 O O . TYR A 1 1041 ? -24.629 -13.840 27.279 1.00 96.25 1041 TYR A O 1
ATOM 8043 N N . SER A 1 1042 ? -25.002 -15.896 28.109 1.00 95.56 1042 SER A N 1
ATOM 8044 C CA . SER A 1 1042 ? -25.901 -15.496 29.193 1.00 95.56 1042 SER A CA 1
ATOM 8045 C C . SER A 1 1042 ? -25.134 -15.375 30.515 1.00 95.56 1042 SER A C 1
ATOM 8047 O O . SER A 1 1042 ? -24.797 -16.402 31.109 1.00 95.56 1042 SER A O 1
ATOM 8049 N N . PRO A 1 1043 ? -24.873 -14.164 31.051 1.00 91.12 1043 PRO A N 1
ATOM 8050 C CA . PRO A 1 1043 ? -24.096 -14.015 32.285 1.00 91.12 1043 PRO A CA 1
ATOM 8051 C C . PRO A 1 1043 ? -24.816 -14.555 33.530 1.00 91.12 1043 PRO A C 1
ATOM 8053 O O . PRO A 1 1043 ? -24.159 -14.976 34.481 1.00 91.12 1043 PRO A O 1
ATOM 8056 N N . ALA A 1 1044 ? -26.154 -14.554 33.520 1.00 89.56 1044 ALA A N 1
ATOM 8057 C CA . ALA A 1 1044 ? -26.985 -15.035 34.624 1.00 89.56 1044 ALA A CA 1
ATOM 8058 C C . ALA A 1 1044 ? -26.950 -16.567 34.760 1.00 89.56 1044 ALA A C 1
ATOM 8060 O O . ALA A 1 1044 ? -26.843 -17.088 35.872 1.00 89.56 1044 ALA A O 1
ATOM 8061 N N . HIS A 1 1045 ? -26.990 -17.280 33.629 1.00 90.44 1045 HIS A N 1
ATOM 8062 C CA . HIS A 1 1045 ? -27.009 -18.747 33.589 1.00 90.44 1045 HIS A CA 1
ATOM 8063 C C . HIS A 1 1045 ? -25.635 -19.365 33.300 1.00 90.44 1045 HIS A C 1
ATOM 8065 O O . HIS A 1 1045 ? -25.455 -20.547 33.553 1.00 90.44 1045 HIS A O 1
ATOM 8071 N N . LYS A 1 1046 ? -24.656 -18.575 32.835 1.00 92.94 1046 LYS A N 1
ATOM 8072 C CA . LYS A 1 1046 ? -23.336 -19.024 32.352 1.00 92.94 1046 LYS A CA 1
ATOM 8073 C C . LYS A 1 1046 ? -23.422 -20.027 31.193 1.00 92.94 1046 LYS A C 1
ATOM 8075 O O . LYS A 1 1046 ? -22.660 -20.987 31.153 1.00 92.94 1046 LYS A O 1
ATOM 8080 N N . LEU A 1 1047 ? -24.354 -19.782 30.273 1.00 94.81 1047 LEU A N 1
ATOM 8081 C CA . LEU A 1 1047 ? -24.596 -20.600 29.081 1.00 94.81 1047 LEU A CA 1
ATOM 8082 C C . LEU A 1 1047 ? -24.201 -19.858 27.805 1.00 94.81 1047 LEU A C 1
ATOM 8084 O O . LEU A 1 1047 ? -24.434 -18.652 27.686 1.00 94.81 1047 LEU A O 1
ATOM 8088 N N . ARG A 1 1048 ? -23.674 -20.610 26.843 1.00 96.81 1048 ARG A N 1
ATOM 8089 C CA . ARG A 1 1048 ? -23.417 -20.234 25.452 1.00 96.81 1048 ARG A CA 1
ATOM 8090 C C . ARG A 1 1048 ? -24.594 -20.719 24.608 1.00 96.81 1048 ARG A C 1
ATOM 8092 O O . ARG A 1 1048 ? -24.886 -21.913 24.553 1.00 96.81 1048 ARG A O 1
ATOM 8099 N N . LEU A 1 1049 ? -25.311 -19.786 23.997 1.00 97.44 1049 LEU A N 1
ATOM 8100 C CA . LEU A 1 1049 ? -26.586 -20.000 23.317 1.00 97.44 1049 LEU A CA 1
ATOM 8101 C C . LEU A 1 1049 ? -26.451 -19.683 21.824 1.00 97.44 1049 LEU A C 1
ATOM 8103 O O . LEU A 1 1049 ? -25.833 -18.683 21.449 1.00 97.44 1049 LEU A O 1
ATOM 8107 N N . SER A 1 1050 ? -27.044 -20.520 20.971 1.00 96.75 1050 SER A N 1
ATOM 8108 C CA . SER A 1 1050 ? -27.237 -20.188 19.555 1.00 96.75 1050 SER A CA 1
ATOM 8109 C C . SER A 1 1050 ? -28.266 -19.065 19.391 1.00 96.75 1050 SER A C 1
ATOM 8111 O O . SER A 1 1050 ? -28.998 -18.755 20.338 1.00 96.75 1050 SER A O 1
ATOM 8113 N N . ALA A 1 1051 ? -28.344 -18.452 18.205 1.00 94.38 1051 ALA A N 1
ATOM 8114 C CA . ALA A 1 1051 ? -29.362 -17.439 17.917 1.00 94.38 1051 ALA A CA 1
ATOM 8115 C C . ALA A 1 1051 ? -30.779 -18.000 18.146 1.00 94.38 1051 ALA A C 1
ATOM 8117 O O . ALA A 1 1051 ? -31.576 -17.401 18.867 1.00 94.38 1051 ALA A O 1
ATOM 8118 N N . PHE A 1 1052 ? -31.029 -19.211 17.637 1.00 95.31 1052 PHE A N 1
ATOM 8119 C CA . PHE A 1 1052 ? -32.252 -19.981 17.861 1.00 95.31 1052 PHE A CA 1
ATOM 8120 C C . PHE A 1 1052 ? -32.519 -20.244 19.350 1.00 95.31 1052 PHE A C 1
ATOM 8122 O O . PHE A 1 1052 ? -33.560 -19.854 19.872 1.00 95.31 1052 PHE A O 1
ATOM 8129 N N . SER A 1 1053 ? -31.567 -20.849 20.071 1.00 96.56 1053 SER A N 1
ATOM 8130 C CA . SER A 1 1053 ? -31.767 -21.225 21.480 1.00 96.56 1053 SER A CA 1
ATOM 8131 C C . SER A 1 1053 ? -31.983 -20.011 22.389 1.00 96.56 1053 SER A C 1
ATOM 8133 O O . SER A 1 1053 ? -32.722 -20.097 23.368 1.00 96.56 1053 SER A O 1
ATOM 8135 N N . ALA A 1 1054 ? -31.353 -18.875 22.074 1.00 96.56 1054 ALA A N 1
ATOM 8136 C CA . ALA A 1 1054 ? -31.591 -17.616 22.769 1.00 96.56 1054 ALA A CA 1
ATOM 8137 C C . ALA A 1 1054 ? -32.995 -17.059 22.484 1.00 96.56 1054 ALA A C 1
ATOM 8139 O O . ALA A 1 1054 ? -33.666 -16.615 23.415 1.00 96.56 1054 ALA A O 1
ATOM 8140 N N . GLN A 1 1055 ? -33.456 -17.113 21.230 1.00 96.00 1055 GLN A N 1
ATOM 8141 C CA . GLN A 1 1055 ? -34.775 -16.612 20.847 1.00 96.00 1055 GLN A CA 1
ATOM 8142 C C . GLN A 1 1055 ? -35.914 -17.480 21.412 1.00 96.00 1055 GLN A C 1
ATOM 8144 O O . GLN A 1 1055 ? -36.855 -16.926 21.973 1.00 96.00 1055 GLN A O 1
ATOM 8149 N N . VAL A 1 1056 ? -35.803 -18.816 21.365 1.00 96.19 1056 VAL A N 1
ATOM 8150 C CA . VAL A 1 1056 ? -36.782 -19.752 21.965 1.00 96.19 1056 VAL A CA 1
ATOM 8151 C C . VAL A 1 1056 ? -36.963 -19.487 23.461 1.00 96.19 1056 VAL A C 1
ATOM 8153 O O . VAL A 1 1056 ? -38.086 -19.392 23.952 1.00 96.19 1056 VAL A O 1
ATOM 8156 N N . LEU A 1 1057 ? -35.864 -19.345 24.208 1.00 96.25 1057 LEU A N 1
ATOM 8157 C CA . LEU A 1 1057 ? -35.938 -19.088 25.649 1.00 96.25 1057 LEU A CA 1
ATOM 8158 C C . LEU A 1 1057 ? -36.410 -17.662 25.975 1.00 96.25 1057 LEU A C 1
ATOM 8160 O O . LEU A 1 1057 ? -36.970 -17.449 27.049 1.00 96.25 1057 LEU A O 1
ATOM 8164 N N . ALA A 1 1058 ? -36.205 -16.691 25.081 1.00 94.69 1058 ALA A N 1
ATOM 8165 C CA . ALA A 1 1058 ? -36.735 -15.340 25.249 1.00 94.69 1058 ALA A CA 1
ATOM 8166 C C . ALA A 1 1058 ? -38.253 -15.287 25.011 1.00 94.69 1058 ALA A C 1
ATOM 8168 O O . ALA A 1 1058 ? -38.972 -14.698 25.814 1.00 94.69 1058 ALA A O 1
ATOM 8169 N N . ASP A 1 1059 ? -38.738 -15.954 23.962 1.00 93.69 1059 ASP A N 1
ATOM 8170 C CA . ASP A 1 1059 ? -40.164 -16.075 23.633 1.00 93.69 1059 ASP A CA 1
ATOM 8171 C C . ASP A 1 1059 ? -40.952 -16.788 24.748 1.00 93.69 1059 ASP A C 1
ATOM 8173 O O . ASP A 1 1059 ? -41.982 -16.304 25.215 1.00 93.69 1059 ASP A O 1
ATOM 8177 N N . ARG A 1 1060 ? -40.388 -17.873 25.299 1.00 92.69 1060 ARG A N 1
ATOM 8178 C CA . ARG A 1 1060 ? -40.946 -18.589 26.462 1.00 92.69 1060 ARG A CA 1
ATOM 8179 C C . ARG A 1 1060 ? -40.783 -17.848 27.803 1.00 92.69 1060 ARG A C 1
ATOM 8181 O O . ARG A 1 1060 ? -41.156 -18.398 28.837 1.00 92.69 1060 ARG A O 1
ATOM 8188 N N . GLY A 1 1061 ? -40.221 -16.634 27.820 1.00 91.44 1061 GLY A N 1
ATOM 8189 C CA . GLY A 1 1061 ? -40.034 -15.815 29.029 1.00 91.44 1061 GLY A CA 1
ATOM 8190 C C . GLY A 1 1061 ? -38.996 -16.346 30.031 1.00 91.44 1061 GLY A C 1
ATOM 8191 O O . GLY A 1 1061 ? -38.933 -15.877 31.167 1.00 91.44 1061 GLY A O 1
ATOM 8192 N N . GLU A 1 1062 ? -38.180 -17.320 29.628 1.00 92.50 1062 GLU A N 1
ATOM 8193 C CA . GLU A 1 1062 ? -37.186 -18.009 30.461 1.00 92.50 1062 GLU A CA 1
ATOM 8194 C C . GLU A 1 1062 ? -35.860 -17.234 30.582 1.00 92.50 1062 GLU A C 1
ATOM 8196 O O . GLU A 1 1062 ? -35.147 -17.377 31.579 1.00 92.50 1062 GLU A O 1
ATOM 8201 N N . ILE A 1 1063 ? -35.528 -16.389 29.595 1.00 93.88 1063 ILE A N 1
ATOM 8202 C CA . ILE A 1 1063 ? -34.391 -15.453 29.639 1.00 93.88 1063 ILE A CA 1
ATOM 8203 C C . ILE A 1 1063 ? -34.766 -14.080 29.059 1.00 93.88 1063 ILE A C 1
ATOM 8205 O O . ILE A 1 1063 ? -35.646 -13.962 28.218 1.00 93.88 1063 ILE A O 1
ATOM 8209 N N . ASP A 1 1064 ? -34.039 -13.032 29.451 1.00 91.00 1064 ASP A N 1
ATOM 8210 C CA . ASP A 1 1064 ? -34.141 -11.707 28.824 1.00 91.00 1064 ASP A CA 1
ATOM 8211 C C . ASP A 1 1064 ? -33.033 -11.526 27.774 1.00 91.00 1064 ASP A C 1
ATOM 8213 O O . ASP A 1 1064 ? -31.850 -11.421 28.117 1.00 91.00 1064 ASP A O 1
ATOM 8217 N N . ILE A 1 1065 ? -33.421 -11.442 26.497 1.00 89.06 1065 ILE A N 1
ATOM 8218 C CA . ILE A 1 1065 ? -32.515 -11.253 25.350 1.00 89.06 1065 ILE A CA 1
ATOM 8219 C C . ILE A 1 1065 ? -31.721 -9.932 25.399 1.00 89.06 1065 ILE A C 1
ATOM 8221 O O . ILE A 1 1065 ? -30.689 -9.795 24.742 1.00 89.06 1065 ILE A O 1
ATOM 8225 N N . ASN A 1 1066 ? -32.148 -8.954 26.203 1.00 89.19 1066 ASN A N 1
ATOM 8226 C CA . ASN A 1 1066 ? -31.432 -7.691 26.423 1.00 89.19 1066 ASN A CA 1
ATOM 8227 C C . ASN A 1 1066 ? -30.352 -7.797 27.511 1.00 89.19 1066 ASN A C 1
ATOM 8229 O O . ASN A 1 1066 ? -29.524 -6.898 27.639 1.00 89.19 1066 ASN A O 1
ATOM 8233 N N . LYS A 1 1067 ? -30.328 -8.893 28.282 1.00 91.19 1067 LYS A N 1
ATOM 8234 C CA . LYS A 1 1067 ? -29.286 -9.190 29.284 1.00 91.19 1067 LYS A CA 1
ATOM 8235 C C . LYS A 1 1067 ? -28.215 -10.161 28.766 1.00 91.19 1067 LYS A C 1
ATOM 8237 O O . LYS A 1 1067 ? -27.269 -10.474 29.495 1.00 91.19 1067 LYS A O 1
ATOM 8242 N N . LEU A 1 1068 ? -28.347 -10.640 27.527 1.00 92.44 1068 LEU A N 1
ATOM 8243 C CA . LEU A 1 1068 ? -27.328 -11.437 26.844 1.00 92.44 1068 LEU A CA 1
ATOM 8244 C C . LEU A 1 1068 ? -26.190 -10.548 26.329 1.00 92.44 1068 LEU A C 1
ATOM 8246 O O . LEU A 1 1068 ? -26.373 -9.366 26.047 1.00 92.44 1068 LEU A O 1
ATOM 8250 N N . LYS A 1 1069 ? -25.002 -11.134 26.193 1.00 92.75 1069 LYS A N 1
ATOM 8251 C CA . LYS A 1 1069 ? -23.847 -10.518 25.526 1.00 92.75 1069 LYS A CA 1
ATOM 8252 C C . LYS A 1 1069 ? -23.527 -11.306 24.266 1.00 92.75 1069 LYS A C 1
ATOM 8254 O O . LYS A 1 1069 ? -23.743 -12.514 24.261 1.00 92.75 1069 LYS A O 1
ATOM 8259 N N . LEU A 1 1070 ? -22.979 -10.666 23.234 1.00 92.38 1070 LEU A N 1
ATOM 8260 C CA . LEU A 1 1070 ? -22.398 -11.408 22.111 1.00 92.38 1070 LEU A CA 1
ATOM 8261 C C . LEU A 1 1070 ? -21.321 -12.363 22.648 1.00 92.38 1070 LEU A C 1
ATOM 8263 O O . LEU A 1 1070 ? -20.484 -11.963 23.464 1.00 92.38 1070 LEU A O 1
ATOM 8267 N N . HIS A 1 1071 ? -21.379 -13.624 22.228 1.00 94.81 1071 HIS A N 1
ATOM 8268 C CA . HIS A 1 1071 ? -20.367 -14.617 22.572 1.00 94.81 1071 HIS A CA 1
ATOM 8269 C C . HIS A 1 1071 ? -19.057 -14.306 21.844 1.00 94.81 1071 HIS A C 1
ATOM 8271 O O . HIS A 1 1071 ? -19.055 -13.744 20.748 1.00 94.81 1071 HIS A O 1
ATOM 8277 N N . ARG A 1 1072 ? -17.937 -14.664 22.473 1.00 93.38 1072 ARG A N 1
ATOM 8278 C CA . ARG A 1 1072 ? -16.591 -14.523 21.911 1.00 93.38 1072 ARG A CA 1
ATOM 8279 C C . ARG A 1 1072 ? -15.934 -15.896 21.962 1.00 93.38 1072 ARG A C 1
ATOM 8281 O O . ARG A 1 1072 ? -15.526 -16.371 23.024 1.00 93.38 1072 ARG A O 1
ATOM 8288 N N . SER A 1 1073 ? -15.929 -16.572 20.818 1.00 93.38 1073 SER A N 1
ATOM 8289 C CA . SER A 1 1073 ? -15.422 -17.935 20.662 1.00 93.38 1073 SER A CA 1
ATOM 8290 C C . SER A 1 1073 ? -13.890 -17.982 20.656 1.00 93.38 1073 SER A C 1
ATOM 8292 O O . SER A 1 1073 ? -13.320 -18.963 21.143 1.00 93.38 1073 SER A O 1
ATOM 8294 N N . ARG A 1 1074 ? -13.221 -16.908 20.203 1.00 92.88 1074 ARG A N 1
ATOM 8295 C CA . ARG A 1 1074 ? -11.756 -16.740 20.245 1.00 92.88 1074 ARG A CA 1
ATOM 8296 C C . ARG A 1 1074 ? -11.357 -15.337 20.720 1.00 92.88 1074 ARG A C 1
ATOM 8298 O O . ARG A 1 1074 ? -12.010 -14.350 20.401 1.00 92.88 1074 ARG A O 1
ATOM 8305 N N . GLU A 1 1075 ? -10.244 -15.265 21.445 1.00 90.12 1075 GLU A N 1
ATOM 8306 C CA . GLU A 1 1075 ? -9.544 -14.030 21.825 1.00 90.12 1075 GLU A CA 1
ATOM 8307 C C . GLU A 1 1075 ? -8.103 -14.066 21.285 1.00 90.12 1075 GLU A C 1
ATOM 8309 O O . GLU A 1 1075 ? -7.559 -15.148 21.037 1.00 90.12 1075 GLU A O 1
ATOM 8314 N N . TYR A 1 1076 ? -7.477 -12.895 21.123 1.00 89.38 1076 TYR A N 1
ATOM 8315 C CA . TYR A 1 1076 ? -6.151 -12.747 20.507 1.00 89.38 1076 TYR A CA 1
ATOM 8316 C C . TYR A 1 1076 ? -5.209 -11.904 21.374 1.00 89.38 1076 TYR A C 1
ATOM 8318 O O . TYR A 1 1076 ? -5.563 -10.809 21.811 1.00 89.38 1076 TYR A O 1
ATOM 8326 N N . ARG A 1 1077 ? -3.981 -12.393 21.601 1.00 82.62 1077 ARG A N 1
ATOM 8327 C CA . ARG A 1 1077 ? -2.926 -11.678 22.342 1.00 82.62 1077 ARG A CA 1
ATOM 8328 C C . ARG A 1 1077 ? -2.075 -10.846 21.375 1.00 82.62 1077 ARG A C 1
ATOM 8330 O O . ARG A 1 1077 ? -0.904 -11.130 21.154 1.00 82.62 1077 ARG A O 1
ATOM 8337 N N . THR A 1 1078 ? -2.671 -9.799 20.806 1.00 83.62 1078 THR A N 1
ATOM 8338 C CA . THR A 1 1078 ? -2.002 -8.919 19.828 1.00 83.62 1078 THR A CA 1
ATOM 8339 C C . THR A 1 1078 ? -0.938 -7.992 20.435 1.00 83.62 1078 THR A C 1
ATOM 8341 O O . THR A 1 1078 ? -0.206 -7.345 19.697 1.00 83.62 1078 THR A O 1
ATOM 8344 N N . TYR A 1 1079 ? -0.788 -7.959 21.765 1.00 77.25 1079 TYR A N 1
ATOM 8345 C CA . TYR A 1 1079 ? 0.221 -7.166 22.478 1.00 77.25 1079 TYR A CA 1
ATOM 8346 C C . TYR A 1 1079 ? 1.363 -8.055 22.981 1.00 77.25 1079 TYR A C 1
ATOM 8348 O O . TYR A 1 1079 ? 1.123 -9.030 23.701 1.00 77.25 1079 TYR A O 1
ATOM 8356 N N . ALA A 1 1080 ? 2.601 -7.698 22.633 1.00 63.12 1080 ALA A N 1
ATOM 8357 C CA . ALA A 1 1080 ? 3.796 -8.381 23.126 1.00 63.12 1080 ALA A CA 1
ATOM 8358 C C . ALA A 1 1080 ? 4.005 -8.114 24.630 1.00 63.12 1080 ALA A C 1
ATOM 8360 O O . ALA A 1 1080 ? 3.757 -7.006 25.109 1.00 63.12 1080 ALA A O 1
ATOM 8361 N N . SER A 1 1081 ? 4.479 -9.112 25.383 1.00 50.66 1081 SER A N 1
ATOM 8362 C CA . SER A 1 1081 ? 4.969 -8.901 26.752 1.00 50.66 1081 SER A CA 1
ATOM 8363 C C . SER A 1 1081 ? 6.435 -8.449 26.740 1.00 50.66 1081 SER A C 1
ATOM 8365 O O . SER A 1 1081 ? 7.169 -8.704 25.787 1.00 50.66 1081 SER A O 1
ATOM 8367 N N . ALA A 1 1082 ? 6.899 -7.829 27.830 1.00 42.56 1082 ALA A N 1
ATOM 8368 C CA . ALA A 1 1082 ? 8.302 -7.413 27.989 1.00 42.56 1082 ALA A CA 1
ATOM 8369 C C . ALA A 1 1082 ? 9.314 -8.587 28.025 1.00 42.56 1082 ALA A C 1
ATOM 8371 O O . ALA A 1 1082 ? 10.524 -8.369 27.989 1.00 42.56 1082 ALA A O 1
ATOM 8372 N N . THR A 1 1083 ? 8.815 -9.825 28.103 1.00 38.12 1083 THR A N 1
ATOM 8373 C CA . THR A 1 1083 ? 9.578 -11.079 28.182 1.00 38.12 1083 THR A CA 1
ATOM 8374 C C . THR A 1 1083 ? 9.369 -11.993 26.968 1.00 38.12 1083 THR A C 1
ATOM 8376 O O . THR A 1 1083 ? 9.829 -13.132 26.983 1.00 38.12 1083 THR A O 1
ATOM 8379 N N . ASP A 1 1084 ? 8.665 -11.534 25.929 1.00 46.62 1084 ASP A N 1
ATOM 8380 C CA . ASP A 1 1084 ? 8.318 -12.354 24.765 1.00 46.62 1084 ASP A CA 1
ATOM 8381 C C . ASP A 1 1084 ? 9.570 -12.743 23.938 1.00 46.62 1084 ASP A C 1
ATOM 8383 O O . ASP A 1 1084 ? 10.264 -11.854 23.430 1.00 46.62 1084 ASP A O 1
ATOM 8387 N N . PRO A 1 1085 ? 9.891 -14.045 23.777 1.00 45.34 1085 PRO A N 1
ATOM 8388 C CA . PRO A 1 1085 ? 11.155 -14.478 23.173 1.00 45.34 1085 PRO A CA 1
ATOM 8389 C C . PRO A 1 1085 ? 11.202 -14.286 21.649 1.00 45.34 1085 PRO A C 1
ATOM 8391 O O . PRO A 1 1085 ? 12.278 -14.060 21.086 1.00 45.34 1085 PRO A O 1
ATOM 8394 N N . ILE A 1 1086 ? 10.048 -14.318 20.975 1.00 48.06 1086 ILE A N 1
ATOM 8395 C CA . ILE A 1 1086 ? 9.932 -14.092 19.526 1.00 48.06 1086 ILE A CA 1
ATOM 8396 C C . ILE A 1 1086 ? 10.257 -12.619 19.231 1.00 48.06 1086 ILE A C 1
ATOM 8398 O O . ILE A 1 1086 ? 11.125 -12.299 18.420 1.00 48.06 1086 ILE A O 1
ATOM 8402 N N . SER A 1 1087 ? 9.658 -11.708 19.997 1.00 49.84 1087 SER A N 1
ATOM 8403 C CA . SER A 1 1087 ? 9.936 -10.269 19.954 1.00 49.84 1087 SER A CA 1
ATOM 8404 C C . SER A 1 1087 ? 11.378 -9.963 20.365 1.00 49.84 1087 SER A C 1
ATOM 8406 O O . SER A 1 1087 ? 12.061 -9.185 19.701 1.00 49.84 1087 SER A O 1
ATOM 8408 N N . GLY A 1 1088 ? 11.871 -10.601 21.431 1.00 44.41 1088 GLY A N 1
ATOM 8409 C CA . GLY A 1 1088 ? 13.235 -10.428 21.937 1.00 44.41 1088 GLY A CA 1
ATOM 8410 C C . GLY A 1 1088 ? 14.329 -10.850 20.950 1.00 44.41 1088 GLY A C 1
ATOM 8411 O O . GLY A 1 1088 ? 15.409 -10.261 20.962 1.00 44.41 1088 GLY A O 1
ATOM 8412 N N . THR A 1 1089 ? 14.049 -11.807 20.059 1.00 46.47 1089 THR A N 1
ATOM 8413 C CA . THR A 1 1089 ? 14.961 -12.213 18.970 1.00 46.47 1089 THR A CA 1
ATOM 8414 C C . THR A 1 1089 ? 14.750 -11.434 17.668 1.00 46.47 1089 THR A C 1
ATOM 8416 O O . THR A 1 1089 ? 15.703 -11.268 16.907 1.00 46.47 1089 THR A O 1
ATOM 8419 N N . ALA A 1 1090 ? 13.573 -10.833 17.457 1.00 46.88 1090 ALA A N 1
ATOM 8420 C CA . ALA A 1 1090 ? 13.343 -9.841 16.401 1.00 46.88 1090 ALA A CA 1
ATOM 8421 C C . ALA A 1 1090 ? 13.970 -8.461 16.709 1.00 46.88 1090 ALA A C 1
ATOM 8423 O O . ALA A 1 1090 ? 14.418 -7.767 15.796 1.00 46.88 1090 ALA A O 1
ATOM 8424 N N . LEU A 1 1091 ? 14.052 -8.048 17.982 1.00 44.91 1091 LEU A N 1
ATOM 8425 C CA . LEU A 1 1091 ? 14.619 -6.754 18.405 1.00 44.91 1091 LEU A CA 1
ATOM 8426 C C . LEU A 1 1091 ? 16.058 -6.492 17.893 1.00 44.91 1091 LEU A C 1
ATOM 8428 O O . LEU A 1 1091 ? 16.352 -5.359 17.504 1.00 44.91 1091 LEU A O 1
ATOM 8432 N N . PRO A 1 1092 ? 16.964 -7.487 17.834 1.00 42.53 1092 PRO A N 1
ATOM 8433 C CA . PRO A 1 1092 ? 18.235 -7.379 17.120 1.00 42.53 1092 PRO A CA 1
ATOM 8434 C C . PRO A 1 1092 ? 18.111 -7.030 15.629 1.00 42.53 1092 PRO A C 1
ATOM 8436 O O . PRO A 1 1092 ? 18.865 -6.172 15.176 1.00 42.53 1092 PRO A O 1
ATOM 8439 N N . LEU A 1 1093 ? 17.151 -7.589 14.874 1.00 39.50 1093 LEU A N 1
ATOM 8440 C CA . LEU A 1 1093 ? 16.880 -7.137 13.497 1.00 39.50 1093 LEU A CA 1
ATOM 8441 C C . LEU A 1 1093 ? 16.358 -5.699 13.474 1.00 39.50 1093 LEU A C 1
ATOM 8443 O O . LEU A 1 1093 ? 16.822 -4.911 12.652 1.00 39.50 1093 LEU A O 1
ATOM 8447 N N . LEU A 1 1094 ? 15.480 -5.310 14.410 1.00 43.09 1094 LEU A N 1
ATOM 8448 C CA . LEU A 1 1094 ? 15.045 -3.909 14.529 1.00 43.09 1094 LEU A CA 1
ATOM 8449 C C . LEU A 1 1094 ? 16.244 -2.966 14.735 1.00 43.09 1094 LEU A C 1
ATOM 8451 O O . LEU A 1 1094 ? 16.223 -1.845 14.237 1.00 43.09 1094 LEU A O 1
ATOM 8455 N N . ARG A 1 1095 ? 17.312 -3.412 15.417 1.00 37.97 1095 ARG A N 1
ATOM 8456 C CA . ARG A 1 1095 ? 18.577 -2.665 15.573 1.00 37.97 1095 ARG A CA 1
ATOM 8457 C C . ARG A 1 1095 ? 19.466 -2.659 14.327 1.00 37.97 1095 ARG A C 1
ATOM 8459 O O . ARG A 1 1095 ? 20.284 -1.752 14.223 1.00 37.97 1095 ARG A O 1
ATOM 8466 N N . VAL A 1 1096 ? 19.312 -3.606 13.401 1.00 37.31 1096 VAL A N 1
ATOM 8467 C CA . VAL A 1 1096 ? 20.022 -3.614 12.107 1.00 37.31 1096 VAL A CA 1
ATOM 8468 C C . VAL A 1 1096 ? 19.269 -2.821 11.048 1.00 37.31 1096 VAL A C 1
ATOM 8470 O O . VAL A 1 1096 ? 19.900 -2.081 10.309 1.00 37.31 1096 VAL A O 1
ATOM 8473 N N . VAL A 1 1097 ? 17.935 -2.816 11.046 1.00 36.72 1097 VAL A N 1
ATOM 8474 C CA . VAL A 1 1097 ? 17.158 -1.886 10.206 1.00 36.72 1097 VAL A CA 1
ATOM 8475 C C . VAL A 1 1097 ? 17.257 -0.456 10.751 1.00 36.72 1097 VAL A C 1
ATOM 8477 O O . VAL A 1 1097 ? 17.542 0.462 9.987 1.00 36.72 1097 VAL A O 1
ATOM 8480 N N . ASN A 1 1098 ? 17.208 -0.249 12.076 1.00 34.22 1098 ASN A N 1
ATOM 8481 C CA . ASN A 1 1098 ? 17.685 1.010 12.670 1.00 34.22 1098 ASN A CA 1
ATOM 8482 C C . ASN A 1 1098 ? 19.190 1.228 12.445 1.00 34.22 1098 ASN A C 1
ATOM 8484 O O . ASN A 1 1098 ? 19.644 2.352 12.583 1.00 34.22 1098 ASN A O 1
ATOM 8488 N N . GLY A 1 1099 ? 19.964 0.197 12.107 1.00 31.41 1099 GLY A N 1
ATOM 8489 C CA . GLY A 1 1099 ? 21.379 0.267 11.728 1.00 31.41 1099 GLY A CA 1
ATOM 8490 C C . GLY A 1 1099 ? 21.595 0.660 10.264 1.00 31.41 1099 GLY A C 1
ATOM 8491 O O . GLY A 1 1099 ? 22.612 1.262 9.958 1.00 31.41 1099 GLY A O 1
ATOM 8492 N N . PHE A 1 1100 ? 20.615 0.421 9.394 1.00 30.06 1100 PHE A N 1
ATOM 8493 C CA . PHE A 1 1100 ? 20.529 0.918 8.022 1.00 30.06 1100 PHE A CA 1
ATOM 8494 C C . PHE A 1 1100 ? 20.047 2.376 8.027 1.00 30.06 1100 PHE A C 1
ATOM 8496 O O . PHE A 1 1100 ? 20.727 3.260 7.508 1.00 30.06 1100 PHE A O 1
ATOM 8503 N N . VAL A 1 1101 ? 18.970 2.667 8.770 1.00 28.91 1101 VAL A N 1
ATOM 8504 C CA . VAL A 1 1101 ? 18.507 4.039 9.055 1.00 28.91 1101 VAL A CA 1
ATOM 8505 C C . VAL A 1 1101 ? 19.596 4.856 9.767 1.00 28.91 1101 VAL A C 1
ATOM 8507 O O . VAL A 1 1101 ? 19.830 6.002 9.404 1.00 28.91 1101 VAL A O 1
ATOM 8510 N N . HIS A 1 1102 ? 20.324 4.291 10.738 1.00 28.47 1102 HIS A N 1
ATOM 8511 C CA . HIS A 1 1102 ? 21.493 4.950 11.332 1.00 28.47 1102 HIS A CA 1
ATOM 8512 C C . HIS A 1 1102 ? 22.756 4.858 10.474 1.00 28.47 1102 HIS A C 1
ATOM 8514 O O . HIS A 1 1102 ? 23.623 5.697 10.663 1.00 28.47 1102 HIS A O 1
ATOM 8520 N N . GLY A 1 1103 ? 22.891 3.929 9.532 1.00 25.27 1103 GLY A N 1
ATOM 8521 C CA . GLY A 1 1103 ? 24.023 3.871 8.599 1.00 25.27 1103 GLY A CA 1
ATOM 8522 C C . GLY A 1 1103 ? 24.006 5.073 7.659 1.00 25.27 1103 GLY A C 1
ATOM 8523 O O . GLY A 1 1103 ? 25.014 5.755 7.491 1.00 25.27 1103 GLY A O 1
ATOM 8524 N N . VAL A 1 1104 ? 22.806 5.433 7.198 1.00 27.23 1104 VAL A N 1
ATOM 8525 C CA . VAL A 1 1104 ? 22.503 6.695 6.503 1.00 27.23 1104 VAL A CA 1
ATOM 8526 C C . VAL A 1 1104 ? 22.717 7.938 7.401 1.00 27.23 1104 VAL A C 1
ATOM 8528 O O . VAL A 1 1104 ? 22.874 9.043 6.888 1.00 27.23 1104 VAL A O 1
ATOM 8531 N N . PHE A 1 1105 ? 22.788 7.786 8.734 1.00 24.33 1105 PHE A N 1
ATOM 8532 C CA . PHE A 1 1105 ? 22.790 8.897 9.705 1.00 24.33 1105 PHE A CA 1
ATOM 8533 C C . PHE A 1 1105 ? 23.896 8.880 10.798 1.00 24.33 1105 PHE A C 1
ATOM 8535 O O . PHE A 1 1105 ? 23.791 9.638 11.766 1.00 24.33 1105 PHE A O 1
ATOM 8542 N N . ARG A 1 1106 ? 24.967 8.070 10.718 1.00 22.62 1106 ARG A N 1
ATOM 8543 C CA . ARG A 1 1106 ? 26.005 8.008 11.779 1.00 22.62 1106 ARG A CA 1
ATOM 8544 C C . ARG A 1 1106 ? 27.434 7.710 11.305 1.00 22.62 1106 ARG A C 1
ATOM 8546 O O . ARG A 1 1106 ? 27.955 6.623 11.521 1.00 22.62 1106 ARG A O 1
ATOM 8553 N N . ILE A 1 1107 ? 28.145 8.776 10.941 1.00 21.59 1107 ILE A N 1
ATOM 8554 C CA . ILE A 1 1107 ? 29.384 9.133 11.657 1.00 21.59 1107 ILE A CA 1
ATOM 8555 C C . ILE A 1 1107 ? 29.233 10.600 12.094 1.00 21.59 1107 ILE A C 1
ATOM 8557 O O . ILE A 1 1107 ? 28.905 11.457 11.277 1.00 21.59 1107 ILE A O 1
ATOM 8561 N N . GLY A 1 1108 ? 29.378 10.876 13.395 1.00 22.31 1108 GLY A N 1
ATOM 8562 C CA . GLY A 1 1108 ? 29.030 12.185 13.980 1.00 22.31 1108 GLY A CA 1
ATOM 8563 C C . GLY A 1 1108 ? 28.620 12.145 15.459 1.00 22.31 1108 GLY A C 1
ATOM 8564 O O . GLY A 1 1108 ? 27.690 12.831 15.871 1.00 22.31 1108 GLY A O 1
ATOM 8565 N N . SER A 1 1109 ? 29.260 11.296 16.263 1.00 27.08 1109 SER A N 1
ATOM 8566 C CA . SER A 1 1109 ? 29.176 11.329 17.733 1.00 27.08 1109 SER A CA 1
ATOM 8567 C C . SER A 1 1109 ? 30.064 12.467 18.292 1.00 27.08 1109 SER A C 1
ATOM 8569 O O . SER A 1 1109 ? 30.865 13.013 17.546 1.00 27.08 1109 SER A O 1
ATOM 8571 N N . THR A 1 1110 ? 30.024 12.922 19.550 1.00 26.41 1110 THR A N 1
ATOM 8572 C CA . THR A 1 1110 ? 29.589 12.354 20.848 1.00 26.41 1110 THR A CA 1
ATOM 8573 C C . THR A 1 1110 ? 29.220 13.479 21.832 1.00 26.41 1110 THR A C 1
ATOM 8575 O O . THR A 1 1110 ? 29.931 14.482 21.869 1.00 26.41 1110 THR A O 1
ATOM 8578 N N . ARG A 1 1111 ? 28.286 13.240 22.770 1.00 25.69 1111 ARG A N 1
ATOM 8579 C CA . ARG A 1 1111 ? 28.437 13.658 24.186 1.00 25.69 1111 ARG A CA 1
ATOM 8580 C C . ARG A 1 1111 ? 27.880 12.568 25.131 1.00 25.69 1111 ARG A C 1
ATOM 8582 O O . ARG A 1 1111 ? 26.951 11.876 24.711 1.00 25.69 1111 ARG A O 1
ATOM 8589 N N . PRO A 1 1112 ? 28.453 12.342 26.336 1.00 27.75 1112 PRO A N 1
ATOM 8590 C CA . PRO A 1 1112 ? 28.163 11.139 27.139 1.00 27.75 1112 PRO A CA 1
ATOM 8591 C C . PRO A 1 1112 ? 27.009 11.304 28.145 1.00 27.75 1112 PRO A C 1
ATOM 8593 O O . PRO A 1 1112 ? 26.459 10.321 28.634 1.00 27.75 1112 PRO A O 1
ATOM 8596 N N . ASP A 1 1113 ? 26.635 12.547 28.443 1.00 31.31 1113 ASP A N 1
ATOM 8597 C CA . ASP A 1 1113 ? 25.614 12.968 29.409 1.00 31.31 1113 ASP A CA 1
ATOM 8598 C C . ASP A 1 1113 ? 24.222 12.374 29.131 1.00 31.31 1113 ASP A C 1
ATOM 8600 O O . ASP A 1 1113 ? 23.532 11.913 30.044 1.00 31.31 1113 ASP A O 1
ATOM 8604 N N . LYS A 1 1114 ? 23.825 12.303 27.856 1.00 29.48 1114 LYS A N 1
ATOM 8605 C CA . LYS A 1 1114 ? 22.515 11.765 27.451 1.00 29.48 1114 LYS A CA 1
ATOM 8606 C C . LYS A 1 1114 ? 22.343 10.260 27.690 1.00 29.48 1114 LYS A C 1
ATOM 8608 O O . LYS A 1 1114 ? 21.205 9.792 27.688 1.00 29.48 1114 LYS A O 1
ATOM 8613 N N . GLY A 1 1115 ? 23.422 9.511 27.943 1.00 27.48 1115 GLY A N 1
ATOM 8614 C CA . GLY A 1 1115 ? 23.359 8.066 28.194 1.00 27.48 1115 GLY A CA 1
ATOM 8615 C C . GLY A 1 1115 ? 22.498 7.696 29.407 1.00 27.48 1115 GLY A C 1
ATOM 8616 O O . GLY A 1 1115 ? 21.751 6.721 29.358 1.00 27.48 1115 GLY A O 1
ATOM 8617 N N . VAL A 1 1116 ? 22.526 8.518 30.463 1.00 28.11 1116 VAL A N 1
ATOM 8618 C CA . VAL A 1 1116 ? 21.697 8.313 31.665 1.00 28.11 1116 VAL A CA 1
ATOM 8619 C C . VAL A 1 1116 ? 20.230 8.667 31.387 1.00 28.11 1116 VAL A C 1
ATOM 8621 O O . VAL A 1 1116 ? 19.328 7.911 31.739 1.00 28.11 1116 VAL A O 1
ATOM 8624 N N . ALA A 1 1117 ? 19.973 9.776 30.685 1.00 26.20 1117 ALA A N 1
ATOM 8625 C CA . ALA A 1 1117 ? 18.613 10.219 30.364 1.00 26.20 1117 ALA A CA 1
ATOM 8626 C C . ALA A 1 1117 ? 17.873 9.253 29.416 1.00 26.20 1117 ALA A C 1
ATOM 8628 O O . ALA A 1 1117 ? 16.690 8.966 29.618 1.00 26.20 1117 ALA A O 1
ATOM 8629 N N . GLN A 1 1118 ? 18.556 8.699 28.407 1.00 27.39 1118 GLN A N 1
ATOM 8630 C CA . GLN A 1 1118 ? 17.940 7.714 27.511 1.00 27.39 1118 GLN A CA 1
ATOM 8631 C C . GLN A 1 1118 ? 17.627 6.393 28.225 1.00 27.39 1118 GLN A C 1
ATOM 8633 O O . GLN A 1 1118 ? 16.576 5.823 27.953 1.00 27.39 1118 GLN A O 1
ATOM 8638 N N . MET A 1 1119 ? 18.443 5.975 29.201 1.00 24.86 1119 MET A N 1
ATOM 8639 C CA . MET A 1 1119 ? 18.159 4.805 30.047 1.00 24.86 1119 MET A CA 1
ATOM 8640 C C . MET A 1 1119 ? 16.877 4.989 30.886 1.00 24.86 1119 MET A C 1
ATOM 8642 O O . MET A 1 1119 ? 16.070 4.066 31.023 1.00 24.86 1119 MET A O 1
ATOM 8646 N N . VAL A 1 1120 ? 16.629 6.205 31.390 1.00 27.02 1120 VAL A N 1
ATOM 8647 C CA . VAL A 1 1120 ? 15.366 6.552 32.070 1.00 27.02 1120 VAL A CA 1
ATOM 8648 C C . VAL A 1 1120 ? 14.189 6.573 31.086 1.00 27.02 1120 VAL A C 1
ATOM 8650 O O . VAL A 1 1120 ? 13.104 6.109 31.423 1.00 27.02 1120 VAL A O 1
ATOM 8653 N N . THR A 1 1121 ? 14.388 7.032 29.848 1.00 26.62 1121 THR A N 1
ATOM 8654 C CA . THR A 1 1121 ? 13.298 7.102 28.854 1.00 26.62 1121 THR A CA 1
ATOM 8655 C C . THR A 1 1121 ? 12.874 5.712 28.360 1.00 26.62 1121 THR A C 1
ATOM 8657 O O . THR A 1 1121 ? 11.680 5.433 28.276 1.00 26.62 1121 THR A O 1
ATOM 8660 N N . SER A 1 1122 ? 13.824 4.798 28.120 1.00 27.25 1122 SER A N 1
ATOM 8661 C CA . SER A 1 1122 ? 13.534 3.388 27.801 1.00 27.25 1122 SER A CA 1
ATOM 8662 C C . SER A 1 1122 ? 12.824 2.668 28.956 1.00 27.25 1122 SER A C 1
ATOM 8664 O O . SER A 1 1122 ? 11.927 1.856 28.730 1.00 27.25 1122 SER A O 1
ATOM 8666 N N . THR A 1 1123 ? 13.131 3.032 30.207 1.00 26.53 1123 THR A N 1
ATOM 8667 C CA . THR A 1 1123 ? 12.409 2.523 31.391 1.00 26.53 1123 THR A CA 1
ATOM 8668 C C . THR A 1 1123 ? 10.916 2.886 31.358 1.00 26.53 1123 THR A C 1
ATOM 8670 O O . THR A 1 1123 ? 10.082 2.070 31.741 1.00 26.53 1123 THR A O 1
ATOM 8673 N N . VAL A 1 1124 ? 10.552 4.064 30.834 1.00 29.14 1124 VAL A N 1
ATOM 8674 C CA . VAL A 1 1124 ? 9.146 4.503 30.685 1.00 29.14 1124 VAL A CA 1
ATOM 8675 C C . VAL A 1 1124 ? 8.433 3.814 29.505 1.00 29.14 1124 VAL A C 1
ATOM 8677 O O . VAL A 1 1124 ? 7.210 3.698 29.511 1.00 29.14 1124 VAL A O 1
ATOM 8680 N N . GLY A 1 1125 ? 9.182 3.298 28.524 1.00 31.00 1125 GLY A N 1
ATOM 8681 C CA . GLY A 1 1125 ? 8.665 2.491 27.408 1.00 31.00 1125 GLY A CA 1
ATOM 8682 C C . GLY A 1 1125 ? 8.518 0.989 27.698 1.00 31.00 1125 GLY A C 1
ATOM 8683 O O . GLY A 1 1125 ? 8.065 0.252 26.826 1.00 31.00 1125 GLY A O 1
ATOM 8684 N N . GLY A 1 1126 ? 8.898 0.528 28.897 1.00 27.58 1126 GLY A N 1
ATOM 8685 C CA . GLY A 1 1126 ? 8.841 -0.883 29.301 1.00 27.58 1126 GLY A CA 1
ATOM 8686 C C . GLY A 1 1126 ? 10.104 -1.711 29.018 1.00 27.58 1126 GLY A C 1
ATOM 8687 O O . GLY A 1 1126 ? 10.078 -2.922 29.215 1.00 27.58 1126 GLY A O 1
ATOM 8688 N N . GLU A 1 1127 ? 11.218 -1.102 28.592 1.00 27.98 1127 GLU A N 1
ATOM 8689 C CA . GLU A 1 1127 ? 12.438 -1.837 28.195 1.00 27.98 1127 GLU A CA 1
ATOM 8690 C C . GLU A 1 1127 ? 13.318 -2.340 29.362 1.00 27.98 1127 GLU A C 1
ATOM 8692 O O . GLU A 1 1127 ? 14.287 -3.057 29.113 1.00 27.98 1127 GLU A O 1
ATOM 8697 N N . ILE A 1 1128 ? 13.015 -2.017 30.631 1.00 26.91 1128 ILE A N 1
ATOM 8698 C CA . ILE A 1 1128 ? 13.806 -2.485 31.792 1.00 26.91 1128 ILE A CA 1
ATOM 8699 C C . ILE A 1 1128 ? 12.939 -3.181 32.854 1.00 26.91 1128 ILE A C 1
ATOM 8701 O O . ILE A 1 1128 ? 12.609 -2.613 33.893 1.00 26.91 1128 ILE A O 1
ATOM 8705 N N . THR A 1 1129 ? 12.648 -4.465 32.628 1.00 28.38 1129 THR A N 1
ATOM 8706 C CA . THR A 1 1129 ? 12.256 -5.423 33.688 1.00 28.38 1129 THR A CA 1
ATOM 8707 C C . THR A 1 1129 ? 13.073 -6.722 33.680 1.00 28.38 1129 THR A C 1
ATOM 8709 O O . THR A 1 1129 ? 12.866 -7.573 34.539 1.00 28.38 1129 THR A O 1
ATOM 8712 N N . ASN A 1 1130 ? 14.024 -6.885 32.753 1.00 32.06 1130 ASN A N 1
ATOM 8713 C CA . ASN A 1 1130 ? 14.816 -8.111 32.577 1.00 32.06 1130 ASN A CA 1
ATOM 8714 C C . ASN A 1 1130 ? 15.986 -8.226 33.579 1.00 32.06 1130 ASN A C 1
ATOM 8716 O O . ASN A 1 1130 ? 17.153 -8.310 33.199 1.00 32.06 1130 ASN A O 1
ATOM 8720 N N . GLY A 1 1131 ? 15.655 -8.235 34.874 1.00 29.83 1131 GLY A N 1
ATOM 8721 C CA . GLY A 1 1131 ? 16.519 -8.746 35.943 1.00 29.83 1131 GLY A CA 1
ATOM 8722 C C . GLY A 1 1131 ? 16.261 -10.243 36.194 1.00 29.83 1131 GLY A C 1
ATOM 8723 O O . GLY A 1 1131 ? 15.164 -10.728 35.912 1.00 29.83 1131 GLY A O 1
ATOM 8724 N N . PRO A 1 1132 ? 17.237 -11.010 36.710 1.00 30.09 1132 PRO A N 1
ATOM 8725 C CA . PRO A 1 1132 ? 17.075 -12.449 36.891 1.00 30.09 1132 PRO A CA 1
ATOM 8726 C C . PRO A 1 1132 ? 16.099 -12.808 38.028 1.00 30.09 1132 PRO A C 1
ATOM 8728 O O . PRO A 1 1132 ? 16.206 -12.320 39.149 1.00 30.09 1132 PRO A O 1
ATOM 8731 N N . SER A 1 1133 ? 15.214 -13.766 37.740 1.00 38.03 1133 SER A N 1
ATOM 8732 C CA . SER A 1 1133 ? 14.417 -14.563 38.692 1.00 38.03 1133 SER A CA 1
ATOM 8733 C C . SER A 1 1133 ? 13.517 -13.825 39.702 1.00 38.03 1133 SER A C 1
ATOM 8735 O O . SER A 1 1133 ? 13.880 -13.615 40.855 1.00 38.03 1133 SER A O 1
ATOM 8737 N N . SER A 1 1134 ? 12.251 -13.611 39.337 1.00 30.91 1134 SER A N 1
ATOM 8738 C CA . SER A 1 1134 ? 11.090 -13.986 40.175 1.00 30.91 1134 SER A CA 1
ATOM 8739 C C . SER A 1 1134 ? 9.800 -13.945 39.344 1.00 30.91 1134 SER A C 1
ATOM 8741 O O . SER A 1 1134 ? 9.733 -13.227 38.350 1.00 30.91 1134 SER A O 1
ATOM 8743 N N . GLU A 1 1135 ? 8.788 -14.739 39.708 1.00 34.81 1135 GLU A N 1
ATOM 8744 C CA . GLU A 1 1135 ? 7.499 -14.742 39.002 1.00 34.81 1135 GLU A CA 1
ATOM 8745 C C . GLU A 1 1135 ? 6.781 -13.395 39.172 1.00 34.81 1135 GLU A C 1
ATOM 8747 O O . GLU A 1 1135 ? 6.571 -12.928 40.294 1.00 34.81 1135 GLU A O 1
ATOM 8752 N N . VAL A 1 1136 ? 6.370 -12.784 38.059 1.00 40.34 1136 VAL A N 1
ATOM 8753 C CA . VAL A 1 1136 ? 5.547 -11.568 38.049 1.00 40.34 1136 VAL A CA 1
ATOM 8754 C C . VAL A 1 1136 ? 4.096 -11.968 37.793 1.00 40.34 1136 VAL A C 1
ATOM 8756 O O . VAL A 1 1136 ? 3.799 -12.670 36.830 1.00 40.34 1136 VAL A O 1
ATOM 8759 N N . ARG A 1 1137 ? 3.176 -11.526 38.656 1.00 39.19 1137 ARG A N 1
ATOM 8760 C CA . ARG A 1 1137 ? 1.743 -11.833 38.531 1.00 39.19 1137 ARG A CA 1
ATOM 8761 C C . ARG A 1 1137 ? 1.130 -11.023 37.382 1.00 39.19 1137 ARG A C 1
ATOM 8763 O O . ARG A 1 1137 ? 1.148 -9.795 37.439 1.00 39.19 1137 ARG A O 1
ATOM 8770 N N . GLU A 1 1138 ? 0.562 -11.686 36.371 1.00 38.81 1138 GLU A N 1
ATOM 8771 C CA . GLU A 1 1138 ? -0.161 -10.989 35.294 1.00 38.81 1138 GLU A CA 1
ATOM 8772 C C . GLU A 1 1138 ? -1.413 -10.262 35.850 1.00 38.81 1138 GLU A C 1
ATOM 8774 O O . GLU A 1 1138 ? -2.215 -10.879 36.563 1.00 38.81 1138 GLU A O 1
ATOM 8779 N N . PRO A 1 1139 ? -1.611 -8.962 35.546 1.00 43.31 1139 PRO A N 1
ATOM 8780 C CA . PRO A 1 1139 ? -2.810 -8.220 35.936 1.00 43.31 1139 PRO A CA 1
ATOM 8781 C C . PRO A 1 1139 ? -4.018 -8.617 35.074 1.00 43.31 1139 PRO A C 1
ATOM 8783 O O . PRO A 1 1139 ? -3.872 -9.051 33.930 1.00 43.31 1139 PRO A O 1
ATOM 8786 N N . LYS A 1 1140 ? -5.240 -8.447 35.596 1.00 46.12 1140 LYS A N 1
ATOM 8787 C CA . LYS A 1 1140 ? -6.457 -8.790 34.842 1.00 46.12 1140 LYS A CA 1
ATOM 8788 C C . LYS A 1 1140 ? -6.840 -7.706 33.832 1.00 46.12 1140 LYS A C 1
ATOM 8790 O O . LYS A 1 1140 ? -6.597 -6.522 34.036 1.00 46.12 1140 LYS A O 1
ATOM 8795 N N . GLN A 1 1141 ? -7.494 -8.130 32.752 1.00 46.72 1141 GLN A N 1
ATOM 8796 C CA . GLN A 1 1141 ? -7.952 -7.263 31.666 1.00 46.72 1141 GLN A CA 1
ATOM 8797 C C . GLN A 1 1141 ? -8.881 -6.145 32.182 1.00 46.72 1141 GLN A C 1
ATOM 8799 O O . GLN A 1 1141 ? -9.941 -6.415 32.749 1.00 46.72 1141 GLN A O 1
ATOM 8804 N N . VAL A 1 1142 ? -8.499 -4.884 31.960 1.00 43.47 1142 VAL A N 1
ATOM 8805 C CA . VAL A 1 1142 ? -9.262 -3.708 32.411 1.00 43.47 1142 VAL A CA 1
ATOM 8806 C C . VAL A 1 1142 ? -10.474 -3.468 31.504 1.00 43.47 1142 VAL A C 1
ATOM 8808 O O . VAL A 1 1142 ? -10.344 -3.133 30.325 1.00 43.47 1142 VAL A O 1
ATOM 8811 N N . THR A 1 1143 ? -11.676 -3.596 32.066 1.00 43.34 1143 THR A N 1
ATOM 8812 C CA . THR A 1 1143 ? -12.963 -3.420 31.364 1.00 43.34 1143 THR A CA 1
ATOM 8813 C C . THR A 1 1143 ? -13.552 -2.008 31.488 1.00 43.34 1143 THR A C 1
ATOM 8815 O O . THR A 1 1143 ? -14.651 -1.759 31.006 1.00 43.34 1143 THR A O 1
ATOM 8818 N N . GLY A 1 1144 ? -12.858 -1.084 32.160 1.00 50.22 1144 GLY A N 1
ATOM 8819 C CA . GLY A 1 1144 ? -13.292 0.301 32.390 1.00 50.22 1144 GLY A CA 1
ATOM 8820 C C . GLY A 1 1144 ? -12.682 0.910 33.658 1.00 50.22 1144 GLY A C 1
ATOM 8821 O O . GLY A 1 1144 ? -12.048 0.205 34.447 1.00 50.22 1144 GLY A O 1
ATOM 8822 N N . MET A 1 1145 ? -12.878 2.215 33.873 1.00 45.88 1145 MET A N 1
ATOM 8823 C CA . MET A 1 1145 ? -12.198 3.001 34.921 1.00 45.88 1145 MET A CA 1
ATOM 8824 C C . MET A 1 1145 ? -12.258 2.369 36.325 1.00 45.88 1145 MET A C 1
ATOM 8826 O O . MET A 1 1145 ? -11.230 2.268 36.990 1.00 45.88 1145 MET A O 1
ATOM 8830 N N . GLY A 1 1146 ? -13.422 1.863 36.756 1.00 46.78 1146 GLY A N 1
ATOM 8831 C CA . GLY A 1 1146 ? -13.569 1.199 38.061 1.00 46.78 1146 GLY A CA 1
ATOM 8832 C C . GLY A 1 1146 ? -12.696 -0.055 38.214 1.00 46.78 1146 GLY A C 1
ATOM 8833 O O . GLY A 1 1146 ? -12.025 -0.219 39.230 1.00 46.78 1146 GLY A O 1
ATOM 8834 N N . SER A 1 1147 ? -12.624 -0.907 37.183 1.00 53.47 1147 SER A N 1
ATOM 8835 C CA . SER A 1 1147 ? -11.685 -2.042 37.170 1.00 53.47 1147 SER A CA 1
ATOM 8836 C C . SER A 1 1147 ? -10.221 -1.596 37.080 1.00 53.47 1147 SER A C 1
ATOM 8838 O O . SER A 1 1147 ? -9.362 -2.241 37.670 1.00 53.47 1147 SER A O 1
ATOM 8840 N N . GLY A 1 1148 ? -9.941 -0.464 36.424 1.00 43.53 1148 GLY A N 1
ATOM 8841 C CA . GLY A 1 1148 ? -8.604 0.130 36.352 1.00 43.53 1148 GLY A CA 1
ATOM 8842 C C . GLY A 1 1148 ? -8.072 0.553 37.723 1.00 43.53 1148 GLY A C 1
ATOM 8843 O O . GLY A 1 1148 ? -6.939 0.228 38.066 1.00 43.53 1148 GLY A O 1
ATOM 8844 N N . PHE A 1 1149 ? -8.906 1.186 38.555 1.00 49.31 1149 PHE A N 1
ATOM 8845 C CA . PHE A 1 1149 ? -8.562 1.476 39.955 1.00 49.31 1149 PHE A CA 1
ATOM 8846 C C . PHE A 1 1149 ? -8.371 0.208 40.801 1.00 49.31 1149 PHE A C 1
ATOM 8848 O O . PHE A 1 1149 ? -7.466 0.162 41.632 1.00 49.31 1149 PHE A O 1
ATOM 8855 N N . VAL A 1 1150 ? -9.180 -0.836 40.585 1.00 54.16 1150 VAL A N 1
ATOM 8856 C CA . VAL A 1 1150 ? -9.077 -2.095 41.345 1.00 54.16 1150 VAL A CA 1
ATOM 8857 C C . VAL A 1 1150 ? -7.817 -2.890 40.989 1.00 54.16 1150 VAL A C 1
ATOM 8859 O O . VAL A 1 1150 ? -7.135 -3.366 41.897 1.00 54.16 1150 VAL A O 1
ATOM 8862 N N . GLU A 1 1151 ? -7.477 -3.041 39.707 1.00 56.44 1151 GLU A N 1
ATOM 8863 C CA . GLU A 1 1151 ? -6.260 -3.760 39.303 1.00 56.44 1151 GLU A CA 1
ATOM 8864 C C . GLU A 1 1151 ? -4.996 -2.912 39.524 1.00 56.44 1151 GLU A C 1
ATOM 8866 O O . GLU A 1 1151 ? -4.009 -3.438 40.033 1.00 56.44 1151 GLU A O 1
ATOM 8871 N N . GLY A 1 1152 ? -5.036 -1.595 39.283 1.00 43.72 1152 GLY A N 1
ATOM 8872 C CA . GLY A 1 1152 ? -3.931 -0.684 39.618 1.00 43.72 1152 GLY A CA 1
ATOM 8873 C C . GLY A 1 1152 ? -3.616 -0.650 41.119 1.00 43.72 1152 GLY A C 1
ATOM 8874 O O . GLY A 1 1152 ? -2.451 -0.699 41.512 1.00 43.72 1152 GLY A O 1
ATOM 8875 N N . GLY A 1 1153 ? -4.645 -0.667 41.977 1.00 43.94 1153 GLY A N 1
ATOM 8876 C CA . GLY A 1 1153 ? -4.483 -0.773 43.431 1.00 43.94 1153 GLY A CA 1
ATOM 8877 C C . GLY A 1 1153 ? -3.868 -2.101 43.892 1.00 43.94 1153 GLY A C 1
ATOM 8878 O O . GLY A 1 1153 ? -3.067 -2.116 44.827 1.00 43.94 1153 GLY A O 1
ATOM 8879 N N . LYS A 1 1154 ? -4.179 -3.215 43.213 1.00 51.72 1154 LYS A N 1
ATOM 8880 C CA . LYS A 1 1154 ? -3.527 -4.518 43.452 1.00 51.72 1154 LYS A CA 1
ATOM 8881 C C . LYS A 1 1154 ? -2.076 -4.517 42.984 1.00 51.72 1154 LYS A C 1
ATOM 8883 O O . LYS A 1 1154 ? -1.214 -4.973 43.728 1.00 51.72 1154 LYS A O 1
ATOM 8888 N N . GLY A 1 1155 ? -1.809 -3.984 41.792 1.00 46.31 1155 GLY A N 1
ATOM 8889 C CA . GLY A 1 1155 ? -0.462 -3.827 41.241 1.00 46.31 1155 GLY A CA 1
ATOM 8890 C C . GLY A 1 1155 ? 0.454 -3.040 42.175 1.00 46.31 1155 GLY A C 1
ATOM 8891 O O . GLY A 1 1155 ? 1.555 -3.484 42.491 1.00 46.31 1155 GLY A O 1
ATOM 8892 N N . PHE A 1 1156 ? -0.048 -1.927 42.713 1.00 47.53 1156 PHE A N 1
ATOM 8893 C CA . PHE A 1 1156 ? 0.623 -1.140 43.745 1.00 47.53 1156 PHE A CA 1
ATOM 8894 C C . PHE A 1 1156 ? 0.912 -1.939 45.023 1.00 47.53 1156 PHE A C 1
ATOM 8896 O O . PHE A 1 1156 ? 2.059 -1.998 45.470 1.00 47.53 1156 PHE A O 1
ATOM 8903 N N . ALA A 1 1157 ? -0.111 -2.585 45.594 1.00 43.00 1157 ALA A N 1
ATOM 8904 C CA . ALA A 1 1157 ? 0.022 -3.330 46.844 1.00 43.00 1157 ALA A CA 1
ATOM 8905 C C . ALA A 1 1157 ? 0.986 -4.524 46.724 1.00 43.00 1157 ALA A C 1
ATOM 8907 O O . ALA A 1 1157 ? 1.825 -4.726 47.603 1.00 43.00 1157 ALA A O 1
ATOM 8908 N N . TYR A 1 1158 ? 0.907 -5.293 45.633 1.00 53.09 1158 TYR A N 1
ATOM 8909 C CA . TYR A 1 1158 ? 1.813 -6.417 45.390 1.00 53.09 1158 TYR A CA 1
ATOM 8910 C C . TYR A 1 1158 ? 3.221 -5.953 45.003 1.00 53.09 1158 TYR A C 1
ATOM 8912 O O . TYR A 1 1158 ? 4.182 -6.507 45.522 1.00 53.09 1158 TYR A O 1
ATOM 8920 N N . GLY A 1 1159 ? 3.373 -4.888 44.207 1.00 43.28 1159 GLY A N 1
ATOM 8921 C CA . GLY A 1 1159 ? 4.683 -4.320 43.867 1.00 43.28 1159 GLY A CA 1
ATOM 8922 C C . GLY A 1 1159 ? 5.487 -3.870 45.094 1.00 43.28 1159 GLY A C 1
ATOM 8923 O O . GLY A 1 1159 ? 6.685 -4.138 45.179 1.00 43.28 1159 GLY A O 1
ATOM 8924 N N . PHE A 1 1160 ? 4.828 -3.261 46.087 1.00 45.69 1160 PHE A N 1
ATOM 8925 C CA . PHE A 1 1160 ? 5.456 -2.954 47.378 1.00 45.69 1160 PHE A CA 1
ATOM 8926 C C . PHE A 1 1160 ? 5.719 -4.203 48.231 1.00 45.69 1160 PHE A C 1
ATOM 8928 O O . PHE A 1 1160 ? 6.817 -4.355 48.765 1.00 45.69 1160 PHE A O 1
ATOM 8935 N N . TYR A 1 1161 ? 4.744 -5.109 48.348 1.00 45.25 1161 TYR A N 1
ATOM 8936 C CA . TYR A 1 1161 ? 4.875 -6.323 49.161 1.00 45.25 1161 TYR A CA 1
ATOM 8937 C C . TYR A 1 1161 ? 5.993 -7.249 48.652 1.00 45.25 1161 TYR A C 1
ATOM 8939 O O . TYR A 1 1161 ? 6.900 -7.592 49.407 1.00 45.25 1161 TYR A O 1
ATOM 8947 N N . ASP A 1 1162 ? 5.981 -7.595 47.363 1.00 50.00 1162 ASP A N 1
ATOM 8948 C CA . ASP A 1 1162 ? 6.954 -8.498 46.740 1.00 50.00 1162 ASP A CA 1
ATOM 8949 C C . ASP A 1 1162 ? 8.360 -7.855 46.641 1.00 50.00 1162 ASP A C 1
ATOM 8951 O O . ASP A 1 1162 ? 9.362 -8.572 46.583 1.00 50.00 1162 ASP A O 1
ATOM 8955 N N . GLY A 1 1163 ? 8.457 -6.517 46.659 1.00 45.34 1163 GLY A N 1
ATOM 8956 C CA . GLY A 1 1163 ? 9.723 -5.777 46.762 1.00 45.34 1163 GLY A CA 1
ATOM 8957 C C . GLY A 1 1163 ? 10.353 -5.842 48.159 1.00 45.34 1163 GLY A C 1
ATOM 8958 O O . GLY A 1 1163 ? 11.550 -6.092 48.283 1.00 45.34 1163 GLY A O 1
ATOM 8959 N N . VAL A 1 1164 ? 9.554 -5.678 49.221 1.00 45.38 1164 VAL A N 1
ATOM 8960 C CA . VAL A 1 1164 ? 10.034 -5.767 50.616 1.00 45.38 1164 VAL A CA 1
ATOM 8961 C C . VAL A 1 1164 ? 10.314 -7.216 51.027 1.00 45.38 1164 VAL A C 1
ATOM 8963 O O . VAL A 1 1164 ? 11.329 -7.487 51.666 1.00 45.38 1164 VAL A O 1
ATOM 8966 N N . VAL A 1 1165 ? 9.457 -8.166 50.636 1.00 50.06 1165 VAL A N 1
ATOM 8967 C CA . VAL A 1 1165 ? 9.639 -9.595 50.951 1.00 50.06 1165 VAL A CA 1
ATOM 8968 C C . VAL A 1 1165 ? 10.859 -10.181 50.232 1.00 50.06 1165 VAL A C 1
ATOM 8970 O O . VAL A 1 1165 ? 11.596 -10.958 50.842 1.00 50.06 1165 VAL A O 1
ATOM 8973 N N . GLY A 1 1166 ? 11.129 -9.773 48.984 1.00 48.28 1166 GLY A N 1
ATOM 8974 C CA . GLY A 1 1166 ? 12.313 -10.203 48.227 1.00 48.28 1166 GLY A CA 1
ATOM 8975 C C . GLY A 1 1166 ? 13.635 -9.932 48.954 1.00 48.28 1166 GLY A C 1
ATOM 8976 O O . GLY A 1 1166 ? 14.539 -10.760 48.923 1.00 48.28 1166 GLY A O 1
ATOM 8977 N N . LEU A 1 1167 ? 13.721 -8.843 49.726 1.00 47.19 1167 LEU A N 1
ATOM 8978 C CA . LEU A 1 1167 ? 14.933 -8.460 50.460 1.00 47.19 1167 LEU A CA 1
ATOM 8979 C C . LEU A 1 1167 ? 15.351 -9.466 51.553 1.00 47.19 1167 LEU A C 1
ATOM 8981 O O . LEU A 1 1167 ? 16.510 -9.479 51.957 1.00 47.19 1167 LEU A O 1
ATOM 8985 N N . VAL A 1 1168 ? 14.439 -10.341 51.997 1.00 47.91 1168 VAL A N 1
ATOM 8986 C CA . VAL A 1 1168 ? 14.727 -11.449 52.931 1.00 47.91 1168 VAL A CA 1
ATOM 8987 C C . VAL A 1 1168 ? 14.577 -12.815 52.250 1.00 47.91 1168 VAL A C 1
ATOM 8989 O O . VAL A 1 1168 ? 15.362 -13.728 52.511 1.00 47.91 1168 VAL A O 1
ATOM 8992 N N . ALA A 1 1169 ? 13.605 -12.965 51.346 1.00 54.03 1169 ALA A N 1
ATOM 8993 C CA . ALA A 1 1169 ? 13.348 -14.216 50.640 1.00 54.03 1169 ALA A CA 1
ATOM 8994 C C . ALA A 1 1169 ? 14.446 -14.566 49.621 1.00 54.03 1169 ALA A C 1
ATOM 8996 O O . ALA A 1 1169 ? 14.891 -15.716 49.590 1.00 54.03 1169 ALA A O 1
ATOM 8997 N N . ASP A 1 1170 ? 14.919 -13.599 48.830 1.00 54.03 1170 ASP A N 1
ATOM 8998 C CA . ASP A 1 1170 ? 15.895 -13.832 47.760 1.00 54.03 1170 ASP A CA 1
ATOM 8999 C C . ASP A 1 1170 ? 17.284 -14.227 48.319 1.00 54.03 1170 ASP A C 1
ATOM 9001 O O . ASP A 1 1170 ? 17.847 -15.213 47.831 1.00 54.03 1170 ASP A O 1
ATOM 9005 N N . PRO A 1 1171 ? 17.821 -13.603 49.397 1.00 50.19 1171 PRO A N 1
ATOM 9006 C CA . PRO A 1 1171 ? 19.020 -14.092 50.091 1.00 50.19 1171 PRO A CA 1
ATOM 9007 C C . PRO A 1 1171 ? 18.882 -15.513 50.647 1.00 50.19 1171 PRO A C 1
ATOM 9009 O O . PRO A 1 1171 ? 19.788 -16.329 50.481 1.00 50.19 1171 PRO A O 1
ATOM 9012 N N . VAL A 1 1172 ? 17.755 -15.834 51.295 1.00 53.97 1172 VAL A N 1
ATOM 9013 C CA . VAL A 1 1172 ? 17.533 -17.153 51.920 1.00 53.97 1172 VAL A CA 1
ATOM 9014 C C . VAL A 1 1172 ? 17.344 -18.245 50.866 1.00 53.97 1172 VAL A C 1
ATOM 9016 O O . VAL A 1 1172 ? 17.838 -19.362 51.042 1.00 53.97 1172 VAL A O 1
ATOM 9019 N N . LYS A 1 1173 ? 16.672 -17.936 49.752 1.00 61.47 1173 LYS A N 1
ATOM 9020 C CA . LYS A 1 1173 ? 16.544 -18.836 48.601 1.00 61.47 1173 LYS A CA 1
ATOM 9021 C C . LYS A 1 1173 ? 17.900 -19.053 47.927 1.00 61.47 1173 LYS A C 1
ATOM 9023 O O . LYS A 1 1173 ? 18.320 -20.198 47.773 1.00 61.47 1173 LYS A O 1
ATOM 9028 N N . GLY A 1 1174 ? 18.631 -17.975 47.640 1.00 50.12 1174 GLY A N 1
ATOM 9029 C CA . GLY A 1 1174 ? 19.985 -18.039 47.093 1.00 50.12 1174 GLY A CA 1
ATOM 9030 C C . GLY A 1 1174 ? 20.941 -18.854 47.970 1.00 50.12 1174 GLY A C 1
ATOM 9031 O O . GLY A 1 1174 ? 21.683 -19.687 47.450 1.00 50.12 1174 GLY A O 1
ATOM 9032 N N . PHE A 1 1175 ? 20.878 -18.698 49.297 1.00 54.31 1175 PHE A N 1
ATOM 9033 C CA . PHE A 1 1175 ? 21.674 -19.498 50.234 1.00 54.31 1175 PHE A CA 1
ATOM 9034 C C . PHE A 1 1175 ? 21.362 -20.997 50.152 1.00 54.31 1175 PHE A C 1
ATOM 9036 O O . PHE A 1 1175 ? 22.280 -21.814 50.132 1.00 54.31 1175 PHE A O 1
ATOM 9043 N N . LYS A 1 1176 ? 20.078 -21.368 50.062 1.00 65.12 1176 LYS A N 1
ATOM 9044 C CA . LYS A 1 1176 ? 19.655 -22.771 49.917 1.00 65.12 1176 LYS A CA 1
ATOM 9045 C C . LYS A 1 1176 ? 20.073 -23.387 48.581 1.00 65.12 1176 LYS A C 1
ATOM 9047 O O . LYS A 1 1176 ? 20.352 -24.578 48.538 1.00 65.12 1176 LYS A O 1
ATOM 9052 N N . GLU A 1 1177 ? 20.122 -22.597 47.511 1.00 56.94 1177 GLU A N 1
ATOM 9053 C CA . GLU A 1 1177 ? 20.479 -23.082 46.172 1.00 56.94 1177 GLU A CA 1
ATOM 9054 C C . GLU A 1 1177 ? 21.997 -23.130 45.923 1.00 56.94 1177 GLU A C 1
ATOM 9056 O O . GLU A 1 1177 ? 22.467 -24.023 45.219 1.00 56.94 1177 GLU A O 1
ATOM 9061 N N . LYS A 1 1178 ? 22.772 -22.157 46.433 1.00 57.41 1178 LYS A N 1
ATOM 9062 C CA . LYS A 1 1178 ? 24.202 -21.961 46.084 1.00 57.41 1178 LYS A CA 1
ATOM 9063 C C . LYS A 1 1178 ? 25.081 -21.482 47.257 1.00 57.41 1178 LYS A C 1
ATOM 9065 O O . LYS A 1 1178 ? 26.130 -20.869 47.039 1.00 57.41 1178 LYS A O 1
ATOM 9070 N N . GLY A 1 1179 ? 24.674 -21.731 48.503 1.00 56.09 1179 GLY A N 1
ATOM 9071 C CA . GLY A 1 1179 ? 25.447 -21.393 49.706 1.00 56.09 1179 GLY A CA 1
ATOM 9072 C C . GLY A 1 1179 ? 25.737 -19.894 49.852 1.00 56.09 1179 GLY A C 1
ATOM 9073 O O . GLY A 1 1179 ? 24.984 -19.049 49.372 1.00 56.09 1179 GLY A O 1
ATOM 9074 N N . ALA A 1 1180 ? 26.848 -19.538 50.503 1.00 45.44 1180 ALA A N 1
ATOM 9075 C CA . ALA A 1 1180 ? 27.208 -18.139 50.772 1.00 45.44 1180 ALA A CA 1
ATOM 9076 C C . ALA A 1 1180 ? 27.308 -17.266 49.500 1.00 45.44 1180 ALA A C 1
ATOM 9078 O O . ALA A 1 1180 ? 26.890 -16.109 49.513 1.00 45.44 1180 ALA A O 1
ATOM 9079 N N . LEU A 1 1181 ? 27.784 -17.828 48.382 1.00 41.91 1181 LEU A N 1
ATOM 9080 C CA . LEU A 1 1181 ? 27.832 -17.127 47.094 1.00 41.91 1181 LEU A CA 1
ATOM 9081 C C . LEU A 1 1181 ? 26.418 -16.853 46.551 1.00 41.91 1181 LEU A C 1
ATOM 9083 O O . LEU A 1 1181 ? 26.136 -15.765 46.052 1.00 41.91 1181 LEU A O 1
ATOM 9087 N N . GLY A 1 1182 ? 25.509 -17.818 46.708 1.00 45.00 1182 GLY A N 1
ATOM 9088 C CA . GLY A 1 1182 ? 24.092 -17.650 46.402 1.00 45.00 1182 GLY A CA 1
ATOM 9089 C C . GLY A 1 1182 ? 23.393 -16.619 47.286 1.00 45.00 1182 GLY A C 1
ATOM 9090 O O . GLY A 1 1182 ? 22.585 -15.848 46.779 1.00 45.00 1182 GLY A O 1
ATOM 9091 N N . ALA A 1 1183 ? 23.736 -16.543 48.576 1.00 43.59 1183 ALA A N 1
ATOM 9092 C CA . ALA A 1 1183 ? 23.221 -15.502 49.468 1.00 43.59 1183 ALA A CA 1
ATOM 9093 C C . ALA A 1 1183 ? 23.638 -14.099 49.009 1.00 43.59 1183 ALA A C 1
ATOM 9095 O O . ALA A 1 1183 ? 22.793 -13.212 48.946 1.00 43.59 1183 ALA A O 1
ATOM 9096 N N . ALA A 1 1184 ? 24.906 -13.902 48.628 1.00 42.69 1184 ALA A N 1
ATOM 9097 C CA . ALA A 1 1184 ? 25.392 -12.617 48.121 1.00 42.69 1184 ALA A CA 1
ATOM 9098 C C . ALA A 1 1184 ? 24.663 -12.183 46.832 1.00 42.69 1184 ALA A C 1
ATOM 9100 O O . ALA A 1 1184 ? 24.232 -11.035 46.717 1.00 42.69 1184 ALA A O 1
ATOM 9101 N N . VAL A 1 1185 ? 24.441 -13.116 45.896 1.00 41.62 1185 VAL A N 1
ATOM 9102 C CA . VAL A 1 1185 ? 23.624 -12.871 44.691 1.00 41.62 1185 VAL A CA 1
ATOM 9103 C C . VAL A 1 1185 ? 22.163 -12.576 45.057 1.00 41.62 1185 VAL A C 1
ATOM 9105 O O . VAL A 1 1185 ? 21.558 -11.669 44.485 1.00 41.62 1185 VAL A O 1
ATOM 9108 N N . GLY A 1 1186 ? 21.602 -13.281 46.041 1.00 40.16 1186 GLY A N 1
ATOM 9109 C CA . GLY A 1 1186 ? 20.253 -13.046 46.556 1.00 40.16 1186 GLY A CA 1
ATOM 9110 C C . GLY A 1 1186 ? 20.083 -11.682 47.235 1.00 40.16 1186 GLY A C 1
ATOM 9111 O O . GLY A 1 1186 ? 19.051 -11.048 47.047 1.00 40.16 1186 GLY A O 1
ATOM 9112 N N . VAL A 1 1187 ? 21.101 -11.173 47.939 1.00 44.19 1187 VAL A N 1
ATOM 9113 C CA . VAL A 1 1187 ? 21.116 -9.804 48.497 1.00 44.19 1187 VAL A CA 1
ATOM 9114 C C . VAL A 1 1187 ? 21.122 -8.760 47.382 1.00 44.19 1187 VAL A C 1
ATOM 9116 O O . VAL A 1 1187 ? 20.312 -7.835 47.419 1.00 44.19 1187 VAL A O 1
ATOM 9119 N N . GLY A 1 1188 ? 21.963 -8.927 46.356 1.00 39.16 1188 GLY A N 1
ATOM 9120 C CA . GLY A 1 1188 ? 21.957 -8.040 45.186 1.00 39.16 1188 GLY A CA 1
ATOM 9121 C C . GLY A 1 1188 ? 20.617 -8.054 44.437 1.00 39.16 1188 GLY A C 1
ATOM 9122 O O . GLY A 1 1188 ? 20.105 -7.003 44.053 1.00 39.16 1188 GLY A O 1
ATOM 9123 N N . THR A 1 1189 ? 20.011 -9.235 44.295 1.00 41.91 1189 THR A N 1
ATOM 9124 C CA . THR A 1 1189 ? 18.711 -9.420 43.627 1.00 41.91 1189 THR A CA 1
ATOM 9125 C C . THR A 1 1189 ? 17.566 -8.814 44.445 1.00 41.91 1189 THR A C 1
ATOM 9127 O O . THR A 1 1189 ? 16.758 -8.068 43.898 1.00 41.91 1189 THR A O 1
ATOM 9130 N N . GLY A 1 1190 ? 17.535 -9.041 45.762 1.00 40.59 1190 GLY A N 1
ATOM 9131 C CA . GLY A 1 1190 ? 16.543 -8.468 46.674 1.00 40.59 1190 GLY A CA 1
ATOM 9132 C C . GLY A 1 1190 ? 16.620 -6.939 46.763 1.00 40.59 1190 GLY A C 1
ATOM 9133 O O . GLY A 1 1190 ? 15.590 -6.267 46.746 1.00 40.59 1190 GLY A O 1
ATOM 9134 N N . ALA A 1 1191 ? 17.830 -6.367 46.776 1.00 41.84 1191 ALA A N 1
ATOM 9135 C CA . ALA A 1 1191 ? 18.035 -4.917 46.753 1.00 41.84 1191 ALA A CA 1
ATOM 9136 C C . ALA A 1 1191 ? 17.581 -4.269 45.429 1.00 41.84 1191 ALA A C 1
ATOM 9138 O O . ALA A 1 1191 ? 17.014 -3.176 45.439 1.00 41.84 1191 ALA A O 1
ATOM 9139 N N . LEU A 1 1192 ? 17.775 -4.950 44.294 1.00 36.91 1192 LEU A N 1
ATOM 9140 C CA . LEU A 1 1192 ? 17.268 -4.512 42.989 1.00 36.91 1192 LEU A CA 1
ATOM 9141 C C . LEU A 1 1192 ? 15.735 -4.657 42.894 1.00 36.91 1192 LEU A C 1
ATOM 9143 O O . LEU A 1 1192 ? 15.045 -3.765 42.400 1.00 36.91 1192 LEU A O 1
ATOM 9147 N N . ASN A 1 1193 ? 15.182 -5.745 43.434 1.00 42.06 1193 ASN A N 1
ATOM 9148 C CA . ASN A 1 1193 ? 13.739 -5.972 43.526 1.00 42.06 1193 ASN A CA 1
ATOM 9149 C C . ASN A 1 1193 ? 13.032 -4.906 44.385 1.00 42.06 1193 ASN A C 1
ATOM 9151 O O . ASN A 1 1193 ? 11.922 -4.498 44.036 1.00 42.06 1193 ASN A O 1
ATOM 9155 N N . LEU A 1 1194 ? 13.677 -4.411 45.450 1.00 42.06 1194 LEU A N 1
ATOM 9156 C CA . LEU A 1 1194 ? 13.156 -3.336 46.305 1.00 42.06 1194 LEU A CA 1
ATOM 9157 C C . LEU A 1 1194 ? 12.964 -2.009 45.553 1.00 42.06 1194 LEU A C 1
ATOM 9159 O O . LEU A 1 1194 ? 12.080 -1.241 45.915 1.00 42.06 1194 LEU A O 1
ATOM 9163 N N . THR A 1 1195 ? 13.756 -1.707 44.522 1.00 38.44 1195 THR A N 1
ATOM 9164 C CA . THR A 1 1195 ? 13.601 -0.452 43.764 1.00 38.44 1195 THR A CA 1
ATOM 9165 C C . THR A 1 1195 ? 12.656 -0.614 42.574 1.00 38.44 1195 THR A C 1
ATOM 9167 O O . THR A 1 1195 ? 11.790 0.235 42.360 1.00 38.44 1195 THR A O 1
ATOM 9170 N N . ILE A 1 1196 ? 12.758 -1.724 41.835 1.00 40.12 1196 ILE A N 1
ATOM 9171 C CA . ILE A 1 1196 ? 11.983 -1.938 40.603 1.00 40.12 1196 ILE A CA 1
ATOM 9172 C C . ILE A 1 1196 ? 10.515 -2.295 40.890 1.00 40.12 1196 ILE A C 1
ATOM 9174 O O . ILE A 1 1196 ? 9.616 -1.716 40.276 1.00 40.12 1196 ILE A O 1
ATOM 9178 N N . LYS A 1 1197 ? 10.230 -3.221 41.820 1.00 45.62 1197 LYS A N 1
ATOM 9179 C CA . LYS A 1 1197 ? 8.853 -3.717 42.033 1.00 45.62 1197 LYS A CA 1
ATOM 9180 C C . LYS A 1 1197 ? 7.900 -2.642 42.590 1.00 45.62 1197 LYS A C 1
ATOM 9182 O O . LYS A 1 1197 ? 6.793 -2.525 42.055 1.00 45.62 1197 LYS A O 1
ATOM 9187 N N . PRO A 1 1198 ? 8.296 -1.787 43.556 1.00 43.28 1198 PRO A N 1
ATOM 9188 C CA . PRO A 1 1198 ? 7.454 -0.675 43.996 1.00 43.28 1198 PRO A CA 1
ATOM 9189 C C . PRO A 1 1198 ? 7.245 0.386 42.910 1.00 43.28 1198 PRO A C 1
ATOM 9191 O O . PRO A 1 1198 ? 6.133 0.890 42.770 1.00 43.28 1198 PRO A O 1
ATOM 9194 N N . ALA A 1 1199 ? 8.264 0.685 42.093 1.00 38.66 1199 ALA A N 1
ATOM 9195 C CA . ALA A 1 1199 ? 8.138 1.622 40.974 1.00 38.66 1199 ALA A CA 1
ATOM 9196 C C . ALA A 1 1199 ? 7.148 1.117 39.906 1.00 38.66 1199 ALA A C 1
ATOM 9198 O O . ALA A 1 1199 ? 6.277 1.870 39.466 1.00 38.66 1199 ALA A O 1
ATOM 9199 N N . ALA A 1 1200 ? 7.206 -0.172 39.555 1.00 40.09 1200 ALA A N 1
ATOM 9200 C CA . ALA A 1 1200 ? 6.232 -0.806 38.665 1.00 40.09 1200 ALA A CA 1
ATOM 9201 C C . ALA A 1 1200 ? 4.808 -0.795 39.259 1.00 40.09 1200 ALA A C 1
ATOM 9203 O O . ALA A 1 1200 ? 3.844 -0.501 38.550 1.00 40.09 1200 ALA A O 1
ATOM 9204 N N . GLY A 1 1201 ? 4.670 -1.038 40.567 1.00 41.94 1201 GLY A N 1
ATOM 9205 C CA . GLY A 1 1201 ? 3.391 -0.937 41.276 1.00 41.94 1201 GLY A CA 1
ATOM 9206 C C . GLY A 1 1201 ? 2.806 0.482 41.273 1.00 41.94 1201 GLY A C 1
ATOM 9207 O O . GLY A 1 1201 ? 1.613 0.659 41.025 1.00 41.94 1201 GLY A O 1
ATOM 9208 N N . ILE A 1 1202 ? 3.641 1.506 41.478 1.00 43.50 1202 ILE A N 1
ATOM 9209 C CA . ILE A 1 1202 ? 3.264 2.925 41.349 1.00 43.50 1202 ILE A CA 1
ATOM 9210 C C . ILE A 1 1202 ? 2.816 3.234 39.915 1.00 43.50 1202 ILE A C 1
ATOM 9212 O O . ILE A 1 1202 ? 1.788 3.881 39.720 1.00 43.50 1202 ILE A O 1
ATOM 9216 N N . PHE A 1 1203 ? 3.529 2.740 38.901 1.00 39.84 1203 PHE A N 1
ATOM 9217 C CA . PHE A 1 1203 ? 3.144 2.951 37.506 1.00 39.84 1203 PHE A CA 1
ATOM 9218 C C . PHE A 1 1203 ? 1.790 2.301 37.172 1.00 39.84 1203 PHE A C 1
ATOM 9220 O O . PHE A 1 1203 ? 0.957 2.925 36.511 1.00 39.84 1203 PHE A O 1
ATOM 9227 N N . GLN A 1 1204 ? 1.514 1.091 37.671 1.00 41.09 1204 GLN A N 1
ATOM 9228 C CA . GLN A 1 1204 ? 0.207 0.435 37.510 1.00 41.09 1204 GLN A CA 1
ATOM 9229 C C . GLN A 1 1204 ? -0.929 1.188 38.223 1.00 41.09 1204 GLN A C 1
ATOM 9231 O O . GLN A 1 1204 ? -2.039 1.245 37.690 1.00 41.09 1204 GLN A O 1
ATOM 9236 N N . LEU A 1 1205 ? -0.657 1.830 39.368 1.00 43.25 1205 LEU A N 1
ATOM 9237 C CA . LEU A 1 1205 ? -1.636 2.649 40.094 1.00 43.25 1205 LEU A CA 1
ATOM 9238 C C . LEU A 1 1205 ? -2.170 3.825 39.263 1.00 43.25 1205 LEU A C 1
ATOM 9240 O O . LEU A 1 1205 ? -3.341 4.173 39.394 1.00 43.25 1205 LEU A O 1
ATOM 9244 N N . PHE A 1 1206 ? -1.329 4.427 38.416 1.00 41.31 1206 PHE A N 1
ATOM 9245 C CA . PHE A 1 1206 ? -1.697 5.583 37.591 1.00 41.31 1206 PHE A CA 1
ATOM 9246 C C . PHE A 1 1206 ? -2.099 5.216 36.156 1.00 41.31 1206 PHE A C 1
ATOM 9248 O O . PHE A 1 1206 ? -3.023 5.821 35.614 1.00 41.31 1206 PHE A O 1
ATOM 9255 N N . SER A 1 1207 ? -1.463 4.216 35.541 1.00 38.25 1207 SER A N 1
ATOM 9256 C CA . SER A 1 1207 ? -1.765 3.810 34.159 1.00 38.25 1207 SER A CA 1
ATOM 9257 C C . SER A 1 1207 ? -3.107 3.083 34.025 1.00 38.25 1207 SER A C 1
ATOM 9259 O O . SER A 1 1207 ? -3.893 3.428 33.145 1.00 38.25 1207 SER A O 1
ATOM 9261 N N . MET A 1 1208 ? -3.426 2.136 34.915 1.00 47.47 1208 MET A N 1
ATOM 9262 C CA . MET A 1 1208 ? -4.636 1.305 34.797 1.00 47.47 1208 MET A CA 1
ATOM 9263 C C . MET A 1 1208 ? -5.955 2.105 34.908 1.00 47.47 1208 MET A C 1
ATOM 9265 O O . MET A 1 1208 ? -6.872 1.842 34.121 1.00 47.47 1208 MET A O 1
ATOM 9269 N N . PRO A 1 1209 ? -6.101 3.111 35.801 1.00 45.47 1209 PRO A N 1
ATOM 9270 C CA . PRO A 1 1209 ? -7.283 3.976 35.814 1.00 45.47 1209 PRO A CA 1
ATOM 9271 C C . PRO A 1 1209 ? -7.390 4.873 34.579 1.00 45.47 1209 PRO A C 1
ATOM 9273 O O . PRO A 1 1209 ? -8.498 5.083 34.083 1.00 45.47 1209 PRO A O 1
ATOM 9276 N N . VAL A 1 1210 ? -6.261 5.378 34.064 1.00 42.25 1210 VAL A N 1
ATOM 9277 C CA . VAL A 1 1210 ? -6.224 6.202 32.844 1.00 42.25 1210 VAL A CA 1
ATOM 9278 C C . VAL A 1 1210 ? -6.612 5.367 31.629 1.00 42.25 1210 VAL A C 1
ATOM 9280 O O . VAL A 1 1210 ? -7.467 5.795 30.860 1.00 42.25 1210 VAL A O 1
ATOM 9283 N N . GLU A 1 1211 ? -6.093 4.147 31.488 1.00 39.88 1211 GLU A N 1
ATOM 9284 C CA . GLU A 1 1211 ? -6.490 3.241 30.407 1.00 39.88 1211 GLU A CA 1
ATOM 9285 C C . GLU A 1 1211 ? -7.980 2.870 30.504 1.00 39.88 1211 GLU A C 1
ATOM 9287 O O . GLU A 1 1211 ? -8.709 2.925 29.512 1.00 39.88 1211 GLU A O 1
ATOM 9292 N N . GLY A 1 1212 ? -8.473 2.574 31.711 1.00 42.12 1212 GLY A N 1
ATOM 9293 C CA . GLY A 1 1212 ? -9.896 2.341 31.960 1.00 42.12 1212 GLY A CA 1
ATOM 9294 C C . GLY A 1 1212 ? -10.782 3.562 31.669 1.00 42.12 1212 GLY A C 1
ATOM 9295 O O . GLY A 1 1212 ? -11.923 3.393 31.234 1.00 42.12 1212 GLY A O 1
ATOM 9296 N N . GLY A 1 1213 ? -10.267 4.778 31.875 1.00 40.41 1213 GLY A N 1
ATOM 9297 C CA . GLY A 1 1213 ? -10.916 6.040 31.514 1.00 40.41 1213 GLY A CA 1
ATOM 9298 C C . GLY A 1 1213 ? -10.939 6.278 30.004 1.00 40.41 1213 GLY A C 1
ATOM 9299 O O . GLY A 1 1213 ? -11.999 6.545 29.447 1.00 40.41 1213 GLY A O 1
ATOM 9300 N N . VAL A 1 1214 ? -9.810 6.087 29.317 1.00 39.50 1214 VAL A N 1
ATOM 9301 C CA . VAL A 1 1214 ? -9.701 6.186 27.850 1.00 39.50 1214 VAL A CA 1
ATOM 9302 C C . VAL A 1 1214 ? -10.614 5.167 27.161 1.00 39.50 1214 VAL A C 1
ATOM 9304 O O . VAL A 1 1214 ? -11.316 5.528 26.219 1.00 39.50 1214 VAL A O 1
ATOM 9307 N N . ARG A 1 1215 ? -10.691 3.923 27.658 1.00 45.81 1215 ARG A N 1
ATOM 9308 C CA . ARG A 1 1215 ? -11.648 2.904 27.177 1.00 45.81 1215 ARG A CA 1
ATOM 9309 C C . ARG A 1 1215 ? -13.113 3.351 27.367 1.00 45.81 1215 ARG A C 1
ATOM 9311 O O . ARG A 1 1215 ? -13.928 3.162 26.465 1.00 45.81 1215 ARG A O 1
ATOM 9318 N N . GLY A 1 1216 ? -13.440 3.980 28.500 1.00 42.53 1216 GLY A N 1
ATOM 9319 C CA . GLY A 1 1216 ? -14.780 4.516 28.791 1.00 42.53 1216 GLY A CA 1
ATOM 9320 C C . GLY A 1 1216 ? -15.164 5.758 27.975 1.00 42.53 1216 GLY A C 1
ATOM 9321 O O . GLY A 1 1216 ? -16.316 5.910 27.596 1.00 42.53 1216 GLY A O 1
ATOM 9322 N N . ILE A 1 1217 ? -14.204 6.624 27.645 1.00 41.62 1217 ILE A N 1
ATOM 9323 C CA . ILE A 1 1217 ? -14.430 7.775 26.756 1.00 41.62 1217 ILE A CA 1
ATOM 9324 C C . ILE A 1 1217 ? -14.558 7.302 25.301 1.00 41.62 1217 ILE A C 1
ATOM 9326 O O . ILE A 1 1217 ? -15.426 7.764 24.568 1.00 41.62 1217 ILE A O 1
ATOM 9330 N N . ARG A 1 1218 ? -13.744 6.331 24.871 1.00 40.25 1218 ARG A N 1
ATOM 9331 C CA . ARG A 1 1218 ? -13.779 5.783 23.505 1.00 40.25 1218 ARG A CA 1
ATOM 9332 C C . ARG A 1 1218 ? -15.130 5.169 23.129 1.00 40.25 1218 ARG A C 1
ATOM 9334 O O . ARG A 1 1218 ? -15.557 5.303 21.984 1.00 40.25 1218 ARG A O 1
ATOM 9341 N N . THR A 1 1219 ? -15.795 4.515 24.078 1.00 42.91 1219 THR A N 1
ATOM 9342 C CA . THR A 1 1219 ? -17.128 3.918 23.877 1.00 42.91 1219 THR A CA 1
ATOM 9343 C C . THR A 1 1219 ? -18.238 4.958 23.668 1.00 42.91 1219 THR A C 1
ATOM 9345 O O . THR A 1 1219 ? -19.330 4.581 23.264 1.00 42.91 1219 THR A O 1
ATOM 9348 N N . LEU A 1 1220 ? -17.958 6.256 23.850 1.00 35.91 1220 LEU A N 1
ATOM 9349 C CA . LEU A 1 1220 ? -18.864 7.364 23.509 1.00 35.91 1220 LEU A CA 1
ATOM 9350 C C . LEU A 1 1220 ? -18.617 7.956 22.105 1.00 35.91 1220 LEU A C 1
ATOM 9352 O O . LEU A 1 1220 ? -19.444 8.720 21.621 1.00 35.91 1220 LEU A O 1
ATOM 9356 N N . PHE A 1 1221 ? -17.490 7.632 21.456 1.00 36.50 1221 PHE A N 1
ATOM 9357 C CA . PHE A 1 1221 ? -17.036 8.261 20.198 1.00 36.50 1221 PHE A CA 1
ATOM 9358 C C . PHE A 1 1221 ? -16.720 7.265 19.069 1.00 36.50 1221 PHE A C 1
ATOM 9360 O O . PHE A 1 1221 ? -16.111 7.631 18.063 1.00 36.50 1221 PHE A O 1
ATOM 9367 N N . SER A 1 1222 ? -17.103 6.000 19.227 1.00 38.94 1222 SER A N 1
ATOM 9368 C CA . SER A 1 1222 ? -17.068 5.002 18.154 1.00 38.94 1222 SER A CA 1
ATOM 9369 C C . SER A 1 1222 ? -18.493 4.709 17.693 1.00 38.94 1222 SER A C 1
ATOM 9371 O O . SER A 1 1222 ? -19.399 4.612 18.518 1.00 38.94 1222 SER A O 1
ATOM 9373 N N . LYS A 1 1223 ? -18.692 4.549 16.378 1.00 45.19 1223 LYS A N 1
ATOM 9374 C CA . LYS A 1 1223 ? -19.902 3.901 15.856 1.00 45.19 1223 LYS A CA 1
ATOM 9375 C C . LYS A 1 1223 ? -19.922 2.494 16.460 1.00 45.19 1223 LYS A C 1
ATOM 9377 O O . LYS A 1 1223 ? -18.940 1.763 16.322 1.00 45.19 1223 LYS A O 1
ATOM 9382 N N . ASP A 1 1224 ? -20.969 2.148 17.200 1.00 52.62 1224 ASP A N 1
ATOM 9383 C CA . ASP A 1 1224 ? -20.953 0.941 18.024 1.00 52.62 1224 ASP A CA 1
ATOM 9384 C C . ASP A 1 1224 ? -21.218 -0.313 17.178 1.00 52.62 1224 ASP A C 1
ATOM 9386 O O . ASP A 1 1224 ? -22.349 -0.779 17.045 1.00 52.62 1224 ASP A O 1
ATOM 9390 N N . VAL A 1 1225 ? -20.135 -0.886 16.644 1.00 57.44 1225 VAL A N 1
ATOM 9391 C CA . VAL A 1 1225 ? -20.117 -2.159 15.901 1.00 57.44 1225 VAL A CA 1
ATOM 9392 C C . VAL A 1 1225 ? -20.774 -3.300 16.698 1.00 57.44 1225 VAL A C 1
ATOM 9394 O O . VAL A 1 1225 ? -21.211 -4.291 16.114 1.00 57.44 1225 VAL A O 1
ATOM 9397 N N . SER A 1 1226 ? -20.900 -3.198 18.031 1.00 64.25 1226 SER A N 1
ATOM 9398 C CA . SER A 1 1226 ? -21.650 -4.191 18.804 1.00 64.25 1226 SER A CA 1
ATOM 9399 C C . SER A 1 1226 ? -23.168 -4.075 18.623 1.00 64.25 1226 SER A C 1
ATOM 9401 O O . SER A 1 1226 ? -23.833 -5.108 18.634 1.00 64.25 1226 SER A O 1
ATOM 9403 N N . GLN A 1 1227 ? -23.726 -2.884 18.377 1.00 71.44 1227 GLN A N 1
ATOM 9404 C CA . GLN A 1 1227 ? -25.172 -2.681 18.200 1.00 71.44 1227 GLN A CA 1
ATOM 9405 C C . GLN A 1 1227 ? -25.671 -3.194 16.847 1.00 71.44 1227 GLN A C 1
ATOM 9407 O O . GLN A 1 1227 ? -26.652 -3.935 16.807 1.00 71.44 1227 GLN A O 1
ATOM 9412 N N . GLU A 1 1228 ? -24.966 -2.881 15.757 1.00 72.44 1228 GLU A N 1
ATOM 9413 C CA . GLU A 1 1228 ? -25.291 -3.380 14.411 1.00 72.44 1228 GLU A CA 1
ATOM 9414 C C . GLU A 1 1228 ? -25.212 -4.927 14.381 1.00 72.44 1228 GLU A C 1
ATOM 9416 O O . GLU A 1 1228 ? -26.135 -5.600 13.914 1.00 72.44 1228 GLU A O 1
ATOM 9421 N N . ARG A 1 1229 ? -24.201 -5.522 15.039 1.00 78.56 1229 ARG A N 1
ATOM 9422 C CA . ARG A 1 1229 ? -24.109 -6.982 15.257 1.00 78.56 1229 ARG A CA 1
ATOM 9423 C C . ARG A 1 1229 ? -25.216 -7.550 16.150 1.00 78.56 1229 ARG A C 1
ATOM 9425 O O . ARG A 1 1229 ? -25.712 -8.638 15.867 1.00 78.56 1229 ARG A O 1
ATOM 9432 N N . VAL A 1 1230 ? -25.596 -6.862 17.229 1.00 84.56 1230 VAL A N 1
ATOM 9433 C CA . VAL A 1 1230 ? -26.698 -7.275 18.120 1.00 84.56 1230 VAL A CA 1
ATOM 9434 C C . VAL A 1 1230 ? -28.027 -7.288 17.366 1.00 84.56 1230 VAL A C 1
ATOM 9436 O O . VAL A 1 1230 ? -28.807 -8.220 17.554 1.00 84.56 1230 VAL A O 1
ATOM 9439 N N . ALA A 1 1231 ? -28.277 -6.310 16.492 1.00 83.06 1231 ALA A N 1
ATOM 9440 C CA . ALA A 1 1231 ? -29.458 -6.288 15.634 1.00 83.06 1231 ALA A CA 1
ATOM 9441 C C . ALA A 1 1231 ? -29.459 -7.470 14.650 1.00 83.06 1231 ALA A C 1
ATOM 9443 O O . ALA A 1 1231 ? -30.436 -8.218 14.589 1.00 83.06 1231 ALA A O 1
ATOM 9444 N N . ALA A 1 1232 ? -28.345 -7.710 13.953 1.00 83.00 1232 ALA A N 1
ATOM 9445 C CA . ALA A 1 1232 ? -28.247 -8.795 12.980 1.00 83.00 1232 ALA A CA 1
ATOM 9446 C C . ALA A 1 1232 ? -28.356 -10.198 13.624 1.00 83.00 1232 ALA A C 1
ATOM 9448 O O . ALA A 1 1232 ? -29.113 -11.038 13.138 1.00 83.00 1232 ALA A O 1
ATOM 9449 N N . ARG A 1 1233 ? -27.721 -10.439 14.784 1.00 89.31 1233 ARG A N 1
ATOM 9450 C CA . ARG A 1 1233 ? -27.864 -11.703 15.548 1.00 89.31 1233 ARG A CA 1
ATOM 9451 C C . ARG A 1 1233 ? -29.242 -11.885 16.206 1.00 89.31 1233 ARG A C 1
ATOM 9453 O O . ARG A 1 1233 ? -29.591 -13.003 16.583 1.00 89.31 1233 ARG A O 1
ATOM 9460 N N . ARG A 1 1234 ? -30.036 -10.816 16.357 1.00 87.75 1234 ARG A N 1
ATOM 9461 C CA . ARG A 1 1234 ? -31.463 -10.904 16.731 1.00 87.75 1234 ARG A CA 1
ATOM 9462 C C . ARG A 1 1234 ? -32.328 -11.284 15.532 1.00 87.75 1234 ARG A C 1
ATOM 9464 O O . ARG A 1 1234 ? -33.173 -12.160 15.672 1.00 87.75 1234 ARG A O 1
ATOM 9471 N N . ALA A 1 1235 ? -32.083 -10.691 14.363 1.00 85.38 1235 ALA A N 1
ATOM 9472 C CA . ALA A 1 1235 ? -32.768 -11.063 13.125 1.00 85.38 1235 ALA A CA 1
ATOM 9473 C C . ALA A 1 1235 ? -32.541 -12.547 12.773 1.00 85.38 1235 ALA A C 1
ATOM 9475 O O . ALA A 1 1235 ? -33.504 -13.253 12.489 1.00 85.38 1235 ALA A O 1
ATOM 9476 N N . GLU A 1 1236 ? -31.304 -13.039 12.906 1.00 87.38 1236 GLU A N 1
ATOM 9477 C CA . GLU A 1 1236 ? -30.950 -14.463 12.778 1.00 87.38 1236 GLU A CA 1
ATOM 9478 C C . GLU A 1 1236 ? -31.776 -15.359 13.722 1.00 87.38 1236 GLU A C 1
ATOM 9480 O O . GLU A 1 1236 ? -32.339 -16.365 13.296 1.00 87.38 1236 GLU A O 1
ATOM 9485 N N . GLY A 1 1237 ? -31.899 -14.977 14.999 1.00 89.88 1237 GLY A N 1
ATOM 9486 C CA . GLY A 1 1237 ? -32.663 -15.741 15.990 1.00 89.88 1237 GLY A CA 1
ATOM 9487 C C . GLY A 1 1237 ? -34.164 -15.778 15.702 1.00 89.88 1237 GLY A C 1
ATOM 9488 O O . GLY A 1 1237 ? -34.789 -16.823 15.868 1.00 89.88 1237 GLY A O 1
ATOM 9489 N N . ILE A 1 1238 ? -34.733 -14.664 15.233 1.00 89.12 1238 ILE A N 1
ATOM 9490 C CA . ILE A 1 1238 ? -36.144 -14.563 14.830 1.00 89.12 1238 ILE A CA 1
ATOM 9491 C C . ILE A 1 1238 ? -36.412 -15.405 13.573 1.00 89.12 1238 ILE A C 1
ATOM 9493 O O . ILE A 1 1238 ? -37.394 -16.141 13.539 1.00 89.12 1238 ILE A O 1
ATOM 9497 N N . HIS A 1 1239 ? -35.525 -15.355 12.572 1.00 87.19 1239 HIS A N 1
ATOM 9498 C CA . HIS A 1 1239 ? -35.624 -16.177 11.360 1.00 87.19 1239 HIS A CA 1
ATOM 9499 C C . HIS A 1 1239 ? -35.607 -17.671 11.710 1.00 87.19 1239 HIS A C 1
ATOM 9501 O O . HIS A 1 1239 ? -36.539 -18.399 11.375 1.00 87.19 1239 HIS A O 1
ATOM 9507 N N . ALA A 1 1240 ? -34.616 -18.097 12.499 1.00 87.88 1240 ALA A N 1
ATOM 9508 C CA . ALA A 1 1240 ? -34.478 -19.483 12.931 1.00 87.88 1240 ALA A CA 1
ATOM 9509 C C . ALA A 1 1240 ? -35.627 -19.964 13.838 1.00 87.88 1240 ALA A C 1
ATOM 9511 O O . ALA A 1 1240 ? -35.908 -21.159 13.867 1.00 87.88 1240 ALA A O 1
ATOM 9512 N N . LEU A 1 1241 ? -36.303 -19.071 14.577 1.00 89.75 1241 LEU A N 1
ATOM 9513 C CA . LEU A 1 1241 ? -37.530 -19.422 15.302 1.00 89.75 1241 LEU A CA 1
ATOM 9514 C C . LEU A 1 1241 ? -38.699 -19.648 14.332 1.00 89.75 1241 LEU A C 1
ATOM 9516 O O . LEU A 1 1241 ? -39.397 -20.652 14.459 1.00 89.75 1241 LEU A O 1
ATOM 9520 N N . ASN A 1 1242 ? -38.886 -18.756 13.355 1.00 88.38 1242 ASN A N 1
ATOM 9521 C CA . ASN A 1 1242 ? -39.978 -18.829 12.378 1.00 88.38 1242 ASN A CA 1
ATOM 9522 C C . ASN A 1 1242 ? -39.887 -20.058 11.454 1.00 88.38 1242 ASN A C 1
ATOM 9524 O O . ASN A 1 1242 ? -40.916 -20.556 11.007 1.00 88.38 1242 ASN A O 1
ATOM 9528 N N . GLU A 1 1243 ? -38.676 -20.545 11.172 1.00 87.69 1243 GLU A N 1
ATOM 9529 C CA . GLU A 1 1243 ? -38.437 -21.765 10.383 1.00 87.69 1243 GLU A CA 1
ATOM 9530 C C . GLU A 1 1243 ? -38.496 -23.062 11.214 1.00 87.69 1243 GLU A C 1
ATOM 9532 O O . GLU A 1 1243 ? -38.562 -24.152 10.647 1.00 87.69 1243 GLU A O 1
ATOM 9537 N N . SER A 1 1244 ? -38.463 -22.967 12.548 1.00 90.25 1244 SER A N 1
ATOM 9538 C CA . SER A 1 1244 ? -38.421 -24.138 13.435 1.00 90.25 1244 SER A CA 1
ATOM 9539 C C . SER A 1 1244 ? -39.776 -24.815 13.623 1.00 90.25 1244 SER A C 1
ATOM 9541 O O . SER A 1 1244 ? -40.828 -24.173 13.637 1.00 90.25 1244 SER A O 1
ATOM 9543 N N . ASN A 1 1245 ? -39.748 -26.123 13.884 1.00 91.75 1245 ASN A N 1
ATOM 9544 C CA . ASN A 1 1245 ? -40.928 -26.846 14.357 1.00 91.75 1245 ASN A CA 1
ATOM 9545 C C . ASN A 1 1245 ? -41.009 -26.885 15.899 1.00 91.75 1245 ASN A C 1
ATOM 9547 O O . ASN A 1 1245 ? -40.016 -26.715 16.608 1.00 91.75 1245 ASN A O 1
ATOM 9551 N N . GLN A 1 1246 ? -42.204 -27.157 16.434 1.00 89.19 1246 GLN A N 1
ATOM 9552 C CA . GLN A 1 1246 ? -42.453 -27.171 17.881 1.00 89.19 1246 GLN A CA 1
ATOM 9553 C C . GLN A 1 1246 ? -41.554 -28.163 18.645 1.00 89.19 1246 GLN A C 1
ATOM 9555 O O . GLN A 1 1246 ? -41.128 -27.858 19.758 1.00 89.19 1246 GLN A O 1
ATOM 9560 N N . THR A 1 1247 ? -41.203 -29.310 18.053 1.00 90.44 1247 THR A N 1
ATOM 9561 C CA . THR A 1 1247 ? -40.340 -30.313 18.696 1.00 90.44 1247 THR A CA 1
ATOM 9562 C C . THR A 1 1247 ? -38.907 -29.803 18.881 1.00 90.44 1247 THR A C 1
ATOM 9564 O O . THR A 1 1247 ? -38.316 -30.031 19.934 1.00 90.44 1247 THR A O 1
ATOM 9567 N N . GLU A 1 1248 ? -38.351 -29.050 17.924 1.00 89.62 1248 GLU A N 1
ATOM 9568 C CA . GLU A 1 1248 ? -37.037 -28.400 18.089 1.00 89.62 1248 GLU A CA 1
ATOM 9569 C C . GLU A 1 1248 ? -37.035 -27.384 19.240 1.00 89.62 1248 GLU A C 1
ATOM 9571 O O . GLU A 1 1248 ? -36.078 -27.315 20.015 1.00 89.62 1248 GLU A O 1
ATOM 9576 N N . GLN A 1 1249 ? -38.115 -26.610 19.378 1.00 92.81 1249 GLN A N 1
ATOM 9577 C CA . GLN A 1 1249 ? -38.262 -25.637 20.463 1.00 92.81 1249 GLN A CA 1
ATOM 9578 C C . GLN A 1 1249 ? -38.367 -26.335 21.827 1.00 92.81 1249 GLN A C 1
ATOM 9580 O O . GLN A 1 1249 ? -37.723 -25.923 22.794 1.00 92.81 1249 GLN A O 1
ATOM 9585 N N . GLU A 1 1250 ? -39.149 -27.414 21.910 1.00 92.81 1250 GLU A N 1
ATOM 9586 C CA . GLU A 1 1250 ? -39.339 -28.185 23.142 1.00 92.81 1250 GLU A CA 1
ATOM 9587 C C . GLU A 1 1250 ? -38.051 -28.875 23.606 1.00 92.81 1250 GLU A C 1
ATOM 9589 O O . GLU A 1 1250 ? -37.764 -28.854 24.804 1.00 92.81 1250 GLU 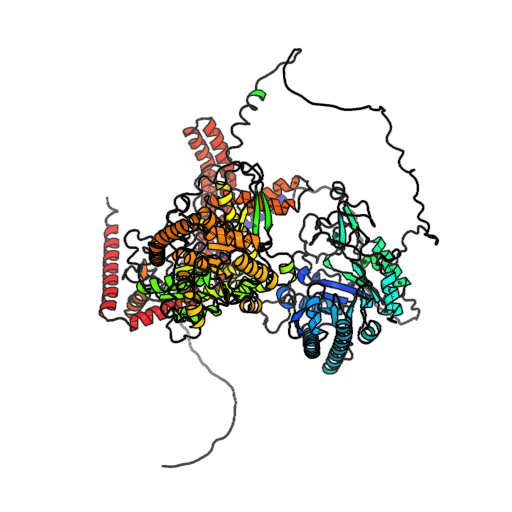A O 1
ATOM 9594 N N . VAL A 1 1251 ? -37.209 -29.366 22.687 1.00 93.50 1251 VAL A N 1
ATOM 9595 C CA . VAL A 1 1251 ? -35.870 -29.896 23.014 1.00 93.50 1251 VAL A CA 1
ATOM 9596 C C . VAL A 1 1251 ? -34.996 -28.839 23.705 1.00 93.50 1251 VAL A C 1
ATOM 9598 O O . VAL A 1 1251 ? -34.381 -29.132 24.732 1.00 93.50 1251 VAL A O 1
ATOM 9601 N N . VAL A 1 1252 ? -34.977 -27.592 23.214 1.00 94.62 1252 VAL A N 1
ATOM 9602 C CA . VAL A 1 1252 ? -34.215 -26.494 23.848 1.00 94.62 1252 VAL A CA 1
ATOM 9603 C C . VAL A 1 1252 ? -34.759 -26.160 25.244 1.00 94.62 1252 VAL A C 1
ATOM 9605 O O . VAL A 1 1252 ? -33.982 -25.974 26.186 1.00 94.62 1252 VAL A O 1
ATOM 9608 N N . VAL A 1 1253 ? -36.085 -26.104 25.404 1.00 94.12 1253 VAL A N 1
ATOM 9609 C CA . VAL A 1 1253 ? -36.739 -25.808 26.694 1.00 94.12 1253 VAL A CA 1
ATOM 9610 C C . VAL A 1 1253 ? -36.514 -26.936 27.710 1.00 94.12 1253 VAL A C 1
ATOM 9612 O O . VAL A 1 1253 ? -36.244 -26.661 28.886 1.00 94.12 1253 VAL A O 1
ATOM 9615 N N . GLN A 1 1254 ? -36.548 -28.199 27.274 1.00 94.00 1254 GLN A N 1
ATOM 9616 C CA . GLN A 1 1254 ? -36.212 -29.352 28.109 1.00 94.00 1254 GLN A CA 1
ATOM 9617 C C . GLN A 1 1254 ? -34.743 -29.301 28.546 1.00 94.00 1254 GLN A C 1
ATOM 9619 O O . GLN A 1 1254 ? -34.474 -29.342 29.748 1.00 94.00 1254 GLN A O 1
ATOM 9624 N N . ALA A 1 1255 ? -33.801 -29.118 27.615 1.00 94.38 1255 ALA A N 1
ATOM 9625 C CA . ALA A 1 1255 ? -32.372 -29.021 27.923 1.00 94.38 1255 ALA A CA 1
ATOM 9626 C C . ALA A 1 1255 ? -32.071 -27.891 28.927 1.00 94.38 1255 ALA A C 1
ATOM 9628 O O . ALA A 1 1255 ? -31.318 -28.081 29.888 1.00 94.38 1255 ALA A O 1
ATOM 9629 N N . PHE A 1 1256 ? -32.714 -26.727 28.778 1.00 95.75 1256 PHE A N 1
ATOM 9630 C CA . PHE A 1 1256 ? -32.594 -25.626 29.740 1.00 95.75 1256 PHE A CA 1
ATOM 9631 C C . PHE A 1 1256 ? -33.191 -25.969 31.116 1.00 95.75 1256 PHE A C 1
ATOM 9633 O O . PHE A 1 1256 ? -32.646 -25.585 32.155 1.00 95.75 1256 PHE A O 1
ATOM 9640 N N . THR A 1 1257 ? -34.290 -26.721 31.152 1.00 93.62 1257 THR A N 1
ATOM 9641 C CA . THR A 1 1257 ? -34.940 -27.168 32.393 1.00 93.62 1257 THR A CA 1
ATOM 9642 C C . THR A 1 1257 ? -34.091 -28.198 33.142 1.00 93.62 1257 THR A C 1
ATOM 9644 O O . THR A 1 1257 ? -33.893 -28.073 34.355 1.00 93.62 1257 THR A O 1
ATOM 9647 N N . GLU A 1 1258 ? -33.503 -29.156 32.428 1.00 92.62 1258 GLU A N 1
ATOM 9648 C CA . GLU A 1 1258 ? -32.545 -30.119 32.975 1.00 92.62 1258 GLU A CA 1
ATOM 9649 C C . GLU A 1 1258 ? -31.267 -29.430 33.471 1.00 92.62 1258 GLU A C 1
ATOM 9651 O O . GLU A 1 1258 ? -30.798 -29.723 34.577 1.00 92.62 1258 GLU A O 1
ATOM 9656 N N . TYR A 1 1259 ? -30.754 -28.442 32.727 1.00 93.00 1259 TYR A N 1
ATOM 9657 C CA . TYR A 1 1259 ? -29.644 -27.596 33.167 1.00 93.00 1259 TYR A CA 1
ATOM 9658 C C . TYR A 1 1259 ? -29.969 -26.876 34.486 1.00 93.00 1259 TYR A C 1
ATOM 9660 O O . TYR A 1 1259 ? -29.227 -27.018 35.464 1.00 93.00 1259 TYR A O 1
ATOM 9668 N N . LYS A 1 1260 ? -31.115 -26.179 34.565 1.00 91.06 1260 LYS A N 1
ATOM 9669 C CA . LYS A 1 1260 ? -31.592 -25.523 35.798 1.00 91.06 1260 LYS A CA 1
ATOM 9670 C C . LYS A 1 1260 ? -31.654 -26.512 36.969 1.00 91.06 1260 LYS A C 1
ATOM 9672 O O . LYS A 1 1260 ? -31.163 -26.206 38.060 1.00 91.06 1260 LYS A O 1
ATOM 9677 N N . ALA A 1 1261 ? -32.198 -27.711 36.749 1.00 87.88 1261 ALA A N 1
ATOM 9678 C CA . ALA A 1 1261 ? -32.294 -28.756 37.768 1.00 87.88 1261 ALA A CA 1
ATOM 9679 C C . ALA A 1 1261 ? -30.914 -29.265 38.232 1.00 87.88 1261 ALA A C 1
ATOM 9681 O O . ALA A 1 1261 ? -30.678 -29.383 39.441 1.00 87.88 1261 ALA A O 1
ATOM 9682 N N . LYS A 1 1262 ? -29.979 -29.515 37.305 1.00 87.19 1262 LYS A N 1
ATOM 9683 C CA . LYS A 1 1262 ? -28.598 -29.932 37.603 1.00 87.19 1262 LYS A CA 1
ATOM 9684 C C . LYS A 1 1262 ? -27.860 -28.874 38.424 1.00 87.19 1262 LYS A C 1
ATOM 9686 O O . LYS A 1 1262 ? -27.354 -29.184 39.504 1.00 87.19 1262 LYS A O 1
ATOM 9691 N N . THR A 1 1263 ? -27.873 -27.613 37.989 1.00 83.12 1263 THR A N 1
ATOM 9692 C CA . THR A 1 1263 ? -27.221 -26.506 38.709 1.00 83.12 1263 THR A CA 1
ATOM 9693 C C . THR A 1 1263 ? -27.792 -26.322 40.120 1.00 83.12 1263 THR A C 1
ATOM 9695 O O . THR A 1 1263 ? -27.049 -26.021 41.059 1.00 83.12 1263 THR A O 1
ATOM 9698 N N . LEU A 1 1264 ? -29.097 -26.544 40.313 1.00 79.25 1264 LEU A N 1
ATOM 9699 C CA . LEU A 1 1264 ? -29.732 -26.473 41.631 1.00 79.25 1264 LEU A CA 1
ATOM 9700 C C . LEU A 1 1264 ? -29.330 -27.647 42.547 1.00 79.25 1264 LEU A C 1
ATOM 9702 O O . LEU A 1 1264 ? -29.127 -27.439 43.747 1.00 79.25 1264 LEU A O 1
ATOM 9706 N N . ARG A 1 1265 ? -29.150 -28.858 41.997 1.00 78.00 1265 ARG A N 1
ATOM 9707 C CA . ARG A 1 1265 ? -28.596 -30.019 42.726 1.00 78.00 1265 ARG A CA 1
ATOM 9708 C C . ARG A 1 1265 ? -27.148 -29.768 43.156 1.00 78.00 1265 ARG A C 1
ATOM 9710 O O . ARG A 1 1265 ? -26.831 -29.957 44.328 1.00 78.00 1265 ARG A O 1
ATOM 9717 N N . GLU A 1 1266 ? -26.294 -29.267 42.265 1.00 76.25 1266 GLU A N 1
ATOM 9718 C CA . GLU A 1 1266 ? -24.887 -28.957 42.573 1.00 76.25 1266 GLU A CA 1
ATOM 9719 C C . GLU A 1 1266 ? -24.737 -27.871 43.652 1.00 76.25 1266 GLU A C 1
ATOM 9721 O O . GLU A 1 1266 ? -23.915 -28.007 44.564 1.00 76.25 1266 GLU A O 1
ATOM 9726 N N . ARG A 1 1267 ? -25.570 -26.818 43.603 1.00 68.75 1267 ARG A N 1
ATOM 9727 C CA . ARG A 1 1267 ? -25.625 -25.785 44.654 1.00 68.75 1267 ARG A CA 1
ATOM 9728 C C . ARG A 1 1267 ? -26.031 -26.363 46.013 1.00 68.75 1267 ARG A C 1
ATOM 9730 O O . ARG A 1 1267 ? -25.428 -25.994 47.016 1.00 68.75 1267 ARG A O 1
ATOM 9737 N N . LYS A 1 1268 ? -26.997 -27.291 46.058 1.00 63.28 1268 LYS A N 1
ATOM 9738 C CA . LYS A 1 1268 ? -27.392 -27.987 47.300 1.00 63.28 1268 LYS A CA 1
ATOM 9739 C C . LYS A 1 1268 ? -26.308 -28.953 47.801 1.00 63.28 1268 LYS A C 1
ATOM 9741 O O . LYS A 1 1268 ? -26.071 -29.015 49.004 1.00 63.28 1268 LYS A O 1
ATOM 9746 N N . GLY A 1 1269 ? -25.609 -29.655 46.906 1.00 55.69 1269 GLY A N 1
ATOM 9747 C CA . GLY A 1 1269 ? -24.526 -30.584 47.259 1.00 55.69 1269 GLY A CA 1
ATOM 9748 C C . GLY A 1 1269 ? -23.344 -29.901 47.956 1.00 55.69 1269 GLY A C 1
ATOM 9749 O O . GLY A 1 1269 ? -22.890 -30.361 49.004 1.00 55.69 1269 GLY A O 1
ATOM 9750 N N . LYS A 1 1270 ? -22.905 -28.741 47.445 1.00 52.09 1270 LYS A N 1
ATOM 9751 C CA . LYS A 1 1270 ? -21.794 -27.961 48.029 1.00 52.09 1270 LYS A CA 1
ATOM 9752 C C . LYS A 1 1270 ? -22.080 -27.401 49.434 1.00 52.09 1270 LYS A C 1
ATOM 9754 O O . LYS A 1 1270 ? -21.149 -26.953 50.094 1.00 52.09 1270 LYS A O 1
ATOM 9759 N N . GLY A 1 1271 ? -23.322 -27.478 49.920 1.00 47.62 1271 GLY A N 1
ATOM 9760 C CA . GLY A 1 1271 ? -23.685 -27.124 51.296 1.00 47.62 1271 GLY A CA 1
ATOM 9761 C C . GLY A 1 1271 ? -23.298 -28.160 52.362 1.00 47.62 1271 GLY A C 1
ATOM 9762 O O . GLY A 1 1271 ? -23.225 -27.799 53.532 1.00 47.62 1271 GLY A O 1
ATOM 9763 N N . LYS A 1 1272 ? -23.036 -29.428 51.997 1.00 47.97 1272 LYS A N 1
ATOM 9764 C CA . LYS A 1 1272 ? -22.696 -30.487 52.974 1.00 47.97 1272 LYS A CA 1
ATOM 9765 C C . LYS A 1 1272 ? -21.193 -30.676 53.223 1.00 47.97 1272 LYS A C 1
ATOM 9767 O O . LYS A 1 1272 ? -20.823 -31.189 54.270 1.00 47.97 1272 LYS A O 1
ATOM 9772 N N . GLY A 1 1273 ? -20.324 -30.219 52.320 1.00 47.00 1273 GLY A N 1
ATOM 9773 C CA . GLY A 1 1273 ? -18.862 -30.374 52.417 1.00 47.00 1273 GLY A CA 1
ATOM 9774 C C . GLY A 1 1273 ? -18.148 -29.339 53.299 1.00 47.00 1273 GLY A C 1
ATOM 9775 O O . GLY A 1 1273 ? -17.069 -28.884 52.930 1.00 47.00 1273 GLY A O 1
ATOM 9776 N N . LYS A 1 1274 ? -18.771 -28.892 54.398 1.00 40.84 1274 LYS A N 1
ATOM 9777 C CA . LYS A 1 1274 ? -18.191 -27.906 55.337 1.00 40.84 1274 LYS A CA 1
ATOM 9778 C C . LYS A 1 1274 ? -18.435 -28.216 56.824 1.00 40.84 1274 LYS A C 1
ATOM 9780 O O . LYS A 1 1274 ? -18.274 -27.335 57.663 1.00 40.84 1274 LYS A O 1
ATOM 9785 N N . MET A 1 1275 ? -18.810 -29.458 57.138 1.00 42.06 1275 MET A N 1
ATOM 9786 C CA . MET A 1 1275 ? -18.855 -30.012 58.501 1.00 42.06 1275 MET A CA 1
ATOM 9787 C C . MET A 1 1275 ? -18.269 -31.434 58.519 1.00 42.06 1275 MET A C 1
ATOM 9789 O O . MET A 1 1275 ? -18.954 -32.399 58.848 1.00 42.06 1275 MET A O 1
ATOM 9793 N N . THR A 1 1276 ? -17.001 -31.517 58.117 1.00 36.44 1276 THR A N 1
ATOM 9794 C CA . THR A 1 1276 ? -16.039 -32.615 58.319 1.00 36.44 1276 THR A CA 1
ATOM 9795 C C . THR A 1 1276 ? -14.655 -31.985 58.319 1.00 36.44 1276 THR A C 1
ATOM 9797 O O . THR A 1 1276 ? -14.392 -31.279 57.315 1.00 36.44 1276 THR A O 1
#

Solvent-accessible surface area (backbone atoms only — not comparable to full-atom values): 71536 Å² total; per-residue (Å²): 131,90,87,84,82,89,86,83,86,84,83,90,80,87,88,86,89,88,82,89,86,89,89,84,91,90,86,87,87,93,87,75,93,63,67,71,62,57,60,61,51,52,55,58,48,52,54,50,53,52,51,50,52,54,49,52,52,51,51,57,58,50,66,70,66,76,82,77,89,86,87,88,83,87,88,83,90,86,86,88,90,85,88,88,87,85,87,84,82,87,81,96,80,83,87,71,76,83,84,85,77,64,48,27,36,33,33,45,49,54,73,30,47,57,69,61,30,39,47,67,74,44,55,68,57,92,71,34,40,31,35,35,38,38,50,27,37,72,43,100,68,21,37,45,38,81,68,46,56,54,49,44,38,60,43,77,56,100,88,62,72,90,86,59,64,75,91,82,54,80,28,16,44,44,39,49,49,49,51,46,35,70,73,39,75,77,39,38,43,24,48,22,37,30,35,72,82,38,16,72,66,45,56,70,23,34,65,30,70,66,19,36,50,34,25,33,56,33,46,53,46,53,33,63,78,58,67,45,45,28,42,28,43,23,60,56,61,59,87,46,68,63,38,22,54,14,43,41,49,39,44,47,51,38,40,52,46,46,54,51,48,20,55,76,69,74,45,92,63,79,56,42,32,33,30,54,33,67,38,49,64,98,47,40,77,52,49,59,56,56,66,39,53,80,44,40,67,38,38,40,32,46,33,40,77,61,27,57,95,87,51,82,38,38,49,59,23,58,40,56,69,58,59,97,88,53,62,19,41,52,59,36,50,55,49,48,43,72,54,64,49,57,49,68,31,42,22,46,29,43,53,26,35,21,40,30,34,18,59,29,93,44,73,81,26,54,53,58,61,34,55,76,24,42,87,47,72,20,34,28,34,37,20,25,46,74,70,65,76,84,77,50,72,90,46,46,56,49,68,35,57,69,48,60,66,53,24,26,50,50,33,50,48,34,58,75,66,52,31,21,28,41,26,35,52,40,62,81,20,45,32,68,92,81,57,86,60,46,57,88,47,62,75,50,80,52,42,49,73,36,82,71,68,32,49,86,53,28,24,70,49,87,74,79,76,88,83,76,86,85,74,99,70,97,71,92,75,81,83,74,97,84,91,86,80,88,90,82,82,84,86,78,90,79,88,87,86,86,90,84,90,83,87,85,83,85,89,80,90,77,89,88,82,93,88,89,88,86,86,85,81,79,74,79,69,69,63,64,78,58,52,79,80,69,65,69,84,84,80,76,68,66,62,42,61,50,77,47,73,42,90,40,10,26,39,36,35,38,52,40,90,56,55,79,68,78,62,62,98,62,72,64,59,87,76,82,82,72,42,53,36,95,83,55,26,89,70,55,43,44,42,31,37,32,35,37,43,56,64,53,70,65,62,48,49,34,52,51,34,38,40,55,49,42,40,77,62,56,27,50,42,33,45,32,27,38,62,92,45,48,62,64,40,47,77,62,76,36,43,49,34,64,20,56,62,54,55,64,62,54,48,55,43,38,72,76,42,40,29,89,62,75,48,73,65,39,61,63,72,46,50,56,61,56,46,53,49,42,51,46,47,27,35,49,32,51,48,46,62,41,49,48,66,40,76,99,35,88,83,54,72,82,46,58,52,56,33,37,39,28,30,76,82,42,73,30,58,67,59,44,25,56,60,65,15,29,47,55,38,40,36,40,72,66,78,79,71,63,30,44,84,54,54,34,44,52,47,40,76,52,80,75,58,98,54,65,63,39,41,59,14,26,53,42,31,52,48,54,41,42,51,51,42,72,76,40,45,67,54,52,31,49,44,30,48,56,61,56,71,37,80,68,73,51,72,69,21,51,36,57,27,60,66,72,41,66,56,34,35,43,30,42,35,37,48,78,76,56,61,75,49,90,54,52,52,96,53,40,45,62,38,14,47,41,72,64,88,61,39,85,86,59,81,81,59,67,70,60,52,52,60,54,72,73,54,77,58,24,31,39,37,40,58,42,81,42,73,52,95,55,28,58,62,54,36,50,19,49,54,48,5,37,62,72,55,71,54,39,35,39,37,33,28,50,83,43,30,40,44,56,68,61,42,65,67,64,43,98,54,42,42,66,45,79,92,74,48,60,80,46,55,44,65,64,36,58,30,38,33,30,32,27,51,60,56,58,50,53,48,35,32,52,50,26,22,8,37,40,25,41,30,66,46,49,51,11,59,43,46,19,52,47,32,31,75,64,39,21,15,35,75,63,44,57,65,91,71,58,40,26,66,60,46,17,50,42,52,56,50,23,72,28,72,66,16,36,52,34,9,36,54,45,9,57,49,49,71,70,48,59,7,42,58,41,46,52,53,51,52,38,57,68,35,31,43,75,47,29,39,8,78,61,47,62,67,35,41,33,50,31,29,32,77,90,78,72,42,38,25,18,39,40,57,46,39,52,35,31,76,72,67,75,45,63,73,86,67,44,39,78,37,61,49,31,86,66,59,56,64,66,58,91,80,39,66,69,51,62,64,45,48,39,52,54,52,29,55,50,40,49,60,36,59,81,61,63,88,82,84,86,78,75,76,58,59,62,57,51,56,56,52,40,46,76,73,54,74,70,72,91,67,85,86,77,93,77,83,82,79,76,87,64,87,22,35,71,48,5,45,55,46,6,50,48,36,27,54,47,17,43,48,59,8,61,50,26,52,57,48,32,21,54,50,22,29,74,76,51,38,73,66,21,21,54,52,12,43,56,47,8,58,50,34,44,57,51,31,31,52,52,5,53,48,30,44,58,48,32,28,48,52,7,41,53,54,54,54,46,70,75,74,37,71,59,64,66,54,62,46,51,51,49,52,46,53,51,6,52,52,48,51,73,74,51,56,72,67,64,50,48,50,42,53,48,42,49,50,52,48,54,51,51,55,53,49,53,60,57,55,68,68,62,82,77,81,125

Sequence (1276 aa):
MTSSSAGYSRLATDANADAIPLSARASPDVREANESNQSRRNSRSYVRTVLYIVGILAVVMASFRFGQLSVVLPPREAPGGRPSVSGSAADHNTTRPEMANKLSVGYFVNWGIYGRKFPPSAIQADTLTHILYAFANTSPDGSVILSDKWADTDIHYPGDSWNEDQSSNLYGCFKQLYLLKKINRHLKVLLSIGGWTYSPALHPIVVDPHKRTKFVETAVTLLEDLGLDGLDVDYEFPQNDEQARGYVSLLRELRLGLDAHAQKKGTDYHFALTIAAPCGPSHYEKLHAREMDSYLTFWNLMSYDYAGSWDSVSGHQSNLFGGPGEASTDRAVKWYLSQGIRREKLVIGIPLYGRSFTNTDGPGKSYNGVGPGSWEAGSYDYRVLPLPAGHTILVKKKITYDNEEIGVTKGQWIRNEGLAGAMYWELSGDKCPSNPNRPEMEKGPGKDASPGASLVQAEKSPETPHRQAITPNGVYQSPSSEMLSQSLETVTRTEPDHFSPPAYSRYRHSDESTLEQGEASFITRFAHDISEKRGEALLGLKLDAEAAFQDDGRLQISFGRRLSKSLPPNYAEPVKEVGLDEVGFHDAPPMNVNIMIVGSRGDVQPYLALGQRLQKYGHTVRISTHETFRKLVKDSGLRFFNIGGDPHELMSYMVRNPGLIPGFESVLKGDIGKKQVMVAEMLERCCLSCYEVDEGSPNEGGFVADAIISNPPTFAHIHCAEALGIPLLLSFTMPWCATAAFPHPLVDIKQNGSHEPNAVNYYSYTLVDMLTWQGLGNVINKFRTKKLGLPSLTTASAVTMIQRSAIPWTYCISPALVPKPQDWLTHIDVVGFYFLDLAKDYVPPTELFEFIASGEPPIYVGFGSIVLKDPQEMTGAILGGIAKAGVRAIVSPGWGGLDEAMIRAAGPHVFALGNAPHDWLFQYVSAVCHHGGAGTTAIGLKCGKPTIIVPFFGDQPWWAAQLAQQGAGPEPLDSRNLTSDGFAAAIRAALSPSMVVAAQRISEMINSEDGVKNGVESFHKHLPLLNMRCDLDPKRTAVWYSPAHKLRLSAFSAQVLADRGEIDINKLKLHRSREYRTYASATDPISGTALPLLRVVNGFVHGVFRIGSTRPDKGVAQMVTSTVGGEITNGPSSEVREPKQVTGMGSGFVEGGKGFAYGFYDGVVGLVADPVKGFKEKGALGAAVGVGTGALNLTIKPAAGIFQLFSMPVEGGVRGIRTLFSKDVSQERVAARRAEGIHALNESNQTEQEVVVQAFTEYKAKTLRERKGKGKGKMT

Organism: NCBI:txid456999

Mean predicted aligned error: 21.21 Å

Nearest PDB structures (foldseek):
  1ll7-assembly2_B  TM=9.128E-01  e=7.211E-38  Coccidioides immitis
  1ll4-assembly4_D  TM=9.109E-01  e=1.617E-37  Coccidioides immitis
  2a3e-assembly1_A  TM=9.095E-01  e=5.160E-37  Aspergillus fumigatus
  1ll6-assembly4_D  TM=9.119E-01  e=8.990E-37  Coccidioides immitis
  7akq-assembly1_A  TM=9.138E-01  e=1.066E-35  Trichoderma harzianum

InterPro domains:
  IPR001223 Glycoside hydrolase family 18, catalytic domain [PF00704] (105-430)
  IPR001223 Glycoside hydrolase family 18, catalytic domain [PS51910] (102-444)
  IPR001579 Glycosyl hydrolase family 18, active site [PS01095] (228-236)
  IPR002213 UDP-glucuronosyl/UDP-glucosyltransferase [cd03784] (591-1022)
  IPR004276 Glycosyltransferase family 28, N-terminal domain [PF03033] (595-743)
  IPR010610 Erythromycin biosynthesis protein CIII-like, C-terminal domain [PF06722] (915-1001)
  IPR011583 Chitinase II/V-like, catalytic domain [SM00636] (102-430)
  IPR017853 Glycoside hydrolase superfamily [SSF51445] (101-431)
  IPR029070 Chitinase insertion domain superfamily [G3DSA:3.10.50.10] (352-401)
  IPR029070 Chitinase insertion domain superfamily [SSF54556] (353-390)
  IPR050426 Glycosyltransferase 28 [PTHR48050] (489-1107)

Radius of gyration: 39.45 Å; Cα contacts (8 Å, |Δi|>4): 2085; chains: 1; bounding box: 144×110×104 Å

Secondary structure (DSSP, 8-state):
---------------------------------STHHHHHHHHHHHHHHHHHHHHHHHHHHHHTTSS------------------------------STT--EEEEEEEGGGGSTT---GGGS-GGG-SEEEEEEEEE-TTS-EE-S-HIIIIIPPPTT--TTS-TTS---HHHHHHHHHHHH-TT-EEEEEEE-TTTHHHHHHHHH-HHHHHHHHHHHHHHHHHTT-SEEEEE-S---SHHHHHHHHHHHHHHHHHHHHHHHHTT-----EEEEEEE-SHHHHTTS-HHHHTTT-SEEEEE---SSSTTSSSB--SS-SS--TT---HHHHHHHHHHTT--GGGEEEEEESEEEEEES-SSTTB--S-----SSBTTEEEGGG-SPPGGGSSSS-EEEE---HHHHHHHHHHHHHTT--EEEEE-GGGS--TT-TTS--PPPSTTTSPPP---HHHHTT--PPP--PPPPS----PPPPS-S--SS----------------------------------SGGGTTHHHHTTTSTTSS-----EEEEE-TTS-EEEEE-TT--S-S-TTTT-----SS--TTTGGGPPP-EEEEE--S-HHHHHHHHHHHHHHHHTT-EEEEEE-GGGHHHHHHTT-EEEE--S-HHHHHHHHHHS-SSSPPHHHHHTTHHHHHHHHHHHHHHHHHHTTTSPPTT-TTS-----SEEEE-GGG--HHHHHHHHT--EEEEESS--S--SSS--TTEEEE--SS--HHHHHHHHHHHHHHHHHHHHHHHHHHHHHHTS-PPPPPHHHHTTHHHHTT--EEE-S-TTTSPPPTTS-TTEEE--------STT----HHHHHHHHTSSPPEEEE--S-B-S-HHHHHHHHHHHHHHHT--EEEE-TTBTS-HHHHHHS-TTEEE--S--HHHHTTS-S-EEE---HHHHHHHHHTT--EEE---STTHHHHHHHHHHTTSSPPPP-TTS--HHHHHHHHHHHTSHHHHHHHHHHHHHHHT--HHHHHHHHHHHTS-GGGTB-SS-TTSB--EEETTTTEEE-HHHHHHHHHTTSS-TTS-EE--S-----S--TT-HHHHHHHHHHHHHHHHHHHTT-S----STHHHHHHHHHHHTT-----S--PPPPPPP--SHHHHHHHHHHHHHHHHHHHHHHHHHHHHHHHHHHHHHHHHHHHHHHHHHHHHHHHHHHHHHHHHHHHHHHHHHHTTSS--HHHHHHHHHHHHHHHHHHT--HHHHHHHHHHHHHHHHHHHHHHHHTTTTT--

Foldseek 3Di:
DDDDDDDDDDDDDDDDDDDDDDDDDDDDDDDDPDPVVVVVVVVVVVVVVVVVVVVVVVVVVVVVPPPDDDDDDDDDDDDDDDDDDDDDDDDDDDPDDPLPFFAEEAEDELCCCPLLVCALLNDPLVLHQEYEYPAWAADLQLATGDQDCCQFFNPADVVDDPPDDSVQDGHHSLVVVVVSCVVVVSYFYAHEYADPLRLVSLQVQLLDPSSLLNNLVNRLVCCVRSVGQAYEYEHPAPQALSSQVSVLVSLVSNLVSQVVSCVVVVHPRRRFYEYEAEQDCSGNVSHLLLSSLVRHPAYAYQQFQLAAPPDQWGAAGRAQDDDVPGGHVVVSLVVSVVSVRDQQRYAYEFEQKWFKFWQFPDHPTGGDALAPAQPGGRIFQNQCPPPPPVVCDPIPMDIHHQALVNLCVVLVVSVVSVHRYYYYPHRSSWHDPDRPSRDDRDDFDRNDGDDDDGSSVSSSDPDDDDDDDDDPDDDPDDDDDDDDDDDDDDDDDDDDDDDDDDDDDDDDDDDDDDDDDDDDDDDPPVPPPPVPPPPCDDPDDFWAKDWDADQQAFIEMETDPPLPDDAFPCLQPFDDAFQFPQPCLLLFFEFEEEEEEEADCLGQVLVLLLQLVVVVSNYQYEYEYAPVCCCVQVVSVHFYFHLFDDNLLVQVVCLVAVHLDGDPSCVSNSVLVVVLVRLLSSLQSSLCSQWPDGPPCPVPATHHGQEYEYEVVSVNQVLSCQLQLHAYEYEGQADQAFFLPAAGLSHHYDHPDDHSSSNVRRCNNLVSQLSNCVSRLVSSQCCSVFASVHHRADSLLRRCQCVQQLHAYEYQDFCLLPNDGPSQHPRYYDAHHRDDPPVPPDDDDPVVVCLLPVDDAAEEAEAAARADPDQAVLQCQQLLLCVLLVGAYEYEQHDRHHDLVSQVVSDSRGHHDDDDDLLVNLLSHQAYEYQQRSSNLRSNLLSLHQYAHAHRHGNRQVSQVSCVVLLLFPHHDDNVPRGSNNSNVRVVSRNDPSNSVSSNVSNVSSVVGPSSVSSVSSVSSNFSLSLQAWPLGRSAGFFKAAPVLRTGHALQLLLLCVVVVNDPLVRIATGNSHHGPSGDDLPHSVSVVSVSVVVVVVVNVCVSGDDDDDDDVCVVVVVVVVVVVSNPPPDDDDDDDDFDDQPALVSLQVRLQVQQVCLQVVLQVLCVVQLVVLCVVPNPVRNVVSNVSSPVSNVPSNVRSNVSNPVSNVVRHVSVVSVVNHPPPRVSVSVSSNSVNVVSNVPDDPVVSVSSVVSVVVSVVVVVVVVVVVVVPPPD

pLDDT: mean 73.2, std 26.06, range [21.59, 98.81]